Protein AF-A0A9E3LLS1-F1 (afdb_monomer)

Sequence (752 aa):
MPDRPTILLLDGHSLAFRAFYALPDTLRTQTGQLTNAVYGFTSMLIKMLAERRPDAVLVAFDKGRDISRTEAYPEYKATRTTPPDEFRPQVDLIKQVLEVLTIPIAEVAGVEADDVLATIATRAIEEGFHAYIVTGDRDSMQLADEHLTILYTLRGISEMAEMTPEAIEAKYGVPPRCYVDYAALRGDNSDNLPGVPGVGEKTAAKLISEYGDIDGVYEHIDEISGKKVPAMLAEHEDQVRINRKVMRLRCDIDVDADLADLRMGAIDMPALRQLFGALEFRVLLDRFVDEVLGEVEEEQATAFERSPQRLEQGELAAWLDGLTGPLAVHPEVADRVPHVAFPAVGLAAPDRDPVSVRFDEVGSDDLDALATALADPDLAKVVHDVKTLHHAVAARDWTVSEVALDTELAAYLLNPEQRSFDLERVAVQYLSRTLQTGDSEDAGDQLSLGLEEDPWEDRALRALATLELAEHLGPQLEERGQDELMRTIEGPLAPVLARMEENGIALDLHVLDEIRERLVARVADLEDEIYDCAGREFNIGSGPQLQQILFEELELPKTRRIKTGYTTDALALQGLAGSHPIIEPILEWREMTKLLSTYVDALPPLLDPETGRIHTTLSQTVAATGRLSSTNPNLQNVPVRREEGREIRRAFVPGEGFDRFLVADYSQIELRIMAHMCQDEGLLGAFRSGEDVHATTAAKVFDLPLDQVDGALRDRAKVINYGLAYGLTPFGVGQKLGIPPDEAVEIVDAYM

Solvent-accessible surface area (backbone atoms only — not comparable to full-atom values): 41284 Å² total; per-residue (Å²): 124,85,85,59,53,31,33,40,38,34,35,44,56,49,40,32,54,45,15,41,76,56,38,62,86,80,40,46,39,99,88,64,51,67,40,28,24,36,52,35,34,52,54,40,49,46,49,51,44,44,77,61,64,50,69,20,34,37,37,23,33,62,32,72,63,41,50,69,47,37,72,73,36,76,54,52,44,64,81,53,73,78,75,59,82,78,50,61,65,29,56,57,49,40,50,52,52,34,54,44,52,30,42,41,74,48,71,46,81,37,34,49,26,67,30,54,48,42,20,51,43,50,55,38,43,76,74,54,27,35,29,35,42,38,33,61,66,70,68,66,50,43,66,25,43,101,48,26,37,34,38,33,53,73,55,63,70,80,45,67,44,78,34,38,36,67,49,38,23,72,72,58,55,39,45,18,89,39,38,46,46,33,41,16,38,36,31,39,77,79,44,53,37,77,36,36,72,92,32,46,68,72,53,24,21,49,47,31,66,74,39,59,37,60,67,40,40,64,76,41,36,90,74,49,86,64,77,61,57,40,52,34,48,66,74,37,44,72,53,34,55,47,35,39,60,56,60,51,74,49,53,80,66,94,66,100,70,60,78,90,67,25,32,68,50,87,59,51,62,71,60,39,53,51,52,31,55,73,63,65,34,58,70,58,50,52,48,34,44,61,58,62,35,56,72,58,48,64,76,68,28,39,69,74,93,65,66,58,42,76,61,57,62,72,44,52,43,61,70,62,52,85,70,92,56,50,42,10,48,29,72,44,68,43,84,48,73,71,64,35,39,56,57,34,38,8,34,17,40,88,91,52,63,20,30,16,40,50,61,92,60,41,44,70,68,28,53,53,41,50,43,49,54,43,43,32,76,90,51,40,30,29,21,61,49,57,38,62,46,51,48,35,32,51,59,69,79,42,55,70,38,76,64,72,43,40,43,33,62,48,48,31,74,75,45,40,81,57,90,73,62,52,66,59,58,48,31,29,76,76,68,42,27,42,75,76,78,78,83,83,84,61,91,77,61,96,76,73,93,60,82,86,72,80,66,45,58,53,38,3,48,50,3,38,49,32,41,54,44,42,70,60,48,51,61,53,32,52,76,70,68,45,43,62,51,42,67,71,45,56,56,64,42,38,63,55,49,38,52,50,25,58,65,37,48,22,61,40,63,68,56,38,51,58,50,42,57,53,47,53,51,50,43,52,53,30,50,53,55,39,26,67,64,66,76,48,87,75,59,79,88,39,65,68,58,40,42,44,45,44,49,63,73,66,59,42,88,78,50,61,77,48,99,91,48,57,48,76,48,72,70,49,44,57,76,43,58,88,74,47,88,48,44,62,42,52,56,50,38,55,52,51,49,47,49,39,60,67,48,53,65,48,45,65,83,54,42,37,87,86,80,49,21,36,36,39,48,78,38,68,72,71,40,66,86,68,44,73,40,49,37,75,57,55,68,83,74,65,53,70,88,49,72,70,32,42,51,60,56,64,19,52,43,59,42,94,98,47,90,67,85,85,87,85,79,76,86,60,53,70,62,52,50,48,28,64,74,71,60,41,67,67,57,47,45,29,65,72,74,67,49,59,57,35,40,55,46,26,14,58,46,69,74,42,61,66,91,71,52,48,72,68,51,24,52,52,28,42,54,48,58,56,34,51,76,71,67,48,47,40,61,55,49,8,62,76,71,75,46,57,55,70,62,22,40,53,46,49,62,53,67,107

Radius of gyration: 33.03 Å; Cα contacts (8 Å, |Δi|>4): 1166; chains: 1; bounding box: 69×79×90 Å

Structure (mmCIF, N/CA/C/O backbone):
data_AF-A0A9E3LLS1-F1
#
_entry.id   AF-A0A9E3LLS1-F1
#
loop_
_atom_site.group_PDB
_atom_site.id
_atom_site.type_symbol
_atom_site.label_atom_id
_atom_site.label_alt_id
_atom_site.label_comp_id
_atom_site.label_asym_id
_atom_site.label_entity_id
_atom_site.label_seq_id
_atom_site.pdbx_PDB_ins_code
_atom_site.Cartn_x
_atom_site.Cartn_y
_atom_site.Cartn_z
_atom_site.occupancy
_atom_site.B_iso_or_equiv
_atom_site.auth_seq_id
_atom_site.auth_comp_id
_atom_site.auth_asym_id
_atom_site.auth_atom_id
_atom_site.pdbx_PDB_model_num
ATOM 1 N N . MET A 1 1 ? -24.607 17.542 -4.942 1.00 34.22 1 MET A N 1
ATOM 2 C CA . MET A 1 1 ? -24.408 19.004 -4.830 1.00 34.22 1 MET A CA 1
ATOM 3 C C . MET A 1 1 ? -23.109 19.303 -5.559 1.00 34.22 1 MET A C 1
ATOM 5 O O . MET A 1 1 ? -22.286 18.398 -5.554 1.00 34.22 1 MET A O 1
ATOM 9 N N . PRO A 1 2 ? -22.934 20.439 -6.255 1.00 37.59 2 PRO A N 1
ATOM 10 C CA . PRO A 1 2 ? -21.599 20.779 -6.749 1.00 37.59 2 PRO A CA 1
ATOM 11 C C . PRO A 1 2 ? -20.641 20.782 -5.549 1.00 37.59 2 PRO A C 1
ATOM 13 O O . PRO A 1 2 ? -21.023 21.304 -4.497 1.00 37.59 2 PRO A O 1
ATOM 16 N N . ASP A 1 3 ? -19.489 20.121 -5.674 1.00 63.19 3 ASP A N 1
ATOM 17 C CA . ASP A 1 3 ? -18.507 20.024 -4.591 1.00 63.19 3 ASP A CA 1
ATOM 18 C C . ASP A 1 3 ? -18.091 21.438 -4.177 1.00 63.19 3 ASP A C 1
ATOM 20 O O . ASP A 1 3 ? -17.620 22.233 -4.992 1.00 63.19 3 ASP A O 1
ATOM 24 N N . ARG A 1 4 ? -18.374 21.792 -2.921 1.00 81.81 4 ARG A N 1
ATOM 25 C CA . ARG A 1 4 ? -17.913 23.053 -2.339 1.00 81.81 4 ARG A CA 1
ATOM 26 C C . ARG A 1 4 ? -16.406 22.963 -2.113 1.00 81.81 4 ARG A C 1
ATOM 28 O O . ARG A 1 4 ? -15.953 21.891 -1.710 1.00 81.81 4 ARG A O 1
ATOM 35 N N . PRO A 1 5 ? -15.655 24.062 -2.301 1.00 90.19 5 PRO A N 1
ATOM 36 C CA . PRO A 1 5 ? -14.238 24.061 -1.983 1.00 90.19 5 PRO A CA 1
ATOM 37 C C . PRO A 1 5 ? -14.045 23.770 -0.492 1.00 90.19 5 PRO A C 1
ATOM 39 O O . PRO A 1 5 ? -14.877 24.136 0.344 1.00 90.19 5 PRO A O 1
ATOM 42 N N . THR A 1 6 ? -12.969 23.081 -0.148 1.00 94.06 6 THR A N 1
ATOM 43 C CA . THR A 1 6 ? -12.716 22.609 1.215 1.00 94.06 6 THR A CA 1
ATOM 44 C C . THR A 1 6 ? -11.503 23.301 1.822 1.00 94.06 6 THR A C 1
ATOM 46 O O . THR A 1 6 ? -10.499 23.533 1.152 1.00 94.06 6 THR A O 1
ATOM 49 N N . ILE A 1 7 ? -11.595 23.645 3.108 1.00 95.38 7 ILE A N 1
ATOM 50 C CA . ILE A 1 7 ? -10.478 24.204 3.874 1.00 95.38 7 ILE A CA 1
ATOM 51 C C . ILE A 1 7 ? -10.130 23.296 5.050 1.00 95.38 7 ILE A C 1
ATOM 53 O O . ILE A 1 7 ? -11.005 22.860 5.800 1.00 95.38 7 ILE A O 1
ATOM 57 N N . LEU A 1 8 ? -8.839 23.022 5.218 1.00 96.12 8 LEU A N 1
ATOM 58 C CA . LEU A 1 8 ? -8.292 22.220 6.303 1.00 96.12 8 LEU A CA 1
ATOM 59 C C . LEU A 1 8 ? -7.559 23.116 7.311 1.00 96.12 8 LEU A C 1
ATOM 61 O O . LEU A 1 8 ? -6.545 23.736 6.999 1.00 96.12 8 LEU A O 1
ATOM 65 N N . LEU A 1 9 ? -8.064 23.162 8.539 1.00 96.38 9 LEU A N 1
ATOM 66 C CA . LEU A 1 9 ? -7.597 24.028 9.617 1.00 96.38 9 LEU A CA 1
ATOM 67 C C . LEU A 1 9 ? -7.025 23.165 10.747 1.00 96.38 9 LEU A C 1
ATOM 69 O O . LEU A 1 9 ? -7.760 22.413 11.384 1.00 96.38 9 LEU A O 1
ATOM 73 N N . LEU A 1 10 ? -5.719 23.240 10.995 1.00 96.06 10 LEU A N 1
ATOM 74 C CA . LEU A 1 10 ? -5.034 22.371 11.953 1.00 96.06 10 LEU A CA 1
ATOM 75 C C . LEU A 1 10 ? -4.619 23.128 13.217 1.00 96.06 10 LEU A C 1
ATOM 77 O O . LEU A 1 10 ? -3.982 24.180 13.151 1.00 96.06 10 LEU A O 1
ATOM 81 N N . ASP A 1 11 ? -4.894 22.530 14.373 1.00 95.25 11 ASP A N 1
ATOM 82 C CA . ASP A 1 11 ? -4.364 22.974 15.661 1.00 95.25 11 ASP A CA 1
ATOM 83 C C . ASP A 1 11 ? -2.935 22.447 15.866 1.00 95.25 11 ASP A C 1
ATOM 85 O O . ASP A 1 11 ? -2.703 21.2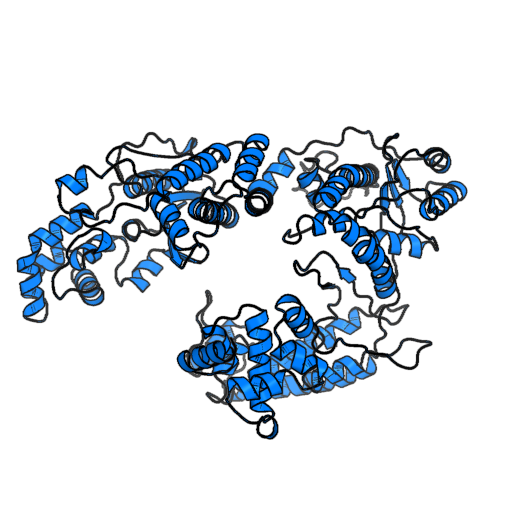97 16.258 1.00 95.25 11 ASP A O 1
ATOM 89 N N . GLY A 1 12 ? -1.951 23.303 15.589 1.00 93.94 12 GLY A N 1
ATOM 90 C CA . GLY A 1 12 ? -0.535 22.957 15.623 1.00 93.94 12 GLY A CA 1
ATOM 91 C C . GLY A 1 12 ? -0.057 22.475 16.992 1.00 93.94 12 GLY A C 1
ATOM 92 O O . GLY A 1 12 ? 0.675 21.485 17.077 1.00 93.94 12 GLY A O 1
ATOM 93 N N . HIS A 1 13 ? -0.484 23.128 18.078 1.00 90.69 13 HIS A N 1
ATOM 94 C CA . HIS A 1 13 ? -0.031 22.777 19.427 1.00 90.69 13 HIS A CA 1
ATOM 95 C C . HIS A 1 13 ? -0.679 21.488 19.928 1.00 90.69 13 HIS A C 1
ATOM 97 O O . HIS A 1 13 ? 0.024 20.621 20.458 1.00 90.69 13 HIS A O 1
ATOM 103 N N . SER A 1 14 ? -1.991 21.329 19.742 1.00 90.12 14 SER A N 1
ATOM 104 C CA . SER A 1 14 ? -2.708 20.126 20.174 1.00 90.12 14 SER A CA 1
ATOM 105 C C . SER A 1 14 ? -2.216 18.885 19.431 1.00 90.12 14 SER A C 1
ATOM 107 O O . SER A 1 14 ? -1.914 17.862 20.056 1.00 90.12 14 SER A O 1
ATOM 109 N N . LEU A 1 15 ? -2.023 18.983 18.111 1.00 91.94 15 LEU A N 1
ATOM 110 C CA . LEU A 1 15 ? -1.534 17.872 17.295 1.00 91.94 15 LEU A CA 1
ATOM 111 C C . LEU A 1 15 ? -0.068 17.531 17.583 1.00 91.94 15 LEU A C 1
ATOM 113 O O . LEU A 1 15 ? 0.262 16.351 17.715 1.00 91.94 15 LEU A O 1
ATOM 117 N N . ALA A 1 16 ? 0.805 18.529 17.754 1.00 92.56 16 ALA A N 1
ATOM 118 C CA . ALA A 1 16 ? 2.194 18.288 18.143 1.00 92.56 16 ALA A CA 1
ATOM 119 C C . ALA A 1 16 ? 2.283 17.592 19.510 1.00 92.56 16 ALA A C 1
ATOM 121 O O . ALA A 1 16 ? 3.032 16.627 19.678 1.00 92.56 16 ALA A O 1
ATOM 122 N N . PHE A 1 17 ? 1.487 18.038 20.488 1.00 89.50 17 PHE A N 1
ATOM 123 C CA . PHE A 1 17 ? 1.466 17.443 21.824 1.00 89.50 17 PHE A CA 1
ATOM 124 C C . PHE A 1 17 ? 0.936 16.005 21.789 1.00 89.50 17 PHE A C 1
ATOM 126 O O . PHE A 1 17 ? 1.511 15.111 22.408 1.00 89.50 17 PHE A O 1
ATOM 133 N N . ARG A 1 18 ? -0.119 15.745 21.007 1.00 88.38 18 ARG A N 1
ATOM 134 C CA . ARG A 1 18 ? -0.621 14.385 20.763 1.00 88.38 18 ARG A CA 1
ATOM 135 C C . ARG A 1 18 ? 0.449 13.484 20.154 1.00 88.38 18 ARG A C 1
ATOM 137 O O . ARG A 1 18 ? 0.649 12.384 20.662 1.00 88.38 18 ARG A O 1
ATOM 144 N N . ALA A 1 19 ? 1.147 13.952 19.121 1.00 89.88 19 ALA A N 1
ATOM 145 C CA . ALA A 1 19 ? 2.231 13.213 18.481 1.00 89.88 19 ALA A CA 1
ATOM 146 C C . ALA A 1 19 ? 3.361 12.874 19.467 1.00 89.88 19 ALA A C 1
ATOM 148 O O . ALA A 1 19 ? 3.813 11.730 19.507 1.00 89.88 19 ALA A O 1
ATOM 149 N N . PHE A 1 20 ? 3.758 13.833 20.310 1.00 90.25 20 PHE A N 1
ATOM 150 C CA . PHE A 1 20 ? 4.829 13.661 21.294 1.00 90.25 20 PHE A CA 1
ATOM 151 C C . PHE A 1 20 ? 4.563 12.526 22.295 1.00 90.25 20 PHE A C 1
ATOM 153 O O . PHE A 1 20 ? 5.466 11.756 22.597 1.00 90.25 20 PHE A O 1
ATOM 160 N N . TYR A 1 21 ? 3.335 12.398 22.807 1.00 86.62 21 TYR A N 1
ATOM 161 C CA . TYR A 1 21 ? 2.996 11.341 23.774 1.00 86.62 21 TYR A CA 1
ATOM 162 C C . TYR A 1 21 ? 2.543 10.030 23.126 1.00 86.62 21 TYR A C 1
ATOM 164 O O . TYR A 1 21 ? 2.527 8.995 23.790 1.00 86.62 21 TYR A O 1
ATOM 172 N N . ALA A 1 22 ? 2.130 10.066 21.859 1.00 84.62 22 ALA A N 1
ATOM 173 C CA . ALA A 1 22 ? 1.706 8.877 21.128 1.00 84.62 22 ALA A CA 1
ATOM 174 C C . ALA A 1 22 ? 2.881 8.040 20.611 1.00 84.62 22 ALA A C 1
ATOM 176 O O . ALA A 1 22 ? 2.731 6.831 20.436 1.00 84.62 22 ALA A O 1
ATOM 177 N N . LEU A 1 23 ? 4.018 8.679 20.331 1.00 85.56 23 LEU A N 1
ATOM 178 C CA . LEU A 1 23 ? 5.189 8.047 19.735 1.00 85.56 23 LEU A CA 1
ATOM 179 C C . LEU A 1 23 ? 6.348 7.948 20.736 1.00 85.56 23 LEU A C 1
ATOM 181 O O . LEU A 1 23 ? 6.520 8.848 21.560 1.00 85.56 23 LEU A O 1
ATOM 185 N N . PRO A 1 24 ? 7.161 6.878 20.659 1.00 82.75 24 PRO A N 1
ATOM 186 C CA . PRO A 1 24 ? 8.249 6.658 21.601 1.00 82.75 24 PRO A CA 1
ATOM 187 C C . PRO A 1 24 ? 9.341 7.730 21.472 1.00 82.75 24 PRO A C 1
ATOM 189 O O . PRO A 1 24 ? 9.641 8.224 20.383 1.00 82.75 24 PRO A O 1
ATOM 192 N N . ASP A 1 25 ? 9.984 8.042 22.595 1.00 81.88 25 ASP A N 1
ATOM 193 C CA . ASP A 1 25 ? 11.118 8.971 22.706 1.00 81.88 25 ASP A CA 1
ATOM 194 C C . ASP A 1 25 ? 12.434 8.413 22.121 1.00 81.88 25 ASP A C 1
ATOM 196 O O . ASP A 1 25 ? 13.464 9.098 22.094 1.00 81.88 25 ASP A O 1
ATOM 200 N N . THR A 1 26 ? 12.394 7.176 21.617 1.00 82.19 26 THR A N 1
ATOM 201 C CA . THR A 1 26 ? 13.469 6.519 20.866 1.00 82.19 26 THR A CA 1
ATOM 202 C C . THR A 1 26 ? 13.619 7.063 19.445 1.00 82.19 26 THR A C 1
ATOM 204 O O . THR A 1 26 ? 14.644 6.814 18.818 1.00 82.19 26 THR A O 1
ATOM 207 N N . LEU A 1 27 ? 12.628 7.799 18.925 1.00 84.50 27 LEU A N 1
ATOM 208 C CA . LEU A 1 27 ? 12.706 8.462 17.619 1.00 84.50 27 LEU A CA 1
ATOM 209 C C . LEU A 1 27 ? 13.616 9.693 17.700 1.00 84.50 27 LEU A C 1
ATOM 211 O O . LEU A 1 27 ? 13.177 10.812 17.985 1.00 84.50 27 LEU A O 1
ATOM 215 N N . ARG A 1 28 ? 14.908 9.451 17.480 1.00 87.44 28 ARG A N 1
ATOM 216 C CA . ARG A 1 28 ? 15.981 10.445 17.489 1.00 87.44 28 ARG A CA 1
ATOM 217 C C . ARG A 1 28 ? 16.830 10.289 16.234 1.00 87.44 28 ARG A C 1
ATOM 219 O O . ARG A 1 28 ? 17.049 9.170 15.784 1.00 87.44 28 ARG A O 1
ATOM 226 N N . THR A 1 29 ? 17.339 11.398 15.709 1.00 83.56 29 THR A N 1
ATOM 227 C CA . THR A 1 29 ? 18.335 11.362 14.624 1.00 83.56 29 THR A CA 1
ATOM 228 C C . THR A 1 29 ? 19.669 10.810 15.131 1.00 83.56 29 THR A C 1
ATOM 230 O O . THR A 1 29 ? 19.927 10.773 16.340 1.00 83.56 29 THR A O 1
ATOM 233 N N . GLN A 1 30 ? 20.582 10.475 14.220 1.00 76.69 30 GLN A N 1
ATOM 234 C CA . GLN A 1 30 ? 21.961 10.077 14.531 1.00 76.69 30 GLN A CA 1
ATOM 235 C C . GLN A 1 30 ? 22.729 11.145 15.325 1.00 76.69 30 GLN A C 1
ATOM 237 O O . GLN A 1 30 ? 23.667 10.830 16.056 1.00 76.69 30 GLN A O 1
ATOM 242 N N . THR A 1 31 ? 22.317 12.413 15.222 1.00 76.44 31 THR A N 1
ATOM 243 C CA . THR A 1 31 ? 22.886 13.527 16.001 1.00 76.44 31 THR A CA 1
ATOM 244 C C . THR A 1 31 ? 22.310 13.640 17.421 1.00 76.44 31 THR A C 1
ATOM 246 O O . THR A 1 31 ? 22.764 14.471 18.205 1.00 76.44 31 THR A O 1
ATOM 249 N N . GLY A 1 32 ? 21.334 12.795 17.778 1.00 80.00 32 GLY A N 1
ATOM 250 C CA . GLY A 1 32 ? 20.679 12.748 19.090 1.00 80.00 32 GLY A CA 1
ATOM 251 C C . GLY A 1 32 ? 19.454 13.660 19.236 1.00 80.00 32 GLY A C 1
ATOM 252 O O . GLY A 1 32 ? 18.839 13.678 20.308 1.00 80.00 32 GLY A O 1
ATOM 253 N N . GLN A 1 33 ? 19.078 14.395 18.182 1.00 84.06 33 GLN A N 1
ATOM 254 C CA . GLN A 1 33 ? 17.911 15.282 18.172 1.00 84.06 33 GLN A CA 1
ATOM 255 C C . GLN A 1 33 ? 16.618 14.463 18.235 1.00 84.06 33 GLN A C 1
ATOM 257 O O . GLN A 1 33 ? 16.392 13.607 17.385 1.00 84.06 33 GLN A O 1
ATOM 262 N N . LEU A 1 34 ? 15.760 14.748 19.217 1.00 89.44 34 LEU A N 1
ATOM 263 C CA . LEU A 1 34 ? 14.439 14.129 19.348 1.00 89.44 34 LEU A CA 1
ATOM 264 C C . LEU A 1 34 ? 13.477 14.670 18.282 1.00 89.44 34 LEU A C 1
ATOM 266 O O . LEU A 1 34 ? 13.381 15.889 18.111 1.00 89.44 34 LEU A O 1
ATOM 270 N N . THR A 1 35 ? 12.791 13.764 17.579 1.00 91.44 35 THR A N 1
ATOM 271 C CA . THR A 1 35 ? 11.933 14.081 16.422 1.00 91.44 35 THR A CA 1
ATOM 272 C C . THR A 1 35 ? 10.559 13.405 16.464 1.00 91.44 35 THR A C 1
ATOM 274 O O . THR A 1 35 ? 9.796 13.513 15.504 1.00 91.44 35 THR A O 1
ATOM 277 N N . ASN A 1 36 ? 10.199 12.737 17.566 1.00 91.56 36 ASN A N 1
ATOM 278 C CA . ASN A 1 36 ? 8.939 11.999 17.702 1.00 91.56 36 ASN A CA 1
ATOM 279 C C . ASN A 1 36 ? 7.687 12.861 17.437 1.00 91.56 36 ASN A C 1
ATOM 281 O O . ASN A 1 36 ? 6.800 12.440 16.693 1.00 91.56 36 ASN A O 1
ATOM 285 N N . ALA A 1 37 ? 7.619 14.081 17.977 1.00 92.19 37 ALA A N 1
ATOM 286 C CA . ALA A 1 37 ? 6.494 14.987 17.747 1.00 92.19 37 ALA A CA 1
ATOM 287 C C . ALA A 1 37 ? 6.446 15.478 16.296 1.00 92.19 37 ALA A C 1
ATOM 289 O O . ALA A 1 37 ? 5.372 15.513 15.699 1.00 92.19 37 ALA A O 1
ATOM 290 N N . VAL A 1 38 ? 7.608 15.808 15.719 1.00 94.62 38 VAL A N 1
ATOM 291 C CA . VAL A 1 38 ? 7.720 16.280 14.328 1.00 94.62 38 VAL A CA 1
ATOM 292 C C . VAL A 1 38 ? 7.282 15.183 13.357 1.00 94.62 38 VAL A C 1
ATOM 294 O O . VAL A 1 38 ? 6.493 15.445 12.451 1.00 94.62 38 VAL A O 1
ATOM 297 N N . TYR A 1 39 ? 7.724 13.943 13.586 1.00 92.56 39 TYR A N 1
ATOM 298 C CA . TYR A 1 39 ? 7.361 12.781 12.774 1.00 92.56 39 TYR A CA 1
ATOM 299 C C . TYR A 1 39 ? 5.854 12.522 12.824 1.00 92.56 39 TYR A C 1
ATOM 301 O O . TYR A 1 39 ? 5.200 12.402 11.789 1.00 92.56 39 TYR A O 1
ATOM 309 N N . GLY A 1 40 ? 5.281 12.472 14.032 1.00 91.00 40 GLY A N 1
ATOM 310 C CA . GLY A 1 40 ? 3.852 12.222 14.202 1.00 91.00 40 GLY A CA 1
ATOM 311 C C . GLY A 1 40 ? 2.987 13.335 13.614 1.00 91.00 40 GLY A C 1
ATOM 312 O O . GLY A 1 40 ? 2.012 13.034 12.929 1.00 91.00 40 GLY A O 1
ATOM 313 N N . PHE A 1 41 ? 3.363 14.602 13.816 1.00 94.56 41 PHE A N 1
ATOM 314 C CA . PHE A 1 41 ? 2.665 15.744 13.225 1.00 94.56 41 PHE A CA 1
ATOM 315 C C . PHE A 1 41 ? 2.706 15.699 11.693 1.00 94.56 41 PHE A C 1
ATOM 317 O O . PHE A 1 41 ? 1.660 15.750 11.052 1.00 94.56 41 PHE A O 1
ATOM 324 N N . THR A 1 42 ? 3.896 15.527 11.111 1.00 94.12 42 THR A N 1
ATOM 325 C CA . THR A 1 42 ? 4.086 15.473 9.652 1.00 94.12 42 THR A CA 1
ATOM 326 C C . THR A 1 42 ? 3.314 14.301 9.044 1.00 94.12 42 THR A C 1
ATOM 328 O O . THR A 1 42 ? 2.619 14.462 8.050 1.00 94.12 42 THR A O 1
ATOM 331 N N . SER A 1 43 ? 3.337 13.130 9.686 1.00 91.12 43 SER A N 1
ATOM 332 C CA . SER A 1 43 ? 2.570 11.959 9.246 1.00 91.12 43 SER A CA 1
ATOM 333 C C . SER A 1 43 ? 1.051 12.195 9.258 1.00 91.12 43 SER A C 1
ATOM 335 O O . SER A 1 43 ? 0.363 11.778 8.319 1.00 91.12 43 SER A O 1
ATOM 337 N N . MET A 1 44 ? 0.525 12.877 10.287 1.00 90.94 44 MET A N 1
ATOM 338 C CA . MET A 1 44 ? -0.889 13.273 10.354 1.00 90.94 44 MET A CA 1
ATOM 339 C C . MET A 1 44 ? -1.239 14.286 9.263 1.00 90.94 44 MET A C 1
ATOM 341 O O . MET A 1 44 ? -2.268 14.134 8.610 1.00 90.94 44 MET A O 1
ATOM 345 N N . LEU A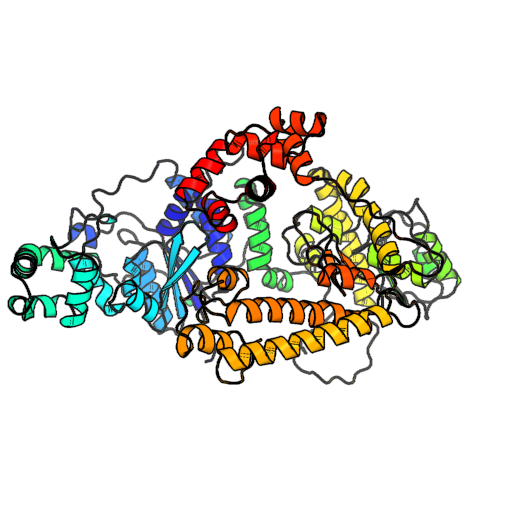 1 45 ? -0.374 15.274 9.032 1.00 93.06 45 LEU A N 1
ATOM 346 C CA . LEU A 1 45 ? -0.548 16.278 7.987 1.00 93.06 45 LEU A CA 1
ATOM 347 C C . LEU A 1 45 ? -0.612 15.636 6.594 1.00 93.06 45 LEU A C 1
ATOM 349 O O . LEU A 1 45 ? -1.594 15.847 5.889 1.00 93.06 45 LEU A O 1
ATOM 353 N N . ILE A 1 46 ? 0.370 14.794 6.238 1.00 91.12 46 ILE A N 1
ATOM 354 C CA . ILE A 1 46 ? 0.408 14.064 4.955 1.00 91.12 46 ILE A CA 1
ATOM 355 C C . ILE A 1 46 ? -0.894 13.288 4.749 1.00 91.12 46 ILE A C 1
ATOM 357 O O . ILE A 1 46 ? -1.512 13.375 3.694 1.00 91.12 46 ILE A O 1
ATOM 361 N N . LYS A 1 47 ? -1.351 12.572 5.786 1.00 87.88 47 LYS A N 1
ATOM 362 C CA . LYS A 1 47 ? -2.589 11.787 5.726 1.00 87.88 47 LYS A CA 1
ATOM 363 C C . LYS A 1 47 ? -3.798 12.667 5.406 1.00 87.88 47 LYS A C 1
ATOM 365 O O . LYS A 1 47 ? -4.611 12.300 4.567 1.00 87.88 47 LYS A O 1
ATOM 370 N N . MET A 1 48 ? -3.930 13.808 6.082 1.00 88.88 48 MET A N 1
ATOM 371 C CA . MET A 1 48 ? -5.072 14.705 5.887 1.00 88.88 48 MET A CA 1
ATOM 372 C C . MET A 1 48 ? -5.052 15.384 4.520 1.00 88.88 48 MET A C 1
ATOM 374 O O . MET A 1 48 ? -6.105 15.496 3.897 1.00 88.88 48 MET A O 1
ATOM 378 N N . LEU A 1 49 ? -3.874 15.773 4.030 1.00 89.88 49 LEU A N 1
ATOM 379 C CA . LEU A 1 49 ? -3.720 16.308 2.677 1.00 89.88 49 LEU A CA 1
ATOM 380 C C . LEU A 1 49 ? -4.094 15.256 1.623 1.00 89.88 49 LEU A C 1
ATOM 382 O O . LEU A 1 49 ? -4.882 15.551 0.729 1.00 89.88 49 LEU A O 1
ATOM 386 N N . ALA A 1 50 ? -3.625 14.016 1.780 1.00 86.31 50 ALA A N 1
ATOM 387 C CA . ALA A 1 50 ? -3.913 12.923 0.854 1.00 86.31 50 ALA A CA 1
ATOM 388 C C . ALA A 1 50 ? -5.395 12.493 0.851 1.00 86.31 50 ALA A C 1
ATOM 390 O O . ALA A 1 50 ? -5.974 12.257 -0.207 1.00 86.31 50 ALA A O 1
ATOM 391 N N . GLU A 1 51 ? -6.028 12.384 2.027 1.00 84.81 51 GLU A N 1
ATOM 392 C CA . GLU A 1 51 ? -7.418 11.913 2.154 1.00 84.81 51 GLU A CA 1
ATOM 393 C C . GLU A 1 51 ? -8.461 12.977 1.791 1.00 84.81 51 GLU A C 1
ATOM 395 O O . GLU A 1 51 ? -9.563 12.622 1.366 1.00 84.81 51 GLU A O 1
ATOM 400 N N . ARG A 1 52 ? -8.162 14.265 2.017 1.00 84.88 52 ARG A N 1
ATOM 401 C CA . ARG A 1 52 ? -9.130 15.360 1.833 1.00 84.88 52 ARG A CA 1
ATOM 402 C C . ARG A 1 52 ? -8.864 16.236 0.623 1.00 84.88 52 ARG A C 1
ATOM 404 O O . ARG A 1 52 ? -9.814 16.869 0.184 1.00 84.88 52 ARG A O 1
ATOM 411 N N . ARG A 1 53 ? -7.628 16.266 0.112 1.00 86.81 53 ARG A N 1
ATOM 412 C CA . ARG A 1 53 ? -7.199 17.113 -1.015 1.00 86.81 53 ARG A CA 1
ATOM 413 C C . ARG A 1 53 ? -7.778 18.536 -0.919 1.00 86.81 53 ARG A C 1
ATOM 415 O O . ARG A 1 53 ? -8.535 18.940 -1.798 1.00 86.81 53 ARG A O 1
ATOM 422 N N . PRO A 1 54 ? -7.510 19.260 0.184 1.00 90.06 54 PRO A N 1
ATOM 423 C CA . PRO A 1 54 ? -8.192 20.515 0.440 1.00 90.06 54 PRO A CA 1
ATOM 424 C C . PRO A 1 54 ? -7.730 21.621 -0.512 1.00 90.06 54 PRO A C 1
ATOM 426 O O . PRO A 1 54 ? -6.543 21.729 -0.813 1.00 90.06 54 PRO A O 1
ATOM 429 N N . ASP A 1 55 ? -8.656 22.489 -0.917 1.00 89.38 55 ASP A N 1
ATOM 430 C CA . ASP A 1 55 ? -8.357 23.679 -1.725 1.00 89.38 55 ASP A CA 1
ATOM 431 C C . ASP A 1 55 ? -7.575 24.729 -0.930 1.00 89.38 55 ASP A C 1
ATOM 433 O O . ASP A 1 55 ? -6.851 25.545 -1.505 1.00 89.38 55 ASP A O 1
ATOM 437 N N . ALA A 1 56 ? -7.744 24.720 0.395 1.00 92.56 56 ALA A N 1
ATOM 438 C CA . ALA A 1 56 ? -7.074 25.620 1.314 1.00 92.56 56 ALA A CA 1
ATOM 439 C C . ALA A 1 56 ? -6.585 24.903 2.584 1.00 92.56 56 ALA A C 1
ATOM 441 O O . ALA A 1 56 ? -7.239 23.998 3.101 1.00 92.56 56 ALA A O 1
ATOM 442 N N . VAL A 1 57 ? -5.442 25.320 3.129 1.00 95.38 57 VAL A N 1
ATOM 443 C CA . VAL A 1 57 ? -4.854 24.758 4.349 1.00 95.38 57 VAL A CA 1
ATOM 444 C C . VAL A 1 57 ? -4.217 25.842 5.215 1.00 95.38 57 VAL A C 1
ATOM 446 O O . VAL A 1 57 ? -3.578 26.765 4.714 1.00 95.38 57 VAL A O 1
ATOM 449 N N . LEU A 1 58 ? -4.372 25.717 6.532 1.00 95.88 58 LEU A N 1
ATOM 450 C CA . LEU A 1 58 ? -3.728 26.584 7.515 1.00 95.88 58 LEU A CA 1
ATOM 451 C C . LEU A 1 58 ? -3.436 25.816 8.806 1.00 95.88 58 LEU A C 1
ATOM 453 O O . LEU A 1 58 ? -4.273 25.051 9.290 1.00 95.88 58 LEU A O 1
ATOM 457 N N . VAL A 1 59 ? -2.282 26.091 9.414 1.00 96.69 59 VAL A N 1
ATOM 458 C CA . VAL A 1 59 ? -1.962 25.647 10.777 1.00 96.69 59 VAL A CA 1
ATOM 459 C C . VAL A 1 59 ? -1.915 26.838 11.734 1.00 96.69 59 VAL A C 1
ATOM 461 O O . VAL A 1 59 ? -1.186 27.801 11.501 1.00 96.69 59 VAL A O 1
ATOM 464 N N . ALA A 1 60 ? -2.655 26.768 12.840 1.00 95.62 60 ALA A N 1
ATOM 465 C CA . ALA A 1 60 ? -2.612 27.782 13.893 1.00 95.62 60 ALA A CA 1
ATOM 466 C C . ALA A 1 60 ? -1.763 27.319 15.087 1.00 95.62 60 ALA A C 1
ATOM 468 O O . ALA A 1 60 ? -1.807 26.151 15.478 1.00 95.62 60 ALA A O 1
ATOM 469 N N . PHE A 1 61 ? -1.011 28.239 15.697 1.00 94.50 61 PHE A N 1
ATOM 470 C CA . PHE A 1 61 ? -0.245 27.980 16.919 1.00 94.50 61 PHE A CA 1
ATOM 471 C C . PHE A 1 61 ? -0.546 29.026 18.003 1.00 94.50 61 PHE A C 1
ATOM 473 O O . PHE A 1 61 ? -0.636 30.222 17.729 1.00 94.50 61 PHE A O 1
ATOM 480 N N . ASP A 1 62 ? -0.629 28.573 19.257 1.00 90.81 62 ASP A N 1
ATOM 481 C CA . ASP A 1 62 ? -0.679 29.431 20.439 1.00 90.81 62 ASP A CA 1
ATOM 482 C C . ASP A 1 62 ? 0.528 30.373 20.517 1.00 90.81 62 ASP A C 1
ATOM 484 O O . ASP A 1 62 ? 1.686 29.960 20.381 1.00 90.81 62 ASP A O 1
ATOM 488 N N . LYS A 1 63 ? 0.268 31.641 20.848 1.00 86.56 63 LYS A N 1
ATOM 489 C CA . LYS A 1 63 ? 1.314 32.646 21.069 1.00 86.56 63 LYS A CA 1
ATOM 490 C C . LYS A 1 63 ? 1.135 33.349 22.407 1.00 86.56 63 LYS A C 1
ATOM 492 O O . LYS A 1 63 ? 0.641 34.473 22.506 1.00 86.56 63 LYS A O 1
ATOM 497 N N . GLY A 1 64 ? 1.614 32.682 23.454 1.00 81.81 64 GLY A N 1
ATOM 498 C CA . GLY A 1 64 ? 1.497 33.139 24.839 1.00 81.81 64 GLY A CA 1
ATOM 499 C C . GLY A 1 64 ? 0.250 32.586 25.530 1.00 81.81 64 GLY A C 1
ATOM 500 O O . GLY A 1 64 ? -0.337 31.616 25.070 1.00 81.81 64 GLY A O 1
ATOM 501 N N . ARG A 1 65 ? -0.122 33.171 26.674 1.00 81.00 65 ARG A N 1
ATOM 502 C CA . ARG A 1 65 ? -1.369 32.822 27.377 1.00 81.00 65 ARG A CA 1
ATOM 503 C C . ARG A 1 65 ? -2.501 33.712 26.896 1.00 81.00 65 ARG A C 1
ATOM 505 O O . ARG A 1 65 ? -2.265 34.897 26.660 1.00 81.00 65 ARG A O 1
ATOM 512 N N . ASP A 1 66 ? -3.711 33.167 26.846 1.00 85.06 66 ASP A N 1
ATOM 513 C CA . ASP A 1 66 ? -4.890 33.950 26.500 1.00 85.06 66 ASP A CA 1
ATOM 514 C C . ASP A 1 66 ? -5.152 35.051 27.534 1.00 85.06 66 ASP A C 1
ATOM 516 O O . ASP A 1 66 ? -5.370 34.777 28.719 1.00 85.06 66 ASP A O 1
ATOM 520 N N . ILE A 1 67 ? -5.124 36.306 27.087 1.00 86.56 67 ILE A N 1
ATOM 521 C CA . ILE A 1 67 ? -5.280 37.465 27.972 1.00 86.56 67 ILE A CA 1
ATOM 522 C C . ILE A 1 67 ? -6.726 37.553 28.475 1.00 86.56 67 ILE A C 1
ATOM 524 O O . ILE A 1 67 ? -6.950 37.740 29.667 1.00 86.56 67 ILE A O 1
ATOM 528 N N . SER A 1 68 ? -7.706 37.341 27.595 1.00 87.00 68 SER A N 1
ATOM 529 C CA . SER A 1 68 ? -9.132 37.485 27.906 1.00 87.00 68 SER A CA 1
ATOM 530 C C . SER A 1 68 ? -9.624 36.407 28.879 1.00 87.00 68 SER A C 1
ATOM 532 O O . SER A 1 68 ? -10.335 36.713 29.839 1.00 87.00 68 SER A O 1
ATOM 534 N N . ARG A 1 69 ? -9.236 35.142 28.670 1.00 88.44 69 ARG A N 1
ATOM 535 C CA . ARG A 1 69 ? -9.588 34.015 29.548 1.00 88.44 69 ARG A CA 1
ATOM 536 C C . ARG A 1 69 ? -8.884 34.124 30.896 1.00 88.44 69 ARG A C 1
ATOM 538 O O . ARG A 1 69 ? -9.533 33.932 31.919 1.00 88.44 69 ARG A O 1
ATOM 545 N N . THR A 1 70 ? -7.608 34.520 30.920 1.00 87.50 70 THR A N 1
ATOM 546 C CA . THR A 1 70 ? -6.865 34.721 32.180 1.00 87.50 70 THR A CA 1
ATOM 547 C C . THR A 1 70 ? -7.413 35.906 32.986 1.00 87.50 70 THR A C 1
ATOM 549 O O . THR A 1 70 ? -7.471 35.839 34.212 1.00 87.50 70 THR A O 1
ATOM 552 N N . GLU A 1 71 ? -7.851 36.986 32.331 1.00 87.31 71 GLU A N 1
ATOM 553 C CA . GLU A 1 71 ? -8.534 38.104 33.000 1.00 87.31 71 GLU A CA 1
ATOM 554 C C . GLU A 1 71 ? -9.913 37.702 33.542 1.00 87.31 71 GLU A C 1
ATOM 556 O O . GLU A 1 71 ? -10.299 38.142 34.627 1.00 87.31 71 GLU A O 1
ATOM 561 N N . ALA A 1 72 ? -10.653 36.859 32.813 1.00 86.31 72 ALA A N 1
ATOM 562 C CA . ALA A 1 72 ? -11.959 36.362 33.240 1.00 86.31 72 ALA A CA 1
ATOM 563 C C . ALA A 1 72 ? -11.865 35.338 34.386 1.00 86.31 72 ALA A C 1
ATOM 565 O O . ALA A 1 72 ? -12.717 35.344 35.274 1.00 86.31 72 ALA A O 1
ATOM 566 N N . TYR A 1 73 ? -10.842 34.479 34.379 1.00 89.50 73 TYR A N 1
ATOM 567 C CA . TYR A 1 73 ? -10.584 33.488 35.419 1.00 89.50 73 TYR A CA 1
ATOM 568 C C . TYR A 1 73 ? -9.067 33.285 35.613 1.00 89.50 73 TYR A C 1
ATOM 570 O O . TYR A 1 73 ? -8.438 32.541 34.859 1.00 89.50 73 TYR A O 1
ATOM 578 N N . PRO A 1 74 ? -8.454 33.907 36.643 1.00 86.44 74 PRO A N 1
ATOM 579 C CA . PRO A 1 74 ? -7.000 33.870 36.856 1.00 86.44 74 PRO A CA 1
ATOM 580 C C . PRO A 1 74 ? -6.391 32.474 37.051 1.00 86.44 74 PRO A C 1
ATOM 582 O O . PRO A 1 74 ? -5.189 32.295 36.867 1.00 86.44 74 PRO A O 1
ATOM 585 N N . GLU A 1 75 ? -7.202 31.493 37.450 1.00 86.56 75 GLU A N 1
ATOM 586 C CA . GLU A 1 75 ? -6.779 30.106 37.672 1.00 86.56 75 GLU A CA 1
ATOM 587 C C . GLU A 1 75 ? -6.892 29.232 36.405 1.00 86.56 75 GLU A C 1
ATOM 589 O O . GLU A 1 75 ? -6.526 28.054 36.448 1.00 86.56 75 GLU A O 1
ATOM 594 N N . TYR A 1 76 ? -7.348 29.790 35.274 1.00 85.75 76 TYR A N 1
ATOM 595 C CA . TYR A 1 76 ? -7.449 29.095 33.985 1.00 85.75 76 TYR A CA 1
ATOM 596 C C . TYR A 1 76 ? -6.088 28.542 33.543 1.00 85.75 76 TYR A C 1
ATOM 598 O O . TYR A 1 76 ? -5.092 29.271 33.491 1.00 85.75 76 TYR A O 1
ATOM 606 N N . LYS A 1 77 ? -6.033 27.230 33.271 1.00 80.88 77 LYS A N 1
ATOM 607 C CA . LYS A 1 77 ? -4.816 26.468 32.920 1.00 80.88 77 LYS A CA 1
ATOM 608 C C . LYS A 1 77 ? -3.643 26.659 33.908 1.00 80.88 77 LYS A C 1
ATOM 610 O O . LYS A 1 77 ? -2.506 26.304 33.596 1.00 80.88 77 LYS A O 1
ATOM 615 N N . ALA A 1 78 ? -3.882 27.169 35.123 1.00 77.62 78 ALA A N 1
ATOM 616 C CA . ALA A 1 78 ? -2.826 27.471 36.096 1.00 77.62 78 ALA A CA 1
ATOM 617 C C . ALA A 1 78 ? -2.147 26.213 36.665 1.00 77.62 78 ALA A C 1
ATOM 619 O O . ALA A 1 78 ? -0.990 26.265 37.080 1.00 77.62 78 ALA A O 1
ATOM 620 N N . THR A 1 79 ? -2.854 25.081 36.665 1.00 72.75 79 THR A N 1
ATOM 621 C CA . THR A 1 79 ? -2.355 23.766 37.097 1.00 72.75 79 THR A CA 1
ATOM 622 C C . THR A 1 79 ? -1.703 22.969 35.965 1.00 72.75 79 THR A C 1
ATOM 624 O O . THR A 1 79 ? -1.196 21.872 36.211 1.00 72.75 79 THR A O 1
ATOM 627 N N . ARG A 1 80 ? -1.677 23.501 34.732 1.00 71.31 80 ARG A N 1
ATOM 628 C CA . ARG A 1 80 ? -1.072 22.820 33.584 1.00 71.31 80 ARG A CA 1
ATOM 629 C C . ARG A 1 80 ? 0.439 22.754 33.784 1.00 71.31 80 ARG A C 1
ATOM 631 O O . ARG A 1 80 ? 1.116 23.774 33.917 1.00 71.31 80 ARG A O 1
ATOM 638 N N . THR A 1 81 ? 0.970 21.538 33.823 1.00 65.50 81 THR A N 1
ATOM 639 C CA . THR A 1 81 ? 2.412 21.306 33.908 1.00 65.50 81 THR A CA 1
ATOM 640 C C . THR A 1 81 ? 3.109 21.923 32.704 1.00 65.50 81 THR A C 1
ATOM 642 O O . THR A 1 81 ? 2.640 21.771 31.574 1.00 65.50 81 THR A O 1
ATOM 645 N N . THR A 1 82 ? 4.238 22.593 32.942 1.00 72.31 82 THR A N 1
ATOM 646 C CA . THR A 1 82 ? 5.110 23.075 31.867 1.00 72.31 82 THR A CA 1
ATOM 647 C C . THR A 1 82 ? 5.428 21.911 30.923 1.00 72.31 82 THR A C 1
ATOM 649 O O . THR A 1 82 ? 5.760 20.829 31.422 1.00 72.31 82 THR A O 1
ATOM 652 N N . PRO A 1 83 ? 5.315 22.094 29.593 1.00 74.50 83 PRO A N 1
ATOM 653 C CA . PRO A 1 83 ? 5.703 21.061 28.643 1.00 74.50 83 PRO A CA 1
ATOM 654 C C . PRO A 1 83 ? 7.142 20.593 28.905 1.00 74.50 83 PRO A C 1
ATOM 656 O O . PRO A 1 83 ? 7.958 21.411 29.340 1.00 74.50 83 PRO A O 1
ATOM 659 N N . PRO A 1 84 ? 7.475 19.317 28.638 1.00 80.81 84 PRO A N 1
ATOM 660 C CA . PRO A 1 84 ? 8.846 18.831 28.754 1.00 80.81 84 PRO A CA 1
ATOM 661 C C . PRO A 1 84 ? 9.821 19.704 27.954 1.00 80.81 84 PRO A C 1
ATOM 663 O O . PRO A 1 84 ? 9.491 20.143 26.850 1.00 80.81 84 PRO A O 1
ATOM 666 N N . ASP A 1 85 ? 11.034 19.917 28.471 1.00 83.12 85 ASP A N 1
ATOM 667 C CA . ASP A 1 85 ? 12.048 20.750 27.801 1.00 83.12 85 ASP A CA 1
ATOM 668 C C . ASP A 1 85 ? 12.379 20.239 26.384 1.00 83.12 85 ASP A C 1
ATOM 670 O O . ASP A 1 85 ? 12.697 21.025 25.492 1.00 83.12 85 ASP A O 1
ATOM 674 N N . GLU A 1 86 ? 12.230 18.931 26.150 1.00 84.00 86 GLU A N 1
ATOM 675 C CA . GLU A 1 86 ? 12.442 18.276 24.853 1.00 84.00 86 GLU A CA 1
ATOM 676 C C . GLU A 1 86 ? 11.310 18.510 23.828 1.00 84.00 86 GLU A C 1
ATOM 678 O O . GLU A 1 86 ? 11.485 18.226 22.642 1.00 84.00 86 GLU A O 1
ATOM 683 N N . PHE A 1 87 ? 10.147 19.021 24.249 1.00 87.19 87 PHE A N 1
ATOM 684 C CA . PHE A 1 87 ? 9.006 19.271 23.358 1.00 87.19 87 PHE A CA 1
ATOM 685 C C . PHE A 1 87 ? 9.159 20.584 22.586 1.00 87.19 87 PHE A C 1
ATOM 687 O O . PHE A 1 87 ? 8.897 20.650 21.388 1.00 87.19 87 PHE A O 1
ATOM 694 N N . ARG A 1 88 ? 9.613 21.644 23.262 1.00 85.88 88 ARG A N 1
ATOM 695 C CA . ARG A 1 88 ? 9.634 23.001 22.700 1.00 85.88 88 ARG A CA 1
ATOM 696 C C . ARG A 1 88 ? 10.463 23.127 21.407 1.00 85.88 88 ARG A C 1
ATOM 698 O O . ARG A 1 88 ? 9.932 23.709 20.466 1.00 85.88 88 ARG A O 1
ATOM 705 N N . PRO A 1 89 ? 11.680 22.552 21.293 1.00 88.94 89 PRO A N 1
ATOM 706 C CA . PRO A 1 89 ? 12.444 22.591 20.041 1.00 88.94 89 PRO A CA 1
ATOM 707 C C . PRO A 1 89 ? 11.739 21.890 18.873 1.00 88.94 89 PRO A C 1
ATOM 709 O O . PRO A 1 89 ? 11.951 22.247 17.719 1.00 88.94 89 PRO A O 1
ATOM 712 N N . GLN A 1 90 ? 10.889 20.897 19.152 1.00 92.69 90 GLN A N 1
ATOM 713 C CA . GLN A 1 90 ? 10.169 20.170 18.107 1.00 92.69 90 GLN A CA 1
ATOM 714 C C . GLN A 1 90 ? 9.036 20.996 17.496 1.00 92.69 90 GLN A C 1
ATOM 716 O O . GLN A 1 90 ? 8.745 20.826 16.318 1.00 92.69 90 GLN A O 1
ATOM 721 N N . VAL A 1 91 ? 8.434 21.925 18.246 1.00 92.12 91 VAL A N 1
ATOM 722 C CA . VAL A 1 91 ? 7.442 22.860 17.688 1.00 92.12 91 VAL A CA 1
ATOM 723 C C . VAL A 1 91 ? 8.090 23.772 16.641 1.00 92.12 91 VAL A C 1
ATOM 725 O O . VAL A 1 91 ? 7.513 23.993 15.580 1.00 92.12 91 VAL A O 1
ATOM 728 N N . ASP A 1 92 ? 9.316 24.238 16.892 1.00 91.69 92 ASP A N 1
ATOM 729 C CA . ASP A 1 92 ? 10.066 25.051 15.927 1.00 91.69 92 ASP A CA 1
ATOM 730 C C . ASP A 1 92 ? 10.443 24.239 14.672 1.00 91.69 92 ASP A C 1
ATOM 732 O O . ASP A 1 92 ? 10.363 24.754 13.559 1.00 91.69 92 ASP A O 1
ATOM 736 N N . LEU A 1 93 ? 10.786 22.953 14.825 1.00 92.94 93 LEU A N 1
ATOM 737 C CA . LEU A 1 93 ? 11.017 22.049 13.689 1.00 92.94 93 LEU A CA 1
ATOM 738 C C . LEU A 1 93 ? 9.742 21.794 12.876 1.00 92.94 93 LEU A C 1
ATOM 740 O O . LEU A 1 93 ? 9.804 21.751 11.652 1.00 92.94 93 LEU A O 1
ATOM 744 N N . ILE A 1 94 ? 8.582 21.663 13.527 1.00 96.06 94 ILE A N 1
ATOM 745 C CA . ILE A 1 94 ? 7.293 21.536 12.830 1.00 96.06 94 ILE A CA 1
ATOM 746 C C . ILE A 1 94 ? 7.027 22.776 11.972 1.00 96.06 94 ILE A C 1
ATOM 748 O O . ILE A 1 94 ? 6.613 22.641 10.824 1.00 96.06 94 ILE A O 1
ATOM 752 N N . LYS A 1 95 ? 7.303 23.977 12.487 1.00 95.38 95 LYS A N 1
ATOM 753 C CA . LYS A 1 95 ? 7.158 25.211 11.703 1.00 95.38 95 LYS A CA 1
ATOM 754 C C . LYS A 1 95 ? 8.088 25.240 10.493 1.00 95.38 95 LYS A C 1
ATOM 756 O O . LYS A 1 95 ? 7.632 25.594 9.418 1.00 95.38 95 LYS A O 1
ATOM 761 N N . GLN A 1 96 ? 9.334 24.783 10.633 1.00 93.69 96 GLN A N 1
ATOM 762 C CA . GLN A 1 96 ? 10.251 24.648 9.490 1.00 93.69 96 GLN A CA 1
ATOM 763 C C . GLN A 1 96 ? 9.719 23.670 8.435 1.00 93.69 96 GLN A C 1
ATOM 765 O O . GLN A 1 96 ? 9.822 23.942 7.243 1.00 93.69 96 GLN A O 1
ATOM 770 N N . VAL A 1 97 ? 9.119 22.549 8.857 1.00 94.69 97 VAL A N 1
ATOM 771 C CA . VAL A 1 97 ? 8.460 21.617 7.927 1.00 94.69 97 VAL A CA 1
ATOM 772 C C . VAL A 1 97 ? 7.322 22.323 7.189 1.00 94.69 97 VAL A C 1
ATOM 774 O O . VAL A 1 97 ? 7.271 22.262 5.967 1.00 94.69 97 VAL A O 1
ATOM 777 N N . LEU A 1 98 ? 6.449 23.036 7.903 1.00 95.31 98 LEU A N 1
ATOM 778 C CA . LEU A 1 98 ? 5.338 23.777 7.299 1.00 95.31 98 LEU A CA 1
ATOM 779 C C . LEU A 1 98 ? 5.811 24.875 6.335 1.00 95.31 98 LEU A C 1
ATOM 781 O O . LEU A 1 98 ? 5.230 25.024 5.265 1.00 95.31 98 LEU A O 1
ATOM 785 N N . GLU A 1 99 ? 6.883 25.595 6.670 1.00 93.75 99 GLU A N 1
ATOM 786 C CA . GLU A 1 99 ? 7.493 26.613 5.806 1.00 93.75 99 GLU A CA 1
ATOM 787 C C . GLU A 1 99 ? 8.005 26.014 4.492 1.00 93.75 99 GLU A C 1
ATOM 789 O O . GLU A 1 99 ? 7.718 26.550 3.424 1.00 93.75 99 GLU A O 1
ATOM 794 N N . VAL A 1 100 ? 8.721 24.885 4.550 1.00 91.31 100 VAL A N 1
ATOM 795 C CA . VAL A 1 100 ? 9.251 24.220 3.347 1.00 91.31 100 VAL A CA 1
ATOM 796 C C . VAL A 1 100 ? 8.139 23.596 2.504 1.00 91.31 100 VAL A C 1
ATOM 798 O O . VAL A 1 100 ? 8.215 23.613 1.279 1.00 91.31 100 VAL A O 1
ATOM 801 N N . LEU A 1 101 ? 7.073 23.113 3.146 1.00 91.00 101 LEU A N 1
ATOM 802 C CA . LEU A 1 101 ? 5.847 22.684 2.472 1.00 91.00 101 LEU A CA 1
ATOM 803 C C . LEU A 1 101 ? 4.991 23.857 1.981 1.00 91.00 101 LEU A C 1
ATOM 805 O O . LEU A 1 101 ? 3.953 23.635 1.364 1.00 91.00 101 LEU A O 1
ATOM 809 N N . THR A 1 102 ? 5.401 25.103 2.236 1.00 91.75 102 THR A N 1
ATOM 810 C CA . THR A 1 102 ? 4.666 26.325 1.883 1.00 91.75 102 THR A CA 1
ATOM 811 C C . THR A 1 102 ? 3.222 26.331 2.393 1.00 91.75 102 THR A C 1
ATOM 813 O O . THR A 1 102 ? 2.304 26.772 1.705 1.00 91.75 102 THR A O 1
ATOM 816 N N . ILE A 1 103 ? 3.022 25.825 3.614 1.00 94.06 103 ILE A N 1
ATOM 817 C CA . ILE A 1 103 ? 1.733 25.814 4.309 1.00 94.06 103 ILE A CA 1
ATOM 818 C C . ILE A 1 103 ? 1.631 27.059 5.203 1.00 94.06 103 ILE A C 1
ATOM 820 O O . ILE A 1 103 ? 2.471 27.239 6.091 1.00 94.06 103 ILE A O 1
ATOM 824 N N . PRO A 1 104 ? 0.600 27.904 5.023 1.00 93.69 104 PRO A N 1
ATOM 825 C CA . PRO A 1 104 ? 0.394 29.104 5.829 1.00 93.69 104 PRO A CA 1
ATOM 826 C C . PRO A 1 104 ? 0.244 28.826 7.335 1.00 93.69 104 PRO A C 1
ATOM 828 O O . PRO A 1 104 ? -0.472 27.913 7.762 1.00 93.69 104 PRO A O 1
ATOM 831 N N . ILE A 1 105 ? 0.903 29.659 8.149 1.00 94.88 105 ILE A N 1
ATOM 832 C CA . ILE A 1 105 ? 0.887 29.592 9.617 1.00 94.88 105 ILE A CA 1
ATOM 833 C C . ILE A 1 105 ? 0.235 30.858 10.183 1.00 94.88 105 ILE A C 1
ATOM 835 O O . ILE A 1 105 ? 0.653 31.964 9.844 1.00 94.88 105 ILE A O 1
ATOM 839 N N . ALA A 1 106 ? -0.726 30.707 11.099 1.00 93.88 106 ALA A N 1
ATOM 840 C CA . ALA A 1 106 ? -1.329 31.826 11.827 1.00 93.88 106 ALA A CA 1
ATOM 841 C C . ALA A 1 106 ? -0.994 31.797 13.325 1.00 93.88 106 ALA A C 1
ATOM 843 O O . ALA A 1 106 ? -1.131 30.776 14.000 1.00 93.88 106 ALA A O 1
ATOM 844 N N . GLU A 1 107 ? -0.605 32.955 13.864 1.00 93.12 107 GLU A N 1
ATOM 845 C CA . GLU A 1 107 ? -0.349 33.142 15.293 1.00 93.12 107 GLU A CA 1
ATOM 846 C C . GLU A 1 107 ? -0.764 34.540 15.753 1.00 93.12 107 GLU A C 1
ATOM 848 O O . GLU A 1 107 ? -0.218 35.546 15.290 1.00 93.12 107 GLU A O 1
ATOM 853 N N . VAL A 1 108 ? -1.650 34.619 16.744 1.00 93.12 108 VAL A N 1
ATOM 854 C CA . VAL A 1 108 ? -2.097 35.895 17.317 1.00 93.12 108 VAL A CA 1
ATOM 855 C C . VAL A 1 108 ? -1.646 35.983 18.772 1.00 93.12 108 VAL A C 1
ATOM 857 O O . VAL A 1 108 ? -1.925 35.111 19.590 1.00 93.12 108 VAL A O 1
ATOM 860 N N . ALA A 1 109 ? -0.894 37.033 19.108 1.00 91.50 109 ALA A N 1
ATOM 861 C CA . ALA A 1 109 ? -0.337 37.189 20.449 1.00 91.50 109 ALA A CA 1
ATOM 862 C C . ALA A 1 109 ? -1.443 37.375 21.499 1.00 91.50 109 ALA A C 1
ATOM 864 O O . ALA A 1 109 ? -2.277 38.269 21.378 1.00 91.50 109 ALA A O 1
ATOM 865 N N . GLY A 1 110 ? -1.402 36.570 22.563 1.00 89.44 110 GLY A N 1
ATOM 866 C CA . GLY A 1 110 ? -2.387 36.632 23.646 1.00 89.44 110 GLY A CA 1
ATOM 867 C C . GLY A 1 110 ? -3.738 35.994 23.313 1.00 89.44 110 GLY A C 1
ATOM 868 O O . GLY A 1 110 ? -4.711 36.272 24.017 1.00 89.44 110 GLY A O 1
ATOM 869 N N . VAL A 1 111 ? -3.786 35.171 22.261 1.00 90.62 111 VAL A N 1
ATOM 870 C CA . VAL A 1 111 ? -4.962 34.437 21.784 1.00 90.62 111 VAL A CA 1
ATOM 871 C C . VAL A 1 111 ? -4.573 32.974 21.532 1.00 90.62 111 VAL A C 1
ATOM 873 O O . VAL A 1 111 ? -3.471 32.698 21.054 1.00 90.62 111 VAL A O 1
ATOM 876 N N . GLU A 1 112 ? -5.453 32.043 21.898 1.00 91.25 112 GLU A N 1
ATOM 877 C CA . GLU A 1 112 ? -5.268 30.603 21.660 1.00 91.25 112 GLU A CA 1
ATOM 878 C C . GLU A 1 112 ? -5.573 30.225 20.202 1.00 91.25 112 GLU A C 1
ATOM 880 O O . GLU A 1 112 ? -6.400 30.859 19.540 1.00 91.25 112 GLU A O 1
ATOM 885 N N . ALA A 1 113 ? -4.912 29.175 19.706 1.00 92.88 113 ALA A N 1
ATOM 886 C CA . ALA A 1 113 ? -5.077 28.668 18.347 1.00 92.88 113 ALA A CA 1
ATOM 887 C C . ALA A 1 113 ? -6.545 28.343 18.031 1.00 92.88 113 ALA A C 1
ATOM 889 O O . ALA A 1 113 ? -7.000 28.619 16.924 1.00 92.88 113 ALA A O 1
ATOM 890 N N . ASP A 1 114 ? -7.312 27.856 19.008 1.00 93.19 114 ASP A N 1
ATOM 891 C CA . ASP A 1 114 ? -8.727 27.520 18.837 1.00 93.19 114 ASP A CA 1
ATOM 892 C C . ASP A 1 114 ? -9.587 28.713 18.392 1.00 93.19 114 ASP A C 1
ATOM 894 O O . ASP A 1 114 ? -10.464 28.554 17.544 1.00 93.19 114 ASP A O 1
ATOM 898 N N . ASP A 1 115 ? -9.323 29.922 18.904 1.00 94.19 115 ASP A N 1
ATOM 899 C CA . ASP A 1 115 ? -10.055 31.133 18.496 1.00 94.19 115 ASP A CA 1
ATOM 900 C C . ASP A 1 115 ? -9.650 31.591 17.083 1.00 94.19 115 ASP A C 1
ATOM 902 O O . ASP A 1 115 ? -10.473 32.104 16.317 1.00 94.19 115 ASP A O 1
ATOM 906 N N . VAL A 1 116 ? -8.379 31.388 16.717 1.00 94.56 116 VAL A N 1
ATOM 907 C CA . VAL A 1 116 ? -7.876 31.649 15.359 1.00 94.56 116 VAL A CA 1
ATOM 908 C C . VAL A 1 116 ? -8.568 30.723 14.363 1.00 94.56 116 VAL A C 1
ATOM 910 O O . VAL A 1 116 ? -9.112 31.193 13.364 1.00 94.56 116 VAL A O 1
ATOM 913 N N . LEU A 1 117 ? -8.621 29.424 14.667 1.00 95.75 117 LEU A N 1
ATOM 914 C CA . LEU A 1 117 ? -9.288 28.425 13.835 1.00 95.75 117 LEU A CA 1
ATOM 915 C C . LEU A 1 117 ? -10.795 28.694 13.746 1.00 95.75 117 LEU A C 1
ATOM 917 O O . LEU A 1 117 ? -11.343 28.654 12.648 1.00 95.75 117 LEU A O 1
ATOM 921 N N . ALA A 1 118 ? -11.453 29.035 14.860 1.00 95.50 118 ALA A N 1
ATOM 922 C CA . ALA A 1 118 ? -12.878 29.375 14.884 1.00 95.50 118 ALA A CA 1
ATOM 923 C C . ALA A 1 118 ? -13.208 30.572 13.979 1.00 95.50 118 ALA A C 1
ATOM 925 O O . ALA A 1 118 ? -14.178 30.546 13.218 1.00 95.50 118 ALA A O 1
ATOM 926 N N . THR A 1 119 ? -12.371 31.609 14.028 1.00 95.50 119 THR A N 1
ATOM 927 C CA . THR A 1 119 ? -12.545 32.817 13.215 1.00 95.50 119 THR A CA 1
ATOM 928 C C . THR A 1 119 ? -12.336 32.540 11.733 1.00 95.50 119 THR A C 1
ATOM 930 O O . THR A 1 119 ? -13.152 32.951 10.909 1.00 95.50 119 THR A O 1
ATOM 933 N N . ILE A 1 120 ? -11.280 31.808 11.373 1.00 94.75 120 ILE A N 1
ATOM 934 C CA . ILE A 1 120 ? -10.995 31.485 9.969 1.00 94.75 120 ILE A CA 1
ATOM 935 C C . ILE A 1 120 ? -12.045 30.529 9.404 1.00 94.75 120 ILE A C 1
ATOM 937 O O . ILE A 1 120 ? -12.499 30.736 8.283 1.00 94.75 120 ILE A O 1
ATOM 941 N N . ALA A 1 121 ? -12.494 29.540 10.182 1.00 95.00 121 ALA A N 1
ATOM 942 C CA . ALA A 1 121 ? -13.569 28.643 9.771 1.00 95.00 121 ALA A CA 1
ATOM 943 C C . ALA A 1 121 ? -14.864 29.415 9.483 1.00 95.00 121 ALA A C 1
ATOM 945 O O . ALA A 1 121 ? -15.491 29.193 8.451 1.00 95.00 121 ALA A O 1
ATOM 946 N N . THR A 1 122 ? -15.223 30.367 10.351 1.00 93.75 122 THR A N 1
ATOM 947 C CA . THR A 1 122 ? -16.413 31.212 10.169 1.00 93.75 122 THR A CA 1
ATOM 948 C C . THR A 1 122 ? -16.318 32.030 8.879 1.00 93.75 122 THR A C 1
ATOM 950 O O . THR A 1 122 ? -17.234 31.982 8.060 1.00 93.75 122 THR A O 1
ATOM 953 N N . ARG A 1 123 ? -15.185 32.710 8.647 1.00 93.00 123 ARG A N 1
ATOM 954 C CA . ARG A 1 123 ? -14.951 33.478 7.410 1.00 93.00 123 ARG A CA 1
ATOM 955 C C . ARG A 1 123 ? -15.002 32.581 6.165 1.00 93.00 123 ARG A C 1
ATOM 957 O O . ARG A 1 123 ? -15.625 32.944 5.174 1.00 93.00 123 ARG A O 1
ATOM 964 N N . ALA A 1 124 ? -14.400 31.392 6.218 1.00 92.50 124 ALA A N 1
ATOM 965 C CA . ALA A 1 124 ? -14.371 30.465 5.087 1.00 92.50 124 ALA A CA 1
ATOM 966 C C . ALA A 1 124 ? -15.774 29.966 4.706 1.00 92.50 124 ALA A C 1
ATOM 968 O O . ALA A 1 124 ? -16.112 29.884 3.525 1.00 92.50 124 ALA A O 1
ATOM 969 N N . ILE A 1 125 ? -16.612 29.669 5.703 1.00 93.00 125 ILE A N 1
ATOM 970 C CA . ILE A 1 125 ? -18.001 29.241 5.488 1.00 93.00 125 ILE A CA 1
ATOM 971 C C . ILE A 1 125 ? -18.824 30.362 4.843 1.00 93.00 125 ILE A C 1
ATOM 973 O O . ILE A 1 125 ? -19.613 30.091 3.935 1.00 93.00 125 ILE A O 1
ATOM 977 N N . GLU A 1 126 ? -18.614 31.619 5.250 1.00 91.31 126 GLU A N 1
ATOM 978 C CA . GLU A 1 126 ? -19.248 32.788 4.621 1.00 91.31 126 GLU A CA 1
ATOM 979 C C . GLU A 1 126 ? -18.852 32.946 3.141 1.00 91.31 126 GLU A C 1
ATOM 981 O O . GLU A 1 126 ? -19.676 33.364 2.324 1.00 91.31 126 GLU A O 1
ATOM 986 N N . GLU A 1 127 ? -17.633 32.544 2.775 1.00 89.00 127 GLU A N 1
ATOM 987 C CA . GLU A 1 127 ? -17.133 32.527 1.392 1.00 89.00 127 GLU A CA 1
ATOM 988 C C . GLU A 1 127 ? -17.494 31.251 0.608 1.00 89.00 127 GLU A C 1
ATOM 990 O O . GLU A 1 127 ? -17.181 31.128 -0.578 1.00 89.00 127 GLU A O 1
ATOM 995 N N . GLY A 1 128 ? -18.226 30.321 1.228 1.00 90.38 128 GLY A N 1
ATOM 996 C CA . GLY A 1 128 ? -18.773 29.133 0.572 1.00 90.38 128 GLY A CA 1
ATOM 997 C C . GLY A 1 128 ? -17.917 27.871 0.679 1.00 90.38 128 GLY A C 1
ATOM 998 O O . GLY A 1 128 ? -18.232 26.889 -0.002 1.00 90.38 128 GLY A O 1
ATOM 999 N N . PHE A 1 129 ? -16.889 27.865 1.530 1.00 92.75 129 PHE A N 1
ATOM 1000 C CA . PHE A 1 129 ? -16.108 26.666 1.827 1.00 92.75 129 PHE A CA 1
ATOM 1001 C C . PHE A 1 129 ? -16.843 25.711 2.772 1.00 92.75 129 PHE A C 1
ATOM 1003 O O . PHE A 1 129 ? -17.666 26.115 3.596 1.00 92.75 129 PHE A O 1
ATOM 1010 N N . HIS A 1 130 ? -16.485 24.431 2.693 1.00 94.44 130 HIS A N 1
ATOM 1011 C CA . HIS A 1 130 ? -16.680 23.481 3.786 1.00 94.44 130 HIS A CA 1
ATOM 1012 C C . HIS A 1 130 ? -15.404 23.409 4.632 1.00 94.44 130 HIS A C 1
ATOM 1014 O O . HIS A 1 130 ? -14.324 23.135 4.105 1.00 94.44 130 HIS A O 1
ATOM 1020 N N . ALA A 1 131 ? -15.511 23.647 5.937 1.00 96.12 131 ALA A N 1
ATOM 1021 C CA . ALA A 1 131 ? -14.367 23.718 6.840 1.00 96.12 131 ALA A CA 1
ATOM 1022 C C . ALA A 1 131 ? -14.160 22.422 7.636 1.00 96.12 131 ALA A C 1
ATOM 1024 O O . ALA A 1 131 ? -15.086 21.878 8.242 1.00 96.12 131 ALA A O 1
ATOM 1025 N N . TYR A 1 132 ? -12.912 21.961 7.695 1.00 96.00 132 TYR A N 1
ATOM 1026 C CA . TYR A 1 132 ? -12.468 20.872 8.560 1.00 96.00 132 TYR A CA 1
ATOM 1027 C C . TYR A 1 132 ? -11.512 21.407 9.622 1.00 96.00 132 TYR A C 1
ATOM 1029 O O . TYR A 1 132 ? -10.419 21.852 9.284 1.00 96.00 132 TYR A O 1
ATOM 1037 N N . ILE A 1 133 ? -11.882 21.320 10.903 1.00 96.50 133 ILE A N 1
ATOM 1038 C CA . ILE A 1 133 ? -10.966 21.637 12.013 1.00 96.50 133 ILE A CA 1
ATOM 1039 C C . ILE A 1 133 ? -10.374 20.339 12.558 1.00 96.50 133 ILE A C 1
ATOM 1041 O O . ILE A 1 133 ? -11.108 19.471 13.030 1.00 96.50 133 ILE A O 1
ATOM 1045 N N . VAL A 1 134 ? -9.050 20.212 12.527 1.00 94.44 134 VAL A N 1
ATOM 1046 C CA . VAL A 1 134 ? -8.306 19.057 13.042 1.00 94.44 134 VAL A CA 1
ATOM 1047 C C . VAL A 1 134 ? -7.713 19.407 14.400 1.00 94.44 134 VAL A C 1
ATOM 1049 O O . VAL A 1 134 ? -6.778 20.202 14.489 1.00 94.44 134 VAL A O 1
ATOM 1052 N N . THR A 1 135 ? -8.235 18.798 15.464 1.00 92.50 135 THR A N 1
ATOM 1053 C CA . THR A 1 135 ? -7.760 19.055 16.832 1.00 92.50 135 THR A CA 1
ATOM 1054 C C . THR A 1 135 ? -7.910 17.831 17.744 1.00 92.50 135 THR A C 1
ATOM 1056 O O . THR A 1 135 ? -8.664 16.887 17.485 1.00 92.50 135 THR A O 1
ATOM 1059 N N . GLY A 1 136 ? -7.135 17.808 18.828 1.00 87.88 136 GLY A N 1
ATOM 1060 C CA . GLY A 1 136 ? -7.342 16.917 19.971 1.00 87.88 136 GLY A CA 1
ATOM 1061 C C . GLY A 1 136 ? -8.200 17.518 21.086 1.00 87.88 136 GLY A C 1
ATOM 1062 O O . GLY A 1 136 ? -8.518 16.791 22.037 1.00 87.88 136 GLY A O 1
ATOM 1063 N N . ASP A 1 137 ? -8.568 18.795 20.973 1.00 85.94 137 ASP A N 1
ATOM 1064 C CA . ASP A 1 137 ? -9.401 19.513 21.933 1.00 85.94 137 ASP A CA 1
ATOM 1065 C C . ASP A 1 137 ? -10.898 19.282 21.662 1.00 85.94 137 ASP A C 1
ATOM 1067 O O . ASP A 1 137 ? -11.327 18.952 20.553 1.00 85.94 137 ASP A O 1
ATOM 1071 N N . ARG A 1 138 ? -11.710 19.360 22.714 1.00 89.44 138 ARG A N 1
ATOM 1072 C CA . ARG A 1 138 ? -13.161 19.217 22.642 1.00 89.44 138 ARG A CA 1
ATOM 1073 C C . ARG A 1 138 ? -13.873 20.563 22.544 1.00 89.44 138 ARG A C 1
ATOM 1075 O O . ARG A 1 138 ? -15.068 20.559 22.260 1.00 89.44 138 ARG A O 1
ATOM 1082 N N . ASP A 1 139 ? -13.197 21.682 22.759 1.00 89.94 139 ASP A N 1
ATOM 1083 C CA . ASP A 1 139 ? -13.847 22.992 22.734 1.00 89.94 139 ASP A CA 1
ATOM 1084 C C . ASP A 1 139 ? -14.401 23.341 21.351 1.00 89.94 139 ASP A C 1
ATOM 1086 O O . ASP A 1 139 ? -15.500 23.894 21.247 1.00 89.94 139 ASP A O 1
ATOM 1090 N N . SER A 1 140 ? -13.737 22.907 20.276 1.00 93.19 140 SER A N 1
ATOM 1091 C CA . SER A 1 140 ? -14.202 23.120 18.899 1.00 93.19 140 SER A CA 1
ATOM 1092 C C . SER A 1 140 ? -15.502 22.378 18.561 1.00 93.19 140 SER A C 1
ATOM 1094 O O . SER A 1 140 ? -16.132 22.698 17.557 1.00 93.19 140 SER A O 1
ATOM 1096 N N . MET A 1 141 ? -15.969 21.437 19.399 1.00 94.25 141 MET A N 1
ATOM 1097 C CA . MET A 1 141 ? -17.258 20.752 19.192 1.00 94.25 141 MET A CA 1
ATOM 1098 C C . MET A 1 141 ? -18.437 21.732 19.166 1.00 94.25 141 MET A C 1
ATOM 1100 O O . MET A 1 141 ? -19.477 21.412 18.599 1.00 94.25 141 MET A O 1
ATOM 1104 N N . GLN A 1 142 ? -18.280 22.927 19.749 1.00 94.75 142 GLN A N 1
ATOM 1105 C CA . GLN A 1 142 ? -19.297 23.980 19.713 1.00 94.75 142 GLN A CA 1
ATOM 1106 C C . GLN A 1 142 ? -19.531 24.576 18.315 1.00 94.75 142 GLN A C 1
ATOM 1108 O O . GLN A 1 142 ? -20.570 25.193 18.096 1.00 94.75 142 GLN A O 1
ATOM 1113 N N . LEU A 1 143 ? -18.577 24.404 17.392 1.00 95.25 143 LEU A N 1
ATOM 1114 C CA . LEU A 1 143 ? -18.584 25.029 16.066 1.00 95.25 143 LEU A CA 1
ATOM 1115 C C . LEU A 1 143 ? -19.180 24.135 14.972 1.00 95.25 143 LEU A C 1
ATOM 1117 O O . LEU A 1 143 ? -19.441 24.618 13.879 1.00 95.25 143 LEU A O 1
ATOM 1121 N N . ALA A 1 144 ? -19.356 22.837 15.234 1.00 95.25 144 ALA A N 1
ATOM 1122 C CA . ALA A 1 144 ? -19.790 21.892 14.210 1.00 95.25 144 ALA A CA 1
ATOM 1123 C C . ALA A 1 144 ? -21.212 22.193 13.710 1.00 95.25 144 ALA A C 1
ATOM 1125 O O . ALA A 1 144 ? -22.149 22.320 14.504 1.00 95.25 144 ALA A O 1
ATOM 1126 N N . ASP A 1 145 ? -21.381 22.227 12.393 1.00 93.38 145 ASP A N 1
ATOM 1127 C CA . ASP A 1 145 ? -22.661 22.432 11.717 1.00 93.38 145 ASP A CA 1
ATOM 1128 C C . ASP A 1 145 ? -22.693 21.697 10.359 1.00 93.38 145 ASP A C 1
ATOM 1130 O O . ASP A 1 145 ? -21.947 20.742 10.138 1.00 93.38 145 ASP A O 1
ATOM 1134 N N . GLU A 1 146 ? -23.598 22.085 9.457 1.00 91.00 146 GLU A N 1
ATOM 1135 C CA . GLU A 1 146 ? -23.697 21.489 8.118 1.00 91.00 146 GLU A CA 1
ATOM 1136 C C . GLU A 1 146 ? -22.513 21.823 7.189 1.00 91.00 146 GLU A C 1
ATOM 1138 O O . GLU A 1 146 ? -22.375 21.202 6.134 1.00 91.00 146 GLU A O 1
ATOM 1143 N N . HIS A 1 147 ? -21.688 22.815 7.527 1.00 93.81 147 HIS A N 1
ATOM 1144 C CA . HIS A 1 147 ? -20.578 23.334 6.717 1.00 93.81 147 HIS A CA 1
ATOM 1145 C C . HIS A 1 147 ? -19.230 23.302 7.461 1.00 93.81 147 HIS A C 1
ATOM 1147 O O . HIS A 1 147 ? -18.195 23.611 6.872 1.00 93.81 147 HIS A O 1
ATOM 1153 N N . LEU A 1 148 ? -19.227 22.889 8.732 1.00 95.88 148 LEU A N 1
ATOM 1154 C CA . LEU A 1 148 ? -18.051 22.733 9.578 1.00 95.88 148 LEU A CA 1
ATOM 1155 C C . LEU A 1 148 ? -18.035 21.350 10.231 1.00 95.88 148 LEU A C 1
ATOM 1157 O O . LEU A 1 148 ? -18.910 20.999 11.021 1.00 95.88 148 LEU A O 1
ATOM 1161 N N . THR A 1 149 ? -16.998 20.561 9.950 1.00 95.50 149 THR A N 1
ATOM 1162 C CA . THR A 1 149 ? -16.783 19.240 10.563 1.00 95.50 149 THR A CA 1
ATOM 1163 C C . THR A 1 149 ? -15.521 19.230 11.422 1.00 95.50 149 THR A C 1
ATOM 1165 O O . THR A 1 149 ? -14.456 19.655 10.977 1.00 95.50 149 THR A O 1
ATOM 1168 N N . ILE A 1 150 ? -15.606 18.692 12.644 1.00 96.06 150 ILE A N 1
ATOM 1169 C CA . ILE A 1 150 ? -14.428 18.531 13.511 1.00 96.06 150 ILE A CA 1
ATOM 1170 C C . ILE A 1 150 ? -13.819 17.140 13.302 1.00 96.06 150 ILE A C 1
ATOM 1172 O O . ILE A 1 150 ? -14.494 16.122 13.450 1.00 96.06 150 ILE A O 1
ATOM 1176 N N . LEU A 1 151 ? -12.529 17.086 12.984 1.00 93.31 151 LEU A N 1
ATOM 1177 C CA . LEU A 1 151 ? -11.733 15.865 12.895 1.00 93.31 151 LEU A CA 1
ATOM 1178 C C . LEU A 1 151 ? -10.991 15.667 14.221 1.00 93.31 151 LEU A C 1
ATOM 1180 O O . LEU A 1 151 ? -9.944 16.262 14.473 1.00 93.31 151 LEU A O 1
ATOM 1184 N N . TYR A 1 152 ? -11.573 14.841 15.094 1.00 90.56 152 TYR A N 1
ATOM 1185 C CA . TYR A 1 152 ? -11.113 14.655 16.468 1.00 90.56 152 TYR A CA 1
ATOM 1186 C C . TYR A 1 152 ? -10.156 13.471 16.609 1.00 90.56 152 TYR A C 1
ATOM 1188 O O . TYR A 1 152 ? -10.512 12.332 16.291 1.00 90.56 152 TYR A O 1
ATOM 1196 N N . THR A 1 153 ? -8.966 13.705 17.164 1.00 84.12 153 THR A N 1
ATOM 1197 C CA . THR A 1 153 ? -7.978 12.638 17.412 1.00 84.12 153 THR A CA 1
ATOM 1198 C C . THR A 1 153 ? -8.402 11.734 18.584 1.00 84.12 153 THR A C 1
ATOM 1200 O O . THR A 1 153 ? -8.471 12.167 19.738 1.00 84.12 153 THR A O 1
ATOM 1203 N N . LEU A 1 154 ? -8.708 10.455 18.308 1.00 75.50 154 LEU A N 1
ATOM 1204 C CA . LEU A 1 154 ? -9.177 9.495 19.322 1.00 75.50 154 LEU A CA 1
ATOM 1205 C C . LEU A 1 154 ? -8.017 8.867 20.103 1.00 75.50 154 LEU A C 1
ATOM 1207 O O . LEU A 1 154 ? -7.928 9.015 21.326 1.00 75.50 154 LEU A O 1
ATOM 1211 N N . ARG A 1 155 ? -7.150 8.127 19.400 1.00 66.75 155 ARG A N 1
ATOM 1212 C CA . ARG A 1 155 ? -5.991 7.420 19.959 1.00 66.75 155 ARG A CA 1
ATOM 1213 C C . ARG A 1 155 ? -4.825 7.458 18.977 1.00 66.75 155 ARG A C 1
ATOM 1215 O O . ARG A 1 155 ? -4.954 7.050 17.826 1.00 66.75 155 ARG A O 1
ATOM 1222 N N . GLY A 1 156 ? -3.667 7.885 19.473 1.00 63.81 156 GLY A N 1
ATOM 1223 C CA . GLY A 1 156 ? -2.440 7.949 18.685 1.00 63.81 156 GLY A CA 1
ATOM 1224 C C . GLY A 1 156 ? -2.513 8.957 17.535 1.00 63.81 156 GLY A C 1
ATOM 1225 O O . GLY A 1 156 ? -3.188 9.978 17.642 1.00 63.81 156 GLY A O 1
ATOM 1226 N N . ILE A 1 157 ? -1.800 8.646 16.450 1.00 62.12 157 ILE A N 1
ATOM 1227 C CA . ILE A 1 157 ? -1.672 9.476 15.238 1.00 62.12 157 ILE A CA 1
ATOM 1228 C C . ILE A 1 157 ? -2.546 8.993 14.064 1.00 62.12 157 ILE A C 1
ATOM 1230 O O . ILE A 1 157 ? -2.588 9.641 13.023 1.00 62.12 157 ILE A O 1
ATOM 1234 N N . SER A 1 158 ? -3.216 7.840 14.186 1.00 61.62 158 SER A N 1
ATOM 1235 C CA . SER A 1 158 ? -3.848 7.147 13.051 1.00 61.62 158 SER A CA 1
ATOM 1236 C C . SER A 1 158 ? -5.380 7.146 13.067 1.00 61.62 158 SER A C 1
ATOM 1238 O O . SER A 1 158 ? -5.984 7.124 11.991 1.00 61.62 158 SER A O 1
ATOM 1240 N N . GLU A 1 159 ? -6.022 7.197 14.238 1.00 73.00 159 GLU A N 1
ATOM 1241 C CA . GLU A 1 159 ? -7.480 7.098 14.373 1.00 73.00 159 GLU A CA 1
ATOM 1242 C C . GLU A 1 159 ? -8.114 8.469 14.664 1.00 73.00 159 GLU A C 1
ATOM 1244 O O . GLU A 1 159 ? -7.975 9.022 15.761 1.00 73.00 159 GLU A O 1
ATOM 1249 N N . MET A 1 160 ? -8.837 9.007 13.676 1.00 83.00 160 MET A N 1
ATOM 1250 C CA . MET A 1 160 ? -9.618 10.241 13.801 1.00 83.00 160 MET A CA 1
ATOM 1251 C C . MET A 1 160 ? -11.111 9.941 13.682 1.00 83.00 160 MET A C 1
ATOM 1253 O O . MET A 1 160 ? -11.529 9.113 12.873 1.00 83.00 160 MET A O 1
ATOM 1257 N N . ALA A 1 161 ? -11.913 10.626 14.489 1.00 88.50 161 ALA A N 1
ATOM 1258 C CA . ALA A 1 161 ? -13.364 10.593 14.413 1.00 88.50 161 ALA A CA 1
ATOM 1259 C C . ALA A 1 161 ? -13.888 11.873 13.761 1.00 88.50 161 ALA A C 1
ATOM 1261 O O . ALA A 1 161 ? -13.547 12.973 14.192 1.00 88.50 161 ALA A O 1
ATOM 1262 N N . GLU A 1 162 ? -14.756 11.713 12.766 1.00 92.62 162 GLU A N 1
ATOM 1263 C CA . GLU A 1 162 ? -15.534 12.809 12.193 1.00 92.62 162 GLU A CA 1
ATOM 1264 C C . GLU A 1 162 ? -16.690 13.153 13.134 1.00 92.62 162 GLU A C 1
ATOM 1266 O O . GLU A 1 162 ? -17.580 12.338 13.384 1.00 92.62 162 GLU A O 1
ATOM 1271 N N . MET A 1 163 ? -16.655 14.359 13.686 1.00 93.69 163 MET A N 1
ATOM 1272 C CA . MET A 1 163 ? -17.656 14.875 14.608 1.00 93.69 163 MET A CA 1
ATOM 1273 C C . MET A 1 163 ? -18.552 15.861 13.858 1.00 93.69 163 MET A C 1
ATOM 1275 O O . MET A 1 163 ? -18.325 17.071 13.869 1.00 93.69 163 MET A O 1
ATOM 1279 N N . THR A 1 164 ? -19.557 15.312 13.177 1.00 94.81 164 THR A N 1
ATOM 1280 C CA . THR A 1 164 ? -20.695 16.068 12.635 1.00 94.81 164 THR A CA 1
ATOM 1281 C C . THR A 1 164 ? -21.671 16.435 13.762 1.00 94.81 164 THR A C 1
ATOM 1283 O O . THR A 1 164 ? -21.568 15.871 14.863 1.00 94.81 164 THR A O 1
ATOM 1286 N N . PRO A 1 165 ? -22.655 17.323 13.527 1.00 93.75 165 PRO A N 1
ATOM 1287 C CA . PRO A 1 165 ? -23.683 17.630 14.521 1.00 93.75 165 PRO A CA 1
ATOM 1288 C C . PRO A 1 165 ? -24.365 16.387 15.106 1.00 93.75 165 PRO A C 1
ATOM 1290 O O . PRO A 1 165 ? -24.534 16.286 16.322 1.00 93.75 165 PRO A O 1
ATOM 1293 N N . GLU A 1 166 ? -24.668 15.396 14.268 1.00 93.25 166 GLU A N 1
ATOM 1294 C CA . GLU A 1 166 ? -25.297 14.137 14.674 1.00 93.25 166 GLU A CA 1
ATOM 1295 C C . GLU A 1 166 ? -24.350 13.270 15.509 1.00 93.25 166 GLU A C 1
ATOM 1297 O O . GLU A 1 166 ? -24.768 12.648 16.487 1.00 93.25 166 GLU A O 1
ATOM 1302 N N . ALA A 1 167 ? -23.066 13.218 15.143 1.00 92.69 167 ALA A N 1
ATOM 1303 C CA . ALA A 1 167 ? -22.063 12.463 15.889 1.00 92.69 167 ALA A CA 1
ATOM 1304 C C . ALA A 1 167 ? -21.822 13.069 17.283 1.00 92.69 167 ALA A C 1
ATOM 1306 O O . ALA A 1 167 ? -21.672 12.332 18.263 1.00 92.69 167 ALA A O 1
ATOM 1307 N N . ILE A 1 168 ? -21.834 14.401 17.383 1.00 93.38 168 ILE A N 1
ATOM 1308 C CA . ILE A 1 168 ? -21.713 15.136 18.647 1.00 93.38 168 ILE A CA 1
ATOM 1309 C C . ILE A 1 168 ? -22.939 14.882 19.522 1.00 93.38 168 ILE A C 1
ATOM 1311 O O . ILE A 1 168 ? -22.782 14.494 20.681 1.00 93.38 168 ILE A O 1
ATOM 1315 N N . GLU A 1 169 ? -24.148 14.998 18.970 1.00 93.44 169 GLU A N 1
ATOM 1316 C CA . GLU A 1 169 ? -25.383 14.735 19.712 1.00 93.44 169 GLU A CA 1
ATOM 1317 C C . GLU A 1 169 ? -25.466 13.278 20.185 1.00 93.44 169 GLU A C 1
ATOM 1319 O O . GLU A 1 169 ? -25.771 13.018 21.349 1.00 93.44 169 GLU A O 1
ATOM 1324 N N . ALA A 1 170 ? -25.089 12.314 19.342 1.00 92.19 170 ALA A N 1
ATOM 1325 C CA . ALA A 1 170 ? -25.058 10.903 19.719 1.00 92.19 170 ALA A CA 1
ATOM 1326 C C . ALA A 1 170 ? -24.048 10.600 20.840 1.00 92.19 170 ALA A C 1
ATOM 1328 O O . ALA A 1 170 ? -24.284 9.713 21.665 1.00 92.19 170 ALA A O 1
ATOM 1329 N N . LYS A 1 171 ? -22.912 11.309 20.869 1.00 90.56 171 LYS A N 1
ATOM 1330 C CA . LYS A 1 171 ? -21.835 11.079 21.840 1.00 90.56 171 LYS A CA 1
ATOM 1331 C C . LYS A 1 171 ? -22.065 11.800 23.166 1.00 90.56 171 LYS A C 1
ATOM 1333 O O . LYS A 1 171 ? -21.835 11.209 24.219 1.00 90.56 171 LYS A O 1
ATOM 1338 N N . TYR A 1 172 ? -22.475 13.065 23.117 1.00 90.62 172 TYR A N 1
ATOM 1339 C CA . TYR A 1 172 ? -22.580 13.938 24.289 1.00 90.62 172 TYR A CA 1
ATOM 1340 C C . TYR A 1 172 ? -24.021 14.131 24.774 1.00 90.62 172 TYR A C 1
ATOM 1342 O O . TYR A 1 172 ? -24.228 14.609 25.886 1.00 90.62 172 TYR A O 1
ATOM 1350 N N . GLY A 1 173 ? -25.018 13.732 23.981 1.00 89.88 173 GLY A N 1
ATOM 1351 C CA . GLY A 1 173 ? -26.435 13.905 24.300 1.00 89.88 173 GLY A CA 1
ATOM 1352 C C . GLY A 1 173 ? -26.938 15.339 24.134 1.00 89.88 173 GLY A C 1
ATOM 1353 O O . GLY A 1 173 ? -28.048 15.626 24.562 1.00 89.88 173 GLY A O 1
ATOM 1354 N N . VAL A 1 174 ? -26.129 16.233 23.557 1.00 92.19 174 VAL A N 1
ATOM 1355 C CA . VAL A 1 174 ? -26.489 17.623 23.257 1.00 92.19 174 VAL A CA 1
ATOM 1356 C C . VAL A 1 174 ? -25.959 18.017 21.875 1.00 92.19 174 VAL A C 1
ATOM 1358 O O . VAL A 1 174 ? -24.872 17.571 21.499 1.00 92.19 174 VAL A O 1
ATOM 1361 N N . PRO A 1 175 ? -26.681 18.857 21.118 1.00 93.19 175 PRO A N 1
ATOM 1362 C CA . PRO A 1 175 ? -26.202 19.358 19.834 1.00 93.19 175 PRO A CA 1
ATOM 1363 C C . PRO A 1 175 ? -25.056 20.379 20.014 1.00 93.19 175 PRO A C 1
ATOM 1365 O O . PRO A 1 175 ? -24.969 21.003 21.077 1.00 93.19 175 PRO A O 1
ATOM 1368 N N . PRO A 1 176 ? -24.231 20.632 18.974 1.00 93.44 176 PRO A N 1
ATOM 1369 C CA . PRO A 1 176 ? -23.086 21.559 19.014 1.00 93.44 176 PRO A CA 1
ATOM 1370 C C . PRO A 1 176 ? -23.377 22.924 19.654 1.00 93.44 176 PRO A C 1
ATOM 1372 O O . PRO A 1 176 ? -22.676 23.348 20.570 1.00 93.44 176 PRO A O 1
ATOM 1375 N N . ARG A 1 177 ? -24.494 23.562 19.276 1.00 91.62 177 ARG A N 1
ATOM 1376 C CA . ARG A 1 177 ? -24.936 24.864 19.821 1.00 91.62 177 ARG A CA 1
ATOM 1377 C C . ARG A 1 177 ? -25.101 24.901 21.350 1.00 91.62 177 ARG A C 1
ATOM 1379 O O . ARG A 1 177 ? -25.031 25.970 21.944 1.00 91.62 177 ARG A O 1
ATOM 1386 N N . CYS A 1 178 ? -25.343 23.748 21.973 1.00 93.00 178 CYS A N 1
ATOM 1387 C CA . CYS A 1 178 ? -25.550 23.582 23.413 1.00 93.00 178 CYS A CA 1
ATOM 1388 C C . CYS A 1 178 ? -24.302 23.015 24.119 1.00 93.00 178 CYS A C 1
ATOM 1390 O O . CYS A 1 178 ? -24.317 22.811 25.334 1.00 93.00 178 CYS A O 1
ATOM 1392 N N . TYR A 1 179 ? -23.222 22.737 23.380 1.00 94.31 179 TYR A N 1
ATOM 1393 C CA . TYR A 1 179 ? -22.038 22.057 23.903 1.00 94.31 179 TYR A CA 1
ATOM 1394 C C . TYR A 1 179 ? -21.325 22.871 24.991 1.00 94.31 179 TYR A C 1
ATOM 1396 O O . TYR A 1 179 ? -20.957 22.315 26.023 1.00 94.31 179 TYR A O 1
ATOM 1404 N N . VAL A 1 180 ? -21.193 24.191 24.808 1.00 94.56 180 VAL A N 1
ATOM 1405 C CA . VAL A 1 180 ? -20.580 25.092 25.807 1.00 94.56 180 VAL A CA 1
ATOM 1406 C C . VAL A 1 180 ? -21.353 25.063 27.122 1.00 94.56 180 VAL A C 1
ATOM 1408 O O . VAL A 1 180 ? -20.763 25.013 28.197 1.00 94.56 180 VAL A O 1
ATOM 1411 N N . ASP A 1 181 ? -22.681 25.055 27.041 1.00 94.44 181 ASP A N 1
ATOM 1412 C CA . ASP A 1 181 ? -23.556 25.076 28.211 1.00 94.44 181 ASP A CA 1
ATOM 1413 C C . ASP A 1 181 ? -23.484 23.751 28.982 1.00 94.44 181 ASP A C 1
ATOM 1415 O O . ASP A 1 181 ? -23.387 23.724 30.212 1.00 94.44 181 ASP A O 1
ATOM 1419 N N . TYR A 1 182 ? -23.415 22.644 28.245 1.00 95.00 182 TYR A N 1
ATOM 1420 C CA . TYR A 1 182 ? -23.118 21.320 28.780 1.00 95.00 182 TYR A CA 1
ATOM 1421 C C . TYR A 1 182 ? -21.737 21.252 29.459 1.00 95.00 182 TYR A C 1
ATOM 1423 O O . TYR A 1 182 ? -21.622 20.763 30.589 1.00 95.00 182 TYR A O 1
ATOM 1431 N N . ALA A 1 183 ? -20.693 21.756 28.795 1.00 93.44 183 ALA A N 1
ATOM 1432 C CA . ALA A 1 183 ? -19.321 21.724 29.291 1.00 93.44 183 ALA A CA 1
ATOM 1433 C C . ALA A 1 183 ? -19.155 22.590 30.547 1.00 93.44 183 ALA A C 1
ATOM 1435 O O . ALA A 1 183 ? -18.544 22.147 31.519 1.00 93.44 183 ALA A O 1
ATOM 1436 N N . ALA A 1 184 ? -19.780 23.767 30.586 1.00 94.31 184 ALA A N 1
ATOM 1437 C CA . ALA A 1 184 ? -19.702 24.689 31.713 1.00 94.31 184 ALA A CA 1
ATOM 1438 C C . ALA A 1 184 ? -20.328 24.130 33.003 1.00 94.31 184 ALA A C 1
ATOM 1440 O O . ALA A 1 184 ? -19.804 24.386 34.090 1.00 94.31 184 ALA A O 1
ATOM 1441 N N . LEU A 1 185 ? -21.397 23.328 32.894 1.00 93.06 185 LEU A N 1
ATOM 1442 C CA . LEU A 1 185 ? -22.007 22.623 34.030 1.00 93.06 185 LEU A CA 1
ATOM 1443 C C . LEU A 1 185 ? -21.134 21.472 34.545 1.00 93.06 185 LEU A C 1
ATOM 1445 O O . LEU A 1 185 ? -20.991 21.291 35.757 1.00 93.06 185 LEU A O 1
ATOM 1449 N N . ARG A 1 186 ? -20.559 20.687 33.627 1.00 93.38 186 ARG A N 1
ATOM 1450 C CA . ARG A 1 186 ? -19.697 19.539 33.948 1.00 93.38 186 ARG A CA 1
ATOM 1451 C C . ARG A 1 186 ? -18.319 19.969 34.467 1.00 93.38 186 ARG A C 1
ATOM 1453 O O . ARG A 1 186 ? -17.719 19.250 35.266 1.00 93.38 186 ARG A O 1
ATOM 1460 N N . GLY A 1 187 ? -17.831 21.119 34.010 1.00 90.75 187 GLY A N 1
ATOM 1461 C CA . GLY A 1 187 ? -16.458 21.579 34.184 1.00 90.75 187 GLY A CA 1
ATOM 1462 C C . GLY A 1 187 ? -15.470 20.910 33.228 1.00 90.75 187 GLY A C 1
ATOM 1463 O O . GLY A 1 187 ? -15.797 19.953 32.510 1.00 90.75 187 GLY A O 1
ATOM 1464 N N . ASP A 1 188 ? -14.236 21.406 33.265 1.00 88.44 188 ASP A N 1
ATOM 1465 C CA . ASP A 1 188 ? -13.089 20.809 32.598 1.00 88.44 188 ASP A CA 1
ATOM 1466 C C . ASP A 1 188 ? -11.833 20.835 33.482 1.00 88.44 188 ASP A C 1
ATOM 1468 O O . ASP A 1 188 ? -11.295 21.883 33.835 1.00 88.44 188 ASP A O 1
ATOM 1472 N N . ASN A 1 189 ? -11.342 19.646 33.833 1.00 84.38 189 ASN A N 1
ATOM 1473 C CA . ASN A 1 189 ? -10.164 19.505 34.678 1.00 84.38 189 ASN A CA 1
ATOM 1474 C C . ASN A 1 189 ? -8.861 19.881 33.955 1.00 84.38 189 ASN A C 1
ATOM 1476 O O . ASN A 1 189 ? -7.930 20.302 34.641 1.00 84.38 189 ASN A O 1
ATOM 1480 N N . SER A 1 190 ? -8.751 19.729 32.624 1.00 80.50 190 SER A N 1
ATOM 1481 C CA . SER A 1 190 ? -7.513 20.103 31.914 1.00 80.50 190 SER A CA 1
ATOM 1482 C C . SER A 1 190 ? -7.284 21.610 31.908 1.00 80.50 190 SER A C 1
ATOM 1484 O O . SER A 1 190 ? -6.134 22.048 31.981 1.00 80.50 190 SER A O 1
ATOM 1486 N N . ASP A 1 191 ? -8.367 22.384 31.929 1.00 83.75 191 ASP A N 1
ATOM 1487 C CA . ASP A 1 191 ? -8.328 23.848 31.971 1.00 83.75 191 ASP A CA 1
ATOM 1488 C C . ASP A 1 191 ? -8.461 24.425 33.373 1.00 83.75 191 ASP A C 1
ATOM 1490 O O . ASP A 1 191 ? -8.448 25.646 33.552 1.00 83.75 191 ASP A O 1
ATOM 1494 N N . ASN A 1 192 ? -8.533 23.549 34.378 1.00 88.25 192 ASN A N 1
ATOM 1495 C CA . ASN A 1 192 ? -8.749 23.912 35.771 1.00 88.25 192 ASN A CA 1
ATOM 1496 C C . ASN A 1 192 ? -10.081 24.658 35.995 1.00 88.25 192 ASN A C 1
ATOM 1498 O O . ASN A 1 192 ? -10.160 25.546 36.836 1.00 88.25 192 ASN A O 1
ATOM 1502 N N . LEU A 1 193 ? -11.127 24.301 35.244 1.00 89.31 193 LEU A N 1
ATOM 1503 C CA . LEU A 1 193 ? -12.474 24.862 35.346 1.00 89.31 193 LEU A CA 1
ATOM 1504 C C . LEU A 1 193 ? -13.378 23.911 36.150 1.00 89.31 193 LEU A C 1
ATOM 1506 O O . LEU A 1 193 ? -13.840 22.899 35.615 1.00 89.31 193 LEU A O 1
ATOM 1510 N N . PRO A 1 194 ? -13.653 24.189 37.437 1.00 90.44 194 PRO A N 1
ATOM 1511 C CA . PRO A 1 194 ? -14.470 23.303 38.256 1.00 90.44 194 PRO A CA 1
ATOM 1512 C C . PRO A 1 194 ? -15.926 23.290 37.776 1.00 90.44 194 PRO A C 1
ATOM 1514 O O . PRO A 1 194 ? -16.523 24.334 37.510 1.00 90.44 194 PRO A O 1
ATOM 1517 N N . GLY A 1 195 ? -16.502 22.092 37.685 1.00 91.50 195 GLY A N 1
ATOM 1518 C CA . GLY A 1 195 ? -17.926 21.892 37.418 1.00 91.50 195 GLY A CA 1
ATOM 1519 C C . GLY A 1 195 ? -18.780 21.923 38.680 1.00 91.50 195 GLY A C 1
ATOM 1520 O O . GLY A 1 195 ? -18.274 22.014 39.801 1.00 91.50 195 GLY A O 1
ATOM 1521 N N . VAL A 1 196 ? -20.094 21.780 38.509 1.00 92.88 196 VAL A N 1
ATOM 1522 C CA . VAL A 1 196 ? -21.037 21.756 39.633 1.00 92.88 196 VAL A CA 1
ATOM 1523 C C . VAL A 1 196 ? -20.972 20.396 40.345 1.00 92.88 196 VAL A C 1
ATOM 1525 O O . VAL A 1 196 ? -21.197 19.353 39.720 1.00 92.88 196 VAL A O 1
ATOM 1528 N N . PRO A 1 197 ? -20.718 20.347 41.667 1.00 89.56 197 PRO A N 1
ATOM 1529 C CA . PRO A 1 197 ? -20.650 19.092 42.406 1.00 89.56 197 PRO A CA 1
ATOM 1530 C C . PRO A 1 197 ? -21.925 18.250 42.266 1.00 89.56 197 PRO A C 1
ATOM 1532 O O . PRO A 1 197 ? -23.028 18.660 42.621 1.00 89.56 197 PRO A O 1
ATOM 1535 N N . GLY A 1 198 ? -21.768 17.016 41.782 1.00 84.25 198 GLY A N 1
ATOM 1536 C CA . GLY A 1 198 ? -22.889 16.100 41.543 1.00 84.25 198 GLY A CA 1
ATOM 1537 C C . GLY A 1 198 ? -23.557 16.239 40.170 1.00 84.25 198 GLY A C 1
ATOM 1538 O O . GLY A 1 198 ? -24.471 15.465 39.880 1.00 84.25 198 GLY A O 1
ATOM 1539 N N . VAL A 1 199 ? -23.082 17.147 39.314 1.00 89.50 199 VAL A N 1
ATOM 1540 C CA . VAL A 1 199 ? -23.492 17.273 37.910 1.00 89.50 199 VAL A CA 1
ATOM 1541 C C . VAL A 1 199 ? -22.374 16.727 37.018 1.00 89.50 199 VAL A C 1
ATOM 1543 O O . VAL A 1 199 ? -21.436 17.423 36.655 1.00 89.50 199 VAL A O 1
ATOM 1546 N N . GLY A 1 200 ? -22.449 15.432 36.700 1.00 87.44 200 GLY A N 1
ATOM 1547 C CA . GLY A 1 200 ? -21.561 14.796 35.717 1.00 87.44 200 GLY A CA 1
ATOM 1548 C C . GLY A 1 200 ? -22.119 14.871 34.293 1.00 87.44 200 GLY A C 1
ATOM 1549 O O . GLY A 1 200 ? -23.209 15.398 34.085 1.00 87.44 200 GLY A O 1
ATOM 1550 N N . GLU A 1 201 ? -21.422 14.255 33.332 1.00 89.31 201 GLU A N 1
ATOM 1551 C CA . GLU A 1 201 ? -21.769 14.255 31.893 1.00 89.31 201 GLU A CA 1
ATOM 1552 C C . GLU A 1 201 ? -23.256 13.964 31.633 1.00 89.31 201 GLU A C 1
ATOM 1554 O O . GLU A 1 201 ? -23.969 14.769 31.045 1.00 89.31 201 GLU A O 1
ATOM 1559 N N . LYS A 1 202 ? -23.785 12.860 32.172 1.00 91.31 202 LYS A N 1
ATOM 1560 C CA . LYS A 1 202 ? -25.193 12.479 31.960 1.00 91.31 202 LYS A CA 1
ATOM 1561 C C . LYS A 1 202 ? -26.191 13.476 32.552 1.00 91.31 202 LYS A C 1
ATOM 1563 O O . LYS A 1 202 ? -27.259 13.686 31.984 1.00 91.31 202 LYS A O 1
ATOM 1568 N N . THR A 1 203 ? -25.870 14.055 33.708 1.00 91.00 203 THR A N 1
ATOM 1569 C CA . THR A 1 203 ? -26.757 15.004 34.390 1.00 91.00 203 THR A CA 1
ATOM 1570 C C . THR A 1 203 ? -26.761 16.344 33.663 1.00 91.00 203 THR A C 1
ATOM 1572 O O . THR A 1 203 ? -27.835 16.893 33.443 1.00 91.00 203 THR A O 1
ATOM 1575 N N . ALA A 1 204 ? -25.591 16.834 33.239 1.00 92.25 204 ALA A N 1
ATOM 1576 C CA . ALA A 1 204 ? -25.466 18.055 32.447 1.00 92.25 204 ALA A CA 1
ATOM 1577 C C . ALA A 1 204 ? -26.231 17.935 31.121 1.00 92.25 204 ALA A C 1
ATOM 1579 O O . ALA A 1 204 ? -27.056 18.789 30.815 1.00 92.25 204 ALA A O 1
ATOM 1580 N N . ALA A 1 205 ? -26.038 16.833 30.384 1.00 92.50 205 ALA A N 1
ATOM 1581 C CA . ALA A 1 205 ? -26.729 16.601 29.116 1.00 92.50 205 ALA A CA 1
ATOM 1582 C C . ALA A 1 205 ? -28.254 16.563 29.286 1.00 92.50 205 ALA A C 1
ATOM 1584 O O . ALA A 1 205 ? -28.979 17.170 28.499 1.00 92.50 205 ALA A O 1
ATOM 1585 N N . LYS A 1 206 ? -28.748 15.907 30.349 1.00 92.44 206 LYS A N 1
ATOM 1586 C CA . LYS A 1 206 ? -30.180 15.878 30.666 1.00 92.44 206 LYS A CA 1
ATOM 1587 C C . LYS A 1 206 ? -30.732 17.283 30.932 1.00 92.44 206 LYS A C 1
ATOM 1589 O O . LYS A 1 206 ? -31.756 17.6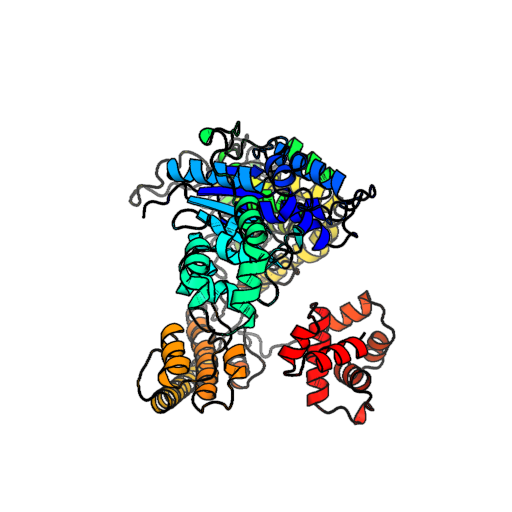32 30.361 1.00 92.44 206 LYS A O 1
ATOM 1594 N N . LEU A 1 207 ? -30.066 18.068 31.782 1.00 91.31 207 LEU A N 1
ATOM 1595 C CA . LEU A 1 207 ? -30.520 19.413 32.154 1.00 91.31 207 LEU A CA 1
ATOM 1596 C C . LEU A 1 207 ? -30.586 20.344 30.939 1.00 91.31 207 LEU A C 1
ATOM 1598 O O . LEU A 1 207 ? -31.591 21.013 30.734 1.00 91.31 207 LEU A O 1
ATOM 1602 N N . ILE A 1 208 ? -29.552 20.331 30.100 1.00 93.44 208 ILE A N 1
ATOM 1603 C CA . ILE A 1 208 ? -29.503 21.150 28.885 1.00 93.44 208 ILE A CA 1
ATOM 1604 C C . ILE A 1 208 ? -30.525 20.677 27.843 1.00 93.44 208 ILE A C 1
ATOM 1606 O O . ILE A 1 208 ? -31.170 21.498 27.204 1.00 93.44 208 ILE A O 1
ATOM 1610 N N . SER A 1 209 ? -30.749 19.368 27.704 1.00 90.12 209 SER A N 1
ATOM 1611 C CA . SER A 1 209 ? -31.777 18.850 26.788 1.00 90.12 209 SER A CA 1
ATOM 1612 C C . SER A 1 209 ? -33.202 19.203 27.225 1.00 90.12 209 SER A C 1
ATOM 1614 O O . SER A 1 209 ? -34.071 19.404 26.382 1.00 90.12 209 SER A O 1
ATOM 1616 N N . GLU A 1 210 ? -33.455 19.244 28.536 1.00 90.62 210 GLU A N 1
ATOM 1617 C CA . GLU A 1 210 ? -34.782 19.496 29.112 1.00 90.62 210 GLU A CA 1
ATOM 1618 C C . GLU A 1 210 ? -35.118 20.995 29.162 1.00 90.62 210 GLU A C 1
ATOM 1620 O O . GLU A 1 210 ? -36.249 21.371 28.863 1.00 90.62 210 GLU A O 1
ATOM 1625 N N . TYR A 1 211 ? -34.134 21.847 29.471 1.00 90.62 211 TYR A N 1
ATOM 1626 C CA . TYR A 1 211 ? -34.336 23.286 29.686 1.00 90.62 211 TYR A CA 1
ATOM 1627 C C . TYR A 1 211 ? -33.656 24.189 28.639 1.00 90.62 211 TYR A C 1
ATOM 1629 O O . TYR A 1 211 ? -33.764 25.409 28.714 1.00 90.62 211 TYR A O 1
ATOM 1637 N N . GLY A 1 212 ? -32.996 23.613 27.632 1.00 87.12 212 GLY A N 1
ATOM 1638 C CA . GLY A 1 212 ? -32.426 24.312 26.475 1.00 87.12 212 GLY A CA 1
ATOM 1639 C C . GLY A 1 212 ? -30.983 24.785 26.666 1.00 87.12 212 GLY A C 1
ATOM 1640 O O . GLY A 1 212 ? -30.094 24.350 25.933 1.00 87.12 212 GLY A O 1
ATOM 1641 N N . ASP A 1 213 ? -30.744 25.677 27.625 1.00 90.62 213 ASP A N 1
ATOM 1642 C CA . ASP A 1 213 ? -29.428 26.257 27.913 1.00 90.62 213 ASP A CA 1
ATOM 1643 C C . ASP A 1 213 ? -29.225 26.521 29.416 1.00 90.62 213 ASP A C 1
ATOM 1645 O O . ASP A 1 213 ? -30.073 26.185 30.245 1.00 90.62 213 ASP A O 1
ATOM 1649 N N . ILE A 1 214 ? -28.077 27.096 29.794 1.00 91.44 214 ILE A N 1
ATOM 1650 C CA . ILE A 1 214 ? -27.796 27.437 31.200 1.00 91.44 214 ILE A CA 1
ATOM 1651 C C . ILE A 1 214 ? -28.858 28.380 31.776 1.00 91.44 214 ILE A C 1
ATOM 1653 O O . ILE A 1 214 ? -29.266 28.193 32.920 1.00 91.44 214 ILE A O 1
ATOM 1657 N N . ASP A 1 215 ? -29.309 29.381 31.018 1.00 91.62 215 ASP A N 1
ATOM 1658 C CA . ASP A 1 215 ? -30.278 30.353 31.524 1.00 91.62 215 ASP A CA 1
ATOM 1659 C C . ASP A 1 215 ? -31.628 29.673 31.786 1.00 91.62 215 ASP A C 1
ATOM 1661 O O . ASP A 1 215 ? -32.180 29.820 32.876 1.00 91.62 215 ASP A O 1
ATOM 1665 N N . GLY A 1 216 ? -32.077 28.808 30.874 1.00 91.31 216 GLY A N 1
ATOM 1666 C CA . GLY A 1 216 ? -33.260 27.974 31.063 1.00 91.31 216 GLY A CA 1
ATOM 1667 C C . GLY A 1 216 ? -33.160 27.041 32.275 1.00 91.31 216 GLY A C 1
ATOM 1668 O O . GLY A 1 216 ? -34.139 26.895 33.011 1.00 91.31 216 GLY A O 1
ATOM 1669 N N . VAL A 1 217 ? -31.984 26.457 32.543 1.00 91.12 217 VAL A N 1
ATOM 1670 C CA . VAL A 1 217 ? -31.746 25.624 33.741 1.00 91.12 217 VAL A CA 1
ATOM 1671 C C . VAL A 1 217 ? -31.909 26.433 35.033 1.00 91.12 217 VAL A C 1
ATOM 1673 O O . VAL A 1 217 ? -32.509 25.939 35.988 1.00 91.12 217 VAL A O 1
ATOM 1676 N N . TYR A 1 218 ? -31.394 27.665 35.080 1.00 91.62 218 TYR A N 1
ATOM 1677 C CA . TYR A 1 218 ? -31.496 28.524 36.265 1.00 91.62 218 TYR A CA 1
ATOM 1678 C C . TYR A 1 218 ? -32.893 29.136 36.440 1.00 91.62 218 TYR A C 1
ATOM 1680 O O . TYR A 1 218 ? -33.359 29.261 37.572 1.00 91.62 218 TYR A O 1
ATOM 1688 N N . GLU A 1 219 ? -33.600 29.445 35.350 1.00 91.56 219 GLU A N 1
ATOM 1689 C CA . GLU A 1 219 ? -34.998 29.899 35.388 1.00 91.56 219 GLU A CA 1
ATOM 1690 C C . GLU A 1 219 ? -35.948 28.832 35.955 1.00 91.56 219 GLU A C 1
ATOM 1692 O O . GLU A 1 219 ? -36.905 29.170 36.652 1.00 91.56 219 GLU A O 1
ATOM 1697 N N . HIS A 1 220 ? -35.656 27.550 35.714 1.00 92.25 220 HIS A N 1
ATOM 1698 C CA . HIS A 1 220 ? -36.476 26.413 36.151 1.00 92.25 220 HIS A CA 1
ATOM 1699 C C . HIS A 1 220 ? -35.828 25.617 37.294 1.00 92.25 220 HIS A C 1
ATOM 1701 O O . HIS A 1 220 ? -36.153 24.447 37.509 1.00 92.25 220 HIS A O 1
ATOM 1707 N N . ILE A 1 221 ? -34.923 26.233 38.062 1.00 89.44 221 ILE A N 1
ATOM 1708 C CA . ILE A 1 221 ? -34.143 25.537 39.098 1.00 89.44 221 ILE A CA 1
ATOM 1709 C C . ILE A 1 221 ? -35.021 24.843 40.155 1.00 89.44 221 ILE A C 1
ATOM 1711 O O . ILE A 1 221 ? -34.667 23.773 40.655 1.00 89.44 221 ILE A O 1
ATOM 1715 N N . ASP A 1 222 ? -36.195 25.411 40.448 1.00 85.81 222 ASP A N 1
ATOM 1716 C CA . ASP A 1 222 ? -37.177 24.878 41.399 1.00 85.81 222 ASP A CA 1
ATOM 1717 C C . ASP A 1 222 ? -37.956 23.658 40.863 1.00 85.81 222 ASP A C 1
ATOM 1719 O O . ASP A 1 222 ? -38.558 22.912 41.642 1.00 85.81 222 ASP A O 1
ATOM 1723 N N . GLU A 1 223 ? -37.942 23.429 39.547 1.00 88.06 223 GLU A N 1
ATOM 1724 C CA . GLU A 1 223 ? -38.625 22.312 38.878 1.00 88.06 223 GLU A CA 1
ATOM 1725 C C . GLU A 1 223 ? -37.735 21.064 38.759 1.00 88.06 223 GLU A C 1
ATOM 1727 O O . GLU A 1 223 ? -38.225 19.953 38.532 1.00 88.06 223 GLU A O 1
ATOM 1732 N N . ILE A 1 224 ? -36.424 21.219 38.971 1.00 87.69 224 ILE A N 1
ATOM 1733 C CA . ILE A 1 224 ? -35.437 20.146 38.843 1.00 87.69 224 ILE A CA 1
ATOM 1734 C C . ILE A 1 224 ? -35.619 19.106 39.961 1.00 87.69 224 ILE A C 1
ATOM 1736 O O . ILE A 1 224 ? -35.588 19.390 41.160 1.00 87.69 224 ILE A O 1
ATOM 1740 N N . SER A 1 225 ? -35.751 17.836 39.569 1.00 77.44 225 SER A N 1
ATOM 1741 C CA . SER A 1 225 ? -36.003 16.730 40.497 1.00 77.44 225 SER A CA 1
ATOM 1742 C C . SER A 1 225 ? -34.836 16.460 41.465 1.00 77.44 225 SER A C 1
ATOM 1744 O O . SER A 1 225 ? -33.703 16.219 41.043 1.00 77.44 225 SER A O 1
ATOM 1746 N N . GLY A 1 226 ? -35.141 16.361 42.764 1.00 79.06 226 GLY A N 1
ATOM 1747 C CA . GLY A 1 226 ? -34.183 16.043 43.833 1.00 79.06 226 GLY A CA 1
ATOM 1748 C C . GLY A 1 226 ? -33.677 17.286 44.573 1.00 79.06 226 GLY A C 1
ATOM 1749 O O . GLY A 1 226 ? -33.670 18.376 44.036 1.00 79.06 226 GLY A O 1
ATOM 1750 N N . LYS A 1 227 ? -33.254 17.152 45.839 1.00 77.38 227 LYS A N 1
ATOM 1751 C CA . LYS A 1 227 ? -32.872 18.321 46.670 1.00 77.38 227 LYS A CA 1
ATOM 1752 C C . LYS A 1 227 ? -31.408 18.747 46.550 1.00 77.38 227 LYS A C 1
ATOM 1754 O O . LYS A 1 227 ? -31.063 19.851 46.948 1.00 77.38 227 LYS A O 1
ATOM 1759 N N . LYS A 1 228 ? -30.537 17.853 46.075 1.00 84.94 228 LYS A N 1
ATOM 1760 C CA . LYS A 1 228 ? -29.083 18.066 46.085 1.00 84.94 228 LYS A CA 1
ATOM 1761 C C . LYS A 1 228 ? -28.600 18.836 44.855 1.00 84.94 228 LYS A C 1
ATOM 1763 O O . LYS A 1 228 ? -27.803 19.746 45.006 1.00 84.94 228 LYS A O 1
ATOM 1768 N N . VAL A 1 229 ? -29.088 18.489 43.663 1.00 86.44 229 VAL A N 1
ATOM 1769 C CA . VAL A 1 229 ? -28.652 19.110 42.400 1.00 86.44 229 VAL A CA 1
ATOM 1770 C C . VAL A 1 229 ? -29.076 20.584 42.296 1.00 86.44 229 VAL A C 1
ATOM 1772 O O . VAL A 1 229 ? -28.192 21.394 42.042 1.00 86.44 229 VAL A O 1
ATOM 1775 N N . PRO A 1 230 ? -30.333 20.980 42.593 1.00 87.75 230 PRO A N 1
ATOM 1776 C CA . PRO A 1 230 ? -30.732 22.394 42.563 1.00 87.75 230 PRO A CA 1
ATOM 1777 C C . PRO A 1 230 ? -29.953 23.251 43.565 1.00 87.75 230 PRO A C 1
ATOM 1779 O O . PRO A 1 230 ? -29.539 24.358 43.247 1.00 87.75 230 PRO A O 1
ATOM 1782 N N . ALA A 1 231 ? -29.686 22.716 44.764 1.00 88.19 231 ALA A N 1
ATOM 1783 C CA . ALA A 1 231 ? -28.900 23.415 45.778 1.00 88.19 231 ALA A CA 1
ATOM 1784 C C . ALA A 1 231 ? -27.453 23.667 45.321 1.00 88.19 231 ALA A C 1
ATOM 1786 O O . ALA A 1 231 ? -26.947 24.768 45.502 1.00 88.19 231 ALA A O 1
ATOM 1787 N N . MET A 1 232 ? -26.806 22.673 44.697 1.00 90.38 232 MET A N 1
ATOM 1788 C CA . MET A 1 232 ? -25.448 22.831 44.160 1.00 90.38 232 MET A CA 1
ATOM 1789 C C . MET A 1 232 ? -25.428 23.747 42.928 1.00 90.38 232 MET A C 1
ATOM 1791 O O . MET A 1 232 ? -24.511 24.545 42.789 1.00 90.38 232 MET A O 1
ATOM 1795 N N . LEU A 1 233 ? -26.438 23.688 42.054 1.00 90.44 233 LEU A N 1
ATOM 1796 C CA . LEU A 1 233 ? -26.549 24.612 40.919 1.00 90.44 233 LEU A CA 1
ATOM 1797 C C . LEU A 1 233 ? -26.640 26.065 41.399 1.00 90.44 233 LEU A C 1
ATOM 1799 O O . LEU A 1 233 ? -25.899 26.901 40.890 1.00 90.44 233 LEU A O 1
ATOM 1803 N N . ALA A 1 234 ? -27.481 26.341 42.402 1.00 89.44 234 ALA A N 1
ATOM 1804 C CA . ALA A 1 234 ? -27.643 27.673 42.985 1.00 89.44 234 ALA A CA 1
ATOM 1805 C C . ALA A 1 234 ? -26.374 28.170 43.699 1.00 89.44 234 ALA A C 1
ATOM 1807 O O . ALA A 1 234 ? -26.026 29.341 43.595 1.00 89.44 234 ALA A O 1
ATOM 1808 N N . GLU A 1 235 ? -25.663 27.290 44.414 1.00 92.25 235 GLU A N 1
ATOM 1809 C CA . GLU A 1 235 ? -24.411 27.637 45.106 1.00 92.25 235 GLU A CA 1
ATOM 1810 C C . GLU A 1 235 ? -23.260 27.948 44.132 1.00 92.25 235 GLU A C 1
ATOM 1812 O O . GLU A 1 235 ? -22.370 28.729 44.463 1.00 92.25 235 GLU A O 1
ATOM 1817 N N . HIS A 1 236 ? -23.289 27.373 42.926 1.00 93.19 236 HIS A N 1
ATOM 1818 C CA . HIS A 1 236 ? -22.212 27.469 41.938 1.00 93.19 236 HIS A CA 1
ATOM 1819 C C . HIS A 1 236 ? -22.585 28.252 40.663 1.00 93.19 236 HIS A C 1
ATOM 1821 O O . HIS A 1 236 ? -21.866 28.161 39.668 1.00 93.19 236 HIS A O 1
ATOM 1827 N N . GLU A 1 237 ? -23.665 29.044 40.672 1.00 93.19 237 GLU A N 1
ATOM 1828 C CA . GLU A 1 237 ? -24.133 29.796 39.492 1.00 93.19 237 GLU A CA 1
ATOM 1829 C C . GLU A 1 237 ? -23.065 30.717 38.896 1.00 93.19 237 GLU A C 1
ATOM 1831 O O . GLU A 1 237 ? -22.794 30.656 37.694 1.00 93.19 237 GLU A O 1
ATOM 1836 N N . ASP A 1 238 ? -22.404 31.519 39.733 1.00 91.38 238 ASP A N 1
ATOM 1837 C CA . ASP A 1 238 ? -21.358 32.440 39.281 1.00 91.38 238 ASP A CA 1
ATOM 1838 C C . ASP A 1 238 ? -20.212 31.692 38.580 1.00 91.38 238 ASP A C 1
ATOM 1840 O O . ASP A 1 238 ? -19.721 32.132 37.539 1.00 91.38 238 ASP A O 1
ATOM 1844 N N . GLN A 1 239 ? -19.831 30.518 39.097 1.00 91.69 239 GLN A N 1
ATOM 1845 C CA . GLN A 1 239 ? -18.785 29.684 38.504 1.00 91.69 239 GLN A CA 1
ATOM 1846 C C . GLN A 1 239 ? -19.213 29.131 37.142 1.00 91.69 239 GLN A C 1
ATOM 1848 O O . GLN A 1 239 ? -18.436 29.180 36.192 1.00 91.69 239 GLN A O 1
ATOM 1853 N N . VAL A 1 240 ? -20.450 28.643 37.015 1.00 93.19 240 VAL A N 1
ATOM 1854 C CA . VAL A 1 240 ? -20.980 28.125 35.743 1.00 93.19 240 VAL A CA 1
ATOM 1855 C C . VAL A 1 240 ? -21.038 29.230 34.688 1.00 93.19 240 VAL A C 1
ATOM 1857 O O . VAL A 1 240 ? -20.664 29.006 33.536 1.00 93.19 240 VAL A O 1
ATOM 1860 N N . ARG A 1 241 ? -21.442 30.446 35.073 1.00 93.50 241 ARG A N 1
ATOM 1861 C CA . ARG A 1 241 ? -21.467 31.605 34.167 1.00 93.50 241 ARG A CA 1
ATOM 1862 C C . ARG A 1 241 ? -20.061 32.028 33.730 1.00 93.50 241 ARG A C 1
ATOM 1864 O O . ARG A 1 241 ? -19.876 32.371 32.561 1.00 93.50 241 ARG A O 1
ATOM 1871 N N . ILE A 1 242 ? -19.070 31.961 34.624 1.00 92.62 242 ILE A N 1
ATOM 1872 C CA . ILE A 1 242 ? -17.654 32.175 34.279 1.00 92.62 242 ILE A CA 1
ATOM 1873 C C . ILE A 1 242 ? -17.168 31.086 33.317 1.00 92.62 242 ILE A C 1
ATOM 1875 O O . ILE A 1 242 ? -16.623 31.426 32.268 1.00 92.62 242 ILE A O 1
ATOM 1879 N N . ASN A 1 243 ? -17.427 29.806 33.607 1.00 93.38 243 ASN A N 1
ATOM 1880 C CA . ASN A 1 243 ? -17.050 28.690 32.734 1.00 93.38 243 ASN A CA 1
ATOM 1881 C C . ASN A 1 243 ? -17.639 28.868 31.326 1.00 93.38 243 ASN A C 1
ATOM 1883 O O . ASN A 1 243 ? -16.902 28.793 30.347 1.00 93.38 243 ASN A O 1
ATOM 1887 N N . ARG A 1 244 ? -18.937 29.203 31.216 1.00 93.44 244 ARG A N 1
ATOM 1888 C CA . ARG A 1 244 ? -19.618 29.474 29.933 1.00 93.44 244 ARG A CA 1
ATOM 1889 C C . ARG A 1 244 ? -18.913 30.568 29.130 1.00 93.44 244 ARG A C 1
ATOM 1891 O O . ARG A 1 244 ? -18.818 30.472 27.911 1.00 93.44 244 ARG A O 1
ATOM 1898 N N . LYS A 1 245 ? -18.432 31.619 29.805 1.00 92.00 245 LYS A N 1
ATOM 1899 C CA . LYS A 1 245 ? -17.713 32.731 29.170 1.00 92.00 245 LYS A CA 1
ATOM 1900 C C . LYS A 1 245 ? -16.300 32.335 28.733 1.00 92.00 245 LYS A C 1
ATOM 1902 O O . LYS A 1 245 ? -15.878 32.762 27.667 1.00 92.00 245 LYS A O 1
ATOM 1907 N N . VAL A 1 246 ? -15.582 31.557 29.544 1.00 91.06 246 VAL A N 1
ATOM 1908 C CA . VAL A 1 246 ? -14.201 31.127 29.260 1.00 91.06 246 VAL A CA 1
ATOM 1909 C C . VAL A 1 246 ? -14.158 30.080 28.142 1.00 91.06 246 VAL A C 1
ATOM 1911 O O . VAL A 1 246 ? -13.324 30.193 27.251 1.00 91.06 246 VAL A O 1
ATOM 1914 N N . MET A 1 247 ? -15.079 29.113 28.145 1.00 92.56 247 MET A N 1
ATOM 1915 C CA . MET A 1 247 ? -15.140 28.008 27.171 1.00 92.56 247 MET A CA 1
ATOM 1916 C C . MET A 1 247 ? -15.690 28.415 25.794 1.00 92.56 247 MET A C 1
ATOM 1918 O O . MET A 1 247 ? -15.588 27.662 24.826 1.00 92.56 247 MET A O 1
ATOM 1922 N N . ARG A 1 248 ? -16.327 29.587 25.677 1.00 93.62 248 ARG A N 1
ATOM 1923 C CA . ARG A 1 248 ? -16.852 30.058 24.391 1.00 93.62 248 ARG A CA 1
ATOM 1924 C C . ARG A 1 248 ? -15.700 30.519 23.498 1.00 93.62 248 ARG A C 1
ATOM 1926 O O . ARG A 1 248 ? -14.915 31.380 23.900 1.00 93.62 248 ARG A O 1
ATOM 1933 N N . LEU A 1 249 ? -15.626 29.967 22.289 1.00 94.31 249 LEU A N 1
ATOM 1934 C CA . LEU A 1 249 ? -14.640 30.378 21.291 1.00 94.31 249 LEU A CA 1
ATOM 1935 C C . LEU A 1 249 ? -15.043 31.707 20.650 1.00 94.31 249 LEU A C 1
ATOM 1937 O O . LEU A 1 249 ? -16.223 31.967 20.392 1.00 94.31 249 LEU A O 1
ATOM 1941 N N . ARG A 1 250 ? -14.052 32.563 20.407 1.00 93.81 250 ARG A N 1
ATOM 1942 C CA . ARG A 1 250 ? -14.228 33.828 19.689 1.00 93.81 250 ARG A CA 1
ATOM 1943 C C . ARG A 1 250 ? -14.098 33.566 18.194 1.00 93.81 250 ARG A C 1
ATOM 1945 O O . ARG A 1 250 ? -13.119 32.970 17.761 1.00 93.81 250 ARG A O 1
ATOM 1952 N N . CYS A 1 251 ? -15.081 34.025 17.426 1.00 92.56 251 CYS A N 1
ATOM 1953 C CA . CYS A 1 251 ? -15.164 33.795 15.978 1.00 92.56 251 CYS A CA 1
ATOM 1954 C C . CYS A 1 251 ? -14.915 35.076 15.158 1.00 92.56 251 CYS A C 1
ATOM 1956 O O . CYS A 1 251 ? -15.047 35.069 13.939 1.00 92.56 251 CYS A O 1
ATOM 1958 N N . ASP A 1 252 ? -14.597 36.186 15.826 1.00 91.50 252 ASP A N 1
ATOM 1959 C CA . ASP A 1 252 ? -14.501 37.533 15.264 1.00 91.50 252 ASP A CA 1
ATOM 1960 C C . ASP A 1 252 ? -13.196 38.250 15.655 1.00 91.50 252 ASP A C 1
ATOM 1962 O O . ASP A 1 252 ? -13.134 39.481 15.676 1.00 91.50 252 ASP A O 1
ATOM 1966 N N . ILE A 1 253 ? -12.134 37.498 15.971 1.00 92.62 253 ILE A N 1
ATOM 1967 C CA . ILE A 1 253 ? -10.834 38.103 16.285 1.00 92.62 253 ILE A CA 1
ATOM 1968 C C . ILE A 1 253 ? -10.150 38.661 15.027 1.00 92.62 253 ILE A C 1
ATOM 1970 O O . ILE A 1 253 ? -10.412 38.244 13.896 1.00 92.62 253 ILE A O 1
ATOM 1974 N N . ASP A 1 254 ? -9.252 39.625 15.225 1.00 88.25 254 ASP A N 1
ATOM 1975 C CA . ASP A 1 254 ? -8.435 40.171 14.145 1.00 88.25 254 ASP A CA 1
ATOM 1976 C C . ASP A 1 254 ? -7.297 39.194 13.819 1.00 88.25 254 ASP A C 1
ATOM 1978 O O . ASP A 1 254 ? -6.392 38.979 14.629 1.00 88.25 254 ASP A O 1
ATOM 1982 N N . VAL A 1 255 ? -7.387 38.565 12.648 1.00 88.31 255 VAL A N 1
ATOM 1983 C CA . VAL A 1 255 ? -6.388 37.639 12.114 1.00 88.31 255 VAL A CA 1
ATOM 1984 C C . VAL A 1 255 ? -5.975 38.151 10.746 1.00 88.31 255 VAL A C 1
ATOM 1986 O O . VAL A 1 255 ? -6.825 38.290 9.860 1.00 88.31 255 VAL A O 1
ATOM 1989 N N . ASP A 1 256 ? -4.678 38.414 10.603 1.00 83.06 256 ASP A N 1
ATOM 1990 C CA . ASP A 1 256 ? -4.025 38.831 9.362 1.00 83.06 256 ASP A CA 1
ATOM 1991 C C . ASP A 1 256 ? -3.818 37.609 8.453 1.00 83.06 256 ASP A C 1
ATOM 1993 O O . ASP A 1 256 ? -2.729 37.046 8.363 1.00 83.06 256 ASP A O 1
ATOM 1997 N N . ALA A 1 257 ? -4.922 37.122 7.885 1.00 79.94 257 ALA A N 1
ATOM 1998 C CA . ALA A 1 257 ? -4.960 35.995 6.963 1.00 79.94 257 ALA A CA 1
ATOM 1999 C C . ALA A 1 257 ? -6.102 36.202 5.959 1.00 79.94 257 ALA A C 1
ATOM 2001 O O . ALA A 1 257 ? -7.271 36.267 6.355 1.00 79.94 257 ALA A O 1
ATOM 2002 N N . ASP A 1 258 ? -5.754 36.311 4.678 1.00 81.00 258 ASP A N 1
ATOM 2003 C CA . ASP A 1 258 ? -6.710 36.325 3.570 1.00 81.00 258 ASP A CA 1
ATOM 2004 C C . ASP A 1 258 ? -6.952 34.884 3.101 1.00 81.00 258 ASP A C 1
ATOM 2006 O O . ASP A 1 258 ? -5.999 34.140 2.864 1.00 81.00 258 ASP A O 1
ATOM 2010 N N . LEU A 1 259 ? -8.220 34.484 2.969 1.00 80.19 259 LEU A N 1
ATOM 2011 C CA . LEU A 1 259 ? -8.621 33.146 2.523 1.00 80.19 259 LEU A CA 1
ATOM 2012 C C . LEU A 1 259 ? -8.074 32.809 1.130 1.00 80.19 259 LEU A C 1
ATOM 2014 O O . LEU A 1 259 ? -7.787 31.643 0.859 1.00 80.19 259 LEU A O 1
ATOM 2018 N N . ALA A 1 260 ? -7.872 33.816 0.273 1.00 76.62 260 ALA A N 1
ATOM 2019 C CA . ALA A 1 260 ? -7.279 33.632 -1.050 1.00 76.62 260 ALA A CA 1
ATOM 2020 C C . ALA A 1 260 ? -5.825 33.127 -0.994 1.00 76.62 260 ALA A C 1
ATOM 2022 O O . ALA A 1 260 ? -5.399 32.395 -1.891 1.00 76.62 260 ALA A O 1
ATOM 2023 N N . ASP A 1 261 ? -5.098 33.470 0.072 1.00 82.75 261 ASP A N 1
ATOM 2024 C CA . ASP A 1 261 ? -3.691 33.119 0.276 1.00 82.75 261 ASP A CA 1
ATOM 2025 C C . ASP A 1 261 ? -3.517 31.820 1.083 1.00 82.75 261 ASP A C 1
ATOM 2027 O O . ASP A 1 261 ? -2.397 31.341 1.262 1.00 82.75 261 ASP A O 1
ATOM 2031 N N . LEU A 1 262 ? -4.611 31.209 1.560 1.00 86.12 262 LEU A N 1
ATOM 2032 C CA . LEU A 1 262 ? -4.571 29.994 2.378 1.00 86.12 262 LEU A CA 1
ATOM 2033 C C . LEU A 1 262 ? -4.413 28.720 1.549 1.00 86.12 262 LEU A C 1
ATOM 2035 O O . LEU A 1 262 ? -5.096 27.739 1.804 1.00 86.12 262 LEU A O 1
ATOM 2039 N N . ARG A 1 263 ? -3.527 28.708 0.555 1.00 84.69 263 ARG A N 1
ATOM 2040 C CA . ARG A 1 263 ? -3.251 27.526 -0.277 1.00 84.69 263 ARG A CA 1
ATOM 2041 C C . ARG A 1 263 ? -1.847 27.008 -0.021 1.00 84.69 263 ARG A C 1
ATOM 2043 O O . ARG A 1 263 ? -0.953 27.777 0.324 1.00 84.69 263 ARG A O 1
ATOM 2050 N N . MET A 1 264 ? -1.648 25.709 -0.229 1.00 83.75 264 MET A N 1
ATOM 2051 C CA . MET A 1 264 ? -0.296 25.161 -0.295 1.00 83.75 264 MET A CA 1
ATOM 2052 C C . MET A 1 264 ? 0.392 25.735 -1.540 1.00 83.75 264 MET A C 1
ATOM 2054 O O . MET A 1 264 ? -0.134 25.624 -2.648 1.00 83.75 264 MET A O 1
ATOM 2058 N N . GLY A 1 265 ? 1.516 26.419 -1.342 1.00 78.69 265 GLY A N 1
ATOM 2059 C CA . GLY A 1 265 ? 2.281 27.038 -2.421 1.00 78.69 265 GLY A CA 1
ATOM 2060 C C . GLY A 1 265 ? 3.116 26.045 -3.238 1.00 78.69 265 GLY A C 1
ATOM 2061 O O . GLY A 1 265 ? 3.041 24.827 -3.076 1.00 78.69 265 GLY A O 1
ATOM 2062 N N . ALA A 1 266 ? 3.941 26.589 -4.136 1.00 76.81 266 ALA A N 1
ATOM 2063 C CA . ALA A 1 266 ? 4.929 25.804 -4.869 1.00 76.81 266 ALA A CA 1
ATOM 2064 C C . ALA A 1 266 ? 6.087 25.407 -3.941 1.00 76.81 266 ALA A C 1
ATOM 2066 O O . ALA A 1 266 ? 6.724 26.268 -3.332 1.00 76.81 266 ALA A O 1
ATOM 2067 N N . ILE A 1 267 ? 6.375 24.109 -3.870 1.00 84.06 267 ILE A N 1
ATOM 2068 C CA . ILE A 1 267 ? 7.358 23.542 -2.944 1.00 84.06 267 ILE A CA 1
ATOM 2069 C C . ILE A 1 267 ? 8.762 23.565 -3.556 1.00 84.06 267 ILE A C 1
ATOM 2071 O O . ILE A 1 267 ? 8.983 23.110 -4.677 1.00 84.06 267 ILE A O 1
ATOM 2075 N N . ASP A 1 268 ? 9.741 24.038 -2.784 1.00 79.69 268 ASP A N 1
ATOM 2076 C CA . ASP A 1 268 ? 11.162 23.906 -3.115 1.00 79.69 268 ASP A CA 1
ATOM 2077 C C . ASP A 1 268 ? 11.626 22.478 -2.779 1.00 79.69 268 ASP A C 1
ATOM 2079 O O . ASP A 1 268 ? 11.979 22.156 -1.641 1.00 79.69 268 ASP A O 1
ATOM 2083 N N . MET A 1 269 ? 11.591 21.598 -3.783 1.00 77.62 269 MET A N 1
ATOM 2084 C CA . MET A 1 269 ? 11.972 20.189 -3.638 1.00 77.62 269 MET A CA 1
ATOM 2085 C C . MET A 1 269 ? 13.406 19.990 -3.105 1.00 77.62 269 MET A C 1
ATOM 2087 O O . MET A 1 269 ? 13.596 19.145 -2.225 1.00 77.62 269 MET A O 1
ATOM 2091 N N . PRO A 1 270 ? 14.435 20.733 -3.565 1.00 73.00 270 PRO A N 1
ATOM 2092 C CA . PRO A 1 270 ? 15.753 20.729 -2.927 1.00 73.00 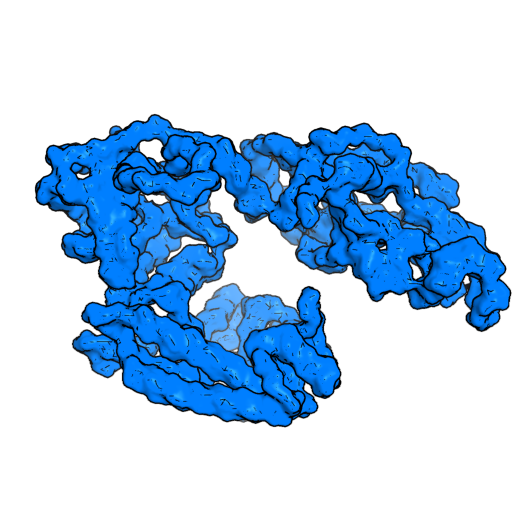270 PRO A CA 1
ATOM 2093 C C . PRO A 1 270 ? 15.730 21.052 -1.425 1.00 73.00 270 PRO A C 1
ATOM 2095 O O . PRO A 1 270 ? 16.338 20.316 -0.641 1.00 73.00 270 PRO A O 1
ATOM 2098 N N . ALA A 1 271 ? 15.021 22.106 -1.008 1.00 75.50 271 ALA A N 1
ATOM 2099 C CA . ALA A 1 271 ? 14.902 22.472 0.405 1.00 75.50 271 ALA A CA 1
ATOM 2100 C C . ALA A 1 271 ? 14.152 21.400 1.214 1.00 75.50 271 ALA A C 1
ATOM 2102 O O . ALA A 1 271 ? 14.564 21.063 2.329 1.00 75.50 271 ALA A O 1
ATOM 2103 N N . LEU A 1 272 ? 13.108 20.801 0.631 1.00 84.31 272 LEU A N 1
ATOM 2104 C CA . LEU A 1 272 ? 12.354 19.695 1.223 1.00 84.31 272 LEU A CA 1
ATOM 2105 C C . LEU A 1 272 ? 13.240 18.475 1.463 1.00 84.31 272 LEU A C 1
ATOM 2107 O O . LEU A 1 272 ? 13.312 17.979 2.590 1.00 84.31 272 LEU A O 1
ATOM 2111 N N . ARG A 1 273 ? 13.977 18.036 0.437 1.00 79.31 273 ARG A N 1
ATOM 2112 C CA . ARG A 1 273 ? 14.919 16.913 0.536 1.00 79.31 273 ARG A CA 1
ATOM 2113 C C . ARG A 1 273 ? 16.012 17.183 1.568 1.00 79.31 273 ARG A C 1
ATOM 2115 O O . ARG A 1 273 ? 16.371 16.280 2.321 1.00 79.31 273 ARG A O 1
ATOM 2122 N N . GLN A 1 274 ? 16.514 18.416 1.647 1.00 77.62 274 GLN A N 1
ATOM 2123 C CA . GLN A 1 274 ? 17.517 18.800 2.640 1.00 77.62 274 GLN A CA 1
ATOM 2124 C C . GLN A 1 274 ? 16.972 18.704 4.072 1.00 77.62 274 GLN A C 1
ATOM 2126 O O . GLN A 1 274 ? 17.620 18.097 4.929 1.00 77.62 274 GLN A O 1
ATOM 2131 N N . LEU A 1 275 ? 15.793 19.278 4.337 1.00 86.81 275 LEU A N 1
ATOM 2132 C CA . LEU A 1 275 ? 15.190 19.275 5.670 1.00 86.81 275 LEU A CA 1
ATOM 2133 C C . LEU A 1 275 ? 14.786 17.859 6.098 1.00 86.81 275 LEU A C 1
ATOM 2135 O O . LEU A 1 275 ? 15.156 17.419 7.186 1.00 86.81 275 LEU A O 1
ATOM 2139 N N . PHE A 1 276 ? 14.086 17.115 5.238 1.00 86.06 276 PHE A N 1
ATOM 2140 C CA . PHE A 1 276 ? 13.679 15.740 5.539 1.00 86.06 276 PHE A CA 1
ATOM 2141 C C . PHE A 1 276 ? 14.891 14.811 5.654 1.00 86.06 276 PHE A C 1
ATOM 2143 O O . PHE A 1 276 ? 14.895 13.924 6.504 1.00 86.06 276 PHE A O 1
ATOM 2150 N N . GLY A 1 277 ? 15.955 15.046 4.881 1.00 78.00 277 GLY A N 1
ATOM 2151 C CA . GLY A 1 277 ? 17.230 14.349 5.030 1.00 78.00 277 GLY A CA 1
ATOM 2152 C C . GLY A 1 277 ? 17.879 14.594 6.394 1.00 78.00 277 GLY A C 1
ATOM 2153 O O . GLY A 1 277 ? 18.281 13.638 7.054 1.00 78.00 277 GLY A O 1
ATOM 2154 N N . ALA A 1 278 ? 17.926 15.849 6.855 1.00 83.12 278 ALA A N 1
ATOM 2155 C CA . ALA A 1 278 ? 18.458 16.210 8.173 1.00 83.12 278 ALA A CA 1
ATOM 2156 C C . ALA A 1 278 ? 17.618 15.656 9.340 1.00 83.12 278 ALA A C 1
ATOM 2158 O O . ALA A 1 278 ? 18.164 15.342 10.398 1.00 83.12 278 ALA A O 1
ATOM 2159 N N . LEU A 1 279 ? 16.303 15.522 9.144 1.00 87.25 279 LEU A N 1
ATOM 2160 C CA . LEU A 1 279 ? 15.383 14.898 10.100 1.00 87.25 279 LEU A CA 1
ATOM 2161 C C . LEU A 1 279 ? 15.349 13.362 10.000 1.00 87.25 279 LEU A C 1
ATOM 2163 O O . LEU A 1 279 ? 14.710 12.723 10.832 1.00 87.25 279 LEU A O 1
ATOM 2167 N N . GLU A 1 280 ? 16.040 12.773 9.016 1.00 87.62 280 GLU A N 1
ATOM 2168 C CA . GLU A 1 280 ? 16.024 11.337 8.687 1.00 87.62 280 GLU A CA 1
ATOM 2169 C C . GLU A 1 280 ? 14.623 10.804 8.313 1.00 87.62 280 GLU A C 1
ATOM 2171 O O . GLU A 1 280 ? 14.307 9.626 8.462 1.00 87.62 280 GLU A O 1
ATOM 2176 N N . PHE A 1 281 ? 13.771 11.670 7.763 1.00 89.50 281 PHE A N 1
ATOM 2177 C CA . PHE A 1 281 ? 12.371 11.413 7.413 1.00 89.50 281 PHE A CA 1
ATOM 2178 C C . PHE A 1 281 ? 12.187 10.876 5.987 1.00 89.50 281 PHE A C 1
ATOM 2180 O O . PHE A 1 281 ? 11.256 11.269 5.292 1.00 89.50 281 PHE A O 1
ATOM 2187 N N . ARG A 1 282 ? 13.051 9.958 5.538 1.00 76.69 282 ARG A N 1
ATOM 2188 C CA . ARG A 1 282 ? 13.022 9.429 4.155 1.00 76.69 282 ARG A CA 1
ATOM 2189 C C . ARG A 1 282 ? 11.651 8.845 3.780 1.00 76.69 282 ARG A C 1
ATOM 2191 O O . ARG A 1 282 ? 11.058 9.279 2.808 1.00 76.69 282 ARG A O 1
ATOM 2198 N N . VAL A 1 283 ? 11.085 7.999 4.644 1.00 78.62 283 VAL A N 1
ATOM 2199 C CA . VAL A 1 283 ? 9.755 7.388 4.439 1.00 78.62 283 VAL A CA 1
ATOM 2200 C C . VAL A 1 283 ? 8.633 8.432 4.357 1.00 78.62 283 VAL A C 1
ATOM 2202 O O . VAL A 1 283 ? 7.701 8.284 3.576 1.00 78.62 283 VAL A O 1
ATOM 2205 N N . LEU A 1 284 ? 8.698 9.503 5.158 1.00 84.69 284 LEU A N 1
ATOM 2206 C CA . LEU A 1 284 ? 7.679 10.559 5.106 1.00 84.69 284 LEU A CA 1
ATOM 2207 C C . LEU A 1 284 ? 7.833 11.449 3.874 1.00 84.69 284 LEU A C 1
ATOM 2209 O O . LEU A 1 284 ? 6.826 11.953 3.391 1.00 84.69 284 LEU A O 1
ATOM 2213 N N . LEU A 1 285 ? 9.062 11.651 3.391 1.00 83.06 285 LEU A N 1
ATOM 2214 C CA . LEU A 1 285 ? 9.315 12.361 2.143 1.00 83.06 285 LEU A CA 1
ATOM 2215 C C . LEU A 1 285 ? 8.698 11.588 0.980 1.00 83.06 285 LEU A C 1
ATOM 2217 O O . LEU A 1 285 ? 7.894 12.157 0.252 1.00 83.06 285 LEU A O 1
ATOM 2221 N N . ASP A 1 286 ? 9.023 10.300 0.868 1.00 75.50 286 ASP A N 1
ATOM 2222 C CA . ASP A 1 286 ? 8.526 9.436 -0.204 1.00 75.50 286 ASP A CA 1
ATOM 2223 C C . ASP A 1 286 ? 6.995 9.388 -0.174 1.00 75.50 286 ASP A C 1
ATOM 2225 O O . ASP A 1 286 ? 6.337 9.672 -1.170 1.00 75.50 286 ASP A O 1
ATOM 2229 N N . ARG A 1 287 ? 6.412 9.183 1.013 1.00 81.31 287 ARG A N 1
ATOM 2230 C CA . ARG A 1 287 ? 4.959 9.195 1.192 1.00 81.31 287 ARG A CA 1
ATOM 2231 C C . ARG A 1 287 ? 4.319 10.545 0.852 1.00 81.31 287 ARG A C 1
ATOM 2233 O O . ARG A 1 287 ? 3.230 10.567 0.294 1.00 81.31 287 ARG A O 1
ATOM 2240 N N . PHE A 1 288 ? 4.944 11.671 1.200 1.00 84.81 288 PHE A N 1
ATOM 2241 C CA . PHE A 1 288 ? 4.424 12.992 0.835 1.00 84.81 288 PHE A CA 1
ATOM 2242 C C . PHE A 1 288 ? 4.458 13.205 -0.681 1.00 84.81 288 PHE A C 1
ATOM 2244 O O . PHE A 1 288 ? 3.470 13.666 -1.250 1.00 84.81 288 PHE A O 1
ATOM 2251 N N . VAL A 1 289 ? 5.557 12.824 -1.334 1.00 78.25 289 VAL A N 1
ATOM 2252 C CA . VAL A 1 289 ? 5.681 12.888 -2.793 1.00 78.25 289 VAL A CA 1
ATOM 2253 C C . VAL A 1 289 ? 4.612 12.013 -3.451 1.00 78.25 289 VAL A C 1
ATOM 2255 O O . VAL A 1 289 ? 3.831 12.506 -4.256 1.00 78.25 289 VAL A O 1
ATOM 2258 N N . ASP A 1 290 ? 4.482 10.758 -3.021 1.00 73.06 290 ASP A N 1
ATOM 2259 C CA . ASP A 1 290 ? 3.550 9.792 -3.604 1.00 73.06 290 ASP A CA 1
ATOM 2260 C C . ASP A 1 290 ? 2.069 10.119 -3.364 1.00 73.06 290 ASP A C 1
ATOM 2262 O O . ASP A 1 290 ? 1.246 9.968 -4.271 1.00 73.06 290 ASP A O 1
ATOM 2266 N N . GLU A 1 291 ? 1.704 10.488 -2.131 1.00 78.81 291 GLU A N 1
ATOM 2267 C CA . GLU A 1 291 ? 0.304 10.627 -1.709 1.00 78.81 291 GLU A CA 1
ATOM 2268 C C . GLU A 1 291 ? -0.243 12.049 -1.875 1.00 78.81 291 GLU A C 1
ATOM 2270 O O . GLU A 1 291 ? -1.460 12.209 -1.991 1.00 78.81 291 GLU A O 1
ATOM 2275 N N . VAL A 1 292 ? 0.623 13.070 -1.852 1.00 78.44 292 VAL A N 1
ATOM 2276 C CA . VAL A 1 292 ? 0.216 14.486 -1.874 1.00 78.44 292 VAL A CA 1
ATOM 2277 C C . VAL A 1 292 ? 0.667 15.189 -3.151 1.00 78.44 292 VAL A C 1
ATOM 2279 O O . VAL A 1 292 ? -0.133 15.912 -3.736 1.00 78.44 292 VAL A O 1
ATOM 2282 N N . LEU A 1 293 ? 1.908 14.977 -3.605 1.00 71.81 293 LEU A N 1
ATOM 2283 C CA . LEU A 1 293 ? 2.433 15.623 -4.817 1.00 71.81 293 LEU A CA 1
ATOM 2284 C C . LEU A 1 293 ? 2.288 14.805 -6.097 1.00 71.81 293 LEU A C 1
ATOM 2286 O O . LEU A 1 293 ? 2.581 15.349 -7.154 1.00 71.81 293 LEU A O 1
ATOM 2290 N N . GLY A 1 294 ? 1.838 13.550 -6.037 1.00 58.41 294 GLY A N 1
ATOM 2291 C CA . GLY A 1 294 ? 1.853 12.644 -7.191 1.00 58.41 294 GLY A CA 1
ATOM 2292 C C . GLY A 1 294 ? 1.181 13.187 -8.462 1.00 58.41 294 GLY A C 1
ATOM 2293 O O . GLY A 1 294 ? 1.560 12.781 -9.548 1.00 58.41 294 GLY A O 1
ATOM 2294 N N . GLU A 1 295 ? 0.239 14.131 -8.343 1.00 50.28 295 GLU A N 1
ATOM 2295 C CA . GLU A 1 295 ? -0.384 14.830 -9.486 1.00 50.28 295 GLU A CA 1
ATOM 2296 C C . GLU A 1 295 ? 0.393 16.102 -9.917 1.00 50.28 295 GLU A C 1
ATOM 2298 O O . GLU A 1 295 ? 0.376 16.478 -11.083 1.00 50.28 295 GLU A O 1
ATOM 2303 N N . VAL A 1 296 ? 1.134 16.746 -9.007 1.00 49.16 296 VAL A N 1
ATOM 2304 C CA . VAL A 1 296 ? 1.925 17.973 -9.250 1.00 49.16 296 VAL A CA 1
ATOM 2305 C C . VAL A 1 296 ? 3.255 17.676 -9.956 1.00 49.16 296 VAL A C 1
ATOM 2307 O O . VAL A 1 296 ? 3.731 18.500 -10.738 1.00 49.16 296 VAL A O 1
ATOM 2310 N N . GLU A 1 297 ? 3.871 16.514 -9.704 1.00 47.44 297 GLU A N 1
ATOM 2311 C CA . GLU A 1 297 ? 5.101 16.113 -10.408 1.00 47.44 297 GLU A CA 1
ATOM 2312 C C . GLU A 1 297 ? 4.847 15.791 -11.889 1.00 47.44 297 GLU A C 1
ATOM 2314 O O . GLU A 1 297 ? 5.696 16.115 -12.717 1.00 47.44 297 GLU A O 1
ATOM 2319 N N . GLU A 1 298 ? 3.679 15.243 -12.249 1.00 48.78 298 GLU A N 1
ATOM 2320 C CA . GLU A 1 298 ? 3.309 15.001 -13.653 1.00 48.78 298 GLU A CA 1
ATOM 2321 C C . GLU A 1 298 ? 3.153 16.314 -14.444 1.00 48.78 298 GLU A C 1
ATOM 2323 O O . GLU A 1 298 ? 3.623 16.397 -15.578 1.00 48.78 298 GLU A O 1
ATOM 2328 N N . GLU A 1 299 ? 2.580 17.366 -13.842 1.00 49.28 299 GLU A N 1
ATOM 2329 C CA . GLU A 1 299 ? 2.399 18.682 -14.486 1.00 49.28 299 GLU A CA 1
ATOM 2330 C C . GLU A 1 299 ? 3.708 19.480 -14.659 1.00 49.28 299 GLU A C 1
ATOM 2332 O O . GLU A 1 299 ? 3.799 20.348 -15.531 1.00 49.28 299 GLU A O 1
ATOM 2337 N N . GLN A 1 300 ? 4.726 19.217 -13.832 1.00 53.03 300 GLN A N 1
ATOM 2338 C CA . GLN A 1 300 ? 6.031 19.900 -13.881 1.00 53.03 300 GLN A CA 1
ATOM 2339 C C . GLN A 1 300 ? 7.122 19.083 -14.583 1.00 53.03 300 GLN A C 1
ATOM 2341 O O . GLN A 1 300 ? 8.224 19.597 -14.812 1.00 53.03 300 GLN A O 1
ATOM 2346 N N . ALA A 1 301 ? 6.841 17.822 -14.911 1.00 59.28 301 ALA A N 1
ATOM 2347 C CA . ALA A 1 301 ? 7.784 16.936 -15.562 1.00 59.28 301 ALA A CA 1
ATOM 2348 C C . ALA A 1 301 ? 8.153 17.447 -16.960 1.00 59.28 301 ALA A C 1
ATOM 2350 O O . ALA A 1 301 ? 7.323 17.916 -17.739 1.00 59.28 301 ALA A O 1
ATOM 2351 N N . THR A 1 302 ? 9.437 17.343 -17.289 1.00 73.25 302 THR A N 1
ATOM 2352 C CA . THR A 1 302 ? 9.952 17.788 -18.590 1.00 73.25 302 THR A CA 1
ATOM 2353 C C . THR A 1 302 ? 9.952 16.650 -19.608 1.00 73.25 302 THR A C 1
ATOM 2355 O O . THR A 1 302 ? 10.008 15.474 -19.247 1.00 73.25 302 THR A O 1
ATOM 2358 N N . ALA A 1 303 ? 9.884 16.992 -20.895 1.00 78.06 303 ALA A N 1
ATOM 2359 C CA . ALA A 1 303 ? 10.069 16.020 -21.967 1.00 78.06 303 ALA A CA 1
ATOM 2360 C C . ALA A 1 303 ? 11.536 15.561 -22.047 1.00 78.06 303 ALA A C 1
ATOM 2362 O O . ALA A 1 303 ? 12.455 16.272 -21.632 1.00 78.06 303 ALA A O 1
ATOM 2363 N N . PHE A 1 304 ? 11.764 14.383 -22.624 1.00 80.56 304 PHE A N 1
ATOM 2364 C CA . PHE A 1 304 ? 13.110 13.872 -22.876 1.00 80.56 304 PHE A CA 1
ATOM 2365 C C . PHE A 1 304 ? 13.849 14.723 -23.923 1.00 80.56 304 PHE A C 1
ATOM 2367 O O . PHE A 1 304 ? 13.276 15.140 -24.926 1.00 80.56 304 PHE A O 1
ATOM 2374 N N . GLU A 1 305 ? 15.144 14.968 -23.704 1.00 78.12 305 GLU A N 1
ATOM 2375 C CA . GLU A 1 305 ? 15.944 15.867 -24.556 1.00 78.12 305 GLU A CA 1
ATOM 2376 C C . GLU A 1 305 ? 16.429 15.224 -25.873 1.00 78.12 305 GLU A C 1
ATOM 2378 O O . GLU A 1 305 ? 16.890 15.935 -26.769 1.00 78.12 305 GLU A O 1
ATOM 2383 N N . ARG A 1 306 ? 16.360 13.891 -26.007 1.00 84.06 306 ARG A N 1
ATOM 2384 C CA . ARG A 1 306 ? 16.813 13.172 -27.212 1.00 84.06 306 ARG A CA 1
ATOM 2385 C C . ARG A 1 306 ? 15.687 13.012 -28.224 1.00 84.06 306 ARG A C 1
ATOM 2387 O O . ARG A 1 306 ? 14.533 12.824 -27.854 1.00 84.06 306 ARG A O 1
ATOM 2394 N N . SER A 1 307 ? 16.039 13.056 -29.506 1.00 86.81 307 SER A N 1
ATOM 2395 C CA . SER A 1 307 ? 15.065 12.959 -30.597 1.00 86.81 307 SER A CA 1
ATOM 2396 C C . SER A 1 307 ? 14.849 11.493 -30.982 1.00 86.81 307 SER A C 1
ATOM 2398 O O . SER A 1 307 ? 15.795 10.882 -31.478 1.00 86.81 307 SER A O 1
ATOM 2400 N N . PRO A 1 308 ? 13.654 10.909 -30.779 1.00 91.00 308 PRO A N 1
ATOM 2401 C CA . PRO A 1 308 ? 13.396 9.533 -31.180 1.00 91.00 308 PRO A CA 1
ATOM 2402 C C . PRO A 1 308 ? 13.464 9.380 -32.701 1.00 91.00 308 PRO A C 1
ATOM 2404 O O . PRO A 1 308 ? 13.074 10.276 -33.452 1.00 91.00 308 PRO A O 1
ATOM 2407 N N . GLN A 1 309 ? 13.953 8.230 -33.164 1.00 92.00 309 GLN A N 1
ATOM 2408 C CA . GLN A 1 309 ? 14.041 7.900 -34.588 1.00 92.00 309 GLN A CA 1
ATOM 2409 C C . GLN A 1 309 ? 13.311 6.590 -34.896 1.00 92.00 309 GLN A C 1
ATOM 2411 O O . GLN A 1 309 ? 13.337 5.641 -34.116 1.00 92.00 309 GLN A O 1
ATOM 2416 N N . ARG A 1 310 ? 12.676 6.516 -36.064 1.00 91.38 310 ARG A N 1
ATOM 2417 C CA . ARG A 1 310 ? 12.136 5.270 -36.614 1.00 91.38 310 ARG A CA 1
ATOM 2418 C C . ARG A 1 310 ? 13.142 4.718 -37.611 1.00 91.38 310 ARG A C 1
ATOM 2420 O O . ARG A 1 310 ? 13.506 5.440 -38.535 1.00 91.38 310 ARG A O 1
ATOM 2427 N N . LEU A 1 311 ? 13.587 3.480 -37.415 1.00 88.94 311 LEU A N 1
ATOM 2428 C CA . LEU A 1 311 ? 14.545 2.860 -38.331 1.00 88.94 311 LEU A CA 1
ATOM 2429 C C . LEU A 1 311 ? 13.848 2.237 -39.537 1.00 88.94 311 LEU A C 1
ATOM 2431 O O . LEU A 1 311 ? 12.809 1.589 -39.401 1.00 88.94 311 LEU A O 1
ATOM 2435 N N . GLU A 1 312 ? 14.466 2.402 -40.702 1.00 83.19 312 GLU A N 1
ATOM 2436 C CA . GLU A 1 312 ? 14.084 1.734 -41.942 1.00 83.19 312 GLU A CA 1
ATOM 2437 C C . GLU A 1 312 ? 14.870 0.420 -42.144 1.00 83.19 312 GLU A C 1
ATOM 2439 O O . GLU A 1 312 ? 15.779 0.056 -41.389 1.00 83.19 312 GLU A O 1
ATOM 2444 N N . GLN A 1 313 ? 14.517 -0.324 -43.195 1.00 83.25 313 GLN A N 1
ATOM 2445 C CA . GLN A 1 313 ? 15.160 -1.589 -43.543 1.00 83.25 313 GLN A CA 1
ATOM 2446 C C . GLN A 1 313 ? 16.682 -1.439 -43.746 1.00 83.25 313 GLN A C 1
ATOM 2448 O O . GLN A 1 313 ? 17.138 -0.688 -44.609 1.00 83.25 313 GLN A O 1
ATOM 2453 N N . GLY A 1 314 ? 17.464 -2.246 -43.026 1.00 82.88 314 GLY A N 1
ATOM 2454 C CA . GLY A 1 314 ? 18.925 -2.316 -43.100 1.00 82.88 314 GLY A CA 1
ATOM 2455 C C . GLY A 1 314 ? 19.668 -1.360 -42.163 1.00 82.88 314 GLY A C 1
ATOM 2456 O O . GLY A 1 314 ? 20.901 -1.346 -42.174 1.00 82.88 314 GLY A O 1
ATOM 2457 N N . GLU A 1 315 ? 18.957 -0.551 -41.373 1.00 90.25 315 GLU A N 1
ATOM 2458 C CA . GLU A 1 315 ? 19.572 0.428 -40.468 1.00 90.25 315 GLU A CA 1
ATOM 2459 C C . GLU A 1 315 ? 19.843 -0.134 -39.066 1.00 90.25 315 GLU A C 1
ATOM 2461 O O . GLU A 1 315 ? 20.775 0.314 -38.394 1.00 90.25 315 GLU A O 1
ATOM 2466 N N . LEU A 1 316 ? 19.088 -1.147 -38.627 1.00 92.25 316 LEU A N 1
ATOM 2467 C CA . LEU A 1 316 ? 19.186 -1.693 -37.270 1.00 92.25 316 LEU A CA 1
ATOM 2468 C C . LEU A 1 316 ? 20.521 -2.390 -37.019 1.00 92.25 316 LEU A C 1
ATOM 2470 O O . LEU A 1 316 ? 21.151 -2.145 -35.992 1.00 92.25 316 LEU A O 1
ATOM 2474 N N . ALA A 1 317 ? 20.994 -3.215 -37.956 1.00 91.81 317 ALA A N 1
ATOM 2475 C CA . ALA A 1 317 ? 22.293 -3.869 -37.807 1.00 91.81 317 ALA A CA 1
ATOM 2476 C C . ALA A 1 317 ? 23.440 -2.848 -37.657 1.00 91.81 317 ALA A C 1
ATOM 2478 O O . ALA A 1 317 ? 24.351 -3.048 -36.856 1.00 91.81 317 ALA A O 1
ATOM 2479 N N . ALA A 1 318 ? 23.375 -1.726 -38.383 1.00 91.69 318 ALA A N 1
ATOM 2480 C CA . ALA A 1 318 ? 24.344 -0.638 -38.258 1.00 91.69 318 ALA A CA 1
ATOM 2481 C C . ALA A 1 318 ? 24.180 0.141 -36.939 1.00 91.69 318 ALA A C 1
ATOM 2483 O O . ALA A 1 318 ? 25.172 0.551 -36.334 1.00 91.69 318 ALA A O 1
ATOM 2484 N N . TRP A 1 319 ? 22.942 0.322 -36.469 1.00 94.19 319 TRP A N 1
ATOM 2485 C CA . TRP A 1 319 ? 22.661 0.965 -35.187 1.00 94.19 319 TRP A CA 1
ATOM 2486 C C . TRP A 1 319 ? 23.127 0.123 -33.988 1.00 94.19 319 TRP A C 1
ATOM 2488 O O . TRP A 1 319 ? 23.551 0.689 -32.983 1.00 94.19 319 TRP A O 1
ATOM 2498 N N . LEU A 1 320 ? 23.115 -1.206 -34.092 1.00 93.31 320 LEU A N 1
ATOM 2499 C CA . LEU A 1 320 ? 23.629 -2.115 -33.059 1.00 93.31 320 LEU A CA 1
ATOM 2500 C C . LEU A 1 320 ? 25.160 -2.272 -33.090 1.00 93.31 320 LEU A C 1
ATOM 2502 O O . LEU A 1 320 ? 25.751 -2.712 -32.105 1.00 93.31 320 LEU A O 1
ATOM 2506 N N . ASP A 1 321 ? 25.824 -1.921 -34.194 1.00 91.12 321 ASP A N 1
ATOM 2507 C CA . ASP A 1 321 ? 27.274 -2.078 -34.318 1.00 91.12 321 ASP A CA 1
ATOM 2508 C C . ASP A 1 321 ? 28.037 -1.063 -33.451 1.00 91.12 321 ASP A C 1
ATOM 2510 O O . ASP A 1 321 ? 27.783 0.147 -33.487 1.00 91.12 321 ASP A O 1
ATOM 2514 N N . GLY A 1 322 ? 29.015 -1.554 -32.685 1.00 86.12 322 GLY A N 1
ATOM 2515 C CA . GLY A 1 322 ? 29.940 -0.727 -31.907 1.00 86.12 322 GLY A CA 1
ATOM 2516 C C . GLY A 1 322 ? 29.329 0.032 -30.722 1.00 86.12 322 GLY A C 1
ATOM 2517 O O . GLY A 1 322 ? 29.809 1.125 -30.414 1.00 86.12 322 GLY A O 1
ATOM 2518 N N . LEU A 1 323 ? 28.288 -0.502 -30.071 1.00 91.00 323 LEU A N 1
ATOM 2519 C CA . LEU A 1 323 ? 27.733 0.073 -28.836 1.00 91.00 323 LEU A CA 1
ATOM 2520 C C . LEU A 1 323 ? 28.793 0.139 -27.721 1.00 91.00 323 LEU A C 1
ATOM 2522 O O . LEU A 1 323 ? 29.577 -0.791 -27.533 1.00 91.00 323 LEU A O 1
ATOM 2526 N N . THR A 1 324 ? 28.818 1.250 -26.978 1.00 85.19 324 THR A N 1
ATOM 2527 C CA . THR A 1 324 ? 29.826 1.509 -25.924 1.00 85.19 324 THR A CA 1
ATOM 2528 C C . THR A 1 324 ? 29.292 1.399 -24.495 1.00 85.19 324 THR A C 1
ATOM 2530 O O . THR A 1 324 ? 30.058 1.537 -23.541 1.00 85.19 324 THR A O 1
ATOM 2533 N N . GLY A 1 325 ? 27.995 1.137 -24.340 1.00 89.88 325 GLY A N 1
ATOM 2534 C CA . GLY A 1 325 ? 27.303 1.065 -23.056 1.00 89.88 325 GLY A CA 1
ATOM 2535 C C . GLY A 1 325 ? 26.164 0.043 -23.073 1.00 89.88 325 GLY A C 1
ATOM 2536 O O . GLY A 1 325 ? 26.058 -0.731 -24.028 1.00 89.88 325 GLY A O 1
ATOM 2537 N N . PRO A 1 326 ? 25.327 0.012 -22.020 1.00 95.38 326 PRO A N 1
ATOM 2538 C CA . PRO A 1 326 ? 24.200 -0.906 -21.957 1.00 95.38 326 PRO A CA 1
ATOM 2539 C C . PRO A 1 326 ? 23.174 -0.618 -23.058 1.00 95.38 326 PRO A C 1
ATOM 2541 O O . PRO A 1 326 ? 22.941 0.532 -23.430 1.00 95.38 326 PRO A O 1
ATOM 2544 N N . LEU A 1 327 ? 22.542 -1.683 -23.542 1.00 97.44 327 LEU A N 1
ATOM 2545 C CA . LEU A 1 327 ? 21.403 -1.627 -24.445 1.00 97.44 327 LEU A CA 1
ATOM 2546 C C . LEU A 1 327 ? 20.116 -1.635 -23.617 1.00 97.44 327 LEU A C 1
ATOM 2548 O O . LEU A 1 327 ? 19.795 -2.637 -22.976 1.00 97.44 327 LEU A O 1
ATOM 2552 N N . ALA A 1 328 ? 19.374 -0.532 -23.642 1.00 97.88 328 ALA A N 1
ATOM 2553 C CA . ALA A 1 328 ? 18.027 -0.498 -23.097 1.00 97.88 328 ALA A CA 1
ATOM 2554 C C . ALA A 1 328 ? 17.036 -1.076 -24.103 1.00 97.88 328 ALA A C 1
ATOM 2556 O O . ALA A 1 328 ? 17.071 -0.710 -25.280 1.00 97.88 328 ALA A O 1
ATOM 2557 N N . VAL A 1 329 ? 16.164 -1.970 -23.639 1.00 97.81 329 VAL A N 1
ATOM 2558 C CA . VAL A 1 329 ? 15.199 -2.677 -24.486 1.00 97.81 329 VAL A CA 1
ATOM 2559 C C . VAL A 1 329 ? 13.800 -2.488 -23.919 1.00 97.81 329 VAL A C 1
ATOM 2561 O O . VAL A 1 329 ? 13.520 -2.908 -22.798 1.00 97.81 329 VAL A O 1
ATOM 2564 N N . HIS A 1 330 ? 12.920 -1.889 -24.717 1.00 97.12 330 HIS A N 1
ATOM 2565 C CA . HIS A 1 330 ? 11.496 -1.788 -24.426 1.00 97.12 330 HIS A CA 1
ATOM 2566 C C . HIS A 1 330 ? 10.708 -2.640 -25.434 1.00 97.12 330 HIS A C 1
ATOM 2568 O O . HIS A 1 330 ? 10.506 -2.207 -26.574 1.00 97.12 330 HIS A O 1
ATOM 2574 N N . PRO A 1 331 ? 10.320 -3.875 -25.074 1.00 95.00 331 PRO A N 1
ATOM 2575 C CA . PRO A 1 331 ? 9.548 -4.728 -25.964 1.00 95.00 331 PRO A CA 1
ATOM 2576 C C . PRO A 1 331 ? 8.093 -4.254 -26.046 1.00 95.00 331 PRO A C 1
ATOM 2578 O O . PRO A 1 331 ? 7.425 -4.124 -25.024 1.00 95.00 331 PRO A O 1
ATOM 2581 N N . GLU A 1 332 ? 7.574 -4.058 -27.258 1.00 93.62 332 GLU A N 1
ATOM 2582 C CA . GLU A 1 332 ? 6.132 -3.927 -27.448 1.00 93.62 332 GLU A CA 1
ATOM 2583 C C . GLU A 1 332 ? 5.544 -5.323 -27.581 1.00 93.62 332 GLU A C 1
ATOM 2585 O O . GLU A 1 332 ? 5.824 -6.029 -28.550 1.00 93.62 332 GLU A O 1
ATOM 2590 N N . VAL A 1 333 ? 4.751 -5.726 -26.594 1.00 90.00 333 VAL A N 1
ATOM 2591 C CA . VAL A 1 333 ? 4.061 -7.012 -26.595 1.00 90.00 333 VAL A CA 1
ATOM 2592 C C . VAL A 1 333 ? 2.566 -6.816 -26.798 1.00 90.00 333 VAL A C 1
ATOM 2594 O O . VAL A 1 333 ? 1.964 -5.895 -26.252 1.00 90.00 333 VAL A O 1
ATOM 2597 N N . ALA A 1 334 ? 1.964 -7.709 -27.572 1.00 85.31 334 ALA A N 1
ATOM 2598 C CA . ALA A 1 334 ? 0.522 -7.851 -27.676 1.00 85.31 334 ALA A CA 1
ATOM 2599 C C . ALA A 1 334 ? 0.097 -9.233 -27.165 1.00 85.31 334 ALA A C 1
ATOM 2601 O O . ALA A 1 334 ? 0.918 -10.146 -27.031 1.00 85.31 334 ALA A O 1
ATOM 2602 N N . ASP A 1 335 ? -1.201 -9.368 -26.893 1.00 85.94 335 ASP A N 1
ATOM 2603 C CA . ASP A 1 335 ? -1.809 -10.565 -26.316 1.00 85.94 335 ASP A CA 1
ATOM 2604 C C . ASP A 1 335 ? -1.242 -10.907 -24.923 1.00 85.94 335 ASP A C 1
ATOM 2606 O O . ASP A 1 335 ? -0.832 -10.026 -24.166 1.00 85.94 335 ASP A O 1
ATOM 2610 N N . ARG A 1 336 ? -1.320 -12.173 -24.507 1.00 82.94 336 ARG A N 1
ATOM 2611 C CA . ARG A 1 336 ? -0.942 -12.617 -23.159 1.00 82.94 33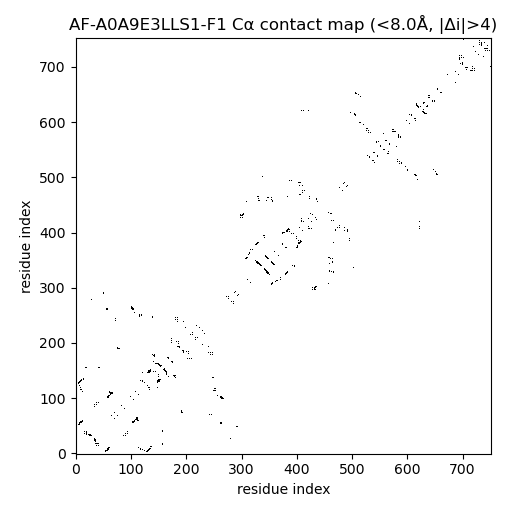6 ARG A CA 1
ATOM 2612 C C . ARG A 1 336 ? -0.301 -13.991 -23.203 1.00 82.94 336 ARG A C 1
ATOM 2614 O O . ARG A 1 336 ? -0.586 -14.780 -24.099 1.00 82.94 336 ARG A O 1
ATOM 2621 N N . VAL A 1 337 ? 0.491 -14.298 -22.180 1.00 84.88 337 VAL A N 1
ATOM 2622 C CA . VAL A 1 337 ? 1.069 -15.631 -21.967 1.00 84.88 337 VAL A CA 1
ATOM 2623 C C . VAL A 1 337 ? -0.036 -16.701 -22.054 1.00 84.88 337 VAL A C 1
ATOM 2625 O O . VAL A 1 337 ? -1.087 -16.530 -21.428 1.00 84.88 337 VAL A O 1
ATOM 2628 N N . PRO A 1 338 ? 0.166 -17.790 -22.821 1.00 84.94 338 PRO A N 1
ATOM 2629 C CA . PRO A 1 338 ? 1.406 -18.188 -23.500 1.00 84.94 338 PRO A CA 1
ATOM 2630 C C . PRO A 1 338 ? 1.561 -17.651 -24.936 1.00 84.94 338 PRO A C 1
ATOM 2632 O O . PRO A 1 338 ? 2.629 -17.794 -25.521 1.00 84.94 338 PRO A O 1
ATOM 2635 N N . HIS A 1 339 ? 0.530 -17.022 -25.500 1.00 88.44 339 HIS A N 1
ATOM 2636 C CA . HIS A 1 339 ? 0.474 -16.582 -26.900 1.00 88.44 339 HIS A CA 1
ATOM 2637 C C . HIS A 1 339 ? 0.875 -15.118 -27.049 1.00 88.44 339 HIS A C 1
ATOM 2639 O O . HIS A 1 339 ? 0.096 -14.301 -27.527 1.00 88.44 339 HIS A O 1
ATOM 2645 N N . VAL A 1 340 ? 2.072 -14.769 -26.586 1.00 90.38 340 VAL A N 1
ATOM 2646 C CA . VAL A 1 340 ? 2.573 -13.393 -26.687 1.00 90.38 340 VAL A CA 1
ATOM 2647 C C . VAL A 1 340 ? 2.991 -13.099 -28.124 1.00 90.38 340 VAL A C 1
ATOM 2649 O O . VAL A 1 340 ? 3.707 -13.884 -28.741 1.00 90.38 340 VAL A O 1
ATOM 2652 N N . ALA A 1 341 ? 2.584 -11.949 -28.653 1.00 92.25 341 ALA A N 1
ATOM 2653 C CA . ALA A 1 341 ? 3.108 -11.421 -29.904 1.00 92.25 341 ALA A CA 1
ATOM 2654 C C . ALA A 1 341 ? 4.142 -10.330 -29.606 1.00 92.25 341 ALA A C 1
ATOM 2656 O O . ALA A 1 341 ? 3.894 -9.438 -28.805 1.00 92.25 341 ALA A O 1
ATOM 2657 N N . PHE A 1 342 ? 5.287 -10.375 -30.287 1.00 94.12 342 PHE A N 1
ATOM 2658 C CA . PHE A 1 342 ? 6.339 -9.358 -30.192 1.00 94.12 342 PHE A CA 1
ATOM 2659 C C . PHE A 1 342 ? 6.503 -8.684 -31.562 1.00 94.12 342 PHE A C 1
ATOM 2661 O O . PHE A 1 342 ? 7.303 -9.177 -32.364 1.00 94.12 342 PHE A O 1
ATOM 2668 N N . PRO A 1 343 ? 5.675 -7.673 -31.909 1.00 93.50 343 PRO A N 1
ATOM 2669 C CA . PRO A 1 343 ? 5.686 -7.018 -33.223 1.00 93.50 343 PRO A CA 1
ATOM 2670 C C . PRO A 1 343 ? 6.739 -5.915 -33.391 1.00 93.50 343 PRO A C 1
ATOM 2672 O O . PRO A 1 343 ? 7.137 -5.640 -34.526 1.00 93.50 343 PRO A O 1
ATOM 2675 N N . ALA A 1 344 ? 7.169 -5.271 -32.307 1.00 94.44 344 ALA A N 1
ATOM 2676 C CA . ALA A 1 344 ? 8.048 -4.110 -32.370 1.00 94.44 344 ALA A CA 1
ATOM 2677 C C . ALA A 1 344 ? 8.859 -3.926 -31.082 1.00 94.44 344 ALA A C 1
ATOM 2679 O O . ALA A 1 344 ? 8.528 -4.481 -30.037 1.00 94.44 344 ALA A O 1
ATOM 2680 N N . VAL A 1 345 ? 9.930 -3.137 -31.147 1.00 96.06 345 VAL A N 1
ATOM 2681 C CA . VAL A 1 345 ? 10.815 -2.872 -30.006 1.00 96.06 345 VAL A CA 1
ATOM 2682 C C . VAL A 1 345 ? 11.354 -1.444 -30.038 1.00 96.06 345 VAL A C 1
ATOM 2684 O O . VAL A 1 345 ? 11.659 -0.905 -31.103 1.00 96.06 345 VAL A O 1
ATOM 2687 N N . GLY A 1 346 ? 11.464 -0.829 -28.865 1.00 97.12 346 GLY A N 1
ATOM 2688 C CA . GLY A 1 346 ? 12.221 0.398 -28.643 1.00 97.12 346 GLY A CA 1
ATOM 2689 C C . GLY A 1 346 ? 13.613 0.068 -28.117 1.00 97.12 346 GLY A C 1
ATOM 2690 O O . GLY A 1 346 ? 13.755 -0.797 -27.250 1.00 97.12 346 GLY A O 1
ATOM 2691 N N . LEU A 1 347 ? 14.638 0.754 -28.617 1.00 97.56 347 LEU A N 1
ATOM 2692 C CA . LEU A 1 347 ? 16.023 0.569 -28.191 1.00 97.56 347 LEU A CA 1
ATOM 2693 C C . LEU A 1 347 ? 16.658 1.915 -27.847 1.00 97.56 347 LEU A C 1
ATOM 2695 O O . LEU A 1 347 ? 16.456 2.904 -28.549 1.00 97.56 347 LEU A O 1
ATOM 2699 N N . ALA A 1 348 ? 17.473 1.952 -26.798 1.00 97.12 348 ALA A N 1
ATOM 2700 C CA . ALA A 1 348 ? 18.283 3.121 -26.475 1.00 97.12 348 ALA A CA 1
ATOM 2701 C C . ALA A 1 348 ? 19.683 2.712 -26.010 1.00 97.12 348 ALA A C 1
ATOM 2703 O O . ALA A 1 348 ? 19.879 1.642 -25.435 1.00 97.12 348 ALA A O 1
ATOM 2704 N N . ALA A 1 349 ? 20.657 3.581 -26.269 1.00 95.81 349 ALA A N 1
ATOM 2705 C CA . ALA A 1 349 ? 22.041 3.420 -25.842 1.00 95.81 349 ALA A CA 1
ATOM 2706 C C . ALA A 1 349 ? 22.627 4.786 -25.434 1.00 95.81 349 ALA A C 1
ATOM 2708 O O . ALA A 1 349 ? 22.192 5.817 -25.960 1.00 95.81 349 ALA A O 1
ATOM 2709 N N . PRO A 1 350 ? 23.623 4.846 -24.529 1.00 92.44 350 PRO A N 1
ATOM 2710 C CA . PRO A 1 350 ? 24.138 6.119 -24.023 1.00 92.44 350 PRO A CA 1
ATOM 2711 C C . PRO A 1 350 ? 24.685 7.058 -25.103 1.00 92.44 350 PRO A C 1
ATOM 2713 O O . PRO A 1 350 ? 24.556 8.273 -24.968 1.00 92.44 350 PRO A O 1
ATOM 2716 N N . ASP A 1 351 ? 25.254 6.519 -26.182 1.00 88.44 351 ASP A N 1
ATOM 2717 C CA . ASP A 1 351 ? 25.958 7.262 -27.231 1.00 88.44 351 ASP A CA 1
ATOM 2718 C C . ASP A 1 351 ? 25.101 7.634 -28.456 1.00 88.44 351 ASP A C 1
ATOM 2720 O O . ASP A 1 351 ? 25.634 8.216 -29.404 1.00 88.44 351 ASP A O 1
ATOM 2724 N N . ARG A 1 352 ? 23.800 7.304 -28.473 1.00 91.25 352 ARG A N 1
ATOM 2725 C CA . ARG A 1 352 ? 22.929 7.449 -29.659 1.00 91.25 352 ARG A CA 1
ATOM 2726 C C . ARG A 1 352 ? 21.516 7.908 -29.298 1.00 91.25 352 ARG A C 1
ATOM 2728 O O . ARG A 1 352 ? 21.067 7.752 -28.164 1.00 91.25 352 ARG A O 1
ATOM 2735 N N . ASP A 1 353 ? 20.805 8.466 -30.270 1.00 93.38 353 ASP A N 1
ATOM 2736 C CA . ASP A 1 353 ? 19.372 8.738 -30.129 1.00 93.38 353 ASP A CA 1
ATOM 2737 C C . ASP A 1 353 ? 18.575 7.423 -30.002 1.00 93.38 353 ASP A C 1
ATOM 2739 O O . ASP A 1 353 ? 18.987 6.408 -30.583 1.00 93.38 353 ASP A O 1
ATOM 2743 N N . PRO A 1 354 ? 17.466 7.410 -29.235 1.00 95.38 354 PRO A N 1
ATOM 2744 C CA . PRO A 1 354 ? 16.644 6.220 -29.086 1.00 95.38 354 PRO A CA 1
ATOM 2745 C C . PRO A 1 354 ? 15.896 5.913 -30.382 1.00 95.38 354 PRO A C 1
ATOM 2747 O O . PRO A 1 354 ? 15.485 6.814 -31.117 1.00 95.38 354 PRO A O 1
ATOM 2750 N N . VAL A 1 355 ? 15.699 4.627 -30.646 1.00 96.06 355 VAL A N 1
ATOM 2751 C CA . VAL A 1 355 ? 15.116 4.143 -31.892 1.00 96.06 355 VAL A CA 1
ATOM 2752 C C . VAL A 1 355 ? 13.912 3.247 -31.662 1.00 96.06 355 VAL A C 1
ATOM 2754 O O . VAL A 1 355 ? 13.819 2.542 -30.660 1.00 96.06 355 VAL A O 1
ATOM 2757 N N . SER A 1 356 ? 13.004 3.254 -32.629 1.00 95.69 356 SER A N 1
ATOM 2758 C CA . SER A 1 356 ? 11.841 2.379 -32.706 1.00 95.69 356 SER A CA 1
ATOM 2759 C C . SER A 1 356 ? 11.950 1.487 -33.933 1.00 95.69 356 SER A C 1
ATOM 2761 O O . SER A 1 356 ? 12.261 1.965 -35.028 1.00 95.69 356 SER A O 1
ATOM 2763 N N . VAL A 1 357 ? 11.694 0.193 -33.752 1.00 93.94 357 VAL A N 1
ATOM 2764 C CA . VAL A 1 357 ? 11.812 -0.820 -34.801 1.00 93.94 357 VAL A CA 1
ATOM 2765 C C . VAL A 1 357 ? 10.532 -1.635 -34.866 1.00 93.94 357 VAL A C 1
ATOM 2767 O O . VAL A 1 357 ? 10.174 -2.306 -33.899 1.00 93.94 357 VAL A O 1
ATOM 2770 N N . ARG A 1 358 ? 9.886 -1.638 -36.033 1.00 92.62 358 ARG A N 1
ATOM 2771 C CA . ARG A 1 358 ? 8.732 -2.489 -36.332 1.00 92.62 358 ARG A CA 1
ATOM 2772 C C . ARG A 1 358 ? 9.182 -3.677 -37.177 1.00 92.62 358 ARG A C 1
ATOM 2774 O O . ARG A 1 358 ? 9.828 -3.503 -38.208 1.00 92.62 358 ARG A O 1
ATOM 2781 N N . PHE A 1 359 ? 8.891 -4.898 -36.740 1.00 91.69 359 PHE A N 1
ATOM 2782 C CA . PHE A 1 359 ? 9.521 -6.088 -37.324 1.00 91.69 359 PHE A CA 1
ATOM 2783 C C . PHE A 1 359 ? 9.030 -6.464 -38.722 1.00 91.69 359 PHE A C 1
ATOM 2785 O O . PHE A 1 359 ? 9.697 -7.237 -39.404 1.00 91.69 359 PHE A O 1
ATOM 2792 N N . ASP A 1 360 ? 7.888 -5.944 -39.161 1.00 89.19 360 ASP A N 1
ATOM 2793 C CA . ASP A 1 360 ? 7.395 -6.096 -40.532 1.00 89.19 360 ASP A CA 1
ATOM 2794 C C . ASP A 1 360 ? 7.970 -5.051 -41.507 1.00 89.19 360 ASP A C 1
ATOM 2796 O O . ASP A 1 360 ? 7.768 -5.172 -42.716 1.00 89.19 360 ASP A O 1
ATOM 2800 N N . GLU A 1 361 ? 8.717 -4.064 -41.002 1.00 86.75 361 GLU A N 1
ATOM 2801 C CA . GLU A 1 361 ? 9.346 -2.991 -41.786 1.00 86.75 361 GLU A CA 1
ATOM 2802 C C . GLU A 1 361 ? 10.859 -3.180 -41.969 1.00 86.75 361 GLU A C 1
ATOM 2804 O O . GLU A 1 361 ? 11.472 -2.504 -42.796 1.00 86.75 361 GLU A O 1
ATOM 2809 N N . VAL A 1 362 ? 11.460 -4.132 -41.249 1.00 88.25 362 VAL A N 1
ATOM 2810 C CA . VAL A 1 362 ? 12.894 -4.451 -41.316 1.00 88.25 362 VAL A CA 1
ATOM 2811 C C . VAL A 1 362 ? 13.170 -5.810 -41.962 1.00 88.25 362 VAL A C 1
ATOM 2813 O O . VAL A 1 362 ? 12.288 -6.656 -42.118 1.00 88.25 362 VAL A O 1
ATOM 2816 N N . GLY A 1 363 ? 14.414 -6.016 -42.408 1.00 88.50 363 GLY A N 1
ATOM 2817 C CA . GLY A 1 363 ? 14.836 -7.262 -43.052 1.00 88.50 363 GLY A CA 1
ATOM 2818 C C . GLY A 1 363 ? 15.148 -8.381 -42.054 1.00 88.50 363 GLY A C 1
ATOM 2819 O O . GLY A 1 363 ? 15.326 -8.139 -40.865 1.00 88.50 363 GLY A O 1
ATOM 2820 N N . SER A 1 364 ? 15.296 -9.615 -42.549 1.00 88.62 364 SER A N 1
ATOM 2821 C CA . SER A 1 364 ? 15.759 -10.746 -41.725 1.00 88.62 364 SER A CA 1
ATOM 2822 C C . SER A 1 364 ? 17.124 -10.486 -41.090 1.00 88.62 364 SER A C 1
ATOM 2824 O O . SER A 1 364 ? 17.323 -10.829 -39.935 1.00 88.62 364 SER A O 1
ATOM 2826 N N . ASP A 1 365 ? 18.032 -9.833 -41.819 1.00 90.56 365 ASP A N 1
ATOM 2827 C CA . ASP A 1 365 ? 19.393 -9.557 -41.349 1.00 90.56 365 ASP A CA 1
ATOM 2828 C C . ASP A 1 365 ? 19.396 -8.609 -40.133 1.00 90.56 365 ASP A C 1
ATOM 2830 O O . ASP A 1 365 ? 20.200 -8.775 -39.219 1.00 90.56 365 ASP A O 1
ATOM 2834 N N . ASP A 1 366 ? 18.464 -7.651 -40.091 1.00 92.62 366 ASP A N 1
ATOM 2835 C CA . ASP A 1 366 ? 18.266 -6.750 -38.949 1.00 92.62 366 ASP A CA 1
ATOM 2836 C C . ASP A 1 366 ? 17.727 -7.509 -37.731 1.00 92.62 366 ASP A C 1
ATOM 2838 O O . ASP A 1 366 ? 18.209 -7.332 -36.612 1.00 92.62 366 ASP A O 1
ATOM 2842 N N . LEU A 1 367 ? 16.742 -8.384 -37.950 1.00 93.12 367 LEU A N 1
ATOM 2843 C CA . LEU A 1 367 ? 16.168 -9.218 -36.895 1.00 93.12 367 LEU A CA 1
ATOM 2844 C C . LEU A 1 367 ? 17.200 -10.203 -36.328 1.00 93.12 367 LEU A C 1
ATOM 2846 O O . LEU A 1 367 ? 17.267 -10.376 -35.113 1.00 93.12 367 LEU A O 1
ATOM 2850 N N . ASP A 1 368 ? 18.038 -10.795 -37.181 1.00 93.88 368 ASP A N 1
ATOM 2851 C CA . ASP A 1 368 ? 19.138 -11.671 -36.770 1.00 93.88 368 ASP A CA 1
ATOM 2852 C C . ASP A 1 368 ? 20.205 -10.894 -35.979 1.00 93.88 368 ASP A C 1
ATOM 2854 O O . ASP A 1 368 ? 20.739 -11.404 -34.987 1.00 93.88 368 ASP A O 1
ATOM 2858 N N . ALA A 1 369 ? 20.495 -9.646 -36.366 1.00 94.88 369 ALA A N 1
ATOM 2859 C CA . ALA A 1 369 ? 21.396 -8.767 -35.623 1.00 94.88 369 ALA A CA 1
ATOM 2860 C C . ALA A 1 369 ? 20.839 -8.429 -34.231 1.00 94.88 369 ALA A C 1
ATOM 2862 O O . ALA A 1 369 ? 21.569 -8.526 -33.243 1.00 94.88 369 ALA A O 1
ATOM 2863 N N . LEU A 1 370 ? 19.545 -8.108 -34.129 1.00 95.62 370 LEU A N 1
ATOM 2864 C CA . LEU A 1 370 ? 18.880 -7.862 -32.849 1.00 95.62 370 LEU A CA 1
ATOM 2865 C C . LEU A 1 370 ? 18.867 -9.115 -31.965 1.00 95.62 370 LEU A C 1
ATOM 2867 O O . LEU A 1 370 ? 19.239 -9.038 -30.796 1.00 95.62 370 LEU A O 1
ATOM 2871 N N . ALA A 1 371 ? 18.497 -10.272 -32.516 1.00 96.25 371 ALA A N 1
ATOM 2872 C CA . ALA A 1 371 ? 18.519 -11.540 -31.792 1.00 96.25 371 ALA A CA 1
ATOM 2873 C C . ALA A 1 371 ? 19.930 -11.869 -31.271 1.00 96.25 371 ALA A C 1
ATOM 2875 O O . ALA A 1 371 ? 20.090 -12.285 -30.123 1.00 96.25 371 ALA A O 1
ATOM 2876 N N . THR A 1 372 ? 20.962 -11.617 -32.084 1.00 96.06 372 THR A N 1
ATOM 2877 C CA . THR A 1 372 ? 22.368 -11.789 -31.689 1.00 96.06 372 THR A CA 1
ATOM 2878 C C . 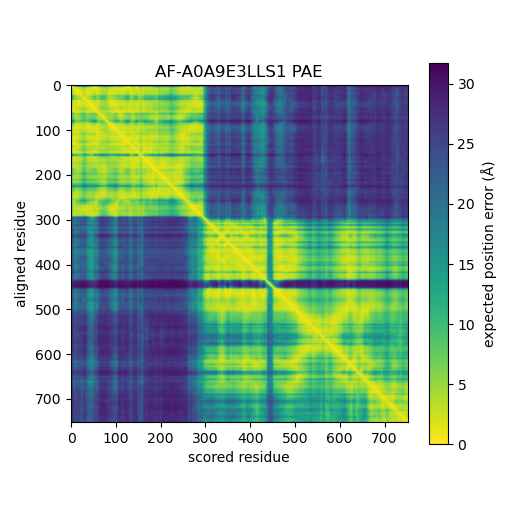THR A 1 372 ? 22.753 -10.832 -30.560 1.00 96.06 372 THR A C 1
ATOM 2880 O O . THR A 1 372 ? 23.350 -11.268 -29.578 1.00 96.06 372 THR A O 1
ATOM 2883 N N . ALA A 1 373 ? 22.375 -9.554 -30.653 1.00 95.38 373 ALA A N 1
ATOM 2884 C CA . ALA A 1 373 ? 22.654 -8.559 -29.619 1.00 95.38 373 ALA A CA 1
ATOM 2885 C C . ALA A 1 373 ? 21.972 -8.910 -28.284 1.00 95.38 373 ALA A C 1
ATOM 2887 O O . ALA A 1 373 ? 22.599 -8.838 -27.225 1.00 95.38 373 ALA A O 1
ATOM 2888 N N . LEU A 1 374 ? 20.711 -9.357 -28.315 1.00 96.38 374 LEU A N 1
ATOM 2889 C CA . LEU A 1 374 ? 19.989 -9.810 -27.121 1.00 96.38 374 LEU A CA 1
ATOM 2890 C C . LEU A 1 374 ? 20.641 -11.048 -26.488 1.00 96.38 374 LEU A C 1
ATOM 2892 O O . LEU A 1 374 ? 20.709 -11.137 -25.262 1.00 96.38 374 LEU A O 1
ATOM 2896 N N . ALA A 1 375 ? 21.177 -11.964 -27.294 1.00 96.19 375 ALA A N 1
ATOM 2897 C CA . ALA A 1 375 ? 21.841 -13.176 -26.818 1.00 96.19 375 ALA A CA 1
ATOM 2898 C C . ALA A 1 375 ? 23.289 -12.963 -26.322 1.00 96.19 375 ALA A C 1
ATOM 2900 O O . ALA A 1 375 ? 23.829 -13.846 -25.655 1.00 96.19 375 ALA A O 1
ATOM 2901 N N . ASP A 1 376 ? 23.924 -11.829 -26.636 1.00 95.62 376 ASP A N 1
ATOM 2902 C CA . ASP A 1 376 ? 25.344 -11.575 -26.347 1.00 95.62 376 ASP A CA 1
ATOM 2903 C C . ASP A 1 376 ? 25.625 -11.293 -24.852 1.00 95.62 376 ASP A C 1
ATOM 2905 O O . ASP A 1 376 ? 25.258 -10.229 -24.362 1.00 95.62 376 ASP A O 1
ATOM 2909 N N . PRO A 1 377 ? 26.314 -12.169 -24.100 1.00 93.94 377 PRO A N 1
ATOM 2910 C CA . PRO A 1 377 ? 26.584 -11.939 -22.679 1.00 93.94 377 PRO A CA 1
ATOM 2911 C C . PRO A 1 377 ? 27.515 -10.749 -22.390 1.00 93.94 377 PRO A C 1
ATOM 2913 O O . PRO A 1 377 ? 27.512 -10.264 -21.259 1.00 93.94 377 PRO A O 1
ATOM 2916 N N . ASP A 1 378 ? 28.301 -10.281 -23.365 1.00 93.25 378 ASP A N 1
ATOM 2917 C CA . ASP A 1 378 ? 29.224 -9.153 -23.181 1.00 93.25 378 ASP A CA 1
ATOM 2918 C C . ASP A 1 378 ? 28.520 -7.792 -23.356 1.00 93.25 378 ASP A C 1
ATOM 2920 O O . ASP A 1 378 ? 29.030 -6.759 -22.909 1.00 93.25 378 ASP A O 1
ATOM 2924 N N . LEU A 1 379 ? 27.325 -7.780 -23.957 1.00 94.25 379 LEU A N 1
ATOM 2925 C CA . LEU A 1 379 ? 26.470 -6.600 -24.053 1.00 94.25 379 LEU A CA 1
ATOM 2926 C C . LEU A 1 379 ? 25.503 -6.571 -22.867 1.00 94.25 379 LEU A C 1
ATOM 2928 O O . LEU A 1 379 ? 24.597 -7.401 -22.787 1.00 94.25 379 LEU A O 1
ATOM 2932 N N . ALA A 1 380 ? 25.659 -5.599 -21.968 1.00 95.06 380 ALA A N 1
ATOM 2933 C CA . ALA A 1 380 ? 24.747 -5.396 -20.844 1.00 95.06 380 ALA A CA 1
ATOM 2934 C C . ALA A 1 380 ? 23.359 -4.949 -21.332 1.00 95.06 380 ALA A C 1
ATOM 2936 O O . ALA A 1 380 ? 23.260 -4.032 -22.147 1.00 95.06 380 ALA A O 1
ATOM 2937 N N . LYS A 1 381 ? 22.288 -5.570 -20.824 1.00 96.75 381 LYS A N 1
ATOM 2938 C CA . LYS A 1 381 ? 20.898 -5.180 -21.121 1.00 96.75 381 LYS A CA 1
ATOM 2939 C C . LYS A 1 381 ? 20.285 -4.491 -19.919 1.00 96.75 381 LYS A C 1
ATOM 2941 O O . LYS A 1 381 ? 20.473 -4.962 -18.799 1.00 96.75 381 LYS A O 1
ATOM 2946 N N . VAL A 1 382 ? 19.511 -3.442 -20.156 1.00 97.50 382 VAL A N 1
ATOM 2947 C CA . VAL A 1 382 ? 18.651 -2.838 -19.134 1.00 97.50 382 VAL A CA 1
ATOM 2948 C C . VAL A 1 382 ? 17.213 -2.817 -19.627 1.00 97.50 382 VAL A C 1
ATOM 2950 O O . VAL A 1 382 ? 16.951 -2.593 -20.808 1.00 97.50 382 VAL A O 1
ATOM 2953 N N . VAL A 1 383 ? 16.283 -3.120 -18.734 1.00 97.69 383 VAL A N 1
ATOM 2954 C CA . VAL A 1 383 ? 14.865 -3.297 -19.070 1.00 97.69 383 VAL A CA 1
ATOM 2955 C C . VAL A 1 383 ? 13.988 -2.715 -17.971 1.00 97.69 383 VAL A C 1
ATOM 2957 O O . VAL A 1 383 ? 14.454 -2.412 -16.870 1.00 97.69 383 VAL A O 1
ATOM 2960 N N . HIS A 1 384 ? 12.713 -2.555 -18.279 1.00 96.50 384 HIS A N 1
ATOM 2961 C CA . HIS A 1 384 ? 11.665 -2.326 -17.302 1.00 96.50 384 HIS A CA 1
ATOM 2962 C C . HIS A 1 384 ? 10.692 -3.491 -17.459 1.00 96.50 384 HIS A C 1
ATOM 2964 O O . HIS A 1 384 ? 10.103 -3.614 -18.532 1.00 96.50 384 HIS A O 1
ATOM 2970 N N . ASP A 1 385 ? 10.621 -4.366 -16.456 1.00 95.25 385 ASP A N 1
ATOM 2971 C CA . ASP A 1 385 ? 10.001 -5.696 -16.526 1.00 95.25 385 ASP A CA 1
ATOM 2972 C C . ASP A 1 385 ? 10.750 -6.682 -17.450 1.00 95.25 385 ASP A C 1
ATOM 2974 O O . ASP A 1 385 ? 10.467 -6.875 -18.640 1.00 95.25 385 ASP A O 1
ATOM 2978 N N . VAL A 1 386 ? 11.723 -7.379 -16.866 1.00 95.25 386 VAL A N 1
ATOM 2979 C CA . VAL A 1 386 ? 12.512 -8.418 -17.535 1.00 95.25 386 VAL A CA 1
ATOM 2980 C C . VAL A 1 386 ? 11.668 -9.610 -17.977 1.00 95.25 386 VAL A C 1
ATOM 2982 O O . VAL A 1 386 ? 12.002 -10.280 -18.958 1.00 95.25 386 VAL A O 1
ATOM 2985 N N . LYS A 1 387 ? 10.560 -9.890 -17.289 1.00 94.31 387 LYS A N 1
ATOM 2986 C CA . LYS A 1 387 ? 9.704 -11.031 -17.602 1.00 94.31 387 LYS A CA 1
ATOM 2987 C C . LYS A 1 387 ? 8.951 -10.797 -18.907 1.00 94.31 387 LYS A C 1
ATOM 2989 O O . LYS A 1 387 ? 8.893 -11.707 -19.736 1.00 94.31 387 LYS A O 1
ATOM 2994 N N . THR A 1 388 ? 8.477 -9.574 -19.135 1.00 94.12 388 THR A N 1
ATOM 2995 C CA . THR A 1 388 ? 7.898 -9.181 -20.426 1.00 94.12 388 THR A CA 1
ATOM 2996 C C . THR A 1 388 ? 8.901 -9.371 -21.568 1.00 94.12 388 THR A C 1
ATOM 2998 O O . THR A 1 388 ? 8.543 -9.947 -22.599 1.00 94.12 388 THR A O 1
ATOM 3001 N N . LEU A 1 389 ? 10.178 -9.008 -21.380 1.00 95.31 389 LEU A N 1
ATOM 3002 C CA . LEU A 1 389 ? 11.213 -9.291 -22.384 1.00 95.31 389 LEU A CA 1
ATOM 3003 C C . LEU A 1 389 ? 11.398 -10.797 -22.620 1.00 95.31 389 LEU A C 1
ATOM 3005 O O . LEU A 1 389 ? 11.521 -11.215 -23.771 1.00 95.31 389 LEU A O 1
ATOM 3009 N N . HIS A 1 390 ? 11.394 -11.620 -21.567 1.00 94.81 390 HIS A N 1
ATOM 3010 C CA . HIS A 1 390 ? 11.514 -13.075 -21.704 1.00 94.81 390 HIS A CA 1
ATOM 3011 C C . HIS A 1 390 ? 10.379 -13.688 -22.531 1.00 94.81 390 HIS A C 1
ATOM 3013 O O . HIS A 1 390 ? 10.655 -14.478 -23.435 1.00 94.81 390 HIS A O 1
ATOM 3019 N N . HIS A 1 391 ? 9.134 -13.281 -22.287 1.00 94.44 391 HIS A N 1
ATOM 3020 C CA . HIS A 1 391 ? 7.998 -13.735 -23.087 1.00 94.44 391 HIS A CA 1
ATOM 3021 C C . HIS A 1 391 ? 8.079 -13.257 -24.541 1.00 94.44 391 HIS A C 1
ATOM 3023 O O . HIS A 1 391 ? 7.802 -14.021 -25.468 1.00 94.44 391 HIS A O 1
ATOM 3029 N N . ALA A 1 392 ? 8.509 -12.010 -24.749 1.00 94.19 392 ALA A N 1
ATOM 3030 C CA . ALA A 1 392 ? 8.668 -11.426 -26.074 1.00 94.19 392 ALA A CA 1
ATOM 3031 C C . ALA A 1 392 ? 9.698 -12.189 -26.926 1.00 94.19 392 ALA A C 1
ATOM 3033 O O . ALA A 1 392 ? 9.433 -12.513 -28.086 1.00 94.19 392 ALA A O 1
ATOM 3034 N N . VAL A 1 393 ? 10.867 -12.519 -26.359 1.00 93.94 393 VAL A N 1
ATOM 3035 C CA . VAL A 1 393 ? 11.903 -13.274 -27.085 1.00 93.94 393 VAL A CA 1
ATOM 3036 C C . VAL A 1 393 ? 11.503 -14.734 -27.300 1.00 93.94 393 VAL A C 1
ATOM 3038 O O . VAL A 1 393 ? 11.761 -15.270 -28.378 1.00 93.94 393 VAL A O 1
ATOM 3041 N N . ALA A 1 394 ? 10.810 -15.358 -26.339 1.00 92.19 394 ALA A N 1
ATOM 3042 C CA . ALA A 1 394 ? 10.307 -16.724 -26.480 1.00 92.19 394 ALA A CA 1
ATOM 3043 C C . ALA A 1 394 ? 9.328 -16.858 -27.659 1.00 92.19 394 ALA A C 1
ATOM 3045 O O . ALA A 1 394 ? 9.422 -17.815 -28.425 1.00 92.19 394 ALA A O 1
ATOM 3046 N N . ALA A 1 395 ? 8.465 -15.860 -27.880 1.00 91.31 395 ALA A N 1
ATOM 3047 C CA . ALA A 1 395 ? 7.517 -15.828 -28.998 1.00 91.31 395 ALA A CA 1
ATOM 3048 C C . ALA A 1 395 ? 8.166 -15.848 -30.397 1.00 91.31 395 ALA A C 1
ATOM 3050 O O . ALA A 1 395 ? 7.496 -16.143 -31.388 1.00 91.31 395 ALA A O 1
ATOM 3051 N N . ARG A 1 396 ? 9.459 -15.513 -30.501 1.00 91.62 396 ARG A N 1
ATOM 3052 C CA . ARG A 1 396 ? 10.224 -15.500 -31.761 1.00 91.62 396 ARG A CA 1
ATOM 3053 C C . ARG A 1 396 ? 11.340 -16.550 -31.793 1.00 91.62 396 ARG A C 1
ATOM 3055 O O . ARG A 1 396 ? 12.205 -16.472 -32.662 1.00 91.62 396 ARG A O 1
ATOM 3062 N N . ASP A 1 397 ? 11.336 -17.504 -30.857 1.00 92.50 397 ASP A N 1
ATOM 3063 C CA . ASP A 1 397 ? 12.409 -18.492 -30.657 1.00 92.50 397 ASP A CA 1
ATOM 3064 C C . ASP A 1 397 ? 13.797 -17.849 -30.430 1.00 92.50 397 ASP A C 1
ATOM 3066 O O . ASP A 1 397 ? 14.838 -18.392 -30.812 1.00 92.50 397 ASP A O 1
ATOM 3070 N N . TRP A 1 398 ? 13.827 -16.663 -29.817 1.00 95.00 398 TRP A N 1
ATOM 3071 C CA . TRP A 1 398 ? 15.048 -15.934 -29.476 1.00 95.00 398 TRP A CA 1
ATOM 3072 C C . TRP A 1 398 ? 15.464 -16.184 -28.027 1.00 95.00 398 TRP A C 1
ATOM 3074 O O . TRP A 1 398 ? 14.690 -16.631 -27.181 1.00 95.00 398 TRP A O 1
ATOM 3084 N N . THR A 1 399 ? 16.718 -15.856 -27.722 1.00 93.56 399 THR A N 1
ATOM 3085 C CA . THR A 1 399 ? 17.270 -15.939 -26.368 1.00 93.56 399 THR A CA 1
ATOM 3086 C C . THR A 1 399 ? 17.816 -14.591 -25.941 1.00 93.56 399 THR A C 1
ATOM 3088 O O . THR A 1 399 ? 18.462 -13.913 -26.736 1.00 93.56 399 THR A O 1
ATOM 3091 N N . VAL A 1 400 ? 17.626 -14.245 -24.672 1.00 94.81 400 VAL A N 1
ATOM 3092 C CA . VAL A 1 400 ? 18.262 -13.087 -24.043 1.00 94.81 400 VAL A CA 1
ATOM 3093 C C . VAL A 1 400 ? 19.300 -13.564 -23.026 1.00 94.81 400 VAL A C 1
ATOM 3095 O O . VAL A 1 400 ? 19.071 -14.547 -22.314 1.00 94.81 400 VAL A O 1
ATOM 3098 N N . SER A 1 401 ? 20.464 -12.914 -22.999 1.00 93.44 401 SER A N 1
ATOM 3099 C CA . SER A 1 401 ? 21.478 -13.120 -21.961 1.00 93.44 401 SER A CA 1
ATOM 3100 C C . SER A 1 401 ? 21.028 -12.523 -20.621 1.00 93.44 401 SER A C 1
ATOM 3102 O O . SER A 1 401 ? 19.935 -11.978 -20.500 1.00 93.44 401 SER A O 1
ATOM 3104 N N . GLU A 1 402 ? 21.880 -12.597 -19.598 1.00 89.75 402 GLU A N 1
ATOM 3105 C CA . GLU A 1 402 ? 21.601 -11.960 -18.309 1.00 89.75 402 GLU A CA 1
ATOM 3106 C C . GLU A 1 402 ? 21.354 -10.449 -18.476 1.00 89.75 402 GLU A C 1
ATOM 3108 O O . GLU A 1 402 ? 22.088 -9.755 -19.187 1.00 89.75 402 GLU A O 1
ATOM 3113 N N . VAL A 1 403 ? 20.288 -9.961 -17.840 1.00 94.38 403 VAL A N 1
ATOM 3114 C CA . VAL A 1 403 ? 19.927 -8.544 -17.799 1.00 94.38 403 VAL A CA 1
ATOM 3115 C C . VAL A 1 403 ? 20.684 -7.891 -16.650 1.00 94.38 403 VAL A C 1
ATOM 3117 O O . VAL A 1 403 ? 20.620 -8.353 -15.515 1.00 94.38 403 VAL A O 1
ATOM 3120 N N . ALA A 1 404 ? 21.409 -6.816 -16.950 1.00 93.88 404 ALA A N 1
ATOM 3121 C CA . ALA A 1 404 ? 22.256 -6.126 -15.986 1.00 93.88 404 ALA A CA 1
ATOM 3122 C C . ALA A 1 404 ? 21.436 -5.390 -14.919 1.00 93.88 404 ALA A C 1
ATOM 3124 O O . ALA A 1 404 ? 21.839 -5.355 -13.756 1.00 93.88 404 ALA A O 1
ATOM 3125 N N . LEU A 1 405 ? 20.297 -4.809 -15.307 1.00 95.94 405 LEU A N 1
ATOM 3126 C CA . LEU A 1 405 ? 19.367 -4.181 -14.376 1.00 95.94 405 LEU A CA 1
ATOM 3127 C C . LEU A 1 405 ? 17.936 -4.188 -14.922 1.00 95.94 405 LEU A C 1
ATOM 3129 O O . LEU A 1 405 ? 17.693 -3.774 -16.057 1.00 95.94 405 LEU A O 1
ATOM 3133 N N . ASP A 1 406 ? 16.999 -4.606 -14.078 1.00 97.44 406 ASP A N 1
ATOM 3134 C CA . ASP A 1 406 ? 15.572 -4.359 -14.256 1.00 97.44 406 ASP A CA 1
ATOM 3135 C C . ASP A 1 406 ? 15.176 -3.146 -13.406 1.00 97.44 406 ASP A C 1
ATOM 3137 O O . ASP A 1 406 ? 15.343 -3.149 -12.183 1.00 97.44 406 ASP A O 1
ATOM 3141 N N . THR A 1 407 ? 14.696 -2.092 -14.059 1.00 97.12 407 THR A N 1
ATOM 3142 C CA . THR A 1 407 ? 14.335 -0.831 -13.404 1.00 97.12 407 THR A CA 1
ATOM 3143 C C . THR A 1 407 ? 13.057 -0.933 -12.568 1.00 97.12 407 THR A C 1
ATOM 3145 O O . THR A 1 407 ? 12.955 -0.217 -11.573 1.00 97.12 407 THR A O 1
ATOM 3148 N N . GLU A 1 408 ? 12.135 -1.848 -12.890 1.00 96.94 408 GLU A N 1
ATOM 3149 C CA . GLU A 1 408 ? 10.938 -2.112 -12.076 1.00 96.94 408 GLU A CA 1
ATOM 3150 C C . GLU A 1 408 ? 11.353 -2.746 -10.741 1.00 96.94 408 GLU A C 1
ATOM 3152 O O . GLU A 1 408 ? 11.038 -2.239 -9.661 1.00 96.94 408 GLU A O 1
ATOM 3157 N N . LEU A 1 409 ? 12.157 -3.814 -10.808 1.00 96.50 409 LEU A N 1
ATOM 3158 C CA . LEU A 1 409 ? 12.688 -4.482 -9.618 1.00 96.50 409 LEU A CA 1
ATOM 3159 C C . LEU A 1 409 ? 13.607 -3.549 -8.818 1.00 96.50 409 LEU A C 1
ATOM 3161 O O . LEU A 1 409 ? 13.602 -3.584 -7.588 1.00 96.50 409 LEU A O 1
ATOM 3165 N N . ALA A 1 410 ? 14.392 -2.700 -9.489 1.00 95.69 410 ALA A N 1
ATOM 3166 C CA . ALA A 1 410 ? 15.261 -1.733 -8.827 1.00 95.69 410 ALA A CA 1
ATOM 3167 C C . ALA A 1 410 ? 14.451 -0.712 -8.022 1.00 95.69 410 ALA A C 1
ATOM 3169 O O . ALA A 1 410 ? 14.753 -0.482 -6.850 1.00 95.69 410 ALA A O 1
ATOM 3170 N N . ALA A 1 411 ? 13.402 -0.144 -8.623 1.00 91.50 411 ALA A N 1
ATOM 3171 C CA . ALA A 1 411 ? 12.493 0.769 -7.940 1.00 91.50 411 ALA A CA 1
ATOM 3172 C C . ALA A 1 411 ? 11.803 0.081 -6.749 1.00 91.50 411 ALA A C 1
ATOM 3174 O O . ALA A 1 411 ? 11.773 0.641 -5.653 1.00 91.50 411 ALA A O 1
ATOM 3175 N N . TYR A 1 412 ? 11.357 -1.169 -6.913 1.00 93.12 412 TYR A N 1
ATOM 3176 C CA . TYR A 1 412 ? 10.770 -1.960 -5.829 1.00 93.12 412 TYR A CA 1
ATOM 3177 C C . TYR A 1 412 ? 11.728 -2.186 -4.653 1.00 93.12 412 TYR A C 1
ATOM 3179 O O . TYR A 1 412 ? 11.346 -1.991 -3.500 1.00 93.12 412 TYR A O 1
ATOM 3187 N N . LEU A 1 413 ? 12.990 -2.542 -4.910 1.00 91.06 413 LEU A N 1
ATOM 3188 C CA . LEU A 1 413 ? 13.981 -2.711 -3.841 1.00 91.06 413 LEU A CA 1
ATOM 3189 C C . LEU A 1 413 ? 14.262 -1.400 -3.094 1.00 91.06 413 LEU A C 1
ATOM 3191 O O . LEU A 1 413 ? 14.536 -1.419 -1.889 1.00 91.06 413 LEU A O 1
ATOM 3195 N N . LEU A 1 414 ? 14.195 -0.264 -3.792 1.00 86.75 414 LEU A N 1
ATOM 3196 C CA . LEU A 1 414 ? 14.397 1.054 -3.199 1.00 86.75 414 LEU A CA 1
ATOM 3197 C C . LEU A 1 414 ? 13.175 1.538 -2.403 1.00 86.75 414 LEU A C 1
ATOM 3199 O O . LEU A 1 414 ? 13.375 2.196 -1.376 1.00 86.75 414 LEU A O 1
ATOM 3203 N N . ASN A 1 415 ? 11.952 1.221 -2.840 1.00 83.12 415 ASN A N 1
ATOM 3204 C CA . ASN A 1 415 ? 10.709 1.609 -2.172 1.00 83.12 415 ASN A CA 1
ATOM 3205 C C . ASN A 1 415 ? 9.594 0.545 -2.316 1.00 83.12 415 ASN A C 1
ATOM 3207 O O . ASN A 1 415 ? 8.689 0.695 -3.135 1.00 83.12 415 ASN A O 1
ATOM 3211 N N . PRO A 1 416 ? 9.594 -0.515 -1.489 1.00 80.44 416 PRO A N 1
ATOM 3212 C CA . PRO A 1 416 ? 8.643 -1.622 -1.622 1.00 80.44 416 PRO A CA 1
ATOM 3213 C C . PRO A 1 416 ? 7.215 -1.298 -1.144 1.00 80.44 416 PRO A C 1
ATOM 3215 O O . PRO A 1 416 ? 6.320 -2.126 -1.307 1.00 80.44 416 PRO A O 1
ATOM 3218 N N . GLU A 1 417 ? 6.988 -0.138 -0.515 1.00 74.06 417 GLU A N 1
ATOM 3219 C CA . GLU A 1 417 ? 5.656 0.313 -0.068 1.00 74.06 417 GLU A CA 1
ATOM 3220 C C . GLU A 1 417 ? 4.887 1.078 -1.157 1.00 74.06 417 GLU A C 1
ATOM 3222 O O . GLU A 1 417 ? 3.694 1.359 -1.002 1.00 74.06 417 GLU A O 1
ATOM 3227 N N . GLN A 1 418 ? 5.557 1.400 -2.264 1.00 72.62 418 GLN A N 1
ATOM 3228 C CA . GLN A 1 418 ? 4.972 2.104 -3.394 1.00 72.62 418 GLN A CA 1
ATOM 3229 C C . GLN A 1 418 ? 3.841 1.295 -4.048 1.00 72.62 418 GLN A C 1
ATOM 3231 O O . GLN A 1 418 ? 3.874 0.069 -4.131 1.00 72.62 418 GLN A O 1
ATOM 3236 N N . ARG A 1 419 ? 2.798 2.001 -4.509 1.00 65.50 419 ARG A N 1
ATOM 3237 C CA . ARG A 1 419 ? 1.569 1.375 -5.031 1.00 65.50 419 ARG A CA 1
ATOM 3238 C C . ARG A 1 419 ? 1.727 0.733 -6.408 1.00 65.50 419 ARG A C 1
ATOM 3240 O O . ARG A 1 419 ? 1.050 -0.256 -6.672 1.00 65.50 419 ARG A O 1
ATOM 3247 N N . SER A 1 420 ? 2.529 1.339 -7.280 1.00 76.75 420 SER A N 1
ATOM 3248 C CA . SER A 1 420 ? 2.783 0.862 -8.641 1.00 76.75 420 SER A CA 1
ATOM 3249 C C . SER A 1 420 ? 4.198 1.218 -9.075 1.00 76.75 420 SER A C 1
ATOM 3251 O O . SER A 1 420 ? 4.712 2.272 -8.690 1.00 76.75 420 SER A O 1
ATOM 3253 N N . PHE A 1 421 ? 4.787 0.360 -9.900 1.00 86.62 421 PHE A N 1
ATOM 3254 C CA . PHE A 1 421 ? 6.128 0.512 -10.455 1.00 86.62 421 PHE A CA 1
ATOM 3255 C C . PHE A 1 421 ? 6.111 0.705 -11.971 1.00 86.62 421 PHE A C 1
ATOM 3257 O O . PHE A 1 421 ? 7.144 0.515 -12.593 1.00 86.62 421 PHE A O 1
ATOM 3264 N N . ASP A 1 422 ? 4.972 1.109 -12.548 1.00 88.31 422 ASP A N 1
ATOM 3265 C CA . ASP A 1 422 ? 4.855 1.406 -13.980 1.00 88.31 422 ASP A CA 1
ATOM 3266 C C . ASP A 1 422 ? 5.910 2.431 -14.431 1.00 88.31 422 ASP A C 1
ATOM 3268 O O . ASP A 1 422 ? 6.217 3.393 -13.713 1.00 88.31 422 ASP A O 1
ATOM 3272 N N . LEU A 1 423 ? 6.439 2.246 -15.642 1.00 90.56 423 LEU A N 1
ATOM 3273 C CA . LEU A 1 423 ? 7.559 3.024 -16.170 1.00 90.56 423 LEU A CA 1
ATOM 3274 C C . LEU A 1 423 ? 7.293 4.533 -16.146 1.00 90.56 423 LEU A C 1
ATOM 3276 O O . LEU A 1 423 ? 8.188 5.293 -15.790 1.00 90.56 423 LEU A O 1
ATOM 3280 N N . GLU A 1 424 ? 6.080 4.968 -16.492 1.00 85.44 424 GLU A N 1
ATOM 3281 C CA . GLU A 1 424 ? 5.664 6.373 -16.473 1.00 85.44 424 GLU A CA 1
ATOM 3282 C C . GLU A 1 424 ? 5.811 6.970 -15.076 1.00 85.44 424 GLU A C 1
ATOM 3284 O O . GLU A 1 424 ? 6.418 8.028 -14.903 1.00 85.44 424 GLU A O 1
ATOM 3289 N N . ARG A 1 425 ? 5.313 6.254 -14.064 1.00 81.06 425 ARG A N 1
ATOM 3290 C CA . ARG A 1 425 ? 5.358 6.706 -12.676 1.00 81.06 425 ARG A CA 1
ATOM 3291 C C . ARG A 1 425 ? 6.793 6.755 -12.167 1.00 81.06 425 ARG A C 1
ATOM 3293 O O . ARG A 1 425 ? 7.194 7.746 -11.563 1.00 81.06 425 ARG A O 1
ATOM 3300 N N . VAL A 1 426 ? 7.569 5.705 -12.427 1.00 84.81 426 VAL A N 1
ATOM 3301 C CA . VAL A 1 426 ? 8.971 5.623 -11.994 1.00 84.81 426 VAL A CA 1
ATOM 3302 C C . VAL A 1 426 ? 9.816 6.692 -12.705 1.00 84.81 426 VAL A C 1
ATOM 3304 O O . VAL A 1 426 ? 10.661 7.324 -12.071 1.00 84.81 426 VAL A O 1
ATOM 3307 N N . ALA A 1 427 ? 9.562 6.973 -13.986 1.00 85.81 427 ALA A N 1
ATOM 3308 C CA . ALA A 1 427 ? 10.238 8.037 -14.729 1.00 85.81 427 ALA A CA 1
ATOM 3309 C C . ALA A 1 427 ? 9.936 9.431 -14.155 1.00 85.81 427 ALA A C 1
ATOM 3311 O O . ALA A 1 427 ? 10.863 10.217 -13.946 1.00 85.81 427 ALA A O 1
ATOM 3312 N N . VAL A 1 428 ? 8.676 9.732 -13.831 1.00 79.19 428 VAL A N 1
ATOM 3313 C CA . VAL A 1 428 ? 8.303 11.008 -13.197 1.00 79.19 428 VAL A CA 1
ATOM 3314 C C . VAL A 1 428 ? 8.967 11.137 -11.826 1.00 79.19 428 VAL A C 1
ATOM 3316 O O . VAL A 1 428 ? 9.659 12.119 -11.563 1.00 79.19 428 VAL A O 1
ATOM 3319 N N . GLN A 1 429 ? 8.850 10.107 -10.992 1.00 77.38 429 GLN A N 1
ATOM 3320 C CA . GLN A 1 429 ? 9.338 10.112 -9.613 1.00 77.38 429 GLN A CA 1
ATOM 3321 C C . GLN A 1 429 ? 10.862 10.278 -9.508 1.00 77.38 429 GLN A C 1
ATOM 3323 O O . GLN A 1 429 ? 11.359 11.033 -8.669 1.00 77.38 429 GLN A O 1
ATOM 3328 N N . TYR A 1 430 ? 11.625 9.560 -10.338 1.00 81.12 430 TYR A N 1
ATOM 3329 C CA . TYR A 1 430 ? 13.086 9.510 -10.219 1.00 81.12 430 TYR A CA 1
ATOM 3330 C C . TYR A 1 430 ? 13.821 10.423 -11.203 1.00 81.12 430 TYR A C 1
ATOM 3332 O O . TYR A 1 430 ? 14.918 10.888 -10.891 1.00 81.12 430 TYR A O 1
ATOM 3340 N N . LEU A 1 431 ? 13.240 10.707 -12.373 1.00 80.94 431 LEU A N 1
ATOM 3341 C CA . LEU A 1 431 ? 13.865 11.558 -13.393 1.00 80.94 431 LEU A CA 1
ATOM 3342 C C . LEU A 1 431 ? 13.191 12.926 -13.537 1.00 80.94 431 LEU A C 1
ATOM 3344 O O . LEU A 1 431 ? 13.768 13.803 -14.180 1.00 80.94 431 LEU A O 1
ATOM 3348 N N . SER A 1 432 ? 11.993 13.124 -12.971 1.00 79.50 432 SER A N 1
ATOM 3349 C CA . SER A 1 432 ? 11.148 14.303 -13.230 1.00 79.50 432 SER A CA 1
ATOM 3350 C C . SER A 1 432 ? 10.866 14.492 -14.727 1.00 79.50 432 SER A C 1
ATOM 3352 O O . SER A 1 432 ? 10.882 15.612 -15.254 1.00 79.50 432 SER A O 1
ATOM 3354 N N . ARG A 1 433 ? 10.642 13.369 -15.426 1.00 78.94 433 ARG A N 1
ATOM 3355 C CA . ARG A 1 433 ? 10.353 13.321 -16.863 1.00 78.94 433 ARG A CA 1
ATOM 3356 C C . ARG A 1 433 ? 9.049 12.601 -17.151 1.00 78.94 433 ARG A C 1
ATOM 3358 O O . ARG A 1 433 ? 8.762 11.579 -16.539 1.00 78.94 433 ARG A O 1
ATOM 3365 N N . THR A 1 434 ? 8.297 13.126 -18.112 1.00 81.19 434 THR A N 1
ATOM 3366 C CA . THR A 1 434 ? 7.036 12.537 -18.571 1.00 81.19 434 THR A CA 1
ATOM 3367 C C . THR A 1 434 ? 7.231 11.841 -19.910 1.00 81.19 434 THR A C 1
ATOM 3369 O O . THR A 1 434 ? 7.980 12.311 -20.769 1.00 81.19 434 THR A O 1
ATOM 3372 N N . LEU A 1 435 ? 6.553 10.708 -20.083 1.00 76.25 435 LEU A N 1
ATOM 3373 C CA . LEU A 1 435 ? 6.515 9.958 -21.339 1.00 76.25 435 LEU A CA 1
ATOM 3374 C C . LEU A 1 435 ? 5.439 10.480 -22.311 1.00 76.25 435 LEU A C 1
ATOM 3376 O O . LEU A 1 435 ? 5.262 9.919 -23.387 1.00 76.25 435 LEU A O 1
ATOM 3380 N N . GLN A 1 436 ? 4.745 11.576 -21.986 1.00 64.44 436 GLN A N 1
ATOM 3381 C CA . GLN A 1 436 ? 3.759 12.157 -22.896 1.00 64.44 436 GLN A CA 1
ATOM 3382 C C . GLN A 1 436 ? 4.408 12.824 -24.117 1.00 64.44 436 GLN A C 1
ATOM 3384 O O . GLN A 1 436 ? 5.194 13.767 -24.008 1.00 64.44 436 GLN A O 1
ATOM 3389 N N . THR A 1 437 ? 4.004 12.364 -25.299 1.00 47.44 437 THR A N 1
ATOM 3390 C CA . THR A 1 437 ? 4.263 12.997 -26.594 1.00 47.44 437 THR A CA 1
ATOM 3391 C C . THR A 1 437 ? 2.989 13.708 -27.057 1.00 47.44 437 THR A C 1
ATOM 3393 O O . THR A 1 437 ? 2.042 13.057 -27.464 1.00 47.44 437 THR A O 1
ATOM 3396 N N . GLY A 1 438 ? 2.958 15.045 -26.974 1.00 37.50 438 GLY A N 1
ATOM 3397 C CA . GLY A 1 438 ? 2.020 15.921 -27.702 1.00 37.50 438 GLY A CA 1
ATOM 3398 C C . GLY A 1 438 ? 0.514 15.840 -27.367 1.00 37.50 438 GLY A C 1
ATOM 3399 O O . GLY A 1 438 ? -0.162 14.878 -27.699 1.00 37.50 438 GLY A O 1
ATOM 3400 N N . ASP A 1 439 ? -0.022 16.933 -26.809 1.00 33.03 439 ASP A N 1
ATOM 3401 C CA . ASP A 1 439 ? -1.435 17.363 -26.794 1.00 33.03 439 ASP A CA 1
ATOM 3402 C C . ASP A 1 439 ? -2.527 16.313 -26.495 1.00 33.03 439 ASP A C 1
ATOM 3404 O O . ASP A 1 439 ? -3.360 15.982 -27.338 1.00 33.03 439 ASP A O 1
ATOM 3408 N N . SER A 1 440 ? -2.670 15.927 -25.225 1.00 31.56 440 SER A N 1
ATOM 3409 C CA . SER A 1 440 ? -3.963 15.472 -24.696 1.00 31.56 440 SER A CA 1
ATOM 3410 C C . SER A 1 440 ? -4.830 16.666 -24.256 1.00 31.56 440 SER A C 1
ATOM 3412 O O . SER A 1 440 ? -5.211 16.768 -23.092 1.00 31.56 440 SER A O 1
ATOM 3414 N N . GLU A 1 441 ? -5.150 17.582 -25.177 1.00 30.94 441 GLU A N 1
ATOM 3415 C CA . GLU A 1 441 ? -6.256 18.547 -24.993 1.00 30.94 441 GLU A CA 1
ATOM 3416 C C . GLU A 1 441 ? -7.627 17.956 -25.390 1.00 30.94 441 GLU A C 1
ATOM 3418 O O . GLU A 1 441 ? -8.653 18.585 -25.155 1.00 30.94 441 GLU A O 1
ATOM 3423 N N . ASP A 1 442 ? -7.683 16.715 -25.891 1.00 34.66 442 ASP A N 1
ATOM 3424 C CA . ASP A 1 442 ? -8.925 16.058 -26.335 1.00 34.66 442 ASP A CA 1
ATOM 3425 C C . ASP A 1 442 ? -9.315 14.818 -25.503 1.00 34.66 442 ASP A C 1
ATOM 3427 O O . ASP A 1 442 ? -9.899 13.854 -26.001 1.00 34.66 442 ASP A O 1
ATOM 3431 N N . ALA A 1 443 ? -9.129 14.865 -24.179 1.00 33.22 443 ALA A N 1
ATOM 3432 C CA . ALA A 1 443 ? -9.745 13.905 -23.243 1.00 33.22 443 ALA A CA 1
ATOM 3433 C C . ALA A 1 443 ? -11.283 14.081 -23.106 1.00 33.22 443 ALA A C 1
ATOM 3435 O O . ALA A 1 443 ? -11.881 13.739 -22.083 1.00 33.22 443 ALA A O 1
ATOM 3436 N N . GLY A 1 444 ? -11.930 14.636 -24.137 1.00 33.38 444 GLY A N 1
ATOM 3437 C CA . GLY A 1 444 ? -13.361 14.905 -24.214 1.00 33.38 444 GLY A CA 1
ATOM 3438 C C . GLY A 1 444 ? -14.071 14.320 -25.437 1.00 33.38 444 GLY A C 1
ATOM 3439 O O . GLY A 1 444 ? -15.301 14.296 -25.416 1.00 33.38 444 GLY A O 1
ATOM 3440 N N . ASP A 1 445 ? -13.370 13.810 -26.458 1.00 30.83 445 ASP A N 1
ATOM 3441 C CA . ASP A 1 445 ? -14.030 13.286 -27.665 1.00 30.83 445 ASP A CA 1
ATOM 3442 C C . ASP A 1 445 ? -13.773 11.789 -27.860 1.00 30.83 445 ASP A C 1
ATOM 3444 O O . ASP A 1 445 ? -12.986 11.304 -28.676 1.00 30.83 445 ASP A O 1
ATOM 3448 N N . GLN A 1 446 ? -14.515 11.024 -27.066 1.00 38.94 446 GLN A N 1
ATOM 3449 C CA . GLN A 1 446 ? -14.786 9.616 -27.295 1.00 38.94 446 GLN A CA 1
ATOM 3450 C C . GLN A 1 446 ? -15.577 9.495 -28.613 1.00 38.94 446 GLN A C 1
ATOM 3452 O O . GLN A 1 446 ? -16.800 9.439 -28.551 1.00 38.94 446 GLN A O 1
ATOM 3457 N N . LEU A 1 447 ? -14.899 9.542 -29.779 1.00 40.19 447 LEU A N 1
ATOM 3458 C CA . LEU A 1 447 ? -15.303 9.031 -31.117 1.00 40.19 447 LEU A CA 1
ATOM 3459 C C . LEU A 1 447 ? -14.437 9.571 -32.290 1.00 40.19 447 LEU A C 1
ATOM 3461 O O . LEU A 1 447 ? -14.939 9.813 -33.392 1.00 40.19 447 LEU A O 1
ATOM 3465 N N . SER A 1 448 ? -13.119 9.679 -32.123 1.00 32.50 448 SER A N 1
ATOM 3466 C CA . SER A 1 448 ? -12.210 9.803 -33.270 1.00 32.50 448 SER A CA 1
ATOM 3467 C C . SER A 1 448 ? -12.032 8.435 -33.952 1.00 32.50 448 SER A C 1
ATOM 3469 O O . SER A 1 448 ? -11.205 7.620 -33.558 1.00 32.50 448 SER A O 1
ATOM 3471 N N . LEU A 1 449 ? -12.838 8.152 -34.983 1.00 41.50 449 LEU A N 1
ATOM 3472 C CA . LEU A 1 449 ? -12.585 7.093 -35.978 1.00 41.50 449 LEU A CA 1
ATOM 3473 C C . LEU A 1 449 ? -11.428 7.525 -36.908 1.00 41.50 449 LEU A C 1
ATOM 3475 O O . LEU A 1 449 ? -11.613 7.683 -38.118 1.00 41.50 449 LEU A O 1
ATOM 3479 N N . GLY A 1 450 ? -10.257 7.780 -36.325 1.00 34.97 450 GLY A N 1
ATOM 3480 C CA . GLY A 1 450 ? -8.999 8.074 -37.006 1.00 34.97 450 GLY A CA 1
ATOM 3481 C C . GLY A 1 450 ? -8.090 6.849 -36.965 1.00 34.97 450 GLY A C 1
ATOM 3482 O O . GLY A 1 450 ? -8.115 6.098 -36.000 1.00 34.97 450 GLY A O 1
ATOM 3483 N N . LEU A 1 451 ? -7.349 6.608 -38.042 1.00 38.97 451 LEU A N 1
ATOM 3484 C CA . LEU A 1 451 ? -6.386 5.512 -38.174 1.00 38.97 451 LEU A CA 1
ATOM 3485 C C . LEU A 1 451 ? -5.477 5.453 -36.932 1.00 38.97 451 LEU A C 1
ATOM 3487 O O . LEU A 1 451 ? -4.897 6.476 -36.587 1.00 38.97 451 LEU A O 1
ATOM 3491 N N . GLU A 1 452 ? -5.365 4.292 -36.279 1.00 47.00 452 GLU A N 1
ATOM 3492 C CA . GLU A 1 452 ? -4.369 4.058 -35.223 1.00 47.00 452 GLU A CA 1
ATOM 3493 C C . GLU A 1 452 ? -2.974 4.277 -35.831 1.00 47.00 452 GLU A C 1
ATOM 3495 O O . GLU A 1 452 ? -2.465 3.431 -36.570 1.00 47.00 452 GLU A O 1
ATOM 3500 N N . GLU A 1 453 ? -2.390 5.456 -35.614 1.00 65.81 453 GLU A N 1
ATOM 3501 C CA . GLU A 1 453 ? -0.995 5.710 -35.960 1.00 65.81 453 GLU A CA 1
ATOM 3502 C C . GLU A 1 453 ? -0.105 4.909 -34.996 1.00 65.81 453 GLU A C 1
ATOM 3504 O O . GLU A 1 453 ? -0.329 4.905 -33.788 1.00 65.81 453 GLU A O 1
ATOM 3509 N N . ASP A 1 454 ? 0.877 4.186 -35.546 1.00 77.06 454 ASP A N 1
ATOM 3510 C CA . ASP A 1 454 ? 1.859 3.402 -34.784 1.00 77.06 454 ASP A CA 1
ATOM 3511 C C . ASP A 1 454 ? 2.576 4.308 -33.759 1.00 77.06 454 ASP A C 1
ATOM 3513 O O . ASP A 1 454 ? 3.200 5.285 -34.192 1.00 77.06 454 ASP A O 1
ATOM 3517 N N . PRO A 1 455 ? 2.537 4.017 -32.439 1.00 85.12 455 PRO A N 1
ATOM 3518 C CA . PRO A 1 455 ? 3.107 4.865 -31.385 1.00 85.12 455 PRO A CA 1
ATOM 3519 C C . PRO A 1 455 ? 4.638 4.724 -31.300 1.00 85.12 455 PRO A C 1
ATOM 3521 O O . PRO A 1 455 ? 5.227 4.475 -30.247 1.00 85.12 455 PRO A O 1
ATOM 3524 N N . TRP A 1 456 ? 5.318 4.854 -32.438 1.00 89.69 456 TRP A N 1
ATOM 3525 C CA . TRP A 1 456 ? 6.742 4.571 -32.562 1.00 89.69 456 TRP A CA 1
ATOM 3526 C C . TRP A 1 456 ? 7.608 5.522 -31.720 1.00 89.69 456 TRP A C 1
ATOM 3528 O O . TRP A 1 456 ? 8.631 5.074 -31.198 1.00 89.69 456 TRP A O 1
ATOM 3538 N N . GLU A 1 457 ? 7.207 6.794 -31.569 1.00 90.50 457 GLU A N 1
ATOM 3539 C CA . GLU A 1 457 ? 7.913 7.788 -30.743 1.00 90.50 457 GLU A CA 1
ATOM 3540 C C . GLU A 1 457 ? 7.885 7.396 -29.266 1.00 90.50 457 GLU A C 1
ATOM 3542 O O . GLU A 1 457 ? 8.939 7.310 -28.636 1.00 90.50 457 GLU A O 1
ATOM 3547 N N . ASP A 1 458 ? 6.698 7.082 -28.741 1.00 89.81 458 ASP A N 1
ATOM 3548 C CA . ASP A 1 458 ? 6.505 6.619 -27.364 1.00 89.81 458 ASP A CA 1
ATOM 3549 C C . ASP A 1 458 ? 7.346 5.364 -27.082 1.00 89.81 458 ASP A C 1
ATOM 3551 O O . ASP A 1 458 ? 8.113 5.325 -26.119 1.00 89.81 458 ASP A O 1
ATOM 3555 N N . ARG A 1 459 ? 7.330 4.383 -27.995 1.00 93.25 459 ARG A N 1
ATOM 3556 C CA . ARG A 1 459 ? 8.144 3.161 -27.888 1.00 93.25 459 ARG A CA 1
ATOM 3557 C C . ARG A 1 459 ? 9.644 3.456 -27.736 1.00 93.25 459 ARG A C 1
ATOM 3559 O O . ARG A 1 459 ? 10.315 2.843 -26.903 1.00 93.25 459 ARG A O 1
ATOM 3566 N N . ALA A 1 460 ? 10.183 4.389 -28.524 1.00 94.50 460 ALA A N 1
ATOM 3567 C CA . ALA A 1 460 ? 11.586 4.802 -28.430 1.00 94.50 460 ALA A CA 1
ATOM 3568 C C . ALA A 1 460 ? 11.875 5.558 -27.119 1.00 94.50 460 ALA A C 1
ATOM 3570 O O . ALA A 1 460 ? 12.888 5.302 -26.462 1.00 94.50 460 ALA A O 1
ATOM 3571 N N . LEU A 1 461 ? 10.977 6.454 -26.702 1.00 93.88 461 LEU A N 1
ATOM 3572 C CA . LEU A 1 461 ? 11.123 7.216 -25.461 1.00 93.88 461 LEU A CA 1
ATOM 3573 C C . LEU A 1 461 ? 11.053 6.331 -24.214 1.00 93.88 461 LEU A C 1
ATOM 3575 O O . LEU A 1 461 ? 11.817 6.553 -23.279 1.00 93.88 461 LEU A O 1
ATOM 3579 N N . ARG A 1 462 ? 10.234 5.276 -24.209 1.00 95.12 462 ARG A N 1
ATOM 3580 C CA . ARG A 1 462 ? 10.206 4.277 -23.127 1.00 95.12 462 ARG A CA 1
ATOM 3581 C C . ARG A 1 462 ? 11.538 3.542 -22.975 1.00 95.12 462 ARG A C 1
ATOM 3583 O O . ARG A 1 462 ? 12.005 3.329 -21.853 1.00 95.12 462 ARG A O 1
ATOM 3590 N N . ALA A 1 463 ? 12.196 3.202 -24.086 1.00 96.50 463 ALA A N 1
ATOM 3591 C CA . ALA A 1 463 ? 13.539 2.625 -24.042 1.00 96.50 463 ALA A CA 1
ATOM 3592 C C . ALA A 1 463 ? 14.565 3.620 -23.474 1.00 96.50 463 ALA A C 1
ATOM 3594 O O . ALA A 1 463 ? 15.414 3.238 -22.668 1.00 96.50 463 ALA A O 1
ATOM 3595 N N . LEU A 1 464 ? 14.458 4.905 -23.828 1.00 96.00 464 LEU A N 1
ATOM 3596 C CA . LEU A 1 464 ? 15.307 5.952 -23.256 1.00 96.00 464 LEU A CA 1
ATOM 3597 C C . LEU A 1 464 ? 15.062 6.152 -21.755 1.00 96.00 464 LEU A C 1
ATOM 3599 O O . LEU A 1 464 ? 16.021 6.218 -20.992 1.00 96.00 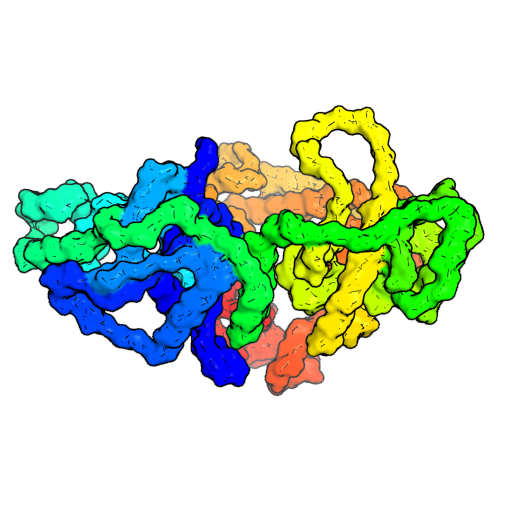464 LEU A O 1
ATOM 3603 N N . ALA A 1 465 ? 13.801 6.208 -21.325 1.00 95.19 465 ALA A N 1
ATOM 3604 C CA . ALA A 1 465 ? 13.439 6.318 -19.916 1.00 95.19 465 ALA A CA 1
ATOM 3605 C C . ALA A 1 465 ? 14.021 5.157 -19.108 1.00 95.19 465 ALA A C 1
ATOM 3607 O O . ALA A 1 465 ? 14.612 5.370 -18.055 1.00 95.19 465 ALA A O 1
ATOM 3608 N N . THR A 1 466 ? 13.938 3.940 -19.647 1.00 97.44 466 THR A N 1
ATOM 3609 C CA . THR A 1 466 ? 14.536 2.745 -19.043 1.00 97.44 466 THR A CA 1
ATOM 3610 C C . THR A 1 466 ? 16.056 2.880 -18.893 1.00 97.44 466 THR A C 1
ATOM 3612 O O . THR A 1 466 ? 16.604 2.532 -17.848 1.00 97.44 466 THR A O 1
ATOM 3615 N N . LEU A 1 467 ? 16.748 3.411 -19.908 1.00 96.94 467 LEU A N 1
ATOM 3616 C CA . LEU A 1 467 ? 18.194 3.640 -19.855 1.00 96.94 467 LEU A CA 1
ATOM 3617 C C . LEU A 1 467 ? 18.573 4.632 -18.748 1.00 96.94 467 LEU A C 1
ATOM 3619 O O . LEU A 1 467 ? 19.423 4.335 -17.912 1.00 96.94 467 LEU A O 1
ATOM 3623 N N . GLU A 1 468 ? 17.932 5.799 -18.733 1.00 95.19 468 GLU A N 1
ATOM 3624 C CA . GLU A 1 468 ? 18.235 6.858 -17.767 1.00 95.19 468 GLU A CA 1
ATOM 3625 C C . GLU A 1 468 ? 17.840 6.469 -16.338 1.00 95.19 468 GLU A C 1
ATOM 3627 O O . GLU A 1 468 ? 18.559 6.776 -15.386 1.00 95.19 468 GLU A O 1
ATOM 3632 N N . LEU A 1 469 ? 16.739 5.729 -16.176 1.00 96.00 469 LEU A N 1
ATOM 3633 C CA . LEU A 1 469 ? 16.375 5.129 -14.897 1.00 96.00 469 LEU A CA 1
ATOM 3634 C C . LEU A 1 469 ? 17.442 4.148 -14.433 1.00 96.00 469 LEU A C 1
ATOM 3636 O O . LEU A 1 469 ? 17.806 4.168 -13.263 1.00 96.00 469 LEU A O 1
ATOM 3640 N N . ALA A 1 470 ? 17.990 3.318 -15.320 1.00 96.12 470 ALA A N 1
ATOM 3641 C CA . ALA A 1 470 ? 19.047 2.397 -14.931 1.00 96.12 470 ALA A CA 1
ATOM 3642 C C . ALA A 1 470 ? 20.314 3.131 -14.458 1.00 96.12 470 ALA A C 1
ATOM 3644 O O . ALA A 1 470 ? 20.903 2.750 -13.443 1.00 96.12 470 ALA A O 1
ATOM 3645 N N . GLU A 1 471 ? 20.690 4.221 -15.135 1.00 94.62 471 GLU A N 1
ATOM 3646 C CA . GLU A 1 471 ? 21.800 5.094 -14.730 1.00 94.62 471 GLU A CA 1
ATOM 3647 C C . GLU A 1 471 ? 21.544 5.792 -13.382 1.00 94.62 471 GLU A C 1
ATOM 3649 O O . GLU A 1 471 ? 22.483 6.019 -12.616 1.00 94.62 471 GLU A O 1
ATOM 3654 N N . HIS A 1 472 ? 20.282 6.102 -13.064 1.00 91.75 472 HIS A N 1
ATOM 3655 C CA . HIS A 1 472 ? 19.892 6.768 -11.821 1.00 91.75 472 HIS A CA 1
ATOM 3656 C C . HIS A 1 472 ? 19.708 5.809 -10.629 1.00 91.75 472 HIS A C 1
ATOM 3658 O O . HIS A 1 472 ? 20.127 6.118 -9.509 1.00 91.75 472 HIS A O 1
ATOM 3664 N N . LEU A 1 473 ? 19.074 4.652 -10.843 1.00 92.44 473 LEU A N 1
ATOM 3665 C CA . LEU A 1 473 ? 18.706 3.689 -9.798 1.00 92.44 473 LEU A CA 1
ATOM 3666 C C . LEU A 1 473 ? 19.866 2.753 -9.435 1.00 92.44 473 LEU A C 1
ATOM 3668 O O . LEU A 1 473 ? 20.018 2.399 -8.265 1.00 92.44 473 LEU A O 1
ATOM 3672 N N . GLY A 1 474 ? 20.714 2.384 -10.402 1.00 92.31 474 GLY A N 1
ATOM 3673 C CA . GLY A 1 474 ? 21.853 1.484 -10.184 1.00 92.31 474 GLY A CA 1
ATOM 3674 C C . GLY A 1 474 ? 22.783 1.938 -9.045 1.00 92.31 474 GLY A C 1
ATOM 3675 O O . GLY A 1 474 ? 22.961 1.189 -8.082 1.00 92.31 474 GLY A O 1
ATOM 3676 N N . PRO A 1 475 ? 23.309 3.179 -9.070 1.00 91.56 475 PRO A N 1
ATOM 3677 C CA . PRO A 1 475 ? 24.165 3.694 -7.999 1.00 91.56 475 PRO A CA 1
ATOM 3678 C C . PRO A 1 475 ? 23.481 3.745 -6.624 1.00 91.56 475 PRO A C 1
ATOM 3680 O O . PRO A 1 475 ? 24.136 3.559 -5.601 1.00 91.56 475 PRO A O 1
ATOM 3683 N N . GLN A 1 476 ? 22.164 3.971 -6.579 1.00 88.81 476 GLN A N 1
ATOM 3684 C CA . GLN A 1 476 ? 21.410 4.005 -5.321 1.00 88.81 476 GLN A CA 1
ATOM 3685 C C . GLN A 1 476 ? 21.269 2.617 -4.693 1.00 88.81 476 GLN A C 1
ATOM 3687 O O . GLN A 1 476 ? 21.336 2.488 -3.469 1.00 88.81 476 GLN A O 1
ATOM 3692 N N . LEU A 1 477 ? 21.107 1.573 -5.514 1.00 89.62 477 LEU A N 1
ATOM 3693 C CA . LEU A 1 477 ? 21.126 0.191 -5.035 1.00 89.62 477 LEU A CA 1
ATOM 3694 C C . LEU A 1 477 ? 22.488 -0.163 -4.433 1.00 89.62 477 LEU A C 1
ATOM 3696 O O . LEU A 1 477 ? 22.538 -0.771 -3.364 1.00 89.62 477 LEU A O 1
ATOM 3700 N N . GLU A 1 478 ? 23.580 0.250 -5.080 1.00 90.81 478 GLU A N 1
ATOM 3701 C CA . GLU A 1 478 ? 24.939 0.045 -4.564 1.00 90.81 478 GLU A CA 1
ATOM 3702 C C . GLU A 1 478 ? 25.166 0.795 -3.245 1.00 90.81 478 GLU A C 1
ATOM 3704 O O . GLU A 1 478 ? 25.662 0.212 -2.281 1.00 90.81 478 GLU A O 1
ATOM 3709 N N . GLU A 1 479 ? 24.748 2.064 -3.152 1.00 87.12 479 GLU A N 1
ATOM 3710 C CA . GLU A 1 479 ? 24.876 2.864 -1.924 1.00 87.12 479 GLU A CA 1
ATOM 3711 C C . GLU A 1 479 ? 24.135 2.223 -0.737 1.00 87.12 479 GLU A C 1
ATOM 3713 O O . GLU A 1 479 ? 24.602 2.281 0.404 1.00 87.12 479 GLU A O 1
ATOM 3718 N N . ARG A 1 480 ? 22.997 1.568 -0.999 1.00 85.12 480 ARG A N 1
ATOM 3719 C CA . ARG A 1 480 ? 22.197 0.861 0.013 1.00 85.12 480 ARG A CA 1
ATOM 3720 C C . ARG A 1 480 ? 22.629 -0.592 0.247 1.00 85.12 480 ARG A C 1
ATOM 3722 O O . ARG A 1 480 ? 22.055 -1.245 1.117 1.00 85.12 480 ARG A O 1
ATOM 3729 N N . GLY A 1 481 ? 23.614 -1.103 -0.496 1.00 88.56 481 GLY A N 1
ATOM 3730 C CA . GLY A 1 481 ? 24.045 -2.505 -0.431 1.00 88.56 481 GLY A CA 1
ATOM 3731 C C . GLY A 1 481 ? 22.966 -3.503 -0.872 1.00 88.56 481 GLY A C 1
ATOM 3732 O O . GLY A 1 481 ? 22.920 -4.624 -0.371 1.00 88.56 481 GLY A O 1
ATOM 3733 N N . GLN A 1 482 ? 22.060 -3.081 -1.757 1.00 91.19 482 GLN A N 1
ATOM 3734 C CA . GLN A 1 482 ? 20.961 -3.890 -2.302 1.00 91.19 482 GLN A CA 1
ATOM 3735 C C . GLN A 1 482 ? 21.287 -4.463 -3.695 1.00 91.19 482 GLN A C 1
ATOM 3737 O O . GLN A 1 482 ? 20.506 -5.237 -4.248 1.00 91.19 482 GLN A O 1
ATOM 3742 N N . ASP A 1 483 ? 22.452 -4.133 -4.256 1.00 91.25 483 ASP A N 1
ATOM 3743 C CA . ASP A 1 483 ? 22.935 -4.628 -5.549 1.00 91.25 483 ASP A CA 1
ATOM 3744 C C . ASP A 1 483 ? 23.164 -6.151 -5.552 1.00 91.25 483 ASP A C 1
ATOM 3746 O O . ASP A 1 483 ? 22.881 -6.828 -6.541 1.00 91.25 483 ASP A O 1
ATOM 3750 N N . GLU A 1 484 ? 23.632 -6.720 -4.435 1.00 93.56 484 GLU A N 1
ATOM 3751 C CA . GLU A 1 484 ? 23.793 -8.172 -4.299 1.00 93.56 484 GLU A CA 1
ATOM 3752 C C . GLU A 1 484 ? 22.442 -8.896 -4.355 1.00 93.56 484 GLU A C 1
ATOM 3754 O O . GLU A 1 484 ? 22.324 -9.911 -5.043 1.00 93.56 484 GLU A O 1
ATOM 3759 N N . LEU A 1 485 ? 21.412 -8.355 -3.694 1.00 94.06 485 LEU A N 1
ATOM 3760 C CA . LEU A 1 485 ? 20.055 -8.908 -3.715 1.00 94.06 485 LEU A CA 1
ATOM 3761 C C . LEU A 1 485 ? 19.479 -8.902 -5.139 1.00 94.06 485 LEU A C 1
ATOM 3763 O O . LEU A 1 485 ? 18.956 -9.922 -5.591 1.00 94.06 485 LEU A O 1
ATOM 3767 N N . MET A 1 486 ? 19.658 -7.793 -5.865 1.00 94.12 486 MET A N 1
ATOM 3768 C CA . MET A 1 486 ? 19.263 -7.683 -7.271 1.00 94.12 486 MET A CA 1
ATOM 3769 C C . MET A 1 486 ? 19.948 -8.749 -8.138 1.00 94.12 486 MET A C 1
ATOM 3771 O O . MET A 1 486 ? 19.275 -9.517 -8.822 1.00 94.12 486 MET A O 1
ATOM 3775 N N . ARG A 1 487 ? 21.283 -8.844 -8.082 1.00 92.06 487 ARG A N 1
ATOM 3776 C CA . ARG A 1 487 ? 22.054 -9.740 -8.964 1.00 92.06 487 ARG A CA 1
ATOM 3777 C C . ARG A 1 487 ? 21.913 -11.222 -8.628 1.00 92.06 487 ARG A C 1
ATOM 3779 O O . ARG A 1 487 ? 22.056 -12.057 -9.511 1.00 92.06 487 ARG A O 1
ATOM 3786 N N . THR A 1 488 ? 21.714 -11.577 -7.359 1.00 94.19 488 THR A N 1
ATOM 3787 C CA . THR A 1 488 ? 21.787 -12.986 -6.921 1.00 94.19 488 THR A CA 1
ATOM 3788 C C . THR A 1 488 ? 20.429 -13.631 -6.678 1.00 94.19 488 THR A C 1
ATOM 3790 O O . THR A 1 488 ? 20.339 -14.860 -6.711 1.00 94.19 488 THR A O 1
ATOM 3793 N N . ILE A 1 489 ? 19.384 -12.831 -6.443 1.00 95.19 489 ILE A N 1
ATOM 3794 C CA . ILE A 1 489 ? 18.040 -13.323 -6.127 1.00 95.19 489 ILE A CA 1
ATOM 3795 C C . ILE A 1 489 ? 17.026 -12.783 -7.133 1.00 95.19 489 ILE A C 1
ATOM 3797 O O . ILE A 1 489 ? 16.489 -13.580 -7.896 1.00 95.19 489 ILE A O 1
ATOM 3801 N N . GLU A 1 490 ? 16.773 -11.472 -7.167 1.00 95.38 490 GLU A N 1
ATOM 3802 C CA . GLU A 1 490 ? 15.619 -10.929 -7.904 1.00 95.38 490 GLU A CA 1
ATOM 3803 C C . GLU A 1 490 ? 15.766 -11.065 -9.426 1.00 95.38 490 GLU A C 1
ATOM 3805 O O . GLU A 1 490 ? 14.871 -11.601 -10.084 1.00 95.38 490 GLU A O 1
ATOM 3810 N N . GLY A 1 491 ? 16.917 -10.662 -9.974 1.00 93.00 491 GLY A N 1
ATOM 3811 C CA . GLY A 1 491 ? 17.222 -10.758 -11.402 1.00 93.00 491 GLY A CA 1
ATOM 3812 C C . GLY A 1 491 ? 17.210 -12.202 -11.918 1.00 93.00 491 GLY A C 1
ATOM 3813 O O . GLY A 1 491 ? 16.506 -12.485 -12.885 1.00 93.00 491 GLY A O 1
ATOM 3814 N N . PRO A 1 492 ? 17.912 -13.155 -11.269 1.00 94.75 492 PRO A N 1
ATOM 3815 C CA . PRO A 1 492 ? 17.873 -14.563 -11.666 1.00 94.75 492 PRO A CA 1
ATOM 3816 C C . PRO A 1 492 ? 16.526 -15.265 -11.442 1.00 94.75 492 PRO A C 1
ATOM 3818 O O . PRO A 1 492 ? 16.262 -16.286 -12.084 1.00 94.75 492 PRO A O 1
ATOM 3821 N N . LEU A 1 493 ? 15.680 -14.773 -10.529 1.00 96.56 493 LEU A N 1
ATOM 3822 C CA . LEU A 1 493 ? 14.356 -15.339 -10.264 1.00 96.56 493 LEU A CA 1
ATOM 3823 C C . LEU A 1 493 ? 13.366 -15.012 -11.385 1.00 96.56 493 LEU A C 1
ATOM 3825 O O . LEU A 1 493 ? 12.621 -15.897 -11.806 1.00 96.56 493 LEU A O 1
ATOM 3829 N N . ALA A 1 494 ? 13.386 -13.795 -11.917 1.00 95.00 494 ALA A N 1
ATOM 3830 C CA . ALA A 1 494 ? 12.445 -13.362 -12.945 1.00 95.00 494 ALA A CA 1
ATOM 3831 C C . ALA A 1 494 ? 12.362 -14.278 -14.197 1.00 95.00 494 ALA A C 1
ATOM 3833 O O . ALA A 1 494 ? 11.251 -14.685 -14.551 1.00 95.00 494 ALA A O 1
ATOM 3834 N N . PRO A 1 495 ? 13.467 -14.743 -14.830 1.00 93.56 495 PRO A N 1
ATOM 3835 C CA . PRO A 1 495 ? 13.394 -15.715 -15.929 1.00 93.56 495 PRO A CA 1
ATOM 3836 C C . PRO A 1 495 ? 12.877 -17.092 -15.499 1.00 93.56 495 PRO A C 1
ATOM 3838 O O . PRO A 1 495 ? 12.333 -17.843 -16.311 1.00 93.56 495 PRO A O 1
ATOM 3841 N N . VAL A 1 496 ? 13.060 -17.478 -14.231 1.00 96.44 496 VAL A N 1
ATOM 3842 C CA . VAL A 1 496 ? 12.463 -18.713 -13.703 1.00 96.44 496 VAL A CA 1
ATOM 3843 C C . VAL A 1 496 ? 10.947 -18.564 -13.662 1.00 96.44 496 VAL A C 1
ATOM 3845 O O . VAL A 1 496 ? 10.255 -19.484 -14.102 1.00 96.44 496 VAL A O 1
ATOM 3848 N N . LEU A 1 497 ? 10.451 -17.414 -13.195 1.00 96.75 497 LEU A N 1
ATOM 3849 C CA . LEU A 1 497 ? 9.025 -17.101 -13.172 1.00 96.75 497 LEU A CA 1
ATOM 3850 C C . LEU A 1 497 ? 8.454 -17.051 -14.590 1.00 96.75 497 LEU A C 1
ATOM 3852 O O . LEU A 1 497 ? 7.498 -17.773 -14.839 1.00 96.75 497 LEU A O 1
ATOM 3856 N N . ALA A 1 498 ? 9.093 -16.352 -15.536 1.00 94.62 498 ALA A N 1
ATOM 3857 C CA . ALA A 1 498 ? 8.675 -16.311 -16.945 1.00 94.62 498 ALA A CA 1
ATOM 3858 C C . ALA A 1 498 ? 8.401 -17.721 -17.506 1.00 94.62 498 ALA A C 1
ATOM 3860 O O . ALA A 1 498 ? 7.314 -18.026 -17.994 1.00 94.62 498 ALA A O 1
ATOM 3861 N N . ARG A 1 499 ? 9.346 -18.651 -17.315 1.00 94.31 499 ARG A N 1
ATOM 3862 C CA . ARG A 1 499 ? 9.170 -20.045 -17.754 1.00 94.31 499 ARG A CA 1
ATOM 3863 C C . ARG A 1 499 ? 8.045 -20.769 -17.019 1.00 94.31 499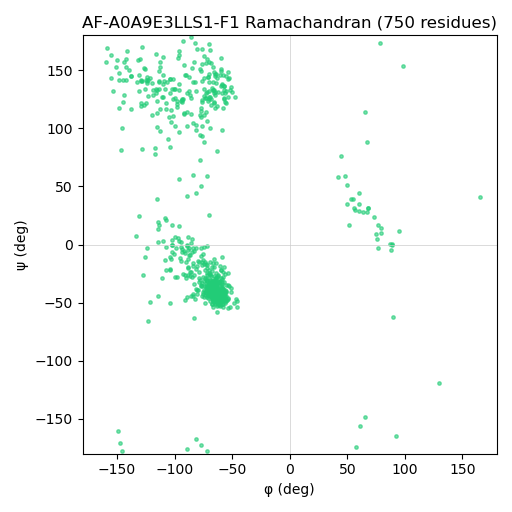 ARG A C 1
ATOM 3865 O O . ARG A 1 499 ? 7.424 -21.661 -17.594 1.00 94.31 499 ARG A O 1
ATOM 3872 N N . MET A 1 500 ? 7.811 -20.478 -15.740 1.00 95.62 500 MET A N 1
ATOM 3873 C CA . MET A 1 500 ? 6.689 -21.069 -15.001 1.00 95.62 500 MET A CA 1
ATOM 3874 C C . MET A 1 500 ? 5.347 -20.604 -15.576 1.00 95.62 500 MET A C 1
ATOM 3876 O O . MET A 1 500 ? 4.440 -21.425 -15.713 1.00 95.62 500 MET A O 1
ATOM 3880 N N . GLU A 1 501 ? 5.243 -19.327 -15.948 1.00 95.25 501 GLU A N 1
ATOM 3881 C CA . GLU A 1 501 ? 4.049 -18.745 -16.570 1.00 95.25 501 GLU A CA 1
ATOM 3882 C C . GLU A 1 501 ? 3.806 -19.348 -17.956 1.00 95.25 501 GLU A C 1
ATOM 3884 O O . GLU A 1 501 ? 2.706 -19.825 -18.223 1.00 95.25 501 GLU A O 1
ATOM 3889 N N . GLU A 1 502 ? 4.839 -19.446 -18.797 1.00 92.25 502 GLU A N 1
ATOM 3890 C CA . GLU A 1 502 ? 4.767 -20.068 -20.130 1.00 92.25 502 GLU A CA 1
ATOM 3891 C C . GLU A 1 502 ? 4.358 -21.540 -20.079 1.00 92.25 502 GLU A C 1
ATOM 3893 O O . GLU A 1 502 ? 3.552 -21.993 -20.887 1.00 92.25 502 GLU A O 1
ATOM 3898 N N . ASN A 1 503 ? 4.885 -22.305 -19.119 1.00 92.81 503 ASN A N 1
ATOM 3899 C CA . ASN A 1 503 ? 4.552 -23.723 -19.001 1.00 92.81 503 ASN A CA 1
ATOM 3900 C C . ASN A 1 503 ? 3.126 -23.955 -18.493 1.00 92.81 503 ASN A C 1
ATOM 3902 O O . ASN A 1 503 ? 2.511 -24.957 -18.868 1.00 92.81 503 ASN A O 1
ATOM 3906 N N . GLY A 1 504 ? 2.630 -23.091 -17.604 1.00 93.75 504 GLY A N 1
ATOM 3907 C CA . GLY A 1 504 ? 1.313 -23.212 -16.985 1.00 93.75 504 GLY A CA 1
ATOM 3908 C C . GLY A 1 504 ? 1.076 -24.531 -16.232 1.00 93.75 504 GLY A C 1
ATOM 3909 O O . GLY A 1 504 ? 1.955 -25.387 -16.078 1.00 93.75 504 GLY A O 1
ATOM 3910 N N . ILE A 1 505 ? -0.158 -24.720 -15.765 1.00 93.94 505 ILE A N 1
ATOM 3911 C CA . ILE A 1 505 ? -0.607 -25.938 -15.075 1.00 93.94 505 ILE A CA 1
ATOM 3912 C C . ILE A 1 505 ? -1.844 -26.529 -15.753 1.00 93.94 505 ILE A C 1
ATOM 3914 O O . ILE A 1 505 ? -2.781 -25.806 -16.082 1.00 93.94 505 ILE A O 1
ATOM 3918 N N . ALA A 1 506 ? -1.850 -27.845 -15.976 1.00 93.94 506 ALA A N 1
ATOM 3919 C CA . ALA A 1 506 ? -2.977 -28.523 -16.608 1.00 93.94 506 ALA A CA 1
ATOM 3920 C C . ALA A 1 506 ? -4.143 -28.718 -15.628 1.00 93.94 506 ALA A C 1
ATOM 3922 O O . ALA A 1 506 ? -3.951 -28.886 -14.417 1.00 93.94 506 ALA A O 1
ATOM 3923 N N . LEU A 1 507 ? -5.353 -28.710 -16.183 1.00 91.25 507 LEU A N 1
ATOM 3924 C CA . LEU A 1 507 ? -6.604 -28.782 -15.440 1.00 91.25 507 LEU A CA 1
ATOM 3925 C C . LEU A 1 507 ? -7.519 -29.854 -16.037 1.00 91.25 507 LEU A C 1
ATOM 3927 O O . LEU A 1 507 ? -7.753 -29.882 -17.243 1.00 91.25 507 LEU A O 1
ATOM 3931 N N . ASP A 1 508 ? -8.065 -30.710 -15.184 1.00 90.94 508 ASP A N 1
ATOM 3932 C CA . ASP A 1 508 ? -9.090 -31.682 -15.538 1.00 90.94 508 ASP A CA 1
ATOM 3933 C C . ASP A 1 508 ? -10.480 -31.059 -15.358 1.00 90.94 508 ASP A C 1
ATOM 3935 O O . ASP A 1 508 ? -10.997 -30.924 -14.243 1.00 90.94 508 ASP A O 1
ATOM 3939 N N . LEU A 1 509 ? -11.083 -30.666 -16.483 1.00 89.88 509 LEU A N 1
ATOM 3940 C CA . LEU A 1 509 ? -12.418 -30.069 -16.513 1.00 89.88 509 LEU A CA 1
ATOM 3941 C C . LEU A 1 509 ? -13.509 -31.042 -16.057 1.00 89.88 509 LEU A C 1
ATOM 3943 O O . LEU A 1 509 ? -14.493 -30.603 -15.473 1.00 89.88 509 LEU A O 1
ATOM 3947 N N . HIS A 1 510 ? -13.328 -32.351 -16.252 1.00 90.31 510 HIS A N 1
ATOM 3948 C CA . HIS A 1 510 ? -14.328 -33.329 -15.834 1.00 90.31 510 HIS A CA 1
ATOM 3949 C C . HIS A 1 510 ? -14.434 -33.385 -14.309 1.00 90.31 510 HIS A C 1
ATOM 3951 O O . HIS A 1 510 ? -15.533 -33.371 -13.760 1.00 90.31 510 HIS A O 1
ATOM 3957 N N . VAL A 1 511 ? -13.288 -33.364 -13.622 1.00 89.50 511 VAL A N 1
ATOM 3958 C CA . VAL A 1 511 ? -13.243 -33.299 -12.155 1.00 89.50 511 VAL A CA 1
ATOM 3959 C C . VAL A 1 511 ? -13.861 -31.995 -11.646 1.00 89.50 511 VAL A C 1
ATOM 3961 O O . VAL A 1 511 ? -14.578 -32.016 -10.645 1.00 89.50 511 VAL A O 1
ATOM 3964 N N . LEU A 1 512 ? -13.621 -30.863 -12.318 1.00 88.94 512 LEU A N 1
ATOM 3965 C CA . LEU A 1 512 ? -14.268 -29.602 -11.942 1.00 88.94 512 LEU A CA 1
ATOM 3966 C C . LEU A 1 512 ? -15.779 -29.635 -12.136 1.00 88.94 512 LEU A C 1
ATOM 3968 O O . LEU A 1 512 ? -16.484 -29.169 -11.246 1.00 88.94 512 LEU A O 1
ATOM 3972 N N . ASP A 1 513 ? -16.277 -30.204 -13.231 1.00 90.56 513 ASP A N 1
ATOM 3973 C CA . ASP A 1 513 ? -17.714 -30.326 -13.482 1.00 90.56 513 ASP A CA 1
ATOM 3974 C C . ASP A 1 513 ? -18.399 -31.214 -12.427 1.00 90.56 513 ASP A C 1
ATOM 3976 O O . ASP A 1 513 ? -19.445 -30.841 -11.895 1.00 90.56 513 ASP A O 1
ATOM 3980 N N . GLU A 1 514 ? -17.781 -32.331 -12.025 1.00 90.75 514 GLU A N 1
ATOM 3981 C CA . GLU A 1 514 ? -18.286 -33.171 -10.923 1.00 90.75 514 GLU A CA 1
ATOM 3982 C C . GLU A 1 514 ? -18.348 -32.403 -9.590 1.00 90.75 514 GLU A C 1
ATOM 3984 O O . GLU A 1 514 ? -19.313 -32.510 -8.823 1.00 90.75 514 GLU A O 1
ATOM 3989 N N . ILE A 1 515 ? -17.312 -31.610 -9.292 1.00 88.38 515 ILE A N 1
ATOM 3990 C CA . ILE A 1 515 ? -17.288 -30.752 -8.101 1.00 88.38 515 ILE A CA 1
ATOM 3991 C C . ILE A 1 515 ? -18.376 -29.680 -8.210 1.00 88.38 515 ILE A C 1
ATOM 3993 O O . ILE A 1 515 ? -19.080 -29.434 -7.230 1.00 88.38 515 ILE A O 1
ATOM 3997 N N . ARG A 1 516 ? -18.546 -29.082 -9.392 1.00 91.12 516 ARG A N 1
ATOM 3998 C CA . ARG A 1 516 ? -19.541 -28.050 -9.680 1.00 91.12 516 ARG A CA 1
ATOM 3999 C C . ARG A 1 516 ? -20.950 -28.543 -9.403 1.00 91.12 516 ARG A C 1
ATOM 4001 O O . ARG A 1 516 ? -21.671 -27.886 -8.662 1.00 91.12 516 ARG A O 1
ATOM 4008 N N . GLU A 1 517 ? -21.332 -29.698 -9.942 1.00 91.62 517 GLU A N 1
ATOM 4009 C CA . GLU A 1 517 ? -22.671 -30.270 -9.748 1.00 91.62 517 GLU A CA 1
ATOM 4010 C C . GLU A 1 517 ? -22.993 -30.474 -8.263 1.00 91.62 517 GLU A C 1
ATOM 4012 O O . GLU A 1 517 ? -24.071 -30.104 -7.794 1.00 91.62 517 GLU A O 1
ATOM 4017 N N . ARG A 1 518 ? -22.032 -30.998 -7.497 1.00 89.88 518 ARG A N 1
ATOM 4018 C CA . ARG A 1 518 ? -22.194 -31.224 -6.058 1.00 89.88 518 ARG A CA 1
ATOM 4019 C C . ARG A 1 518 ? -22.247 -29.927 -5.254 1.00 89.88 518 ARG A C 1
ATOM 4021 O O . ARG A 1 518 ? -23.064 -29.828 -4.342 1.00 89.88 518 ARG A O 1
ATOM 4028 N N . LEU A 1 519 ? -21.397 -28.947 -5.571 1.00 90.06 519 LEU A N 1
ATOM 4029 C CA . LEU A 1 519 ? -21.420 -27.644 -4.903 1.00 90.06 519 LEU A CA 1
ATOM 4030 C C . LEU A 1 519 ? -22.717 -26.894 -5.205 1.00 90.06 519 LEU A C 1
ATOM 4032 O O . LEU A 1 519 ? -23.316 -26.362 -4.282 1.00 90.06 519 LEU A O 1
ATOM 4036 N N . VAL A 1 520 ? -23.183 -26.895 -6.457 1.00 93.50 520 VAL A N 1
ATOM 4037 C CA . VAL A 1 520 ? -24.459 -26.273 -6.846 1.00 93.50 520 VAL A CA 1
ATOM 4038 C C . VAL A 1 520 ? -25.628 -26.920 -6.105 1.00 93.50 520 VAL A C 1
ATOM 4040 O O . VAL A 1 520 ? -26.469 -26.202 -5.571 1.00 93.50 520 VAL A O 1
ATOM 4043 N N . ALA A 1 521 ? -25.659 -28.254 -6.014 1.00 93.56 521 ALA A N 1
ATOM 4044 C CA . ALA A 1 521 ? -26.684 -28.956 -5.245 1.00 93.56 521 ALA A CA 1
ATOM 4045 C C . ALA A 1 521 ? -26.648 -28.568 -3.756 1.00 93.56 521 ALA A C 1
ATOM 4047 O O . ALA A 1 521 ? -27.677 -28.209 -3.195 1.00 93.56 521 ALA A O 1
ATOM 4048 N N . ARG A 1 522 ? -25.460 -28.553 -3.131 1.00 92.62 522 ARG A N 1
ATOM 4049 C CA . ARG A 1 522 ? -25.326 -28.181 -1.713 1.00 92.62 522 ARG A CA 1
ATOM 4050 C C . ARG A 1 522 ? -25.659 -26.712 -1.454 1.00 92.62 522 ARG A C 1
ATOM 4052 O O . ARG A 1 522 ? -26.233 -26.406 -0.416 1.00 92.62 522 ARG A O 1
ATOM 4059 N N . VAL A 1 523 ? -25.300 -25.810 -2.368 1.00 93.62 523 VAL A N 1
ATOM 4060 C CA . VAL A 1 523 ? -25.665 -24.390 -2.285 1.00 93.62 523 VAL A CA 1
ATOM 4061 C C . VAL A 1 523 ? -27.182 -24.242 -2.326 1.00 93.62 523 VAL A C 1
ATOM 4063 O O . VAL A 1 523 ? -27.711 -23.569 -1.453 1.00 93.62 523 VAL A O 1
ATOM 4066 N N . ALA A 1 524 ? -27.875 -24.917 -3.248 1.00 94.50 524 ALA A N 1
ATOM 4067 C CA . ALA A 1 524 ? -29.336 -24.883 -3.315 1.00 94.50 524 ALA A CA 1
ATOM 4068 C C . ALA A 1 524 ? -29.993 -25.431 -2.032 1.00 94.50 524 ALA A C 1
ATOM 4070 O O . ALA A 1 524 ? -30.873 -24.781 -1.478 1.00 94.50 524 ALA A O 1
ATOM 4071 N N . ASP A 1 525 ? -29.507 -26.563 -1.507 1.00 95.19 525 ASP A N 1
ATOM 4072 C CA . ASP A 1 525 ? -30.000 -27.117 -0.237 1.00 95.19 525 ASP A CA 1
ATOM 4073 C C . ASP A 1 525 ? -29.818 -26.118 0.925 1.00 95.19 525 ASP A C 1
ATOM 4075 O O . ASP A 1 525 ? -30.715 -25.928 1.742 1.00 95.19 525 ASP A O 1
ATOM 4079 N N . LEU A 1 526 ? -28.662 -25.446 0.993 1.00 94.25 526 LEU A N 1
ATOM 4080 C CA . LEU A 1 526 ? -28.377 -24.435 2.015 1.00 94.25 526 LEU A CA 1
ATOM 4081 C C . LEU A 1 526 ? -29.232 -23.174 1.847 1.00 94.25 526 LEU A C 1
ATOM 4083 O O . LEU A 1 526 ? -29.602 -22.564 2.846 1.00 94.25 526 LEU A O 1
ATOM 4087 N N . GLU A 1 527 ? -29.537 -22.765 0.614 1.00 95.06 527 GLU A N 1
ATOM 4088 C CA . GLU A 1 527 ? -30.453 -21.652 0.345 1.00 95.06 527 GLU A CA 1
ATOM 4089 C C . GLU A 1 527 ? -31.844 -21.958 0.894 1.00 95.06 527 GLU A C 1
ATOM 4091 O O . GLU A 1 527 ? -32.378 -21.150 1.654 1.00 95.06 527 GLU A O 1
ATOM 4096 N N . ASP A 1 528 ? -32.369 -23.152 0.612 1.00 94.50 528 ASP A N 1
ATOM 4097 C CA . ASP A 1 528 ? -33.654 -23.615 1.139 1.00 94.50 528 ASP A CA 1
ATOM 4098 C C . ASP A 1 528 ? -33.645 -23.674 2.680 1.00 94.50 528 ASP A C 1
ATOM 4100 O O . ASP A 1 528 ? -34.547 -23.136 3.324 1.00 94.50 528 ASP A O 1
ATOM 4104 N N . GLU A 1 529 ? -32.589 -24.229 3.296 1.00 94.56 529 GLU A N 1
ATOM 4105 C CA . GLU A 1 529 ? -32.419 -24.248 4.760 1.00 94.56 529 GLU A CA 1
ATOM 4106 C C . GLU A 1 529 ? -32.413 -22.825 5.364 1.00 94.56 529 GLU A C 1
ATOM 4108 O O . GLU A 1 529 ? -33.004 -22.578 6.424 1.00 94.56 529 GLU A O 1
ATOM 4113 N N . ILE A 1 530 ? -31.760 -21.867 4.696 1.00 94.50 530 ILE A N 1
ATOM 4114 C CA . ILE A 1 530 ? -31.688 -20.466 5.132 1.00 94.50 530 ILE A CA 1
ATOM 4115 C C . ILE A 1 530 ? -33.047 -19.780 4.979 1.00 94.50 530 ILE A C 1
ATOM 4117 O O . ILE A 1 530 ? -33.454 -19.045 5.883 1.00 94.50 530 ILE A O 1
ATOM 4121 N N . TYR A 1 531 ? -33.760 -20.013 3.876 1.00 94.62 531 TYR A N 1
ATOM 4122 C CA . TYR A 1 531 ? -35.089 -19.450 3.634 1.00 94.62 531 TYR A CA 1
ATOM 4123 C C . TYR A 1 531 ? -36.127 -19.986 4.616 1.00 94.62 531 TYR A C 1
ATOM 4125 O O . TYR A 1 531 ? -36.911 -19.198 5.152 1.00 94.62 531 TYR A O 1
ATOM 4133 N N . ASP A 1 532 ? -36.075 -21.278 4.938 1.00 93.12 532 ASP A N 1
ATOM 4134 C CA . ASP A 1 532 ? -36.919 -21.892 5.962 1.00 93.12 532 ASP A CA 1
ATOM 4135 C C . ASP A 1 532 ? -36.660 -21.281 7.348 1.00 93.12 532 ASP A C 1
ATOM 4137 O O . ASP A 1 532 ? -37.601 -20.980 8.088 1.00 93.12 532 ASP A O 1
ATOM 4141 N N . CYS A 1 533 ? -35.392 -21.032 7.694 1.00 90.81 533 CYS A N 1
ATOM 4142 C CA . CYS A 1 533 ? -35.032 -20.383 8.955 1.00 90.81 533 CYS A CA 1
ATOM 4143 C C . CYS A 1 533 ? -35.415 -18.895 9.003 1.00 90.81 533 CYS A C 1
ATOM 4145 O O . CYS A 1 533 ? -35.755 -18.388 10.072 1.00 90.81 533 CYS A O 1
ATOM 4147 N N . ALA A 1 534 ? -35.328 -18.186 7.876 1.00 90.25 534 ALA A N 1
ATOM 4148 C CA . ALA A 1 534 ? -35.651 -16.763 7.775 1.00 90.25 534 ALA A CA 1
ATOM 4149 C C . ALA A 1 534 ? -37.161 -16.499 7.624 1.00 90.25 534 ALA A C 1
ATOM 4151 O O . ALA A 1 534 ? -37.623 -15.392 7.889 1.00 90.25 534 ALA A O 1
ATOM 4152 N N . GLY A 1 535 ? -37.935 -17.492 7.178 1.00 88.62 535 GLY A N 1
ATOM 4153 C CA . GLY A 1 535 ? -39.373 -17.378 6.918 1.00 88.62 535 GLY A CA 1
ATOM 4154 C C . GLY A 1 535 ? -39.733 -16.626 5.630 1.00 88.62 535 GLY A C 1
ATOM 4155 O O . GLY A 1 535 ? -40.917 -16.392 5.372 1.00 88.62 535 GLY A O 1
ATOM 4156 N N . ARG A 1 536 ? -38.738 -16.234 4.824 1.00 90.31 536 ARG A N 1
ATOM 4157 C CA . ARG A 1 536 ? -38.904 -15.614 3.503 1.00 90.31 536 ARG A CA 1
ATOM 4158 C C . ARG A 1 536 ? -37.641 -15.755 2.661 1.00 90.31 536 ARG A C 1
ATOM 4160 O O . ARG A 1 536 ? -36.534 -15.832 3.189 1.00 90.31 536 ARG A O 1
ATOM 4167 N N . GLU A 1 537 ? -37.814 -15.668 1.350 1.00 92.69 537 GLU A N 1
ATOM 4168 C CA . GLU A 1 537 ? -36.702 -15.555 0.409 1.00 92.69 537 GLU A CA 1
ATOM 4169 C C . GLU A 1 537 ? -36.080 -14.149 0.448 1.00 92.69 537 GLU A C 1
ATOM 4171 O O . GLU A 1 537 ? -36.764 -13.127 0.605 1.00 92.69 537 GLU A O 1
ATOM 4176 N N . PHE A 1 538 ? -34.758 -14.098 0.302 1.00 92.88 538 PHE A N 1
ATOM 4177 C CA . PHE A 1 538 ? -33.976 -12.868 0.189 1.00 92.88 538 PHE A CA 1
ATOM 4178 C C . PHE A 1 538 ? -32.626 -13.153 -0.484 1.00 92.88 538 PHE A C 1
ATOM 4180 O O . PHE A 1 538 ? -32.219 -14.302 -0.653 1.00 92.88 538 PHE A O 1
ATOM 4187 N N . ASN A 1 539 ? -31.898 -12.104 -0.863 1.00 91.19 539 ASN A N 1
ATOM 4188 C CA . ASN A 1 539 ? -30.550 -12.254 -1.396 1.00 91.19 539 ASN A CA 1
ATOM 4189 C C . ASN A 1 539 ? -29.541 -12.425 -0.247 1.00 91.19 539 ASN A C 1
ATOM 4191 O O . ASN A 1 539 ? -29.143 -11.445 0.388 1.00 91.19 539 ASN A O 1
ATOM 4195 N N . ILE A 1 540 ? -29.098 -13.663 -0.018 1.00 90.62 540 ILE A N 1
ATOM 4196 C CA . ILE A 1 540 ? -28.157 -14.043 1.051 1.00 90.62 540 ILE A CA 1
ATOM 4197 C C . ILE A 1 540 ? -26.777 -13.386 0.857 1.00 90.62 540 ILE A C 1
ATOM 4199 O O . ILE A 1 540 ? -26.105 -13.029 1.830 1.00 90.62 540 ILE A O 1
ATOM 4203 N N . GLY A 1 541 ? -26.374 -13.144 -0.396 1.00 87.75 541 GLY A N 1
ATOM 4204 C CA . GLY A 1 541 ? -25.138 -12.434 -0.739 1.00 87.75 541 GLY A CA 1
ATOM 4205 C C . GLY A 1 541 ? -25.188 -10.929 -0.453 1.00 87.75 541 GLY A C 1
ATOM 4206 O O . GLY A 1 541 ? -24.146 -10.281 -0.346 1.00 87.75 541 GLY A O 1
ATOM 4207 N N . SER A 1 542 ? -26.382 -10.354 -0.285 1.00 88.56 542 SER A N 1
ATOM 4208 C CA . SER A 1 542 ? -26.560 -8.930 -0.009 1.00 88.56 542 SER A CA 1
ATOM 4209 C C . SER A 1 542 ? -26.417 -8.634 1.483 1.00 88.56 542 SER A C 1
ATOM 4211 O O . SER A 1 542 ? -27.341 -8.840 2.271 1.00 88.56 542 SER A O 1
ATOM 4213 N N . GLY A 1 543 ? -25.271 -8.060 1.862 1.00 86.75 543 GLY A N 1
ATOM 4214 C CA . GLY A 1 543 ? -24.971 -7.647 3.237 1.00 86.75 543 GLY A CA 1
ATOM 4215 C C . GLY A 1 543 ? -26.110 -6.889 3.942 1.00 86.75 543 GLY A C 1
ATOM 4216 O O . GLY A 1 543 ? -26.450 -7.278 5.057 1.00 86.75 543 GLY A O 1
ATOM 4217 N N . PRO A 1 544 ? -26.738 -5.866 3.328 1.00 88.50 544 PRO A N 1
ATOM 4218 C CA . PRO A 1 544 ? -27.865 -5.148 3.931 1.00 88.50 544 PRO A CA 1
ATOM 4219 C C . PRO A 1 544 ? -29.112 -6.009 4.178 1.00 88.50 544 PRO A C 1
ATOM 4221 O O . PRO A 1 544 ? -29.727 -5.899 5.234 1.00 88.50 544 PRO A O 1
ATOM 4224 N N . GLN A 1 545 ? -29.472 -6.894 3.240 1.00 91.00 545 GLN A N 1
ATOM 4225 C CA . GLN A 1 545 ? -30.648 -7.764 3.405 1.00 91.00 545 GLN A CA 1
ATOM 4226 C C . GLN A 1 545 ? -30.396 -8.809 4.490 1.00 91.00 545 GLN A C 1
ATOM 4228 O O . GLN A 1 545 ? -31.258 -9.060 5.325 1.00 91.00 545 GLN A O 1
ATOM 4233 N N . LEU A 1 546 ? -29.183 -9.363 4.528 1.00 91.75 546 LEU A N 1
ATOM 4234 C CA . LEU A 1 546 ? -28.791 -10.295 5.573 1.00 91.75 546 LEU A CA 1
ATOM 4235 C C . LEU A 1 546 ? -28.778 -9.631 6.960 1.00 91.75 546 LEU A C 1
ATOM 4237 O O . LEU A 1 546 ? -29.207 -10.244 7.931 1.00 91.75 546 LEU A O 1
ATOM 4241 N N . GLN A 1 547 ? -28.328 -8.376 7.067 1.00 90.81 547 GLN A N 1
ATOM 4242 C CA . GLN A 1 547 ? -28.387 -7.622 8.325 1.00 90.81 547 GLN A CA 1
ATOM 4243 C C . GLN A 1 547 ? -29.824 -7.426 8.816 1.00 90.81 547 GLN A C 1
ATOM 4245 O O . GLN A 1 547 ? -30.077 -7.604 10.005 1.00 90.81 547 GLN A O 1
ATOM 4250 N N . GLN A 1 548 ? -30.749 -7.097 7.910 1.00 91.00 548 GLN A N 1
ATOM 4251 C CA . GLN A 1 548 ? -32.168 -6.951 8.229 1.00 91.00 548 GLN A CA 1
ATOM 4252 C C . GLN A 1 548 ? -32.742 -8.255 8.806 1.00 91.00 548 GLN A C 1
ATOM 4254 O O . GLN A 1 548 ? -33.335 -8.248 9.881 1.00 91.00 548 GLN A O 1
ATOM 4259 N N . ILE A 1 549 ? -32.489 -9.391 8.146 1.00 91.81 549 ILE A N 1
ATOM 4260 C CA . ILE A 1 549 ? -32.944 -10.702 8.628 1.00 91.81 549 ILE A CA 1
ATOM 4261 C C . ILE A 1 549 ? -32.341 -11.026 10.000 1.00 91.81 549 ILE A C 1
ATOM 4263 O O . ILE A 1 549 ? -33.068 -11.333 10.939 1.00 91.81 549 ILE A O 1
ATOM 4267 N N . LEU A 1 550 ? -31.014 -10.947 10.136 1.00 91.12 550 LEU A N 1
ATOM 4268 C CA . LEU A 1 550 ? -30.328 -11.411 11.344 1.00 91.12 550 LEU A CA 1
ATOM 4269 C C . LEU A 1 550 ? -30.597 -10.518 12.560 1.00 91.12 550 LEU A C 1
ATOM 4271 O O . LEU A 1 550 ? -30.820 -11.035 13.651 1.00 91.12 550 LEU A O 1
ATOM 4275 N N . PHE A 1 551 ? -30.554 -9.194 12.402 1.00 92.00 551 PHE A N 1
ATOM 4276 C CA . PHE A 1 551 ? -30.548 -8.265 13.538 1.00 92.00 551 PHE A CA 1
ATOM 4277 C C . PHE A 1 551 ? -31.882 -7.560 13.784 1.00 92.00 551 PHE A C 1
ATOM 4279 O O . PHE A 1 551 ? -32.083 -7.064 14.893 1.00 92.00 551 PHE A O 1
ATOM 4286 N N . GLU A 1 552 ? -32.766 -7.479 12.785 1.00 87.62 552 GLU A N 1
ATOM 4287 C CA . GLU A 1 552 ? -34.081 -6.840 12.929 1.00 87.62 552 GLU A CA 1
ATOM 4288 C C . GLU A 1 552 ? -35.203 -7.875 13.031 1.00 87.62 552 GLU A C 1
ATOM 4290 O O . GLU A 1 552 ? -36.001 -7.793 13.957 1.00 87.62 552 GLU A O 1
ATOM 4295 N N . GLU A 1 553 ? -35.261 -8.855 12.123 1.00 89.81 553 GLU A N 1
ATOM 4296 C CA . GLU A 1 553 ? -36.355 -9.843 12.097 1.00 89.81 553 GLU A CA 1
ATOM 4297 C C . GLU A 1 553 ? -36.139 -10.989 13.097 1.00 89.81 553 GLU A C 1
ATOM 4299 O O . GLU A 1 553 ? -37.048 -11.329 13.851 1.00 89.81 553 GLU A O 1
ATOM 4304 N N . LEU A 1 554 ? -34.933 -11.566 13.134 1.00 88.06 554 LEU A N 1
ATOM 4305 C CA . LEU A 1 554 ? -34.564 -12.642 14.066 1.00 88.06 554 LEU A CA 1
ATOM 4306 C C . LEU A 1 554 ? -34.018 -12.125 15.407 1.00 88.06 554 LEU A C 1
ATOM 4308 O O . LEU A 1 554 ? -33.741 -12.923 16.301 1.00 88.06 554 LEU A O 1
ATOM 4312 N N . GLU A 1 555 ? -33.852 -10.804 15.541 1.00 89.44 555 GLU A N 1
ATOM 4313 C CA . GLU A 1 555 ? -33.391 -10.110 16.754 1.00 89.44 555 GLU A CA 1
ATOM 4314 C C . GLU A 1 555 ? -32.106 -10.700 17.382 1.00 89.44 555 GLU A C 1
ATOM 4316 O O . GLU A 1 555 ? -31.930 -10.707 18.605 1.00 89.44 555 GLU A O 1
ATOM 4321 N N . LEU A 1 556 ? -31.173 -11.193 16.557 1.00 89.44 556 LEU A N 1
ATOM 4322 C CA . LEU A 1 556 ? -29.922 -11.774 17.046 1.00 89.44 556 LEU A CA 1
ATOM 4323 C C . LEU A 1 556 ? -28.998 -10.717 17.666 1.00 89.44 556 LEU A C 1
ATOM 4325 O O . LEU A 1 556 ? -29.068 -9.529 17.322 1.00 89.44 556 LEU A O 1
ATOM 4329 N N . PRO A 1 557 ? -28.078 -11.131 18.563 1.00 85.75 557 PRO A N 1
ATOM 4330 C CA . PRO A 1 557 ? -27.100 -10.225 19.140 1.00 85.75 557 PRO A CA 1
ATOM 4331 C C . PRO A 1 557 ? -26.317 -9.481 18.057 1.00 85.75 557 PRO A C 1
ATOM 4333 O O . PRO A 1 557 ? -25.728 -10.071 17.152 1.00 85.75 557 PRO A O 1
ATOM 4336 N N . LYS A 1 558 ? -26.305 -8.154 18.166 1.00 85.88 558 LYS A N 1
ATOM 4337 C CA . LYS A 1 558 ? -25.631 -7.277 17.211 1.00 85.88 558 LYS A CA 1
ATOM 4338 C C . LYS A 1 558 ? -24.120 -7.483 17.267 1.00 85.88 558 LYS A C 1
ATOM 4340 O O . LYS A 1 558 ? -23.524 -7.481 18.344 1.00 85.88 558 LYS A O 1
ATOM 4345 N N . THR A 1 559 ? -23.502 -7.620 16.099 1.00 85.19 559 THR A N 1
ATOM 4346 C CA . THR A 1 559 ? -22.048 -7.757 15.955 1.00 85.19 559 THR A CA 1
ATOM 4347 C C . THR A 1 559 ? -21.351 -6.389 16.002 1.00 85.19 559 THR A C 1
ATOM 4349 O O . THR A 1 559 ? -21.932 -5.367 16.375 1.00 85.19 559 THR A O 1
ATOM 4352 N N . ARG A 1 560 ? -20.067 -6.339 15.624 1.00 83.25 560 ARG A N 1
ATOM 4353 C CA . ARG A 1 560 ? -19.303 -5.090 15.519 1.00 83.25 560 ARG A CA 1
ATOM 4354 C C . ARG A 1 560 ? -19.958 -4.127 14.518 1.00 83.25 560 ARG A C 1
ATOM 4356 O O . ARG A 1 560 ? -20.248 -4.492 13.380 1.00 83.25 560 ARG A O 1
ATOM 4363 N N . ARG A 1 561 ? -20.148 -2.874 14.934 1.00 82.06 561 ARG A N 1
ATOM 4364 C CA . ARG A 1 561 ? -20.727 -1.815 14.095 1.00 82.06 561 ARG A CA 1
ATOM 4365 C C . ARG A 1 561 ? -19.762 -1.402 12.976 1.00 82.06 561 ARG A C 1
ATOM 4367 O O . ARG A 1 561 ? -18.561 -1.281 13.205 1.00 82.06 561 ARG A O 1
ATOM 4374 N N . ILE A 1 562 ? -20.305 -1.164 11.787 1.00 82.38 562 ILE A N 1
ATOM 4375 C CA . ILE A 1 562 ? -19.623 -0.648 10.592 1.00 82.38 562 ILE A CA 1
ATOM 4376 C C . ILE A 1 562 ? -20.392 0.565 10.040 1.00 82.38 562 ILE A C 1
ATOM 4378 O O . ILE A 1 562 ? -21.513 0.832 10.474 1.00 82.38 562 ILE A O 1
ATOM 4382 N N . LYS A 1 563 ? -19.816 1.296 9.071 1.00 77.50 563 LYS A N 1
ATOM 4383 C CA . LYS A 1 563 ? -20.449 2.493 8.470 1.00 77.50 563 LYS A CA 1
ATOM 4384 C C . LYS A 1 563 ? -21.870 2.220 7.947 1.00 77.50 563 LYS A C 1
ATOM 4386 O O . LYS A 1 563 ? -22.735 3.077 8.057 1.00 77.50 563 LYS A O 1
ATOM 4391 N N . THR A 1 564 ? -22.113 1.017 7.428 1.00 77.69 564 THR A N 1
ATOM 4392 C CA . THR A 1 564 ? -23.379 0.598 6.807 1.00 77.69 564 THR A CA 1
ATOM 4393 C C . THR A 1 564 ? -24.256 -0.292 7.700 1.00 77.69 564 THR A C 1
ATOM 4395 O O . THR A 1 564 ? -25.159 -0.945 7.189 1.00 77.69 564 THR A O 1
ATOM 4398 N N . GLY A 1 565 ? -24.006 -0.342 9.018 1.00 86.75 565 GLY A N 1
ATOM 4399 C CA . GLY A 1 565 ? -24.796 -1.129 9.975 1.00 86.75 565 GLY A CA 1
ATOM 4400 C C . GLY A 1 565 ? -23.937 -2.021 10.873 1.00 86.75 565 GLY A C 1
ATOM 4401 O O . GLY A 1 565 ? -23.098 -1.522 11.623 1.00 86.75 565 GLY A O 1
ATOM 4402 N N . TYR A 1 566 ? -24.137 -3.334 10.818 1.00 86.62 566 TYR A N 1
ATOM 4403 C CA . TYR A 1 566 ? -23.397 -4.333 11.599 1.00 86.62 566 TYR A CA 1
ATOM 4404 C C . TYR A 1 566 ? -22.669 -5.308 10.675 1.00 86.62 566 TYR A C 1
ATOM 4406 O O . TYR A 1 566 ? -23.199 -5.716 9.642 1.00 86.62 566 TYR A O 1
ATOM 4414 N N . THR A 1 567 ? -21.434 -5.681 11.018 1.00 84.38 567 THR A N 1
ATOM 4415 C CA . THR A 1 567 ? -20.666 -6.593 10.166 1.00 84.38 567 THR A CA 1
ATOM 4416 C C . THR A 1 567 ? -21.302 -7.980 10.146 1.00 84.38 567 THR A C 1
ATOM 4418 O O . THR A 1 567 ? -21.630 -8.558 11.182 1.00 84.38 567 THR A O 1
ATOM 4421 N N . THR A 1 568 ? -21.448 -8.537 8.953 1.00 85.94 568 THR A N 1
ATOM 4422 C CA . THR A 1 568 ? -21.827 -9.937 8.767 1.00 85.94 568 THR A CA 1
ATOM 4423 C C . THR A 1 568 ? -20.638 -10.755 8.287 1.00 85.94 568 THR A C 1
ATOM 4425 O O . THR A 1 568 ? -20.843 -11.791 7.679 1.00 85.94 568 THR A O 1
ATOM 4428 N N . ASP A 1 569 ? -19.392 -10.304 8.483 1.00 82.38 569 ASP A N 1
ATOM 4429 C CA . ASP A 1 569 ? -18.204 -11.080 8.106 1.00 82.38 569 ASP A CA 1
ATOM 4430 C C . ASP A 1 569 ? -18.138 -12.447 8.823 1.00 82.38 569 ASP A C 1
ATOM 4432 O O . ASP A 1 569 ? -18.808 -12.680 9.830 1.00 82.38 569 ASP A O 1
ATOM 4436 N N . ALA A 1 570 ? -17.350 -13.380 8.279 1.00 79.06 570 ALA A N 1
ATOM 4437 C CA . ALA A 1 570 ? -17.301 -14.752 8.787 1.00 79.06 570 ALA A CA 1
ATOM 4438 C C . ALA A 1 570 ? -16.875 -14.832 10.264 1.00 79.06 570 ALA A C 1
ATOM 4440 O O . ALA A 1 570 ? -17.377 -15.681 10.992 1.00 79.06 570 ALA A O 1
ATOM 4441 N N . LEU A 1 571 ? -15.987 -13.942 10.718 1.00 77.69 571 LEU A N 1
ATOM 4442 C CA . LEU A 1 571 ? -15.472 -13.945 12.088 1.00 77.69 571 LEU A CA 1
ATOM 4443 C C . LEU A 1 571 ? -16.524 -13.421 13.074 1.00 77.69 571 LEU A C 1
ATOM 4445 O O . LEU A 1 571 ? -16.703 -13.971 14.158 1.00 77.69 571 LEU A O 1
ATOM 4449 N N . ALA A 1 572 ? -17.274 -12.399 12.676 1.00 83.56 572 ALA A N 1
ATOM 4450 C CA . ALA A 1 572 ? -18.387 -11.874 13.445 1.00 83.56 572 ALA A CA 1
ATOM 4451 C C . ALA A 1 572 ? -19.563 -12.853 13.520 1.00 83.56 572 ALA A C 1
ATOM 4453 O O . ALA A 1 572 ? -20.137 -13.019 14.594 1.00 83.56 572 ALA A O 1
ATOM 4454 N N . LEU A 1 573 ? -19.892 -13.528 12.413 1.00 85.12 573 LEU A N 1
ATOM 4455 C CA . LEU A 1 573 ? -20.925 -14.566 12.396 1.00 85.12 573 LEU A CA 1
ATOM 4456 C C . LEU A 1 573 ? -20.503 -15.812 13.189 1.00 85.12 573 LEU A C 1
ATOM 4458 O O . LEU A 1 573 ? -21.335 -16.394 13.872 1.00 85.12 573 LEU A O 1
ATOM 4462 N N . GLN A 1 574 ? -19.218 -16.187 13.188 1.00 81.75 574 GLN A N 1
ATOM 4463 C CA . GLN A 1 574 ? -18.702 -17.248 14.066 1.00 81.75 574 GLN A CA 1
ATOM 4464 C C . GLN A 1 574 ? -18.896 -16.925 15.551 1.00 81.75 574 GLN A C 1
ATOM 4466 O O . GLN A 1 574 ? -19.208 -17.820 16.330 1.00 81.75 574 GLN A O 1
ATOM 4471 N N . GLY A 1 575 ? -18.781 -15.652 15.944 1.00 78.81 575 GLY A N 1
ATOM 4472 C CA . GLY A 1 575 ? -19.109 -15.207 17.303 1.00 78.81 575 GLY A CA 1
ATOM 4473 C C . GLY A 1 575 ? -20.589 -15.370 17.678 1.00 78.81 575 GLY A C 1
ATOM 4474 O O . GLY A 1 575 ? -20.922 -15.326 18.860 1.00 78.81 575 GLY A O 1
ATOM 4475 N N . LEU A 1 576 ? -21.465 -15.575 16.690 1.00 82.50 576 LEU A N 1
ATOM 4476 C CA . LEU A 1 576 ? -22.892 -15.857 16.857 1.00 82.50 576 LEU A CA 1
ATOM 4477 C C . LEU A 1 576 ? -23.234 -17.342 16.660 1.00 82.50 576 LEU A C 1
ATOM 4479 O O . LEU A 1 576 ? -24.415 -17.694 16.694 1.00 82.50 576 LEU A O 1
ATOM 4483 N N . ALA A 1 577 ? -22.248 -18.219 16.454 1.00 79.50 577 ALA A N 1
ATOM 4484 C CA . ALA A 1 577 ? -22.495 -19.652 16.311 1.00 79.50 577 ALA A CA 1
ATOM 4485 C C . ALA A 1 577 ? -23.233 -20.204 17.545 1.00 79.50 577 ALA A C 1
ATOM 4487 O O . ALA A 1 577 ? -22.935 -19.840 18.685 1.00 79.50 577 ALA A O 1
ATOM 4488 N N . GLY A 1 578 ? -24.235 -21.052 17.318 1.00 79.56 578 GLY A N 1
ATOM 4489 C CA . GLY A 1 578 ? -25.113 -21.584 18.362 1.00 79.56 578 GLY A CA 1
ATOM 4490 C C . GLY A 1 578 ? -26.189 -20.624 18.889 1.00 79.56 578 GLY A C 1
ATOM 4491 O O . GLY A 1 578 ? -27.001 -21.044 19.713 1.00 79.56 578 GLY A O 1
ATOM 4492 N N . SER A 1 579 ? -26.241 -19.364 18.433 1.00 84.25 579 SER A N 1
ATOM 4493 C CA . SER A 1 579 ? -27.324 -18.435 18.807 1.00 84.25 579 SER A CA 1
ATOM 4494 C C . SER A 1 579 ? -28.627 -18.704 18.049 1.00 84.25 579 SER A C 1
ATOM 4496 O O . SER A 1 579 ? -29.706 -18.555 18.620 1.00 84.25 579 SER A O 1
ATOM 4498 N N . HIS A 1 580 ? -28.536 -19.132 16.787 1.00 89.81 580 HIS A N 1
ATOM 4499 C CA . HIS A 1 580 ? -29.685 -19.478 15.957 1.00 89.81 580 HIS A CA 1
ATOM 4500 C C . HIS A 1 580 ? -29.286 -20.467 14.856 1.00 89.81 580 HIS A C 1
ATOM 4502 O O . HIS A 1 580 ? -28.228 -20.268 14.260 1.00 89.81 580 HIS A O 1
ATOM 4508 N N . PRO A 1 581 ? -30.147 -21.443 14.497 1.00 89.75 581 PRO A N 1
ATOM 4509 C CA . PRO A 1 581 ? -29.865 -22.438 13.454 1.00 89.75 581 PRO A CA 1
ATOM 4510 C C . PRO A 1 581 ? -29.563 -21.885 12.055 1.00 89.75 581 PRO A C 1
ATOM 4512 O O . PRO A 1 581 ? -29.156 -22.641 11.189 1.00 89.75 581 PRO A O 1
ATOM 4515 N N . ILE A 1 582 ? -29.787 -20.588 11.819 1.00 91.69 582 ILE A N 1
ATOM 4516 C CA . ILE A 1 582 ? -29.540 -19.936 10.523 1.00 91.69 582 ILE A CA 1
ATOM 4517 C C . ILE A 1 582 ? -28.053 -19.616 10.309 1.00 91.69 582 ILE A C 1
ATOM 4519 O O . ILE A 1 582 ? -27.610 -19.462 9.174 1.00 91.69 582 ILE A O 1
ATOM 4523 N N . ILE A 1 583 ? -27.270 -19.491 11.387 1.00 90.69 583 ILE A N 1
ATOM 4524 C CA . ILE A 1 583 ? -25.895 -18.981 11.321 1.00 90.69 583 ILE A CA 1
ATOM 4525 C C . ILE A 1 583 ? -24.960 -19.989 10.655 1.00 90.69 583 ILE A C 1
ATOM 4527 O O . ILE A 1 583 ? -24.179 -19.611 9.779 1.00 90.69 583 ILE A O 1
ATOM 4531 N N . GLU A 1 584 ? -25.038 -21.259 11.044 1.00 90.50 584 GLU A N 1
ATOM 4532 C CA . GLU A 1 584 ? -24.198 -22.318 10.492 1.00 90.50 584 GLU A CA 1
ATOM 4533 C C . GLU A 1 584 ? -24.445 -22.525 8.982 1.00 90.50 584 GLU A C 1
ATOM 4535 O O . GLU A 1 584 ? -23.460 -22.474 8.237 1.00 90.50 584 GLU A O 1
ATOM 4540 N N . PRO A 1 585 ? -25.702 -22.624 8.493 1.00 92.50 585 PRO A N 1
ATOM 4541 C CA . PRO A 1 585 ? -25.996 -22.652 7.063 1.00 92.50 585 PRO A CA 1
ATOM 4542 C C . PRO A 1 585 ? -25.471 -21.432 6.302 1.00 92.50 585 PRO A C 1
ATOM 4544 O O . PRO A 1 585 ? -24.901 -21.593 5.229 1.00 92.50 585 PRO A O 1
ATOM 4547 N N . ILE A 1 586 ? -25.577 -20.210 6.848 1.00 92.00 586 ILE A N 1
ATOM 4548 C CA . ILE A 1 586 ? -25.034 -19.003 6.190 1.00 92.00 586 ILE A CA 1
ATOM 4549 C C . ILE A 1 586 ? -23.510 -19.082 6.047 1.00 92.00 586 ILE A C 1
ATOM 4551 O O . ILE A 1 586 ? -22.959 -18.708 5.006 1.00 92.00 586 ILE A O 1
ATOM 4555 N N . LEU A 1 587 ? -22.813 -19.516 7.101 1.00 89.62 587 LEU A N 1
ATOM 4556 C CA . LEU A 1 587 ? -21.357 -19.655 7.084 1.00 89.62 587 LEU A CA 1
ATOM 4557 C C . LEU A 1 587 ? -20.916 -20.686 6.039 1.00 89.62 587 LEU A C 1
ATOM 4559 O O . LEU A 1 587 ? -19.984 -20.411 5.281 1.00 89.62 587 LEU A O 1
ATOM 4563 N N . GLU A 1 588 ? -21.606 -21.827 5.970 1.00 90.00 588 GLU A N 1
ATOM 4564 C CA . GLU A 1 588 ? -21.352 -22.869 4.972 1.00 90.00 588 GLU A CA 1
ATOM 4565 C C . GLU A 1 588 ? -21.689 -22.382 3.554 1.00 90.00 588 GLU A C 1
ATOM 4567 O O . GLU A 1 588 ? -20.857 -22.500 2.656 1.00 90.00 588 GLU A O 1
ATOM 4572 N N . TRP A 1 589 ? -22.845 -21.737 3.355 1.00 92.62 589 TRP A N 1
ATOM 4573 C CA . TRP A 1 589 ? -23.288 -21.213 2.058 1.00 92.62 589 TRP A CA 1
ATOM 4574 C C . TRP A 1 589 ? -22.277 -20.228 1.473 1.00 92.62 589 TRP A C 1
ATOM 4576 O O . TRP A 1 589 ? -21.929 -20.317 0.295 1.00 92.62 589 TRP A O 1
ATOM 4586 N N . ARG A 1 590 ? -21.737 -19.314 2.290 1.00 89.06 590 ARG A N 1
ATOM 4587 C CA . ARG A 1 590 ? -20.712 -18.358 1.838 1.00 89.06 590 ARG A CA 1
ATOM 4588 C C . ARG A 1 590 ? -19.415 -19.039 1.438 1.00 89.06 590 ARG A C 1
ATOM 4590 O O . ARG A 1 590 ? -18.771 -18.603 0.485 1.00 89.06 590 ARG A O 1
ATOM 4597 N N . GLU A 1 591 ? -19.010 -20.061 2.184 1.00 86.44 591 GLU A N 1
ATOM 4598 C CA . GLU A 1 591 ? -17.817 -20.834 1.863 1.00 86.44 591 GLU A CA 1
ATOM 4599 C C . GLU A 1 591 ? -18.005 -21.569 0.532 1.00 86.44 591 GLU A C 1
ATOM 4601 O O . GLU A 1 591 ? -17.196 -21.374 -0.374 1.00 86.44 591 GLU A O 1
ATOM 4606 N N . MET A 1 592 ? -19.108 -22.305 0.366 1.00 88.19 592 MET A N 1
ATOM 4607 C CA . MET A 1 592 ? -19.411 -23.055 -0.860 1.00 88.19 592 MET A CA 1
ATOM 4608 C C . MET A 1 592 ? -19.594 -22.143 -2.073 1.00 88.19 592 MET A C 1
ATOM 4610 O O . MET A 1 592 ? -19.011 -22.400 -3.125 1.00 88.19 592 MET A O 1
ATOM 4614 N N . THR A 1 593 ? -20.313 -21.030 -1.919 1.00 89.38 593 THR A N 1
ATOM 4615 C CA . THR A 1 593 ? -20.498 -20.039 -2.989 1.00 89.38 593 THR A CA 1
ATOM 4616 C C . THR A 1 593 ? -19.166 -19.431 -3.407 1.00 89.38 593 THR A C 1
ATOM 4618 O O . THR A 1 593 ? -18.910 -19.287 -4.597 1.00 89.38 593 THR A O 1
ATOM 4621 N N . LYS A 1 594 ? -18.272 -19.133 -2.455 1.00 86.56 594 LYS A N 1
ATOM 4622 C CA . LYS A 1 594 ? -16.922 -18.650 -2.767 1.00 86.56 594 LYS A CA 1
ATOM 4623 C C . LYS A 1 594 ? -16.094 -19.712 -3.491 1.00 86.56 594 LYS A C 1
ATOM 4625 O O . LYS A 1 594 ? -15.395 -19.380 -4.444 1.00 86.56 594 LYS A O 1
ATOM 4630 N N . LEU A 1 595 ? -16.159 -20.975 -3.057 1.00 86.38 595 LEU A N 1
ATOM 4631 C CA . LEU A 1 595 ? -15.484 -22.080 -3.745 1.00 86.38 595 LEU A CA 1
ATOM 4632 C C . LEU A 1 595 ? -15.953 -22.192 -5.203 1.00 86.38 595 LEU A C 1
ATOM 4634 O O . LEU A 1 595 ? -15.128 -22.271 -6.117 1.00 86.38 595 LEU A O 1
ATOM 4638 N N . LEU A 1 596 ? -17.269 -22.123 -5.400 1.00 86.69 596 LEU A N 1
ATOM 4639 C CA . LEU A 1 596 ? -17.920 -22.178 -6.699 1.00 86.69 596 LEU A CA 1
ATOM 4640 C C . LEU A 1 596 ? -17.511 -20.989 -7.582 1.00 86.69 596 LEU A C 1
ATOM 4642 O O . LEU A 1 596 ? -16.898 -21.190 -8.626 1.00 86.69 596 LEU A O 1
ATOM 4646 N N . SER A 1 597 ? -17.744 -19.753 -7.132 1.00 85.25 597 SER A N 1
ATOM 4647 C CA . SER A 1 597 ? -17.529 -18.553 -7.947 1.00 85.25 597 SER A CA 1
ATOM 4648 C C . SER A 1 597 ? -16.058 -18.247 -8.219 1.00 85.25 597 SER A C 1
ATOM 4650 O O . SER A 1 597 ? -15.725 -17.725 -9.276 1.00 85.25 597 SER A O 1
ATOM 4652 N N . THR A 1 598 ? -15.167 -18.497 -7.252 1.00 80.25 598 THR A N 1
ATOM 4653 C CA . THR A 1 598 ? -13.757 -18.077 -7.338 1.00 80.25 598 THR A CA 1
ATOM 4654 C C . THR A 1 598 ? -12.862 -19.129 -7.979 1.00 80.25 598 THR A C 1
ATOM 4656 O O . THR A 1 598 ? -11.855 -18.760 -8.576 1.00 80.25 598 THR A O 1
ATOM 4659 N N . TYR A 1 599 ? -13.198 -20.416 -7.867 1.00 81.44 599 TYR A N 1
ATOM 4660 C CA . TYR A 1 599 ? -12.339 -21.485 -8.383 1.00 81.44 599 TYR A CA 1
ATOM 4661 C C . TYR A 1 599 ? -13.055 -22.352 -9.414 1.00 81.44 599 TYR A C 1
ATOM 4663 O O . TYR A 1 599 ? -12.514 -22.576 -10.488 1.00 81.44 599 TYR A O 1
ATOM 4671 N N . VAL A 1 600 ? -14.265 -22.832 -9.136 1.00 85.12 600 VAL A N 1
ATOM 4672 C CA . VAL A 1 600 ? -14.897 -23.820 -10.025 1.00 85.12 600 VAL A CA 1
ATOM 4673 C C . VAL A 1 600 ? -15.448 -23.187 -11.303 1.00 85.12 600 VAL A C 1
ATOM 4675 O O . VAL A 1 600 ? -15.193 -23.707 -12.381 1.00 85.12 600 VAL A O 1
ATOM 4678 N N . ASP A 1 601 ? -16.130 -22.046 -11.210 1.00 87.12 601 ASP A N 1
ATOM 4679 C CA . ASP A 1 601 ? -16.685 -21.348 -12.378 1.00 87.12 601 ASP A CA 1
ATOM 4680 C C . ASP A 1 601 ? -15.658 -20.422 -13.056 1.00 87.12 601 ASP A C 1
ATOM 4682 O O . ASP A 1 601 ? -15.736 -20.181 -14.260 1.00 87.12 601 ASP A O 1
ATOM 4686 N N . ALA A 1 602 ? -14.681 -19.903 -12.303 1.00 86.94 602 ALA A N 1
ATOM 4687 C CA . ALA A 1 602 ? -13.718 -18.924 -12.812 1.00 86.94 602 ALA A CA 1
ATOM 4688 C C . ALA A 1 602 ? -12.489 -19.540 -13.498 1.00 86.94 602 ALA A C 1
ATOM 4690 O O . ALA A 1 602 ? -11.895 -18.882 -14.347 1.00 86.94 602 ALA A O 1
ATOM 4691 N N . LEU A 1 603 ? -12.082 -20.768 -13.149 1.00 88.00 603 LEU A N 1
ATOM 4692 C CA . LEU A 1 603 ? -10.899 -21.403 -13.747 1.00 88.00 603 LEU A CA 1
ATOM 4693 C C . LEU A 1 603 ? -11.124 -21.922 -15.182 1.00 88.00 603 LEU A C 1
ATOM 4695 O O . LEU A 1 603 ? -10.243 -21.687 -16.007 1.00 88.00 603 LEU A O 1
ATOM 4699 N N . PRO A 1 604 ? -12.253 -22.576 -15.536 1.00 89.31 604 PRO A N 1
ATOM 4700 C CA . PRO A 1 604 ? -12.450 -23.111 -16.886 1.00 89.31 604 PRO A CA 1
ATOM 4701 C C . PRO A 1 604 ? -12.348 -22.072 -18.019 1.00 89.31 604 PRO A C 1
ATOM 4703 O O . PRO A 1 604 ? -11.692 -22.373 -19.013 1.00 89.31 604 PRO A O 1
ATOM 4706 N N . PRO A 1 605 ? -12.899 -20.843 -17.900 1.00 89.25 605 PRO A N 1
ATOM 4707 C CA . PRO A 1 605 ? -12.739 -19.809 -18.930 1.00 89.25 605 PRO A CA 1
ATOM 4708 C C . PRO A 1 605 ? -11.302 -19.292 -19.097 1.00 89.25 605 PRO A C 1
ATOM 4710 O O . PRO A 1 605 ? -11.009 -18.622 -20.084 1.00 89.25 605 PRO A O 1
ATOM 4713 N N . LEU A 1 606 ? -10.427 -19.551 -18.121 1.00 89.00 606 LEU A N 1
ATOM 4714 C CA . LEU A 1 606 ? -9.017 -19.154 -18.135 1.00 89.00 606 LEU A CA 1
ATOM 4715 C C . LEU A 1 606 ? -8.101 -20.261 -18.668 1.00 89.00 606 LEU A C 1
ATOM 4717 O O . LEU A 1 606 ? -6.890 -20.059 -18.744 1.00 89.00 606 LEU A O 1
ATOM 4721 N N . LEU A 1 607 ? -8.659 -21.426 -19.006 1.00 91.06 607 LEU A N 1
ATOM 4722 C CA . LEU A 1 607 ? -7.918 -22.498 -19.645 1.00 91.06 607 LEU A CA 1
ATOM 4723 C C . LEU A 1 607 ? -7.578 -22.087 -21.076 1.00 91.06 607 LEU A C 1
ATOM 4725 O O . LEU A 1 607 ? -8.466 -21.755 -21.864 1.00 91.06 607 LEU A O 1
ATOM 4729 N N . ASP A 1 608 ? -6.299 -22.143 -21.418 1.00 90.44 608 ASP A N 1
ATOM 4730 C CA . ASP A 1 608 ? -5.875 -21.923 -22.787 1.00 90.44 608 ASP A CA 1
ATOM 4731 C C . ASP A 1 608 ? -6.320 -23.103 -23.675 1.00 90.44 608 ASP A C 1
ATOM 4733 O O . ASP A 1 608 ? -6.042 -24.262 -23.340 1.00 90.44 608 ASP A O 1
ATOM 4737 N N . PRO A 1 609 ? -7.029 -22.851 -24.789 1.00 86.31 609 PRO A N 1
ATOM 4738 C CA . PRO A 1 609 ? -7.574 -23.915 -25.627 1.00 86.31 609 PRO A CA 1
ATOM 4739 C C . PRO A 1 609 ? -6.506 -24.672 -26.427 1.00 86.31 609 PRO A C 1
ATOM 4741 O O . PRO A 1 609 ? -6.782 -25.791 -26.863 1.00 86.31 609 PRO A O 1
ATOM 4744 N N . GLU A 1 610 ? -5.320 -24.094 -26.639 1.00 86.69 610 GLU A N 1
ATOM 4745 C CA . GLU A 1 610 ? -4.243 -24.728 -27.404 1.00 86.69 610 GLU A CA 1
ATOM 4746 C C . GLU A 1 610 ? -3.345 -25.581 -26.508 1.00 86.69 610 GLU A C 1
ATOM 4748 O O . GLU A 1 610 ? -3.033 -26.723 -26.850 1.00 86.69 610 GLU A O 1
ATOM 4753 N N . THR A 1 611 ? -2.962 -25.061 -25.339 1.00 87.88 611 THR A N 1
ATOM 4754 C CA . THR A 1 611 ? -2.093 -25.775 -24.394 1.00 87.88 611 THR A CA 1
ATOM 4755 C C . THR A 1 611 ? -2.872 -26.691 -23.450 1.00 87.88 611 THR A C 1
ATOM 4757 O O . THR A 1 611 ? -2.300 -27.641 -22.908 1.00 87.88 611 THR A O 1
ATOM 4760 N N . GLY A 1 612 ? -4.165 -26.424 -23.225 1.00 88.44 612 GLY A N 1
ATOM 4761 C CA . GLY A 1 612 ? -4.975 -27.104 -22.212 1.00 88.44 612 GLY A CA 1
ATOM 4762 C C . GLY A 1 612 ? -4.525 -26.791 -20.782 1.00 88.44 612 GLY A C 1
ATOM 4763 O O . GLY A 1 612 ? -4.663 -27.634 -19.889 1.00 88.44 612 GLY A O 1
ATOM 4764 N N . ARG A 1 613 ? -3.925 -25.614 -20.557 1.00 93.12 613 ARG A N 1
ATOM 4765 C CA . ARG A 1 613 ? -3.332 -25.211 -19.275 1.00 93.12 613 ARG A CA 1
ATOM 4766 C C . ARG A 1 613 ? -3.764 -23.814 -18.851 1.00 93.12 613 ARG A C 1
ATOM 4768 O O . ARG A 1 613 ? -4.202 -23.002 -19.655 1.00 93.12 613 ARG A O 1
ATOM 4775 N N . ILE A 1 614 ? -3.644 -23.547 -17.556 1.00 93.00 614 ILE A N 1
ATOM 4776 C CA . ILE A 1 614 ? -3.799 -22.213 -16.979 1.00 93.00 614 ILE A CA 1
ATOM 4777 C C . ILE A 1 614 ? -2.419 -21.584 -16.817 1.00 93.00 614 ILE A C 1
ATOM 4779 O O . ILE A 1 614 ? -1.518 -22.200 -16.241 1.00 93.00 614 ILE A O 1
ATOM 4783 N N . HIS A 1 615 ? -2.297 -20.335 -17.253 1.00 93.81 615 HIS A N 1
ATOM 4784 C CA . HIS A 1 615 ? -1.078 -19.536 -17.198 1.00 93.81 615 HIS A CA 1
ATOM 4785 C C . HIS A 1 615 ? -1.319 -18.341 -16.267 1.00 93.81 615 HIS A C 1
ATOM 4787 O O . HIS A 1 615 ? -2.006 -17.395 -16.633 1.00 93.81 615 HIS A O 1
ATOM 4793 N N . THR A 1 616 ? -0.834 -18.427 -15.024 1.00 93.81 616 THR A N 1
ATOM 4794 C CA . THR A 1 616 ? -0.908 -17.318 -14.051 1.00 93.81 616 THR A CA 1
ATOM 4795 C C . THR A 1 616 ? 0.234 -16.336 -14.280 1.00 93.81 616 THR A C 1
ATOM 4797 O O . THR A 1 616 ? 1.276 -16.740 -14.781 1.00 93.81 616 THR A O 1
ATOM 4800 N N . THR A 1 617 ? 0.074 -15.090 -13.839 1.00 91.56 617 THR A N 1
ATOM 4801 C CA . THR A 1 617 ? 1.155 -14.104 -13.758 1.00 91.56 617 THR A CA 1
ATOM 4802 C C . THR A 1 617 ? 1.676 -14.017 -12.321 1.00 91.56 617 THR A C 1
ATOM 4804 O O . THR A 1 617 ? 0.907 -13.807 -11.381 1.00 91.56 617 THR A O 1
ATOM 4807 N N . LEU A 1 618 ? 2.984 -14.183 -12.140 1.00 94.75 618 LEU A N 1
ATOM 4808 C CA . LEU A 1 618 ? 3.713 -14.113 -10.878 1.00 94.75 618 LEU A CA 1
ATOM 4809 C C . LEU A 1 618 ? 4.450 -12.771 -10.775 1.00 94.75 618 LEU A C 1
ATOM 4811 O O . LEU A 1 618 ? 5.357 -12.486 -11.552 1.00 94.75 618 LEU A O 1
ATOM 4815 N N . SER A 1 619 ? 4.066 -11.943 -9.808 1.00 92.00 619 SER A N 1
ATOM 4816 C CA . SER A 1 619 ? 4.643 -10.608 -9.591 1.00 92.00 619 SER A CA 1
ATOM 4817 C C . SER A 1 619 ? 5.620 -10.624 -8.421 1.00 92.00 619 SER A C 1
ATOM 4819 O O . SER A 1 619 ? 5.271 -11.131 -7.349 1.00 92.00 619 SER A O 1
ATOM 4821 N N . GLN A 1 620 ? 6.799 -10.024 -8.598 1.00 94.25 620 GLN A N 1
ATOM 4822 C CA . GLN A 1 620 ? 7.786 -9.802 -7.527 1.00 94.25 620 GLN A CA 1
ATOM 4823 C C . GLN A 1 620 ? 7.518 -8.504 -6.742 1.00 94.25 620 GLN A C 1
ATOM 4825 O O . GLN A 1 620 ? 7.861 -8.411 -5.569 1.00 94.25 620 GLN A O 1
ATOM 4830 N N . THR A 1 621 ? 6.824 -7.543 -7.350 1.00 91.31 621 THR A N 1
ATOM 4831 C CA . THR A 1 621 ? 6.756 -6.141 -6.909 1.00 91.31 621 THR A CA 1
ATOM 4832 C C . THR A 1 621 ? 5.501 -5.757 -6.108 1.00 91.31 621 THR A C 1
ATOM 4834 O O . THR A 1 621 ? 5.305 -4.595 -5.784 1.00 91.31 621 THR A O 1
ATOM 4837 N N . VAL A 1 622 ? 4.630 -6.709 -5.738 1.00 84.88 622 VAL A N 1
ATOM 4838 C CA . VAL A 1 622 ? 3.329 -6.396 -5.092 1.00 84.88 622 VAL A CA 1
ATOM 4839 C C . VAL A 1 622 ? 3.393 -6.351 -3.564 1.00 84.88 622 VAL A C 1
ATOM 4841 O O . VAL A 1 622 ? 2.813 -5.470 -2.934 1.00 84.88 622 VAL A O 1
ATOM 4844 N N . ALA A 1 623 ? 4.007 -7.349 -2.925 1.00 77.38 623 ALA A N 1
ATOM 4845 C CA . ALA A 1 623 ? 3.986 -7.446 -1.469 1.00 77.38 623 ALA A CA 1
ATOM 4846 C C . ALA A 1 623 ? 5.239 -6.799 -0.880 1.00 77.38 623 ALA A C 1
ATOM 4848 O O . ALA A 1 623 ? 6.333 -7.295 -1.120 1.00 77.38 623 ALA A O 1
ATOM 4849 N N . ALA A 1 624 ? 5.096 -5.811 0.007 1.00 74.50 624 ALA A N 1
ATOM 4850 C CA . ALA A 1 624 ? 6.238 -5.182 0.688 1.00 74.50 624 ALA A CA 1
ATOM 4851 C C . ALA A 1 624 ? 7.129 -6.176 1.475 1.00 74.50 624 ALA A C 1
ATOM 4853 O O . ALA A 1 624 ? 8.283 -5.904 1.777 1.00 74.50 624 ALA A O 1
ATOM 4854 N N . THR A 1 625 ? 6.599 -7.364 1.796 1.00 81.44 625 THR A N 1
ATOM 4855 C CA . THR A 1 625 ? 7.337 -8.452 2.466 1.00 81.44 625 THR A CA 1
ATOM 4856 C C . THR A 1 625 ? 8.294 -9.246 1.560 1.00 81.44 625 THR A C 1
ATOM 4858 O O . THR A 1 625 ? 8.914 -10.187 2.051 1.00 81.44 625 THR A O 1
ATOM 4861 N N . GLY A 1 626 ? 8.358 -8.960 0.253 1.00 85.12 626 GLY A N 1
ATOM 4862 C CA . GLY A 1 626 ? 9.165 -9.718 -0.720 1.00 85.12 626 GLY A CA 1
ATOM 4863 C C . GLY A 1 626 ? 8.541 -11.039 -1.189 1.00 85.12 626 GLY A C 1
ATOM 4864 O O . GLY A 1 626 ? 9.203 -11.867 -1.807 1.00 85.12 626 GLY A O 1
ATOM 4865 N N . ARG A 1 627 ? 7.268 -11.301 -0.863 1.00 91.06 627 ARG A N 1
ATOM 4866 C CA . ARG A 1 627 ? 6.564 -12.511 -1.318 1.00 91.06 627 ARG A CA 1
ATOM 4867 C C . ARG A 1 627 ? 6.032 -12.313 -2.733 1.00 91.06 627 ARG A C 1
ATOM 4869 O O . ARG A 1 627 ? 5.438 -11.281 -3.026 1.00 91.06 627 ARG A O 1
ATOM 4876 N N . LEU A 1 628 ? 6.133 -13.360 -3.550 1.00 94.25 628 LEU A N 1
ATOM 4877 C CA . LEU A 1 628 ? 5.467 -13.401 -4.849 1.00 94.25 628 LEU A CA 1
ATOM 4878 C C . LEU A 1 628 ? 3.955 -13.223 -4.690 1.00 94.25 628 LEU A C 1
ATOM 4880 O O . LEU A 1 628 ? 3.365 -13.742 -3.738 1.00 94.25 628 LEU A O 1
ATOM 4884 N N . SER A 1 629 ? 3.330 -12.574 -5.663 1.00 90.44 629 SER A N 1
ATOM 4885 C CA . SER A 1 629 ? 1.877 -12.525 -5.833 1.00 90.44 629 SER A CA 1
ATOM 4886 C C . SER A 1 629 ? 1.479 -13.257 -7.111 1.00 90.44 629 SER A C 1
ATOM 4888 O O . SER A 1 629 ? 2.251 -13.285 -8.062 1.00 90.44 629 SER A O 1
ATOM 4890 N N . SER A 1 630 ? 0.289 -13.853 -7.140 1.00 91.94 630 SER A N 1
ATOM 4891 C CA . SER A 1 630 ? -0.259 -14.538 -8.316 1.00 91.94 630 SER A CA 1
ATOM 4892 C C . SER A 1 630 ? -1.551 -13.860 -8.756 1.00 91.94 630 SER A C 1
ATOM 4894 O O . SER A 1 630 ? -2.462 -13.657 -7.946 1.00 91.94 630 SER A O 1
ATOM 4896 N N . THR A 1 631 ? -1.639 -13.525 -10.039 1.00 88.38 631 THR A N 1
ATOM 4897 C CA . THR A 1 631 ? -2.811 -12.910 -10.670 1.00 88.38 631 THR A CA 1
ATOM 4898 C C . THR A 1 631 ? -3.205 -13.669 -11.939 1.00 88.38 631 THR A C 1
ATOM 4900 O O . THR A 1 631 ? -2.434 -14.460 -12.480 1.00 88.38 631 THR A O 1
ATOM 4903 N N . ASN A 1 632 ? -4.458 -13.483 -12.366 1.00 81.38 632 ASN A N 1
ATOM 4904 C CA . ASN A 1 632 ? -5.007 -13.994 -13.629 1.00 81.38 632 ASN A CA 1
ATOM 4905 C C . ASN A 1 632 ? -4.734 -15.485 -13.945 1.00 81.38 632 ASN A C 1
ATOM 4907 O O . ASN A 1 632 ? -4.185 -15.774 -15.001 1.00 81.38 632 ASN A O 1
ATOM 4911 N N . PRO A 1 633 ? -5.152 -16.455 -13.104 1.00 87.19 633 PRO A N 1
ATOM 4912 C CA . PRO A 1 633 ? -5.850 -16.330 -11.820 1.00 87.19 633 PRO A CA 1
ATOM 4913 C C . PRO A 1 633 ? -4.902 -16.378 -10.613 1.00 87.19 633 PRO A C 1
ATOM 4915 O O . PRO A 1 633 ? -3.766 -16.824 -10.714 1.00 87.19 633 PRO A O 1
ATOM 4918 N N . ASN A 1 634 ? -5.392 -15.992 -9.430 1.00 87.06 634 ASN A N 1
ATOM 4919 C CA . ASN A 1 634 ? -4.627 -16.138 -8.189 1.00 87.06 634 ASN A CA 1
ATOM 4920 C C . ASN A 1 634 ? -4.624 -17.597 -7.696 1.00 87.06 634 ASN A C 1
ATOM 4922 O O . ASN A 1 634 ? -5.582 -18.064 -7.071 1.00 87.06 634 ASN A O 1
ATOM 4926 N N . LEU A 1 635 ? -3.514 -18.297 -7.929 1.00 86.94 635 LEU A N 1
ATOM 4927 C CA . LEU A 1 635 ? -3.322 -19.697 -7.539 1.00 86.94 635 LEU A CA 1
ATOM 4928 C C . LEU A 1 635 ? -2.800 -19.875 -6.102 1.00 86.94 635 LEU A C 1
ATOM 4930 O O . LEU A 1 635 ? -2.793 -20.991 -5.580 1.00 86.94 635 LEU A O 1
ATOM 4934 N N . GLN A 1 636 ? -2.402 -18.796 -5.423 1.00 85.62 636 GLN A N 1
ATOM 4935 C CA . GLN A 1 636 ? -1.911 -18.851 -4.038 1.00 85.62 636 GLN A CA 1
ATOM 4936 C C . GLN A 1 636 ? -3.039 -19.046 -3.024 1.00 85.62 636 GLN A C 1
ATOM 4938 O O . GLN A 1 636 ? -2.840 -19.643 -1.966 1.00 85.62 636 GLN A O 1
ATOM 4943 N N . ASN A 1 637 ? -4.242 -18.589 -3.366 1.00 81.00 637 ASN A N 1
ATOM 4944 C CA . ASN A 1 637 ? -5.402 -18.650 -2.486 1.00 81.00 637 ASN A CA 1
ATOM 4945 C C . ASN A 1 637 ? -6.203 -19.955 -2.593 1.00 81.00 637 ASN A C 1
ATOM 4947 O O . ASN A 1 637 ? -7.261 -20.044 -1.976 1.00 81.00 637 ASN A O 1
ATOM 4951 N N . VAL A 1 638 ? -5.752 -20.970 -3.342 1.00 79.62 638 VAL A N 1
ATOM 4952 C CA . VAL A 1 638 ? -6.498 -22.236 -3.491 1.00 79.62 638 VAL A CA 1
ATOM 4953 C C . VAL A 1 638 ? -6.585 -22.974 -2.140 1.00 79.62 638 VAL A C 1
ATOM 4955 O O . VAL A 1 638 ? -5.540 -23.381 -1.606 1.00 79.62 638 VAL A O 1
ATOM 4958 N N . PRO A 1 639 ? -7.793 -23.188 -1.576 1.00 76.38 639 PRO A N 1
ATOM 4959 C CA . PRO A 1 639 ? -7.969 -23.716 -0.221 1.00 76.38 639 PRO A CA 1
ATOM 4960 C C . PRO A 1 639 ? -7.357 -25.111 -0.003 1.00 76.38 639 PRO A C 1
ATOM 4962 O O . PRO A 1 639 ? -7.275 -25.924 -0.917 1.00 76.38 639 PRO A O 1
ATOM 4965 N N . VAL A 1 640 ? -6.913 -25.394 1.232 1.00 68.94 640 VAL A N 1
ATOM 4966 C CA . VAL A 1 640 ? -6.192 -26.649 1.593 1.00 68.94 640 VAL A CA 1
ATOM 4967 C C . VAL A 1 640 ? -6.798 -27.384 2.790 1.00 68.94 640 VAL A C 1
ATOM 4969 O O . VAL A 1 640 ? -6.597 -28.587 2.978 1.00 68.94 640 VAL A O 1
ATOM 4972 N N . ARG A 1 641 ? -7.480 -26.643 3.669 1.00 65.25 641 ARG A N 1
ATOM 4973 C CA . ARG A 1 641 ? -7.807 -27.127 5.016 1.00 65.25 641 ARG A CA 1
ATOM 4974 C C . ARG A 1 641 ? -9.015 -28.058 5.040 1.00 65.25 641 ARG A C 1
ATOM 4976 O O . ARG A 1 641 ? -8.971 -29.036 5.779 1.00 65.25 641 ARG A O 1
ATOM 4983 N N . ARG A 1 642 ? -10.044 -27.770 4.241 1.00 69.62 642 ARG A N 1
ATOM 4984 C CA . ARG A 1 642 ? -11.273 -28.569 4.165 1.00 69.62 642 ARG A CA 1
ATOM 4985 C C . ARG A 1 642 ? -11.251 -29.553 2.999 1.00 69.62 642 ARG A C 1
ATOM 4987 O O . ARG A 1 642 ? -10.446 -29.403 2.079 1.00 69.62 642 ARG A O 1
ATOM 4994 N N . GLU A 1 643 ? -12.103 -30.566 3.077 1.00 74.44 643 GLU A N 1
ATOM 4995 C CA . GLU A 1 643 ? -12.188 -31.655 2.102 1.00 74.44 643 GLU A CA 1
ATOM 4996 C C . GLU A 1 643 ? -12.541 -31.129 0.706 1.00 74.44 643 GLU A C 1
ATOM 4998 O O . GLU A 1 643 ? -11.837 -31.425 -0.255 1.00 74.44 643 GLU A O 1
ATOM 5003 N N . GLU A 1 644 ? -13.505 -30.219 0.624 1.00 71.38 644 GLU A N 1
ATOM 5004 C CA . GLU A 1 644 ? -13.988 -29.595 -0.611 1.00 71.38 644 GLU A CA 1
ATOM 5005 C C . GLU A 1 644 ? -12.885 -28.761 -1.286 1.00 71.38 644 GLU A C 1
ATOM 5007 O O . GLU A 1 644 ? -12.681 -28.810 -2.498 1.00 71.38 644 GLU A O 1
ATOM 5012 N N . GLY A 1 645 ? -12.085 -28.046 -0.487 1.00 73.94 645 GLY A N 1
ATOM 5013 C CA . GLY A 1 645 ? -10.915 -27.313 -0.980 1.00 73.94 645 GLY A CA 1
ATOM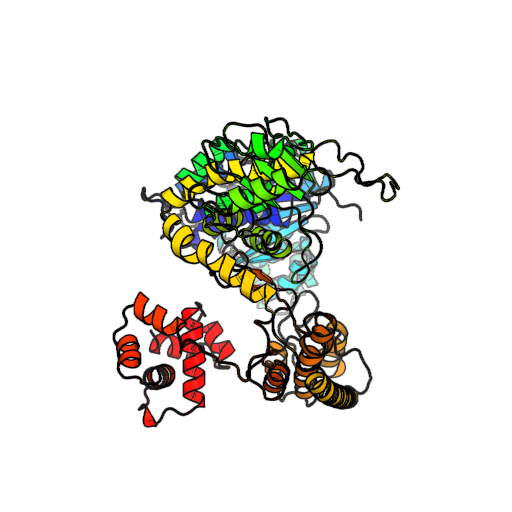 5014 C C . GLY A 1 645 ? -9.815 -28.233 -1.522 1.00 73.94 645 GLY A C 1
ATOM 5015 O O . GLY A 1 645 ? -9.196 -27.944 -2.548 1.00 73.94 645 GLY A O 1
ATOM 5016 N N . ARG A 1 646 ? -9.588 -29.380 -0.866 1.00 79.88 646 ARG A N 1
ATOM 5017 C CA . ARG A 1 646 ? -8.650 -30.404 -1.357 1.00 79.88 646 ARG A CA 1
ATOM 5018 C C . ARG A 1 646 ? -9.129 -31.033 -2.656 1.00 79.88 646 ARG A C 1
ATOM 5020 O O . ARG A 1 646 ? -8.296 -31.417 -3.471 1.00 79.88 646 ARG A O 1
ATOM 5027 N N . GLU A 1 647 ? -10.434 -31.128 -2.861 1.00 80.88 647 GLU A N 1
ATOM 5028 C CA . GLU A 1 647 ? -10.990 -31.652 -4.102 1.00 80.88 647 GLU A CA 1
ATOM 5029 C C . GLU A 1 647 ? -10.783 -30.711 -5.280 1.00 80.88 647 GLU A C 1
ATOM 5031 O O . GLU A 1 647 ? -10.399 -31.188 -6.340 1.00 80.88 647 GLU A O 1
ATOM 5036 N N . ILE A 1 648 ? -10.883 -29.392 -5.091 1.00 84.94 648 ILE A N 1
ATOM 5037 C CA . ILE A 1 648 ? -10.508 -28.430 -6.144 1.00 84.94 648 ILE A CA 1
ATOM 5038 C C . ILE A 1 648 ? -9.044 -28.630 -6.554 1.00 84.94 648 ILE A C 1
ATOM 5040 O O . ILE A 1 648 ? -8.719 -28.618 -7.738 1.00 84.94 648 ILE A O 1
ATOM 5044 N N . ARG A 1 649 ? -8.144 -28.913 -5.599 1.00 87.19 649 ARG A N 1
ATOM 5045 C CA . ARG A 1 649 ? -6.743 -29.239 -5.920 1.00 87.19 649 ARG A CA 1
ATOM 5046 C C . ARG A 1 649 ? -6.578 -30.523 -6.737 1.00 87.19 649 ARG A C 1
ATOM 5048 O O . ARG A 1 649 ? -5.577 -30.640 -7.434 1.00 87.19 649 ARG A O 1
ATOM 5055 N N . ARG A 1 650 ? -7.530 -31.465 -6.681 1.00 87.81 650 ARG A N 1
ATOM 5056 C CA . ARG A 1 650 ? -7.508 -32.689 -7.507 1.00 87.81 650 ARG A CA 1
ATOM 5057 C C . ARG A 1 650 ? -7.769 -32.404 -8.983 1.00 87.81 650 ARG A C 1
ATOM 5059 O O . ARG A 1 650 ? -7.386 -33.231 -9.800 1.00 87.81 650 ARG A O 1
ATOM 5066 N N . ALA A 1 651 ? -8.402 -31.278 -9.309 1.00 90.19 651 ALA A N 1
ATOM 5067 C CA . ALA A 1 651 ? -8.587 -30.873 -10.695 1.00 90.19 651 ALA A CA 1
ATOM 5068 C C . ALA A 1 651 ? -7.272 -30.445 -11.356 1.00 90.19 651 ALA A C 1
ATOM 5070 O O . ALA A 1 651 ? -7.145 -30.543 -12.569 1.00 90.19 651 ALA A O 1
ATOM 5071 N N . PHE A 1 652 ? -6.276 -29.998 -10.588 1.00 92.06 652 PHE A N 1
ATOM 5072 C CA . PHE A 1 652 ? -4.950 -29.742 -11.141 1.00 92.06 652 PHE A CA 1
ATOM 5073 C C . PHE A 1 652 ? -4.239 -31.075 -11.356 1.00 92.06 652 PHE A C 1
ATOM 5075 O O . PHE A 1 652 ? -4.060 -31.854 -10.415 1.00 92.06 652 PHE A O 1
ATOM 5082 N N . VAL A 1 653 ? -3.819 -31.330 -12.592 1.00 93.06 653 VAL A N 1
ATOM 5083 C CA . VAL A 1 653 ? -3.236 -32.610 -13.010 1.00 93.06 653 VAL A CA 1
ATOM 5084 C C . VAL A 1 653 ? -1.875 -32.403 -13.674 1.00 93.06 653 VAL A C 1
ATOM 5086 O O . VAL A 1 653 ? -1.619 -31.335 -14.233 1.00 93.06 653 VAL A O 1
ATOM 5089 N N . PRO A 1 654 ? -0.962 -33.390 -13.610 1.00 93.44 654 PRO A N 1
ATOM 5090 C CA . PRO A 1 654 ? 0.270 -33.342 -14.385 1.00 93.44 654 PRO A CA 1
ATOM 5091 C C . PRO A 1 654 ? -0.059 -33.192 -15.874 1.00 93.44 654 PRO A C 1
ATOM 5093 O O . PRO A 1 654 ? -0.901 -33.919 -16.398 1.00 93.44 654 PRO A O 1
ATOM 5096 N N . GLY A 1 655 ? 0.580 -32.231 -16.541 1.00 87.25 655 GLY A N 1
ATOM 5097 C CA . GLY A 1 655 ? 0.391 -32.036 -17.975 1.00 87.25 655 GLY A CA 1
ATOM 5098 C C . GLY A 1 655 ? 1.014 -33.159 -18.807 1.00 87.25 655 GLY A C 1
ATOM 5099 O O . GLY A 1 655 ? 1.736 -34.012 -18.286 1.00 87.25 655 GLY A O 1
ATOM 5100 N N . GLU A 1 656 ? 0.756 -33.143 -20.116 1.00 85.94 656 GLU A N 1
ATOM 5101 C CA . GLU A 1 656 ? 1.270 -34.160 -21.040 1.00 85.94 656 GLU A CA 1
ATOM 5102 C C . GLU A 1 656 ? 2.790 -34.364 -20.892 1.00 85.94 656 GLU A C 1
ATOM 5104 O O . GLU A 1 656 ? 3.556 -33.409 -20.757 1.00 85.94 656 GLU A O 1
ATOM 5109 N N . GLY A 1 657 ? 3.220 -35.630 -20.877 1.00 88.88 657 GLY A N 1
ATOM 5110 C CA . GLY A 1 657 ? 4.618 -36.020 -20.665 1.00 88.88 657 GLY A CA 1
ATOM 5111 C C . GLY A 1 657 ? 5.029 -36.204 -19.199 1.00 88.88 657 GLY A C 1
ATOM 5112 O O . GLY A 1 657 ? 6.145 -36.659 -18.947 1.00 88.88 657 GLY A O 1
ATOM 5113 N N . PHE A 1 658 ? 4.144 -35.917 -18.237 1.00 92.62 658 PHE A N 1
ATOM 5114 C CA . PHE A 1 658 ? 4.405 -36.071 -16.804 1.00 92.62 658 PHE A CA 1
ATOM 5115 C C . PHE A 1 658 ? 3.355 -36.955 -16.125 1.00 92.62 658 PHE A C 1
ATOM 5117 O O . PHE A 1 658 ? 2.166 -36.860 -16.401 1.00 92.62 658 PHE A O 1
ATOM 5124 N N . ASP A 1 659 ? 3.788 -37.789 -15.175 1.00 91.75 659 ASP A N 1
ATOM 5125 C CA . ASP A 1 659 ? 2.883 -38.696 -14.455 1.00 91.75 659 ASP A CA 1
ATOM 5126 C C . ASP A 1 659 ? 2.431 -38.159 -13.091 1.00 91.75 659 ASP A C 1
ATOM 5128 O O . ASP A 1 659 ? 1.398 -38.585 -12.571 1.00 91.75 659 ASP A O 1
ATOM 5132 N N . ARG A 1 660 ? 3.235 -37.316 -12.429 1.00 93.25 660 ARG A N 1
ATOM 5133 C CA . ARG A 1 660 ? 3.057 -36.954 -11.010 1.00 93.25 660 ARG A CA 1
ATOM 5134 C C . ARG A 1 660 ? 3.577 -35.549 -10.713 1.00 93.25 660 ARG A C 1
ATOM 5136 O O . ARG A 1 660 ? 4.538 -35.101 -11.329 1.00 93.25 660 ARG A O 1
ATOM 5143 N N . PHE A 1 661 ? 3.001 -34.917 -9.692 1.00 92.81 661 PHE A N 1
ATOM 5144 C CA . PHE A 1 661 ? 3.576 -33.736 -9.052 1.00 92.81 661 PHE A CA 1
ATOM 5145 C C . PHE A 1 661 ? 4.546 -34.123 -7.934 1.00 92.81 661 PHE A C 1
ATOM 5147 O O . PHE A 1 661 ? 4.300 -35.072 -7.186 1.00 92.81 661 PHE A O 1
ATOM 5154 N N . LEU A 1 662 ? 5.615 -33.341 -7.786 1.00 93.38 662 LEU A N 1
ATOM 5155 C CA . LEU A 1 662 ? 6.471 -33.332 -6.604 1.00 93.38 662 LEU A CA 1
ATOM 5156 C C . LEU A 1 662 ? 6.205 -32.035 -5.838 1.00 93.38 662 LEU A C 1
ATOM 5158 O O . LEU A 1 662 ? 6.377 -30.952 -6.388 1.00 93.38 662 LEU A O 1
ATOM 5162 N N . VAL A 1 663 ? 5.797 -32.150 -4.576 1.00 90.75 663 VAL A N 1
ATOM 5163 C CA . VAL A 1 663 ? 5.560 -30.999 -3.698 1.00 90.75 663 VAL A CA 1
ATOM 5164 C C . VAL A 1 663 ? 6.639 -30.979 -2.624 1.00 90.75 663 VAL A C 1
ATOM 5166 O O . VAL A 1 663 ? 6.838 -31.975 -1.929 1.00 90.75 663 VAL A O 1
ATOM 5169 N N . ALA A 1 664 ? 7.317 -29.844 -2.488 1.00 93.62 664 ALA A N 1
ATOM 5170 C CA . ALA A 1 664 ? 8.258 -29.569 -1.413 1.00 93.62 664 ALA A CA 1
ATOM 5171 C C . ALA A 1 664 ? 7.799 -28.304 -0.682 1.00 93.62 664 ALA A C 1
ATOM 5173 O O . ALA A 1 664 ? 7.538 -27.288 -1.319 1.00 93.62 664 ALA A O 1
ATOM 5174 N N . ASP A 1 665 ? 7.681 -28.386 0.641 1.00 90.38 665 ASP A N 1
ATOM 5175 C CA . ASP A 1 665 ? 7.229 -27.288 1.495 1.00 90.38 665 ASP A CA 1
ATOM 5176 C C . ASP A 1 665 ? 8.215 -27.087 2.646 1.00 90.38 665 ASP A C 1
ATOM 5178 O O . ASP A 1 665 ? 8.755 -28.055 3.199 1.00 90.38 665 ASP A O 1
ATOM 5182 N N . TYR A 1 666 ? 8.464 -25.831 3.014 1.00 91.75 666 TYR A N 1
ATOM 5183 C CA . TYR A 1 666 ? 9.335 -25.547 4.141 1.00 91.75 666 TYR A CA 1
ATOM 5184 C C . TYR A 1 666 ? 8.603 -25.792 5.462 1.00 91.75 666 TYR A C 1
ATOM 5186 O O . TYR A 1 666 ? 7.675 -25.079 5.835 1.00 91.75 666 TYR A O 1
ATOM 5194 N N . SER A 1 667 ? 9.100 -26.744 6.249 1.00 87.75 667 SER A N 1
ATOM 5195 C CA . SER A 1 667 ? 8.549 -27.013 7.577 1.00 87.75 667 SER A CA 1
ATOM 5196 C C . SER A 1 667 ? 8.847 -25.869 8.553 1.00 87.75 667 SER A C 1
ATOM 5198 O O . SER A 1 667 ? 9.927 -25.834 9.152 1.00 87.75 667 SER A O 1
ATOM 5200 N N . GLN A 1 668 ? 7.852 -25.003 8.780 1.00 87.31 668 GLN A N 1
ATOM 5201 C CA . GLN A 1 668 ? 7.860 -23.940 9.798 1.00 87.31 668 GLN A CA 1
ATOM 5202 C C . GLN A 1 668 ? 9.000 -22.923 9.602 1.00 87.31 668 GLN A C 1
ATOM 5204 O O . GLN A 1 668 ? 9.684 -22.561 10.563 1.00 87.31 668 GLN A O 1
ATOM 5209 N N . ILE A 1 669 ? 9.236 -22.476 8.363 1.00 91.56 669 ILE A N 1
ATOM 5210 C CA . ILE A 1 669 ? 10.349 -21.565 8.055 1.00 91.56 669 ILE A CA 1
ATOM 5211 C C . ILE A 1 669 ? 10.293 -20.267 8.859 1.00 91.56 669 ILE A C 1
ATOM 5213 O O . ILE A 1 669 ? 11.329 -19.833 9.351 1.00 91.56 669 ILE A O 1
ATOM 5217 N N . GLU A 1 670 ? 9.109 -19.694 9.082 1.00 88.88 670 GLU A N 1
ATOM 5218 C CA . GLU A 1 670 ? 8.970 -18.429 9.809 1.00 88.88 670 GLU A CA 1
ATOM 5219 C C . GLU A 1 670 ? 9.474 -18.543 11.252 1.00 88.88 670 GLU A C 1
ATOM 5221 O O . GLU A 1 670 ? 10.226 -17.692 11.719 1.00 88.88 670 GLU A O 1
ATOM 5226 N N . LEU A 1 671 ? 9.139 -19.637 11.946 1.00 88.62 671 LEU A N 1
ATOM 5227 C CA . LEU A 1 671 ? 9.609 -19.869 13.314 1.00 88.62 671 LEU A CA 1
ATOM 5228 C C . LEU A 1 671 ? 11.097 -20.221 13.365 1.00 88.62 671 LEU A C 1
ATOM 5230 O O . LEU A 1 671 ? 11.773 -19.883 14.333 1.00 88.62 671 LEU A O 1
ATOM 5234 N N . ARG A 1 672 ? 11.628 -20.872 12.324 1.00 91.19 672 ARG A N 1
ATOM 5235 C CA . ARG A 1 672 ? 13.069 -21.140 12.210 1.00 91.19 672 ARG A CA 1
ATOM 5236 C C . ARG A 1 672 ? 13.861 -19.855 11.995 1.00 91.19 672 ARG A C 1
ATOM 5238 O O . ARG A 1 672 ? 14.904 -19.692 12.623 1.00 91.19 672 ARG A O 1
ATOM 5245 N N . ILE A 1 673 ? 13.362 -18.948 11.153 1.00 91.56 673 ILE A N 1
ATOM 5246 C CA . ILE A 1 673 ? 13.940 -17.614 10.957 1.00 91.56 673 ILE A CA 1
ATOM 5247 C C . ILE A 1 673 ? 13.868 -16.836 12.269 1.00 91.56 673 ILE A C 1
ATOM 5249 O O . ILE A 1 673 ? 14.887 -16.319 12.707 1.00 91.56 673 ILE A O 1
ATOM 5253 N N . MET A 1 674 ? 12.718 -16.832 12.947 1.00 88.06 674 MET A N 1
ATOM 5254 C CA . MET A 1 674 ? 12.569 -16.179 14.250 1.00 88.06 674 MET A CA 1
ATOM 5255 C C . MET A 1 674 ? 13.586 -16.709 15.267 1.00 88.06 674 MET A C 1
ATOM 5257 O O . MET A 1 674 ? 14.320 -15.916 15.845 1.00 88.06 674 MET A O 1
ATOM 5261 N N . ALA A 1 675 ? 13.700 -18.034 15.423 1.00 89.69 675 ALA A N 1
ATOM 5262 C CA . ALA A 1 675 ? 14.680 -18.661 16.312 1.00 89.69 675 ALA A CA 1
ATOM 5263 C C . ALA A 1 675 ? 16.129 -18.295 15.943 1.00 89.69 675 ALA A C 1
ATOM 5265 O O . ALA A 1 675 ? 16.968 -18.097 16.821 1.00 89.69 675 ALA A O 1
ATOM 5266 N N . HIS A 1 676 ? 16.431 -18.179 14.647 1.00 92.56 676 HIS A N 1
ATOM 5267 C CA . HIS A 1 676 ? 17.731 -17.714 14.170 1.00 92.56 676 HIS A CA 1
ATOM 5268 C C . HIS A 1 676 ? 17.961 -16.221 14.449 1.00 92.56 676 HIS A C 1
ATOM 5270 O O . HIS A 1 676 ? 19.069 -15.834 14.794 1.00 92.56 676 HIS A O 1
ATOM 5276 N N . MET A 1 677 ? 16.950 -15.366 14.336 1.00 90.56 677 MET A N 1
ATOM 5277 C CA . MET A 1 677 ? 17.110 -13.931 14.578 1.00 90.56 677 MET A CA 1
ATOM 5278 C C . MET A 1 677 ? 17.203 -13.600 16.070 1.00 90.56 677 MET A C 1
ATOM 5280 O O . MET A 1 677 ? 18.032 -12.780 16.455 1.00 90.56 677 MET A O 1
ATOM 5284 N N . CYS A 1 678 ? 16.395 -14.245 16.918 1.00 88.00 678 CYS A N 1
ATOM 5285 C CA . CYS A 1 678 ? 16.397 -13.994 18.362 1.00 88.00 678 CYS A CA 1
ATOM 5286 C C . CYS A 1 678 ? 17.467 -14.784 19.128 1.00 88.00 678 CYS A C 1
ATOM 5288 O O . CYS A 1 678 ? 17.795 -14.417 20.253 1.00 88.00 678 CYS A O 1
ATOM 5290 N N . GLN A 1 679 ? 18.012 -15.851 18.531 1.00 90.69 679 GLN A N 1
ATOM 5291 C CA . GLN A 1 679 ? 18.982 -16.759 19.157 1.00 90.69 679 GLN A CA 1
ATOM 5292 C C . GLN A 1 679 ? 18.487 -17.392 20.474 1.00 90.69 679 GLN A C 1
ATOM 5294 O O . GLN A 1 679 ? 19.292 -17.731 21.340 1.00 90.69 679 GLN A O 1
ATOM 5299 N N . ASP A 1 680 ? 17.173 -17.591 20.626 1.00 87.81 680 ASP A N 1
ATOM 5300 C CA . ASP A 1 680 ? 16.599 -18.231 21.815 1.00 87.81 680 ASP A CA 1
ATOM 5301 C C . ASP A 1 680 ? 17.031 -19.703 21.927 1.00 87.81 680 ASP A C 1
ATOM 5303 O O . ASP A 1 680 ? 16.788 -20.523 21.034 1.00 87.81 680 ASP A O 1
ATOM 5307 N N . GLU A 1 681 ? 17.654 -20.063 23.051 1.00 88.06 681 GLU A N 1
ATOM 5308 C CA . GLU A 1 681 ? 18.178 -21.413 23.271 1.00 88.06 681 GLU A CA 1
ATOM 5309 C C . GLU A 1 681 ? 17.066 -22.470 23.329 1.00 88.06 681 GLU A C 1
ATOM 5311 O O . GLU A 1 681 ? 17.284 -23.613 22.918 1.00 88.06 681 GLU A O 1
ATOM 5316 N N . GLY A 1 682 ? 15.869 -22.102 23.797 1.00 83.25 682 GLY A N 1
ATOM 5317 C CA . GLY A 1 682 ? 14.721 -22.999 23.886 1.00 83.25 682 GLY A CA 1
ATOM 5318 C C . GLY A 1 682 ? 14.186 -23.405 22.513 1.00 83.25 682 GLY A C 1
ATOM 5319 O O . GLY A 1 682 ? 14.044 -24.597 22.234 1.00 83.25 682 GLY A O 1
ATOM 5320 N N . LEU A 1 683 ? 13.923 -22.426 21.649 1.00 84.06 683 LEU A N 1
ATOM 5321 C CA . LEU A 1 683 ? 13.452 -22.614 20.278 1.00 84.06 683 LEU A CA 1
ATOM 5322 C C . LEU A 1 683 ? 14.513 -23.296 19.412 1.00 84.06 683 LEU A C 1
ATOM 5324 O O . LEU A 1 683 ? 14.206 -24.250 18.693 1.00 84.06 683 LEU A O 1
ATOM 5328 N N . LEU A 1 684 ? 15.776 -22.865 19.509 1.00 89.81 684 LEU A N 1
ATOM 5329 C CA . LEU A 1 684 ? 16.883 -23.527 18.816 1.00 89.81 684 LEU A CA 1
ATOM 5330 C C . LEU A 1 684 ? 17.047 -24.978 19.285 1.00 89.81 684 LEU A C 1
ATOM 5332 O O . LEU A 1 684 ? 17.300 -25.861 18.463 1.00 89.81 684 LEU A O 1
ATOM 5336 N N . GLY A 1 685 ? 16.889 -25.232 20.587 1.00 88.50 685 GLY A N 1
ATOM 5337 C CA . GLY A 1 685 ? 16.891 -26.569 21.175 1.00 88.50 685 GLY A CA 1
ATOM 5338 C C . GLY A 1 685 ? 15.798 -27.460 20.589 1.00 88.50 685 GLY A C 1
ATOM 5339 O O . GLY A 1 685 ? 16.117 -28.535 20.080 1.00 88.50 685 GLY A O 1
ATOM 5340 N N . ALA A 1 686 ? 14.550 -26.980 20.569 1.00 86.69 686 ALA A N 1
ATOM 5341 C CA . ALA A 1 686 ? 13.402 -27.711 20.026 1.00 86.69 686 ALA A CA 1
ATOM 5342 C C . ALA A 1 686 ? 13.591 -28.073 18.541 1.00 86.69 686 ALA A C 1
ATOM 5344 O O . ALA A 1 686 ? 13.393 -29.220 18.134 1.00 86.69 686 ALA A O 1
ATOM 5345 N N . PHE A 1 687 ? 14.067 -27.129 17.719 1.00 90.12 687 PHE A N 1
ATOM 5346 C CA . PHE A 1 687 ? 14.326 -27.408 16.304 1.00 90.12 687 PHE A CA 1
ATOM 5347 C C . PHE A 1 687 ? 15.505 -28.360 16.066 1.00 90.12 687 PHE A C 1
ATOM 5349 O O . PHE A 1 687 ? 15.492 -29.088 15.072 1.00 90.12 687 PHE A O 1
ATOM 5356 N N . ARG A 1 688 ? 16.522 -28.365 16.940 1.00 90.62 688 ARG A N 1
ATOM 5357 C CA . ARG A 1 688 ? 17.677 -29.278 16.849 1.00 90.62 688 ARG A CA 1
ATOM 5358 C C . ARG A 1 688 ? 17.343 -30.694 17.306 1.00 90.62 688 ARG A C 1
ATOM 5360 O O . ARG A 1 688 ? 17.887 -31.638 16.738 1.00 90.62 688 ARG A O 1
ATOM 5367 N N . SER A 1 689 ? 16.485 -30.847 18.315 1.00 87.56 689 SER A N 1
ATOM 5368 C CA . SER A 1 689 ? 16.039 -32.163 18.787 1.00 87.56 689 SER A CA 1
ATOM 5369 C C . SER A 1 689 ? 14.997 -32.801 17.863 1.00 87.56 689 SER A C 1
ATOM 5371 O O . SER A 1 689 ? 14.820 -34.018 17.902 1.00 87.56 689 SER A O 1
ATOM 5373 N N . GLY A 1 690 ? 14.356 -32.007 16.996 1.00 84.50 690 GLY A N 1
ATOM 5374 C CA . GLY A 1 690 ? 13.274 -32.462 16.121 1.00 84.50 690 GLY A CA 1
ATOM 5375 C C . GLY A 1 690 ? 11.929 -32.567 16.842 1.00 84.50 690 GLY A C 1
ATOM 5376 O O . GLY A 1 690 ? 11.008 -33.197 16.325 1.00 84.50 690 GLY A O 1
ATOM 5377 N N . GLU A 1 691 ? 11.823 -31.975 18.032 1.00 82.50 691 GLU A N 1
ATOM 5378 C CA . GLU A 1 691 ? 10.570 -31.862 18.768 1.00 82.50 691 GLU A CA 1
ATOM 5379 C C . GLU A 1 691 ? 9.577 -30.953 18.037 1.00 82.50 691 GLU A C 1
ATOM 5381 O O . GLU A 1 691 ? 9.943 -30.041 17.289 1.00 82.50 691 GLU A O 1
ATOM 5386 N N . ASP A 1 692 ? 8.287 -31.198 18.262 1.00 85.31 692 ASP A N 1
ATOM 5387 C CA . ASP A 1 692 ? 7.239 -30.328 17.747 1.00 85.31 692 ASP A CA 1
ATOM 5388 C C . ASP A 1 692 ? 7.240 -29.012 18.525 1.00 85.31 692 ASP A C 1
ATOM 5390 O O . ASP A 1 692 ? 6.779 -28.954 19.664 1.00 85.31 692 ASP A O 1
ATOM 5394 N N . VAL A 1 693 ? 7.722 -27.948 17.881 1.00 85.75 693 VAL A N 1
ATOM 5395 C CA . VAL A 1 693 ? 7.847 -26.622 18.494 1.00 85.75 693 VAL A CA 1
ATOM 5396 C C . VAL A 1 693 ? 6.538 -26.133 19.117 1.00 85.75 693 VAL A C 1
ATOM 5398 O O . VAL A 1 693 ? 6.567 -25.534 20.184 1.00 85.75 693 VAL A O 1
ATOM 5401 N N . HIS A 1 694 ? 5.377 -26.432 18.524 1.00 87.88 694 HIS A N 1
ATOM 5402 C CA . HIS A 1 694 ? 4.096 -25.994 19.077 1.00 87.88 694 HIS A CA 1
ATOM 5403 C C . HIS A 1 694 ? 3.732 -26.777 20.336 1.00 87.88 694 HIS A C 1
ATOM 5405 O O . HIS A 1 694 ? 3.202 -26.194 21.280 1.00 87.88 694 HIS A O 1
ATOM 5411 N N . ALA A 1 695 ? 4.035 -28.077 20.368 1.00 85.31 695 ALA A N 1
ATOM 5412 C CA . ALA A 1 695 ? 3.844 -28.888 21.564 1.00 85.31 695 ALA A CA 1
ATOM 5413 C C . ALA A 1 695 ? 4.811 -28.467 22.681 1.00 85.31 695 ALA A C 1
ATOM 5415 O O . ALA A 1 695 ? 4.393 -28.334 23.827 1.00 85.31 695 ALA A O 1
ATOM 5416 N N . THR A 1 696 ? 6.071 -28.173 22.349 1.00 84.19 696 THR A N 1
ATOM 5417 C CA . THR A 1 696 ? 7.062 -27.665 23.307 1.00 84.19 696 THR A CA 1
ATOM 5418 C C . THR A 1 696 ? 6.662 -26.297 23.864 1.00 84.19 696 THR A C 1
ATOM 5420 O O . THR A 1 696 ? 6.761 -26.078 25.070 1.00 84.19 696 THR A O 1
ATOM 5423 N N . THR A 1 697 ? 6.158 -25.384 23.025 1.00 85.06 697 THR A N 1
ATOM 5424 C CA . THR A 1 697 ? 5.602 -24.102 23.486 1.00 85.06 697 THR A CA 1
ATOM 5425 C C . THR A 1 697 ? 4.398 -24.325 24.397 1.00 85.06 697 THR A C 1
ATOM 5427 O O . THR A 1 697 ? 4.346 -23.735 25.468 1.00 85.06 697 THR A O 1
ATOM 5430 N N . ALA A 1 698 ? 3.449 -25.188 24.014 1.00 86.25 698 ALA A N 1
ATOM 5431 C CA . ALA A 1 698 ? 2.272 -25.479 24.833 1.00 86.25 698 ALA A CA 1
ATOM 5432 C C . ALA A 1 698 ? 2.661 -26.040 26.210 1.00 86.25 698 ALA A C 1
ATOM 5434 O O . ALA A 1 698 ? 2.148 -25.579 27.224 1.00 86.25 698 ALA A O 1
ATOM 5435 N N . ALA A 1 699 ? 3.599 -26.988 26.246 1.00 85.94 699 ALA A N 1
ATOM 5436 C CA . ALA A 1 699 ? 4.112 -27.577 27.478 1.00 85.94 699 ALA A CA 1
ATOM 5437 C C . ALA A 1 699 ? 4.671 -26.512 28.435 1.00 85.94 699 ALA A C 1
ATOM 5439 O O . ALA A 1 699 ? 4.400 -26.549 29.630 1.00 85.94 699 ALA A O 1
ATOM 5440 N N . LYS A 1 700 ? 5.407 -25.525 27.908 1.00 81.94 700 LYS A N 1
ATOM 5441 C CA . LYS A 1 700 ? 5.955 -24.423 28.710 1.00 81.94 700 LYS A CA 1
ATOM 5442 C C . LYS A 1 700 ? 4.890 -23.417 29.149 1.00 81.94 700 LYS A C 1
ATOM 5444 O O . LYS A 1 700 ? 4.808 -23.113 30.330 1.00 81.94 700 LYS A O 1
ATOM 5449 N N . VAL A 1 701 ? 4.074 -22.930 28.213 1.00 83.50 701 VAL A N 1
ATOM 5450 C CA . VAL A 1 701 ? 3.064 -21.881 28.458 1.00 83.50 701 VAL A CA 1
ATOM 5451 C C . VAL A 1 701 ? 1.998 -22.346 29.448 1.00 83.50 701 VAL A C 1
ATOM 5453 O O . VAL A 1 701 ? 1.561 -21.571 30.291 1.00 83.50 701 VAL A O 1
ATOM 5456 N N . PHE A 1 702 ? 1.582 -23.610 29.358 1.00 82.19 702 PHE A N 1
ATOM 5457 C CA . PHE A 1 702 ? 0.547 -24.173 30.226 1.00 82.19 702 PHE A CA 1
ATOM 5458 C C . PHE A 1 702 ? 1.112 -24.954 31.425 1.00 82.19 702 PHE A C 1
ATOM 5460 O O . PHE A 1 702 ? 0.330 -25.550 32.160 1.00 82.19 702 PHE A O 1
ATOM 5467 N N . ASP A 1 703 ? 2.438 -24.956 31.621 1.00 83.00 703 ASP A N 1
ATOM 5468 C CA . ASP A 1 703 ? 3.153 -25.699 32.675 1.00 83.00 703 ASP A CA 1
ATOM 5469 C C . ASP A 1 703 ? 2.747 -27.188 32.752 1.00 83.00 703 ASP A C 1
ATOM 5471 O O . ASP A 1 703 ? 2.377 -27.730 33.796 1.00 83.00 703 ASP A O 1
ATOM 5475 N N . LEU A 1 704 ? 2.781 -27.865 31.597 1.00 86.69 704 LEU A N 1
ATOM 5476 C CA . LEU A 1 704 ? 2.409 -29.271 31.432 1.00 86.69 704 LEU A CA 1
ATOM 5477 C C . LEU A 1 704 ? 3.578 -30.094 30.870 1.00 86.69 704 LEU A C 1
ATOM 5479 O O . LEU A 1 704 ? 4.298 -29.632 29.985 1.00 86.69 704 LEU A O 1
ATOM 5483 N N . PRO A 1 705 ? 3.755 -31.354 31.303 1.00 85.69 705 PRO A N 1
ATOM 5484 C CA . PRO A 1 705 ? 4.632 -32.298 30.619 1.00 85.69 705 PRO A CA 1
ATOM 5485 C C . PRO A 1 705 ? 4.259 -32.464 29.136 1.00 85.69 705 PRO A C 1
ATOM 5487 O O . PRO A 1 705 ? 3.084 -32.454 28.774 1.00 85.69 705 PRO A O 1
ATOM 5490 N N . LEU A 1 706 ? 5.257 -32.657 28.267 1.00 82.19 706 LEU A N 1
ATOM 5491 C CA . LEU A 1 706 ? 5.061 -32.698 26.809 1.00 82.19 706 LEU A CA 1
ATOM 5492 C C . LEU A 1 706 ? 4.142 -33.848 26.347 1.00 82.19 706 LEU A C 1
ATOM 5494 O O . LEU A 1 706 ? 3.474 -33.736 25.326 1.00 82.19 706 LEU A O 1
ATOM 5498 N N . ASP A 1 707 ? 4.070 -34.935 27.119 1.00 86.38 707 ASP A N 1
ATOM 5499 C CA . ASP A 1 707 ? 3.176 -36.079 26.902 1.00 86.38 707 ASP A CA 1
ATOM 5500 C C . ASP A 1 707 ? 1.714 -35.816 27.312 1.00 86.38 707 ASP A C 1
ATOM 5502 O O . ASP A 1 707 ? 0.834 -36.615 26.990 1.00 86.38 707 ASP A O 1
ATOM 5506 N N . GLN A 1 708 ? 1.445 -34.697 27.990 1.00 85.00 708 GLN A N 1
ATOM 5507 C CA . GLN A 1 708 ? 0.107 -34.250 28.391 1.00 85.00 708 GLN A CA 1
ATOM 5508 C C . GLN A 1 708 ? -0.444 -33.133 27.496 1.00 85.00 708 GLN A C 1
ATOM 5510 O O . GLN A 1 708 ? -1.572 -32.687 27.701 1.00 85.00 708 GLN A O 1
ATOM 5515 N N . VAL A 1 709 ? 0.316 -32.694 26.488 1.00 86.00 709 VAL A N 1
ATOM 5516 C CA . VAL A 1 709 ? -0.155 -31.716 25.504 1.00 86.00 709 VAL A CA 1
ATOM 5517 C C . VAL A 1 709 ? -1.050 -32.415 24.485 1.00 86.00 709 VAL A C 1
ATOM 5519 O O . VAL A 1 709 ? -0.593 -33.213 23.667 1.00 86.00 709 VAL A O 1
ATOM 5522 N N . ASP A 1 710 ? -2.340 -32.094 24.520 1.00 87.31 710 ASP A N 1
ATOM 5523 C CA . ASP A 1 710 ? -3.298 -32.567 23.527 1.00 87.31 710 ASP A CA 1
ATOM 5524 C C . ASP A 1 710 ? -3.289 -31.709 22.244 1.00 87.31 710 ASP A C 1
ATOM 5526 O O . ASP A 1 710 ? -2.619 -30.676 22.134 1.00 87.31 710 ASP A O 1
ATOM 5530 N N . GLY A 1 711 ? -4.039 -32.154 21.230 1.00 84.62 711 GLY A N 1
ATOM 5531 C CA . GLY A 1 711 ? -4.121 -31.450 19.948 1.00 84.62 711 GLY A CA 1
ATOM 5532 C C . GLY A 1 711 ? -4.690 -30.032 20.064 1.00 84.62 711 GLY A C 1
ATOM 5533 O O . GLY A 1 711 ? -4.249 -29.142 19.341 1.00 84.62 711 GLY A O 1
ATOM 5534 N N . ALA A 1 712 ? -5.610 -29.795 21.003 1.00 82.94 712 ALA A N 1
ATOM 5535 C CA . ALA A 1 712 ? -6.228 -28.488 21.188 1.00 82.94 712 ALA A CA 1
ATOM 5536 C C . ALA A 1 712 ? -5.235 -27.484 21.791 1.00 82.94 712 ALA A C 1
ATOM 5538 O O . ALA A 1 712 ? -5.104 -26.370 21.282 1.00 82.94 712 ALA A O 1
ATOM 5539 N N . LEU A 1 713 ? -4.487 -27.879 22.826 1.00 83.56 713 LEU A N 1
ATOM 5540 C CA . LEU A 1 713 ? -3.427 -27.063 23.425 1.00 83.56 713 LEU A CA 1
ATOM 5541 C C . LEU A 1 713 ? -2.310 -26.770 22.424 1.00 83.56 713 LEU A C 1
ATOM 5543 O O . LEU A 1 713 ? -1.844 -25.632 22.328 1.00 83.56 713 LEU A O 1
ATOM 5547 N N . ARG A 1 714 ? -1.933 -27.767 21.618 1.00 86.25 714 ARG A N 1
ATOM 5548 C CA . ARG A 1 714 ? -0.971 -27.594 20.527 1.00 86.25 714 ARG A CA 1
ATOM 5549 C C . ARG A 1 714 ? -1.449 -26.565 19.498 1.00 86.25 714 ARG A C 1
ATOM 5551 O O . ARG A 1 714 ? -0.670 -25.705 19.087 1.00 86.25 714 ARG A O 1
ATOM 5558 N N . ASP A 1 715 ? -2.714 -26.620 19.088 1.00 82.56 715 ASP A N 1
ATOM 5559 C CA . ASP A 1 715 ? -3.276 -25.671 18.122 1.00 82.56 715 ASP A CA 1
ATOM 5560 C C . ASP A 1 715 ? -3.389 -24.252 18.699 1.00 82.56 715 ASP A C 1
ATOM 5562 O O . ASP A 1 715 ? -3.101 -23.278 17.997 1.00 82.56 715 ASP A O 1
ATOM 5566 N N . ARG A 1 716 ? -3.700 -24.110 19.995 1.00 83.56 716 ARG A N 1
ATOM 5567 C CA . ARG A 1 716 ? -3.642 -22.813 20.694 1.00 83.56 716 ARG A CA 1
ATOM 5568 C C . ARG A 1 716 ? -2.223 -22.248 20.710 1.00 83.56 716 ARG A C 1
ATOM 5570 O O . ARG A 1 716 ? -2.015 -21.103 20.311 1.00 83.56 716 ARG A O 1
ATOM 5577 N N . ALA A 1 717 ? -1.232 -23.058 21.082 1.00 84.56 717 ALA A N 1
ATOM 5578 C CA . ALA A 1 717 ? 0.175 -22.658 21.063 1.00 84.56 717 ALA A CA 1
ATOM 5579 C C . ALA A 1 717 ? 0.670 -22.312 19.654 1.00 84.56 717 ALA A C 1
ATOM 5581 O O . ALA A 1 717 ? 1.508 -21.427 19.488 1.00 84.56 717 ALA A O 1
ATOM 5582 N N . LYS A 1 718 ? 0.137 -22.959 18.615 1.00 85.50 718 LYS A N 1
ATOM 5583 C CA . LYS A 1 718 ? 0.394 -22.577 17.225 1.00 85.50 718 LYS A CA 1
ATOM 5584 C C . LYS A 1 718 ? -0.130 -21.173 16.919 1.00 85.50 718 LYS A C 1
ATOM 5586 O O . LYS A 1 718 ? 0.601 -20.377 16.336 1.00 85.50 718 LYS A O 1
ATOM 5591 N N . VAL A 1 719 ? -1.361 -20.852 17.321 1.00 82.06 719 VAL A N 1
ATOM 5592 C CA . VAL A 1 719 ? -1.934 -19.503 17.150 1.00 82.06 719 VAL A CA 1
ATOM 5593 C C . VAL A 1 719 ? -1.094 -18.449 17.873 1.00 82.06 719 VAL A C 1
ATOM 5595 O O . VAL A 1 719 ? -0.872 -17.385 17.303 1.00 82.06 719 VAL A O 1
ATOM 5598 N N . ILE A 1 720 ? -0.589 -18.757 19.070 1.00 83.25 720 ILE A N 1
ATOM 5599 C CA . ILE A 1 720 ? 0.277 -17.863 19.855 1.00 83.25 720 ILE A CA 1
ATOM 5600 C C . ILE A 1 720 ? 1.626 -17.652 19.158 1.00 83.25 720 ILE A C 1
ATOM 5602 O O . ILE A 1 720 ? 1.978 -16.513 18.869 1.00 83.25 720 ILE A O 1
ATOM 5606 N N . ASN A 1 721 ? 2.332 -18.737 18.810 1.00 83.25 721 ASN A N 1
ATOM 5607 C CA . ASN A 1 721 ? 3.639 -18.703 18.137 1.00 83.25 721 ASN A CA 1
ATOM 5608 C C . ASN A 1 721 ? 3.615 -17.822 16.879 1.00 83.25 721 ASN A C 1
ATOM 5610 O O . ASN A 1 721 ? 4.420 -16.907 16.731 1.00 83.25 721 ASN A O 1
ATOM 5614 N N . TYR A 1 722 ? 2.669 -18.083 15.971 1.00 80.81 722 TYR A N 1
ATOM 5615 C CA . TYR A 1 722 ? 2.530 -17.266 14.765 1.00 80.81 722 TYR A CA 1
ATOM 5616 C C . TYR A 1 722 ? 2.001 -15.874 15.094 1.00 80.81 722 TYR A C 1
ATOM 5618 O O . TYR A 1 722 ? 2.419 -14.898 14.485 1.00 80.81 722 TYR A O 1
ATOM 5626 N N . GLY A 1 723 ? 1.075 -15.768 16.044 1.00 79.31 723 GLY A N 1
ATOM 5627 C CA . GLY A 1 723 ? 0.443 -14.504 16.369 1.00 79.31 723 GLY A CA 1
ATOM 5628 C C . GLY A 1 723 ? 1.439 -13.463 16.868 1.00 79.31 723 GLY A C 1
ATOM 5629 O O . GLY A 1 723 ? 1.481 -12.352 16.343 1.00 79.31 723 GLY A O 1
ATOM 5630 N N . LEU A 1 724 ? 2.270 -13.847 17.833 1.00 76.81 724 LEU A N 1
ATOM 5631 C CA . LEU A 1 724 ? 3.293 -12.982 18.414 1.00 76.81 724 LEU A CA 1
ATOM 5632 C C . LEU A 1 724 ? 4.390 -12.631 17.404 1.00 76.81 724 LEU A C 1
ATOM 5634 O O . LEU A 1 724 ? 4.813 -11.480 17.363 1.00 76.81 724 LEU A O 1
ATOM 5638 N N . ALA A 1 725 ? 4.773 -13.566 16.526 1.00 73.25 725 ALA A N 1
ATOM 5639 C CA . ALA A 1 725 ? 5.713 -13.286 15.437 1.00 73.25 725 ALA A CA 1
ATOM 5640 C C . ALA A 1 725 ? 5.207 -12.189 14.475 1.00 73.25 725 ALA A C 1
ATOM 5642 O O . ALA A 1 725 ? 6.008 -11.453 13.907 1.00 73.25 725 ALA A O 1
ATOM 5643 N N . TYR A 1 726 ? 3.885 -12.043 14.326 1.00 70.62 726 TYR A N 1
ATOM 5644 C CA . TYR A 1 726 ? 3.245 -10.974 13.548 1.00 70.62 726 TYR A CA 1
ATOM 5645 C C . TYR A 1 726 ? 2.795 -9.773 14.402 1.00 70.62 726 TYR A C 1
ATOM 5647 O O . TYR A 1 726 ? 1.983 -8.967 13.949 1.00 70.62 726 TYR A O 1
ATOM 5655 N N . GLY A 1 727 ? 3.284 -9.648 15.641 1.00 72.81 727 GLY A N 1
ATOM 5656 C CA . GLY A 1 727 ? 3.017 -8.494 16.504 1.00 72.81 727 GLY A CA 1
ATOM 5657 C C . GLY A 1 727 ? 1.601 -8.435 17.087 1.00 72.81 727 GLY A C 1
ATOM 5658 O O . GLY A 1 727 ? 1.128 -7.351 17.433 1.00 72.81 727 GLY A O 1
ATOM 5659 N N . LEU A 1 728 ? 0.890 -9.566 17.198 1.00 77.94 728 LEU A N 1
ATOM 5660 C CA . LEU A 1 728 ? -0.407 -9.582 17.882 1.00 77.94 728 LEU A CA 1
ATOM 5661 C C . LEU A 1 728 ? -0.255 -9.195 19.355 1.00 77.94 728 LEU A C 1
ATOM 5663 O O . LEU A 1 728 ? 0.556 -9.752 20.088 1.00 77.94 728 LEU A O 1
ATOM 5667 N N . THR A 1 729 ? -1.101 -8.268 19.797 1.00 81.62 729 THR A N 1
ATOM 5668 C CA . THR A 1 729 ? -1.207 -7.877 21.206 1.00 81.62 729 THR A CA 1
ATOM 5669 C C . THR A 1 729 ? -1.930 -8.959 22.020 1.00 81.62 729 THR A C 1
ATOM 5671 O O . THR A 1 729 ? -2.679 -9.754 21.437 1.00 81.62 729 THR A O 1
ATOM 5674 N N . PRO A 1 730 ? -1.813 -8.966 23.364 1.00 79.00 730 PRO A N 1
ATOM 5675 C CA . PRO A 1 730 ? -2.574 -9.882 24.220 1.00 79.00 730 PRO A CA 1
ATOM 5676 C C . PRO A 1 730 ? -4.081 -9.864 23.936 1.00 79.00 730 PRO A C 1
ATOM 5678 O O . PRO A 1 730 ? -4.724 -10.907 23.878 1.00 79.00 730 PRO A O 1
ATOM 5681 N N . PHE A 1 731 ? -4.647 -8.693 23.628 1.00 76.38 731 PHE A N 1
ATOM 5682 C CA . PHE A 1 731 ? -6.047 -8.577 23.215 1.00 76.38 731 PHE A CA 1
ATOM 5683 C C . PHE A 1 731 ? -6.355 -9.351 21.920 1.00 76.38 731 PHE A C 1
ATOM 5685 O O . PHE A 1 731 ? -7.368 -10.046 21.832 1.00 76.38 731 PHE A O 1
ATOM 5692 N N . GLY A 1 732 ? -5.479 -9.257 20.916 1.00 75.94 732 GLY A N 1
ATOM 5693 C CA . GLY A 1 732 ? -5.631 -9.982 19.654 1.00 75.94 732 GLY A CA 1
ATOM 5694 C C . GLY A 1 732 ? -5.459 -11.496 19.808 1.00 75.94 732 GLY A C 1
ATOM 5695 O O . GLY A 1 732 ? -6.169 -12.266 19.157 1.00 75.94 732 GLY A O 1
ATOM 5696 N N . VAL A 1 733 ? -4.567 -11.930 20.705 1.00 78.81 733 VAL A N 1
ATOM 5697 C CA . VAL A 1 733 ? -4.436 -13.339 21.109 1.00 78.81 733 VAL A CA 1
ATOM 5698 C C . VAL A 1 733 ? -5.727 -13.817 21.781 1.00 78.81 733 VAL A C 1
ATOM 5700 O O . VAL A 1 733 ? -6.274 -14.843 21.376 1.00 78.81 733 VAL A O 1
ATOM 5703 N N . GLY A 1 734 ? -6.272 -13.030 22.714 1.00 80.25 734 GLY A N 1
ATOM 5704 C CA . GLY A 1 734 ? -7.537 -13.313 23.392 1.00 80.25 734 GLY A CA 1
ATOM 5705 C C . GLY A 1 734 ? -8.704 -13.511 22.425 1.00 80.25 734 GLY A C 1
ATOM 5706 O O . GLY A 1 734 ? -9.410 -14.515 22.502 1.00 80.25 734 GLY A O 1
ATOM 5707 N N . GLN A 1 735 ? -8.847 -12.622 21.435 1.00 75.62 735 GLN A N 1
ATOM 5708 C CA . GLN A 1 735 ? -9.868 -12.757 20.390 1.00 75.62 735 GLN A CA 1
ATOM 5709 C C . GLN A 1 735 ? -9.715 -14.030 19.553 1.00 75.62 735 GLN A C 1
ATOM 5711 O O . GLN A 1 735 ? -10.709 -14.708 19.302 1.00 75.62 735 GLN A O 1
ATOM 5716 N N . LYS A 1 736 ? -8.497 -14.367 19.108 1.00 76.12 736 LYS A N 1
ATOM 5717 C CA . LYS A 1 736 ? -8.279 -15.557 18.266 1.00 76.12 736 LYS A CA 1
ATOM 5718 C C . LYS A 1 736 ? -8.474 -16.866 19.021 1.00 76.12 736 LYS A C 1
ATOM 5720 O O . LYS A 1 736 ? -8.872 -17.856 18.414 1.00 76.12 736 LYS A O 1
ATOM 5725 N N . LEU A 1 737 ? -8.159 -16.878 20.313 1.00 76.75 737 LEU A N 1
ATOM 5726 C CA . LEU A 1 737 ? -8.307 -18.051 21.170 1.00 76.75 737 LEU A CA 1
ATOM 5727 C C . LEU A 1 737 ? -9.698 -18.147 21.816 1.00 76.75 737 LEU A C 1
ATOM 5729 O O . LEU A 1 737 ? -10.031 -19.200 22.358 1.00 76.75 737 LEU A O 1
ATOM 5733 N N . GLY A 1 738 ? -10.505 -17.083 21.752 1.00 75.69 738 GLY A N 1
ATOM 5734 C CA . GLY A 1 738 ? -11.811 -17.013 22.407 1.00 75.69 738 GLY A CA 1
ATOM 5735 C C . GLY A 1 738 ? -11.716 -16.984 23.935 1.00 75.69 738 GLY A C 1
ATOM 5736 O O . GLY A 1 738 ? -12.597 -17.519 24.603 1.00 75.69 738 GLY A O 1
ATOM 5737 N N . ILE A 1 739 ? -10.644 -16.402 24.483 1.00 79.56 739 ILE A N 1
ATOM 5738 C CA . ILE A 1 739 ? -10.367 -16.348 25.928 1.00 79.56 739 ILE A CA 1
ATOM 5739 C C . ILE A 1 739 ? -10.459 -14.911 26.472 1.00 79.56 739 ILE A C 1
ATOM 5741 O O . ILE A 1 739 ? -10.313 -13.950 25.705 1.00 79.56 739 ILE A O 1
ATOM 5745 N N . PRO A 1 740 ? -10.698 -14.730 27.786 1.00 78.94 740 PRO A N 1
ATOM 5746 C CA . PRO A 1 740 ? -10.711 -13.415 28.420 1.00 78.94 740 PRO A CA 1
ATOM 5747 C C . PRO A 1 740 ? -9.369 -12.668 28.280 1.00 78.94 740 PRO A C 1
ATOM 5749 O O . PRO A 1 740 ? -8.317 -13.308 28.242 1.00 78.94 740 PRO A O 1
ATOM 5752 N N . PRO A 1 741 ? -9.375 -11.319 28.261 1.00 76.25 741 PRO A N 1
ATOM 5753 C CA . PRO A 1 741 ? -8.154 -10.519 28.135 1.00 76.25 741 PRO A CA 1
ATOM 5754 C C . PRO A 1 741 ? -7.094 -10.816 29.201 1.00 76.25 741 PRO A C 1
ATOM 5756 O O . PRO A 1 741 ? -5.917 -10.865 28.865 1.00 76.25 741 PRO A O 1
ATOM 5759 N N . ASP A 1 742 ? -7.507 -11.043 30.450 1.00 81.75 742 ASP A N 1
ATOM 5760 C CA . ASP A 1 742 ? -6.585 -11.312 31.560 1.00 81.75 742 ASP A CA 1
ATOM 5761 C C . ASP A 1 742 ? -5.834 -12.641 31.351 1.00 81.75 742 ASP A C 1
ATOM 5763 O O . ASP A 1 742 ? -4.614 -12.688 31.480 1.00 81.75 742 ASP A O 1
ATOM 5767 N N . GLU A 1 743 ? -6.538 -13.692 30.912 1.00 82.56 743 GLU A N 1
ATOM 5768 C CA . GLU A 1 743 ? -5.938 -14.994 30.573 1.00 82.56 743 GLU A CA 1
ATOM 5769 C C . GLU A 1 743 ? -4.991 -14.876 29.368 1.00 82.56 743 GLU A C 1
ATOM 5771 O O . GLU A 1 743 ? -3.932 -15.498 29.324 1.00 82.56 743 GLU A O 1
ATOM 5776 N N . ALA A 1 744 ? -5.336 -14.038 28.386 1.00 83.88 744 ALA A N 1
ATOM 5777 C CA . ALA A 1 744 ? -4.472 -13.799 27.237 1.00 83.88 744 ALA A CA 1
ATOM 5778 C C . ALA A 1 744 ? -3.174 -13.061 27.609 1.00 83.88 744 ALA A C 1
ATOM 5780 O O . ALA A 1 744 ? -2.142 -13.332 26.999 1.00 83.88 744 ALA A O 1
ATOM 5781 N N . VAL A 1 745 ? -3.208 -12.153 28.593 1.00 84.38 745 VAL A N 1
ATOM 5782 C CA . VAL A 1 745 ? -1.999 -11.501 29.128 1.00 84.38 745 VAL A CA 1
ATOM 5783 C C . VAL A 1 745 ? -1.110 -12.527 29.821 1.00 84.38 745 VAL A C 1
ATOM 5785 O O . VAL A 1 745 ? 0.060 -12.618 29.469 1.00 84.38 745 VAL A O 1
ATOM 5788 N N . GLU A 1 746 ? -1.665 -13.360 30.706 1.00 84.38 746 GLU A N 1
ATOM 5789 C CA . GLU A 1 746 ? -0.903 -14.414 31.395 1.00 84.38 746 GLU A CA 1
ATOM 5790 C C . GLU A 1 746 ? -0.218 -15.375 30.412 1.00 84.38 746 GLU A C 1
ATOM 5792 O O . GLU A 1 746 ? 0.943 -15.735 30.592 1.00 84.38 746 GLU A O 1
ATOM 5797 N N . ILE A 1 747 ? -0.909 -15.754 29.335 1.00 81.81 747 ILE A N 1
ATOM 5798 C CA . ILE A 1 747 ? -0.366 -16.629 28.288 1.00 81.81 747 ILE A CA 1
ATOM 5799 C C . ILE A 1 747 ? 0.779 -15.967 27.513 1.00 81.81 747 ILE A C 1
ATOM 5801 O O . ILE A 1 747 ? 1.752 -16.639 27.171 1.00 81.81 747 ILE A O 1
ATOM 5805 N N . VAL A 1 748 ? 0.661 -14.675 27.192 1.00 83.44 748 VAL A N 1
ATOM 5806 C CA . VAL A 1 748 ? 1.726 -13.941 26.494 1.00 83.44 748 VAL A CA 1
ATOM 5807 C C . VAL A 1 748 ? 2.924 -13.732 27.418 1.00 83.44 748 VAL A C 1
ATOM 5809 O O . VAL A 1 748 ? 4.051 -13.938 26.980 1.00 83.44 748 VAL A O 1
ATOM 5812 N N . ASP A 1 749 ? 2.694 -13.414 28.690 1.00 84.44 749 ASP A N 1
ATOM 5813 C CA . ASP A 1 749 ? 3.753 -13.261 29.692 1.00 84.44 749 ASP A CA 1
ATOM 5814 C C . ASP A 1 749 ? 4.472 -14.586 29.981 1.00 84.44 749 ASP A C 1
ATOM 5816 O O . ASP A 1 749 ? 5.674 -14.584 30.200 1.00 84.44 749 ASP A O 1
ATOM 5820 N N . ALA A 1 750 ? 3.764 -15.720 29.958 1.00 81.75 750 ALA A N 1
ATOM 5821 C CA . ALA A 1 750 ? 4.369 -17.047 30.099 1.00 81.75 750 ALA A CA 1
ATOM 5822 C C . ALA A 1 750 ? 5.141 -17.500 28.845 1.00 81.75 750 ALA A C 1
ATOM 5824 O O . ALA A 1 750 ? 5.967 -18.413 28.917 1.00 81.75 750 ALA A O 1
ATOM 5825 N N . TYR A 1 751 ? 4.829 -16.919 27.685 1.00 82.69 751 TYR A N 1
ATOM 5826 C CA . TYR A 1 751 ? 5.528 -17.185 26.430 1.00 82.69 751 TYR A CA 1
ATOM 5827 C C . TYR A 1 751 ? 6.845 -16.402 26.317 1.00 82.69 751 TYR A C 1
ATOM 5829 O O . TYR A 1 751 ? 7.808 -16.942 25.767 1.00 82.69 751 TYR A O 1
ATOM 5837 N N . MET A 1 752 ? 6.853 -15.145 26.778 1.00 77.81 752 MET A N 1
ATOM 5838 C CA . MET A 1 752 ? 8.031 -14.265 26.823 1.00 77.81 752 MET A CA 1
ATOM 5839 C C . MET A 1 752 ? 9.026 -14.709 27.896 1.00 77.81 752 MET A C 1
ATOM 5841 O O . MET A 1 752 ? 10.244 -14.583 27.630 1.00 77.81 752 MET A O 1
#

Nearest PDB structures (foldseek):
  3eyz-assembly1_A  TM=8.886E-01  e=4.299E-31  unclassified
  3ht3-assembly2_D  TM=9.029E-01  e=3.452E-30  Geobacillus stearothermophilus
  3hpo-assembly1_A  TM=8.840E-01  e=1.903E-30  Geobacillus stearothermophilus
  6dsx-assembly1_A  TM=8.818E-01  e=2.830E-30  Geobacillus stearothermophilus
  4dqq-assembly1_A  TM=8.860E-01  e=1.528E-29  Geobacillus kaustophilus HTA426

Foldseek 3Di:
DPDWAAEEEEALVQQLVLQVVQFDQVLADPVRQGASSVLLSLVLVLVCCLVPVGQFYEYEAEADAAPVLCVLPVCFLVPPDDPPPSSVVNSVLNVLLCVLQQAHYWYDHNDGRQLVLLQVQVVCVVVGYQYEYEGCDPLCLLVAEPRYWYFHDDHGSPDTDTRHQVNCCVVQVDGSPAVLQLCLQQDDVSGPQDHQVPQHSVNSSVLCVVQVGLVSCLVCLVVDPDDPRSVSCVVCVVSSVSSSVSSDHHNDDDIPDDRVSRGRDDHPVVSNCVSCVSSVVPVSNVSSCQSNVLVVLQVQFAADPFFEEEDAAPVQLVVLPPADAAKQKDFDWDDDPPQIEGQWIWIDGPVDGIYIYGPVRYDPVNVVSVLCLQCDQVHAYFYAQVLVVLSHQVNVVGDGYQHLYHLLVLVCVVPLPHADSDLQSLLSVQVSHGLDDDDPPPPPDPDPPDPPDDPRRSRRVSSVSRVVSCVRSVVVCVVVVNSCVRVPPVRVVSSVLSVPLNLFFAFALVLLVVLLVVLVVLLVVLQVVLCVQQVHHDDLPDQVVVCCSQCPVVVADAFDADPNGGDPDLLRLVVCPPVGPNSVSSNVSVVSVCCCPQQSVQVVVQQDPPQNGHRWHWDQRHDSVRDIATVSPGPVPQDDDDPSSVSSVVRTAHGPPDHDDDDDDDDCVLLVVVCVVVVDPQSVVCVVVVHDSLLSLLCQLVVHDSVPDDPLSSVLSVCVSVCVSVPHDLVNSCSVNVHDSVVSVSSNVSND

Secondary structure (DSSP, 8-state):
-PPPPEEEEEEHHHHHHHHHHHS-TT-B-TT--B-HHHHHHHHHHHHHHHHH--SEEEEE--BS--HHHHHH-TTTTTTPPPPPTTTHHHHHHHHHHHHHTT--EE--BTS-HHHHHHHHHHHHHHTTPEEEEEES-SGGGGG-SSSEEEEEEEETTTEEEEE-HHHHHHHHSS-GGGHHHHHHHH-BTTTTB---TT--HHHHHHHHHHHSSHHHHHHTGGGSSSSHHHHHHHHTHHHHHHHHHHHSPPSS------GGG-S-----HHHHHHHHHHTT-HHHHHHHIIIIITTHHHHHPBPPSS--EE--TTTHHHHHTT--S-EEEEEEEES-TTS-EEEEEEEE-TTS--EEEETTTS-HHHHHHHHHHHH-TTS-EEES-HHHHHHHHHTTT-----EEEEHHHHHHHH-TT-S---HHHHHHHHH-B----S----TT-TT--------HHHHHHHHHHHHHHHHHHHHHHHHTT-HHHIIIIIHHHHHHHHHHHHH-EEE-HHHHHHHHHHHHHHHHHHHHHHHHHHTS---TT-HHHHHIIIIIIS-PPP--EETTEE---HHHHHTTTTT-TTHHHHHHHHHHHHHIIIIITTSGGGS-TTT-EE--EEESSS-TTS--EEESS--TT---SSHHHHHHHHHEEPPTT---------TTHHHHHHHHHH--HHHHHHHHHT--HHHHHHHHHTT--GGG--HHHHHHHHHHHHHHHTT--HHHHHHHHT--HHHHHHHHHHH-

Mean predicted aligned error: 15.82 Å

pLDDT: mean 86.65, std 10.85, range [30.83, 97.88]